Protein AF-0000000065817081 (afdb_homodimer)

Structure (mmCIF, N/CA/C/O backbone):
data_AF-0000000065817081-model_v1
#
loop_
_entity.id
_entity.type
_entity.pdbx_description
1 polymer 'CCA-adding enzyme'
#
loop_
_atom_site.group_PDB
_atom_site.id
_atom_site.type_symbol
_atom_site.label_atom_id
_atom_site.label_alt_id
_atom_site.label_comp_id
_atom_site.label_asym_id
_atom_site.label_entity_id
_atom_site.label_seq_id
_atom_site.pdbx_PDB_ins_code
_atom_site.Cartn_x
_atom_site.Cartn_y
_atom_site.Cartn_z
_atom_site.occupancy
_atom_site.B_iso_or_equiv
_atom_site.auth_seq_id
_atom_site.auth_comp_id
_atom_site.auth_asym_id
_atom_site.auth_atom_id
_atom_site.pdbx_PDB_model_num
ATOM 1 N N . MET A 1 1 ? -13.656 17.328 37.312 1 29.52 1 MET A N 1
ATOM 2 C CA . MET A 1 1 ? -14.055 18.719 37.156 1 29.52 1 MET A CA 1
ATOM 3 C C . MET A 1 1 ? -13.398 19.328 35.906 1 29.52 1 MET A C 1
ATOM 5 O O . MET A 1 1 ? -12.18 19.5 35.875 1 29.52 1 MET A O 1
ATOM 9 N N . TYR A 1 2 ? -13.781 18.969 34.781 1 42.59 2 TYR A N 1
ATOM 10 C CA . TYR A 1 2 ? -13.375 19.359 33.438 1 42.59 2 TYR A CA 1
ATOM 11 C C . TYR A 1 2 ? -13.453 20.875 33.25 1 42.59 2 TYR A C 1
ATOM 13 O O . TYR A 1 2 ? -14.523 21.469 33.406 1 42.59 2 TYR A O 1
ATOM 21 N N . PHE A 1 3 ? -12.508 21.75 33.844 1 54.16 3 PHE A N 1
ATOM 22 C CA . PHE A 1 3 ? -12.75 23.156 34.094 1 54.16 3 PHE A CA 1
ATOM 23 C C . PHE A 1 3 ? -12.477 23.984 32.844 1 54.16 3 PHE A C 1
ATOM 25 O O . PHE A 1 3 ? -11.531 23.688 32.094 1 54.16 3 PHE A O 1
ATOM 32 N N . LYS A 1 4 ? -13.555 24.672 32.406 1 67.38 4 LYS A N 1
ATOM 33 C CA . LYS A 1 4 ? -13.484 25.812 31.484 1 67.38 4 LYS A CA 1
ATOM 34 C C . LYS A 1 4 ? -12.32 26.734 31.844 1 67.38 4 LYS A C 1
ATOM 36 O O . LYS A 1 4 ? -12.156 27.094 33 1 67.38 4 LYS A O 1
ATOM 41 N N . PRO A 1 5 ? -11.375 26.797 30.922 1 73.94 5 PRO A N 1
ATOM 42 C CA . PRO A 1 5 ? -10.242 27.656 31.281 1 73.94 5 PRO A CA 1
ATOM 43 C C . PRO A 1 5 ? -10.68 29.047 31.719 1 73.94 5 PRO A C 1
ATOM 45 O O . PRO A 1 5 ? -11.664 29.594 31.203 1 73.94 5 PRO A O 1
ATOM 48 N N . ASN A 1 6 ? -10.195 29.531 32.844 1 81.94 6 ASN A N 1
ATOM 49 C CA . ASN A 1 6 ? -10.375 30.922 33.25 1 81.94 6 ASN A CA 1
ATOM 50 C C . ASN A 1 6 ? -9.469 31.844 32.438 1 81.94 6 ASN A C 1
ATOM 52 O O . ASN A 1 6 ? -8.273 31.953 32.75 1 81.94 6 ASN A O 1
ATOM 56 N N . PHE A 1 7 ? -10.086 32.5 31.438 1 88.5 7 PHE A N 1
ATOM 57 C CA . PHE A 1 7 ? -9.312 33.344 30.531 1 88.5 7 PHE A CA 1
ATOM 58 C C . PHE A 1 7 ? -8.719 34.531 31.25 1 88.5 7 PHE A C 1
ATOM 60 O O . PHE A 1 7 ? -7.711 35.094 30.812 1 88.5 7 PHE A O 1
ATOM 67 N N . GLU A 1 8 ? -9.289 34.938 32.375 1 88.81 8 GLU A N 1
ATOM 68 C CA . GLU A 1 8 ? -8.867 36.125 33.094 1 88.81 8 GLU A CA 1
ATOM 69 C C . GLU A 1 8 ? -7.43 35.969 33.594 1 88.81 8 GLU A C 1
ATOM 71 O O . GLU A 1 8 ? -6.703 36.969 33.719 1 88.81 8 GLU A O 1
ATOM 76 N N . GLN A 1 9 ? -7.125 34.75 33.812 1 89.56 9 GLN A N 1
ATOM 77 C CA . GLN A 1 9 ? -5.797 34.5 34.344 1 89.56 9 GLN A CA 1
ATOM 78 C C . GLN A 1 9 ? -4.711 34.781 33.312 1 89.56 9 GLN A C 1
ATOM 80 O O . GLN A 1 9 ? -3.545 34.969 33.656 1 89.56 9 GLN A O 1
ATOM 85 N N . PHE A 1 10 ? -5.098 34.844 32.094 1 90.56 10 PHE A N 1
ATOM 86 C CA . PHE A 1 10 ? -4.113 35 31.031 1 90.56 10 PHE A CA 1
ATOM 87 C C . PHE A 1 10 ? -4.055 36.438 30.562 1 90.56 10 PHE A C 1
ATOM 89 O O . PHE A 1 10 ? -3.217 36.812 29.734 1 90.56 10 PHE A O 1
ATOM 96 N N . LEU A 1 11 ? -4.883 37.281 31.078 1 93.75 11 LEU A N 1
ATOM 97 C CA . LEU A 1 11 ? -4.91 38.688 30.688 1 93.75 11 LEU A CA 1
ATOM 98 C C . LEU A 1 11 ? -3.738 39.469 31.312 1 93.75 11 LEU A C 1
ATOM 100 O O . LEU A 1 11 ? -3.291 39.125 32.406 1 93.75 11 LEU A O 1
ATOM 104 N N . PRO A 1 12 ? -3.17 40.469 30.531 1 94.44 12 PRO A N 1
ATOM 105 C CA . PRO A 1 12 ? -2.105 41.312 31.109 1 94.44 12 PRO A CA 1
ATOM 106 C C . PRO A 1 12 ? -2.545 42.031 32.375 1 94.44 12 PRO A C 1
ATOM 108 O O . PRO A 1 12 ? -3.686 42.469 32.469 1 94.44 12 PRO A O 1
ATOM 111 N N . LYS A 1 13 ? -1.651 42.062 33.281 1 94.5 13 LYS A N 1
ATOM 112 C CA . LYS A 1 13 ? -1.895 42.719 34.531 1 94.5 13 LYS A CA 1
ATOM 113 C C . LYS A 1 13 ? -1.396 44.156 34.531 1 94.5 13 LYS A C 1
ATOM 115 O O . LYS A 1 13 ? -0.795 44.625 33.531 1 94.5 13 LYS A O 1
ATOM 120 N N . LYS A 1 14 ? -1.694 44.844 35.562 1 94.38 14 LYS A N 1
ATOM 121 C CA . LYS A 1 14 ? -1.291 46.219 35.719 1 94.38 14 LYS A CA 1
ATOM 122 C C . LYS A 1 14 ? 0.221 46.375 35.562 1 94.38 14 LYS A C 1
ATOM 124 O O . LYS A 1 14 ? 0.697 47.344 34.938 1 94.38 14 LYS A O 1
ATOM 129 N N . GLU A 1 15 ? 0.91 45.5 36.094 1 94 15 GLU A N 1
ATOM 130 C CA . GLU A 1 15 ? 2.369 45.531 36.031 1 94 15 GLU A CA 1
ATOM 131 C C . GLU A 1 15 ? 2.871 45.406 34.625 1 94 15 GLU A C 1
ATOM 133 O O . GLU A 1 15 ? 3.881 46.031 34.25 1 94 15 GLU A O 1
ATOM 138 N N . ASP A 1 16 ? 2.166 44.656 33.844 1 94.75 16 ASP A N 1
ATOM 139 C CA . ASP A 1 16 ? 2.535 44.5 32.438 1 94.75 16 ASP A CA 1
ATOM 140 C C . ASP A 1 16 ? 2.396 45.812 31.703 1 94.75 16 ASP A C 1
ATOM 142 O O . ASP A 1 16 ? 3.268 46.188 30.906 1 94.75 16 ASP A O 1
ATOM 146 N N . TYR A 1 17 ? 1.39 46.531 31.953 1 94.75 17 TYR A N 1
ATOM 147 C CA . TYR A 1 17 ? 1.144 47.812 31.297 1 94.75 17 TYR A CA 1
ATOM 148 C C . TYR A 1 17 ? 2.141 48.844 31.766 1 94.75 17 TYR A C 1
ATOM 150 O O . TYR A 1 17 ? 2.555 49.719 30.984 1 94.75 17 TYR A O 1
ATOM 158 N N . GLU A 1 18 ? 2.488 48.781 32.969 1 95.44 18 GLU A N 1
ATOM 159 C CA . GLU A 1 18 ? 3.5 49.719 33.5 1 95.44 18 GLU A CA 1
ATOM 160 C C . GLU A 1 18 ? 4.844 49.5 32.812 1 95.44 18 GLU A C 1
ATOM 162 O O . GLU A 1 18 ? 5.523 50.438 32.438 1 95.44 18 GLU A O 1
ATOM 167 N N . LYS A 1 19 ? 5.137 48.25 32.688 1 95.12 19 LYS A N 1
ATOM 168 C CA . LYS A 1 19 ? 6.371 47.906 32 1 95.12 19 LYS A CA 1
ATOM 169 C C . LYS A 1 19 ? 6.332 48.406 30.547 1 95.12 19 LYS A C 1
ATOM 171 O O . LYS A 1 19 ? 7.328 48.906 30.047 1 95.12 19 LYS A O 1
ATOM 176 N N . ALA A 1 20 ? 5.219 48.219 29.953 1 96.12 20 ALA A N 1
ATOM 177 C CA . ALA A 1 20 ? 5.051 48.656 28.562 1 96.12 20 ALA A CA 1
ATOM 178 C C . ALA A 1 20 ? 5.203 50.156 28.453 1 96.12 20 ALA A C 1
ATOM 180 O O . ALA A 1 20 ? 5.859 50.656 27.547 1 96.12 20 ALA A O 1
ATOM 181 N N . LYS A 1 21 ? 4.633 50.875 29.359 1 95.88 21 LYS A N 1
ATOM 182 C CA . LYS A 1 21 ? 4.719 52.312 29.375 1 95.88 21 LYS A CA 1
ATOM 183 C C . LYS A 1 21 ? 6.164 52.781 29.547 1 95.88 21 LYS A C 1
ATOM 185 O O . LYS A 1 21 ? 6.617 53.688 28.844 1 95.88 21 LYS A O 1
ATOM 190 N N . LYS A 1 22 ? 6.828 52.156 30.406 1 96.56 22 LYS A N 1
ATOM 191 C CA . LYS A 1 22 ? 8.234 52.5 30.641 1 96.56 22 LYS A CA 1
ATOM 192 C C . LYS A 1 22 ? 9.062 52.25 29.375 1 96.56 22 LYS A C 1
ATOM 194 O O . LYS A 1 22 ? 9.938 53.031 29.031 1 96.56 22 LYS A O 1
ATOM 199 N N . ALA A 1 23 ? 8.812 51.156 28.797 1 96.44 23 ALA A N 1
ATOM 200 C CA . ALA A 1 23 ? 9.523 50.812 27.562 1 96.44 23 ALA A CA 1
ATOM 201 C C . ALA A 1 23 ? 9.273 51.844 26.484 1 96.44 23 ALA A C 1
ATOM 203 O O . ALA A 1 23 ? 10.195 52.281 25.797 1 96.44 23 ALA A O 1
ATOM 204 N N . LEU A 1 24 ? 8.039 52.25 26.344 1 97.19 24 LEU A N 1
ATOM 205 C CA . LEU A 1 24 ? 7.656 53.219 25.328 1 97.19 24 LEU A CA 1
ATOM 206 C C . LEU A 1 24 ? 8.266 54.594 25.641 1 97.19 24 LEU A C 1
ATOM 208 O O . LEU A 1 24 ? 8.742 55.281 24.75 1 97.19 24 LEU A O 1
ATOM 212 N N . ASP A 1 25 ? 8.273 54.969 26.891 1 96.56 25 ASP A N 1
ATOM 213 C CA . ASP A 1 25 ? 8.844 56.219 27.312 1 96.56 25 ASP A CA 1
ATOM 214 C C . ASP A 1 25 ? 10.344 56.281 27.031 1 96.56 25 ASP A C 1
ATOM 216 O O . ASP A 1 25 ? 10.906 57.344 26.828 1 96.56 25 ASP A O 1
ATOM 220 N N . TYR A 1 26 ? 10.883 55.125 26.984 1 96.19 26 TYR A N 1
ATOM 221 C CA . TYR A 1 26 ? 12.32 55.031 26.734 1 96.19 26 TYR A CA 1
ATOM 222 C C . TYR A 1 26 ? 12.625 55.125 25.234 1 96.19 26 TYR A C 1
ATOM 224 O O . TYR A 1 26 ? 13.461 55.906 24.812 1 96.19 26 TYR A O 1
ATOM 232 N N . ILE A 1 27 ? 11.898 54.375 24.469 1 97.56 27 ILE A N 1
ATOM 233 C CA . ILE A 1 27 ? 12.344 54.125 23.109 1 97.56 27 ILE A CA 1
ATOM 234 C C . ILE A 1 27 ? 11.758 55.156 22.172 1 97.56 27 ILE A C 1
ATOM 236 O O . ILE A 1 27 ? 12.383 55.531 21.172 1 97.56 27 ILE A O 1
ATOM 240 N N . ILE A 1 28 ? 10.602 55.719 22.422 1 98 28 ILE A N 1
ATOM 241 C CA . ILE A 1 28 ? 9.891 56.594 21.484 1 98 28 ILE A CA 1
ATOM 242 C C . ILE A 1 28 ? 10.68 57.875 21.297 1 98 28 ILE A C 1
ATOM 244 O O . ILE A 1 28 ? 10.914 58.312 20.172 1 98 28 ILE A O 1
ATOM 248 N N . PRO A 1 29 ? 11.195 58.531 22.359 1 97.69 29 PRO A N 1
ATOM 249 C CA . PRO A 1 29 ? 11.977 59.75 22.156 1 97.69 29 PRO A CA 1
ATOM 250 C C . PRO A 1 29 ? 13.219 59.531 21.312 1 97.69 29 PRO A C 1
ATOM 252 O O . PRO A 1 29 ? 13.633 60.438 20.578 1 97.69 29 PRO A O 1
ATOM 255 N N . ILE A 1 30 ? 13.75 58.375 21.422 1 98 30 ILE A N 1
ATOM 256 C CA . ILE A 1 30 ? 14.93 58.062 20.625 1 98 30 ILE A CA 1
ATOM 257 C C . ILE A 1 30 ? 14.539 57.906 19.156 1 98 30 ILE A C 1
ATOM 259 O O . ILE A 1 30 ? 15.188 58.5 18.281 1 98 30 ILE A O 1
ATOM 263 N N . LEU A 1 31 ? 13.461 57.219 18.891 1 98.44 31 LEU A N 1
ATOM 264 C CA . LEU A 1 31 ? 13.023 56.938 17.531 1 98.44 31 LEU A CA 1
ATOM 265 C C . LEU A 1 31 ? 12.547 58.219 16.859 1 98.44 31 LEU A C 1
ATOM 267 O O . LEU A 1 31 ? 12.664 58.375 15.641 1 98.44 31 LEU A O 1
ATOM 271 N N . GLU A 1 32 ? 12.023 59.156 17.625 1 98.06 32 GLU A N 1
ATOM 272 C CA . GLU A 1 32 ? 11.539 60.438 17.094 1 98.06 32 GLU A CA 1
ATOM 273 C C . GLU A 1 32 ? 12.688 61.281 16.547 1 98.06 32 GLU A C 1
ATOM 275 O O . GLU A 1 32 ? 12.469 62.188 15.766 1 98.06 32 GLU A O 1
ATOM 280 N N . LYS A 1 33 ? 13.891 60.906 16.891 1 97.81 33 LYS A N 1
ATOM 281 C CA . LYS A 1 33 ? 15.078 61.594 16.406 1 97.81 33 LYS A CA 1
ATOM 282 C C . LYS A 1 33 ? 15.555 61.031 15.078 1 97.81 33 LYS A C 1
ATOM 284 O O . LYS A 1 33 ? 16.484 61.562 14.477 1 97.81 33 LYS A O 1
ATOM 289 N N . THR A 1 34 ? 14.906 60.062 14.648 1 98.06 34 THR A N 1
ATOM 290 C CA . THR A 1 34 ? 15.273 59.5 13.359 1 98.06 34 THR A CA 1
ATOM 291 C C . THR A 1 34 ? 15.078 60.5 12.242 1 98.06 34 THR A C 1
ATOM 293 O O . THR A 1 34 ? 14.016 61.125 12.141 1 98.06 34 THR A O 1
ATOM 296 N N . PRO A 1 35 ? 16.031 60.594 11.383 1 97.38 35 PRO A N 1
ATOM 297 C CA . PRO A 1 35 ? 15.914 61.594 10.32 1 97.38 35 PRO A CA 1
ATOM 298 C C . PRO A 1 35 ? 14.805 61.281 9.32 1 97.38 35 PRO A C 1
ATOM 300 O O . PRO A 1 35 ? 14.578 60.094 9.008 1 97.38 35 PRO A O 1
ATOM 303 N N . HIS A 1 36 ? 14.07 62.344 8.875 1 96.81 36 HIS A N 1
ATOM 304 C CA . HIS A 1 36 ? 13.18 62.312 7.723 1 96.81 36 HIS A CA 1
ATOM 305 C C . HIS A 1 36 ? 11.836 61.688 8.078 1 96.81 36 HIS A C 1
ATOM 307 O O . HIS A 1 36 ? 10.992 61.469 7.203 1 96.81 36 HIS A O 1
ATOM 313 N N . ILE A 1 37 ? 11.695 61.344 9.336 1 97.06 37 ILE A N 1
ATOM 314 C CA . ILE A 1 37 ? 10.469 60.656 9.688 1 97.06 37 ILE A CA 1
ATOM 315 C C . ILE A 1 37 ? 9.305 61.625 9.734 1 97.06 37 ILE A C 1
ATOM 317 O O . ILE A 1 37 ? 9.508 62.844 9.867 1 97.06 37 ILE A O 1
ATOM 321 N N . TYR A 1 38 ? 8.125 61.156 9.492 1 96.94 38 TYR A N 1
ATOM 322 C CA . TYR A 1 38 ? 6.902 61.906 9.758 1 96.94 38 TYR A CA 1
ATOM 323 C C . TYR A 1 38 ? 6.547 61.844 11.242 1 96.94 38 TYR A C 1
ATOM 325 O O . TYR A 1 38 ? 6.414 62.875 11.898 1 96.94 38 TYR A O 1
ATOM 333 N N . ASP A 1 39 ? 6.418 60.625 11.781 1 96.81 39 ASP A N 1
ATOM 334 C CA . ASP A 1 39 ? 6.176 60.438 13.211 1 96.81 39 ASP A CA 1
ATOM 335 C C . ASP A 1 39 ? 6.434 59 13.633 1 96.81 39 ASP A C 1
ATOM 337 O O . ASP A 1 39 ? 6.867 58.156 12.828 1 96.81 39 ASP A O 1
ATOM 341 N N . VAL A 1 40 ? 6.395 58.781 14.914 1 97.31 40 VAL A N 1
ATOM 342 C CA . VAL A 1 40 ? 6.461 57.469 15.508 1 97.31 40 VAL A CA 1
ATOM 343 C C . VAL A 1 40 ? 5.086 57.062 16.047 1 97.31 40 VAL A C 1
ATOM 345 O O . VAL A 1 40 ? 4.453 57.844 16.766 1 97.31 40 VAL A O 1
ATOM 348 N N . PHE A 1 41 ? 4.66 55.906 15.523 1 92.06 41 PHE A N 1
ATOM 349 C CA . PHE A 1 41 ? 3.299 55.438 15.758 1 92.06 41 PHE A CA 1
ATOM 350 C C . PHE A 1 41 ? 3.303 54.094 16.484 1 92.06 41 PHE A C 1
ATOM 352 O O . PHE A 1 41 ? 3.842 53.125 15.969 1 92.06 41 PHE A O 1
ATOM 359 N N . VAL A 1 42 ? 2.783 54.125 17.812 1 94.38 42 VAL A N 1
ATOM 360 C CA . VAL A 1 42 ? 2.664 52.844 18.484 1 94.38 42 VAL A CA 1
ATOM 361 C C . VAL A 1 42 ? 1.535 52.031 17.859 1 94.38 42 VAL A C 1
ATOM 363 O O . VAL A 1 42 ? 0.398 52.5 17.781 1 94.38 42 VAL A O 1
ATOM 366 N N . GLY A 1 43 ? 1.836 50.844 17.359 1 94.38 43 GLY A N 1
ATOM 367 C CA . GLY A 1 43 ? 0.851 50.031 16.688 1 94.38 43 GLY A CA 1
ATOM 368 C C . GLY A 1 43 ? 0.647 48.688 17.344 1 94.38 43 GLY A C 1
ATOM 369 O O . GLY A 1 43 ? 0.81 48.531 18.547 1 94.38 43 GLY A O 1
ATOM 370 N N . GLY A 1 44 ? 0.068 47.75 16.609 1 92.44 44 GLY A N 1
ATOM 371 C CA . GLY A 1 44 ? -0.116 46.406 17.078 1 92.44 44 GLY A CA 1
ATOM 372 C C . GLY A 1 44 ? -1.266 46.25 18.062 1 92.44 44 GLY A C 1
ATOM 373 O O . GLY A 1 44 ? -2.139 47.125 18.125 1 92.44 44 GLY A O 1
ATOM 374 N N . SER A 1 45 ? -1.164 45.156 18.797 1 94.81 45 SER A N 1
ATOM 375 C CA . SER A 1 45 ? -2.252 44.812 19.703 1 94.81 45 SER A CA 1
ATOM 376 C C . SER A 1 45 ? -2.277 45.75 20.922 1 94.81 45 SER A C 1
ATOM 378 O O . SER A 1 45 ? -3.338 46 21.5 1 94.81 45 SER A O 1
ATOM 380 N N . TYR A 1 46 ? -1.147 46.281 21.234 1 94.94 46 TYR A N 1
ATOM 381 C CA . TYR A 1 46 ? -1.089 47.219 22.344 1 94.94 46 TYR A CA 1
ATOM 382 C C . TYR A 1 46 ? -1.949 48.438 22.062 1 94.94 46 TYR A C 1
ATOM 384 O O . TYR A 1 46 ? -2.771 48.844 22.891 1 94.94 46 TYR A O 1
ATOM 392 N N . ALA A 1 47 ? -1.756 49 20.906 1 94.12 47 ALA A N 1
ATOM 393 C CA . ALA A 1 47 ? -2.502 50.188 20.5 1 94.12 47 ALA A CA 1
ATOM 394 C C . ALA A 1 47 ? -3.99 49.906 20.359 1 94.12 47 ALA A C 1
ATOM 396 O O . ALA A 1 47 ? -4.836 50.75 20.609 1 94.12 47 ALA A O 1
ATOM 397 N N . LYS A 1 48 ? -4.316 48.719 20 1 95.25 48 LYS A N 1
ATOM 398 C CA . LYS A 1 48 ? -5.688 48.312 19.703 1 95.25 48 LYS A CA 1
ATOM 399 C C . LYS A 1 48 ? -6.438 47.938 20.969 1 95.25 48 LYS A C 1
ATOM 401 O O . LYS A 1 48 ? -7.656 47.75 20.953 1 95.25 48 LYS A O 1
ATOM 406 N N . GLY A 1 49 ? -5.73 47.75 22.016 1 94.31 49 GLY A N 1
ATOM 407 C CA . GLY A 1 49 ? -6.348 47.375 23.266 1 94.31 49 GLY A CA 1
ATOM 408 C C . GLY A 1 49 ? -6.543 45.875 23.391 1 94.31 49 GLY A C 1
ATOM 409 O O . GLY A 1 49 ? -7.293 45.406 24.25 1 94.31 49 GLY A O 1
ATOM 410 N N . THR A 1 50 ? -5.926 45.125 22.5 1 96.69 50 THR A N 1
ATOM 411 C CA . THR A 1 50 ? -6.109 43.688 22.5 1 96.69 50 THR A CA 1
ATOM 412 C C . THR A 1 50 ? -4.797 42.969 22.828 1 96.69 50 THR A C 1
ATOM 414 O O . THR A 1 50 ? -4.621 41.781 22.5 1 96.69 50 THR A O 1
ATOM 417 N N . TRP A 1 51 ? -3.885 43.656 23.469 1 95.75 51 TRP A N 1
ATOM 418 C CA . TRP A 1 51 ? -2.537 43.219 23.812 1 95.75 51 TRP A CA 1
ATOM 419 C C . TRP A 1 51 ? -2.57 42.156 24.906 1 95.75 51 TRP A C 1
ATOM 421 O O . TRP A 1 51 ? -3.34 42.25 25.859 1 95.75 51 TRP A O 1
ATOM 431 N N . LEU A 1 52 ? -1.772 41.094 24.672 1 94.44 52 LEU A N 1
ATOM 432 C CA . LEU A 1 52 ? -1.72 40 25.656 1 94.44 52 LEU A CA 1
ATOM 433 C C . LEU A 1 52 ? -0.398 40.031 26.422 1 94.44 52 LEU A C 1
ATOM 435 O O . LEU A 1 52 ? -0.033 39.031 27.062 1 94.44 52 LEU A O 1
ATOM 439 N N . GLY A 1 53 ? 0.366 41.031 26.312 1 88.81 53 GLY A N 1
ATOM 440 C CA . GLY A 1 53 ? 1.541 41.219 27.141 1 88.81 53 GLY A CA 1
ATOM 441 C C . GLY A 1 53 ? 2.811 40.688 26.516 1 88.81 53 GLY A C 1
ATOM 442 O O . GLY A 1 53 ? 3.795 40.438 27.219 1 88.81 53 GLY A O 1
ATOM 443 N N . ARG A 1 54 ? 2.895 40.406 25.25 1 82.06 54 ARG A N 1
ATOM 444 C CA . ARG A 1 54 ? 4.047 39.719 24.672 1 82.06 54 ARG A CA 1
ATOM 445 C C . ARG A 1 54 ? 5.004 40.719 24.016 1 82.06 54 ARG A C 1
ATOM 447 O O . ARG A 1 54 ? 6.211 40.688 24.25 1 82.06 54 ARG A O 1
ATOM 454 N N . ASP A 1 55 ? 4.555 41.438 23.156 1 92.06 55 ASP A N 1
ATOM 455 C CA . ASP A 1 55 ? 5.422 42.344 22.406 1 92.06 55 ASP A CA 1
ATOM 456 C C . ASP A 1 55 ? 4.688 43.625 22.047 1 92.06 55 ASP A C 1
ATOM 458 O O . ASP A 1 55 ? 3.465 43.719 22.188 1 92.06 55 ASP A O 1
ATOM 462 N N . ILE A 1 56 ? 5.539 44.594 21.734 1 95.75 56 ILE A N 1
ATOM 463 C CA . ILE A 1 56 ? 4.996 45.875 21.297 1 95.75 56 ILE A CA 1
ATOM 464 C C . ILE A 1 56 ? 5.527 46.219 19.891 1 95.75 56 ILE A C 1
ATOM 466 O O . ILE A 1 56 ? 6.719 46.062 19.625 1 95.75 56 ILE A O 1
ATOM 470 N N . ASP A 1 57 ? 4.629 46.625 19.062 1 95.5 57 ASP A N 1
ATOM 471 C CA . ASP A 1 57 ? 5.004 47.062 17.719 1 95.5 57 ASP A CA 1
ATOM 472 C C . ASP A 1 57 ? 5.051 48.594 17.641 1 95.5 57 ASP A C 1
ATOM 474 O O . ASP A 1 57 ? 4.086 49.281 18 1 95.5 57 ASP A O 1
ATOM 478 N N . ILE A 1 58 ? 6.152 49.062 17.156 1 97.62 58 ILE A N 1
ATOM 479 C CA . ILE A 1 58 ? 6.297 50.5 16.922 1 97.62 58 ILE A CA 1
ATOM 480 C C . ILE A 1 58 ? 6.547 50.75 15.43 1 97.62 58 ILE A C 1
ATOM 482 O O . ILE A 1 58 ? 7.5 50.219 14.859 1 97.62 58 ILE A O 1
ATOM 486 N N . PHE A 1 59 ? 5.711 51.562 14.852 1 97.25 59 PHE A N 1
ATOM 487 C CA . PHE A 1 59 ? 5.859 51.938 13.445 1 97.25 59 PHE A CA 1
ATOM 488 C C . PHE A 1 59 ? 6.512 53.312 13.305 1 97.25 59 PHE A C 1
ATOM 490 O O . PHE A 1 59 ? 5.992 54.312 13.82 1 97.25 59 PHE A O 1
ATOM 497 N N . VAL A 1 60 ? 7.609 53.344 12.68 1 98.12 60 VAL A N 1
ATOM 498 C CA . VAL A 1 60 ? 8.234 54.594 12.312 1 98.12 60 VAL A CA 1
ATOM 499 C C . VAL A 1 60 ? 7.797 55 10.906 1 98.12 60 VAL A C 1
ATOM 501 O O . VAL A 1 60 ? 8.203 54.375 9.914 1 98.12 60 VAL A O 1
ATOM 504 N N . ARG A 1 61 ? 7 56.094 10.82 1 97.56 61 ARG A N 1
ATOM 505 C CA . ARG A 1 61 ? 6.367 56.438 9.555 1 97.56 61 ARG A CA 1
ATOM 506 C C . ARG A 1 61 ? 7.168 57.531 8.828 1 97.56 61 ARG A C 1
ATOM 508 O O . ARG A 1 61 ? 7.43 58.594 9.391 1 97.56 61 ARG A O 1
ATOM 515 N N . PHE A 1 62 ? 7.523 57.156 7.641 1 98.12 62 PHE A N 1
ATOM 516 C CA . PHE A 1 62 ? 8.195 58.094 6.746 1 98.12 62 PHE A CA 1
ATOM 517 C C . PHE A 1 62 ? 7.211 58.688 5.738 1 98.12 62 PHE A C 1
ATOM 519 O O . PHE A 1 62 ? 6.242 58.031 5.359 1 98.12 62 PHE A O 1
ATOM 526 N N . PRO A 1 63 ? 7.453 59.938 5.324 1 96.75 63 PRO A N 1
ATOM 527 C CA . PRO A 1 63 ? 6.582 60.531 4.297 1 96.75 63 PRO A CA 1
ATOM 528 C C . PRO A 1 63 ? 6.57 59.688 3.012 1 96.75 63 PRO A C 1
ATOM 530 O O . PRO A 1 63 ? 7.559 59.031 2.689 1 96.75 63 PRO A O 1
ATOM 533 N N . LYS A 1 64 ? 5.52 59.781 2.297 1 94.19 64 LYS A N 1
ATOM 534 C CA . LYS A 1 64 ? 5.27 59 1.083 1 94.19 64 LYS A CA 1
ATOM 535 C C . LYS A 1 64 ? 6.379 59.219 0.058 1 94.19 64 LYS A C 1
ATOM 537 O O . LYS A 1 64 ? 6.676 58.312 -0.742 1 94.19 64 LYS A O 1
ATOM 542 N N . LYS A 1 65 ? 7.059 60.344 0.094 1 93.94 65 LYS A N 1
ATOM 543 C CA . LYS A 1 65 ? 8.094 60.688 -0.881 1 93.94 65 LYS A CA 1
ATOM 544 C C . LYS A 1 65 ? 9.297 59.75 -0.759 1 93.94 65 LYS A C 1
ATOM 546 O O . LYS A 1 65 ? 10.125 59.656 -1.67 1 93.94 65 LYS A O 1
ATOM 551 N N . TYR A 1 66 ? 9.344 58.969 0.286 1 95.5 66 TYR A N 1
ATOM 552 C CA . TYR A 1 66 ? 10.477 58.062 0.497 1 95.5 66 TYR A CA 1
ATOM 553 C C . TYR A 1 66 ? 10.195 56.688 -0.069 1 95.5 66 TYR A C 1
ATOM 555 O O . TYR A 1 66 ? 10.977 55.75 0.132 1 95.5 66 TYR A O 1
ATOM 563 N N . LYS A 1 67 ? 9.086 56.562 -0.708 1 93.44 67 LYS A N 1
ATOM 564 C CA . LYS A 1 67 ? 8.781 55.312 -1.392 1 93.44 67 LYS A CA 1
ATOM 565 C C . LYS A 1 67 ? 9.938 54.875 -2.285 1 93.44 67 LYS A C 1
ATOM 567 O O . LYS A 1 67 ? 10.508 55.688 -3.02 1 93.44 67 LYS A O 1
ATOM 572 N N . GLY A 1 68 ? 10.289 53.562 -2.211 1 92.94 68 GLY A N 1
ATOM 573 C CA . GLY A 1 68 ? 11.359 53.031 -3.033 1 92.94 68 GLY A CA 1
ATOM 574 C C . GLY A 1 68 ? 12.734 53.188 -2.408 1 92.94 68 GLY A C 1
ATOM 575 O O . GLY A 1 68 ? 13.719 52.656 -2.908 1 92.94 68 GLY A O 1
ATOM 576 N N . GLN A 1 69 ? 12.844 53.906 -1.314 1 93.56 69 GLN A N 1
ATOM 577 C CA . GLN A 1 69 ? 14.125 54.125 -0.65 1 93.56 69 GLN A CA 1
ATOM 578 C C . GLN A 1 69 ? 14.312 53.188 0.525 1 93.56 69 GLN A C 1
ATOM 580 O O . GLN A 1 69 ? 13.344 52.594 1.02 1 93.56 69 GLN A O 1
ATOM 585 N N . ASN A 1 70 ? 15.578 53.062 0.903 1 95.25 70 ASN A N 1
ATOM 586 C CA . ASN A 1 70 ? 15.875 52.25 2.074 1 95.25 70 ASN A CA 1
ATOM 587 C C . ASN A 1 70 ? 15.719 53.031 3.367 1 95.25 70 ASN A C 1
ATOM 589 O O . ASN A 1 70 ? 16.703 53.438 3.986 1 95.25 70 ASN A O 1
ATOM 593 N N . ILE A 1 71 ? 14.539 53.062 3.805 1 96.56 71 ILE A N 1
ATOM 594 C CA . ILE A 1 71 ? 14.234 53.906 4.949 1 96.56 71 ILE A CA 1
ATOM 595 C C . ILE A 1 71 ? 14.695 53.25 6.234 1 96.56 71 ILE A C 1
ATOM 597 O O . ILE A 1 71 ? 14.828 53.906 7.273 1 96.56 71 ILE A O 1
ATOM 601 N N . SER A 1 72 ? 14.953 51.969 6.219 1 97.31 72 SER A N 1
ATOM 602 C CA . SER A 1 72 ? 15.391 51.219 7.395 1 97.31 72 SER A CA 1
ATOM 603 C C . SER A 1 72 ? 16.75 51.75 7.898 1 97.31 72 SER A C 1
ATOM 605 O O . SER A 1 72 ? 17.016 51.688 9.094 1 97.31 72 SER A O 1
ATOM 607 N N . ILE A 1 73 ? 17.516 52.219 6.988 1 97.38 73 ILE A N 1
ATOM 608 C CA . ILE A 1 73 ? 18.875 52.656 7.312 1 97.38 73 ILE A CA 1
ATOM 609 C C . ILE A 1 73 ? 18.844 53.812 8.305 1 97.38 73 ILE A C 1
ATOM 611 O O . ILE A 1 73 ? 19.703 53.906 9.18 1 97.38 73 ILE A O 1
ATOM 615 N N . TYR A 1 74 ? 17.891 54.656 8.195 1 97.94 74 TYR A N 1
ATOM 616 C CA . TYR A 1 74 ? 17.781 55.812 9.07 1 97.94 74 TYR A CA 1
ATOM 617 C C . TYR A 1 74 ? 17.469 55.406 10.5 1 97.94 74 TYR A C 1
ATOM 619 O O . TYR A 1 74 ? 17.969 56 11.453 1 97.94 74 TYR A O 1
ATOM 627 N N . ILE A 1 75 ? 16.641 54.375 10.641 1 98.06 75 ILE A N 1
ATOM 628 C CA . ILE A 1 75 ? 16.297 53.875 11.961 1 98.06 75 ILE A CA 1
ATOM 629 C C . ILE A 1 75 ? 17.516 53.188 12.586 1 98.06 75 ILE A C 1
ATOM 631 O O . ILE A 1 75 ? 17.812 53.375 13.766 1 98.06 75 ILE A O 1
ATOM 635 N N . GLU A 1 76 ? 18.156 52.438 11.727 1 98 76 GLU A N 1
ATOM 636 C CA . GLU A 1 76 ? 19.344 51.719 12.211 1 98 76 GLU A CA 1
ATOM 637 C C . GLU A 1 76 ? 20.391 52.688 12.719 1 98 76 GLU A C 1
ATOM 639 O O . GLU A 1 76 ? 21.016 52.469 13.766 1 98 76 GLU A O 1
ATOM 644 N N . GLN A 1 77 ? 20.625 53.688 11.977 1 97.88 77 GLN A N 1
ATOM 645 C CA . GLN A 1 77 ? 21.594 54.719 12.359 1 97.88 77 GLN A CA 1
ATOM 646 C C . GLN A 1 77 ? 21.219 55.344 13.695 1 97.88 77 GLN A C 1
ATOM 648 O O . GLN A 1 77 ? 22.078 55.594 14.539 1 97.88 77 GLN A O 1
ATOM 653 N N . THR A 1 78 ? 19.984 55.656 13.828 1 98.19 78 THR A N 1
ATOM 654 C CA . THR A 1 78 ? 19.5 56.25 15.055 1 98.19 78 THR A CA 1
ATOM 655 C C . THR A 1 78 ? 19.703 55.312 16.25 1 98.19 78 THR A C 1
ATOM 657 O O . THR A 1 78 ? 20.141 55.75 17.312 1 98.19 78 THR A O 1
ATOM 660 N N . LEU A 1 79 ? 19.375 54.031 16.109 1 98 79 LEU A N 1
ATOM 661 C CA . LEU A 1 79 ? 19.562 53.062 17.172 1 98 79 LEU A CA 1
ATOM 662 C C . LEU A 1 79 ? 21.031 52.938 17.562 1 98 79 LEU A C 1
ATOM 664 O O . LEU A 1 79 ? 21.359 52.844 18.75 1 98 79 LEU A O 1
ATOM 668 N N . LYS A 1 80 ? 21.875 53.031 16.562 1 97.44 80 LYS A N 1
ATOM 669 C CA . LYS A 1 80 ? 23.312 52.969 16.812 1 97.44 80 LYS A CA 1
ATOM 670 C C . LYS A 1 80 ? 23.797 54.219 17.547 1 97.44 80 LYS A C 1
ATOM 672 O O . LYS A 1 80 ? 24.547 54.125 18.516 1 97.44 80 LYS A O 1
ATOM 677 N N . GLU A 1 81 ? 23.422 55.312 17.094 1 97.5 81 GLU A N 1
ATOM 678 C CA . GLU A 1 81 ? 23.844 56.594 17.641 1 97.5 81 GLU A CA 1
ATOM 679 C C . GLU A 1 81 ? 23.453 56.719 19.109 1 97.5 81 GLU A C 1
ATOM 681 O O . GLU A 1 81 ? 24.141 57.375 19.891 1 97.5 81 GLU A O 1
ATOM 686 N N . HIS A 1 82 ? 22.375 56.094 19.469 1 97.44 82 HIS A N 1
ATOM 687 C CA . HIS A 1 82 ? 21.875 56.219 20.828 1 97.44 82 HIS A CA 1
ATOM 688 C C . HIS A 1 82 ? 22.188 54.938 21.641 1 97.44 82 HIS A C 1
ATOM 690 O O . HIS A 1 82 ? 21.641 54.75 22.719 1 97.44 82 HIS A O 1
ATOM 696 N N . ASN A 1 83 ? 22.953 54.062 21.094 1 96.5 83 ASN A N 1
ATOM 697 C CA . ASN A 1 83 ? 23.453 52.844 21.75 1 96.5 83 ASN A CA 1
ATOM 698 C C . ASN A 1 83 ? 22.328 51.938 22.219 1 96.5 83 ASN A C 1
ATOM 700 O O . ASN A 1 83 ? 22.344 51.438 23.344 1 96.5 83 ASN A O 1
ATOM 704 N N . VAL A 1 84 ? 21.281 51.844 21.391 1 97 84 VAL A N 1
ATOM 705 C CA . VAL A 1 84 ? 20.188 50.906 21.656 1 97 84 VAL A CA 1
ATOM 706 C C . VAL A 1 84 ? 20.547 49.531 21.062 1 97 84 VAL A C 1
ATOM 708 O O . VAL A 1 84 ? 20.734 49.406 19.859 1 97 84 VAL A O 1
ATOM 711 N N . PRO A 1 85 ? 20.688 48.562 21.922 1 96.75 85 PRO A N 1
ATOM 712 C CA . PRO A 1 85 ? 20.906 47.219 21.359 1 96.75 85 PRO A CA 1
ATOM 713 C C . PRO A 1 85 ? 19.75 46.75 20.5 1 96.75 85 PRO A C 1
ATOM 715 O O . PRO A 1 85 ? 18.578 47 20.828 1 96.75 85 PRO A O 1
ATOM 718 N N . TYR A 1 86 ? 20.031 46.156 19.297 1 95.94 86 TYR A N 1
ATOM 719 C CA . TYR A 1 86 ? 18.969 45.688 18.422 1 95.94 86 TYR A CA 1
ATOM 720 C C . TYR A 1 86 ? 19.406 44.469 17.641 1 95.94 86 TYR A C 1
ATOM 722 O O . TYR A 1 86 ? 20.609 44.188 17.547 1 95.94 86 TYR A O 1
ATOM 730 N N . ILE A 1 87 ? 18.469 43.719 17.219 1 93.31 87 ILE A N 1
ATOM 731 C CA . ILE A 1 87 ? 18.625 42.625 16.25 1 93.31 87 ILE A CA 1
ATOM 732 C C . ILE A 1 87 ? 17.984 43.031 14.922 1 93.31 87 ILE A C 1
ATOM 734 O O . ILE A 1 87 ? 16.812 43.438 14.891 1 93.31 87 ILE A O 1
ATOM 738 N N . LYS A 1 88 ? 18.734 43 13.898 1 94.25 88 LYS A N 1
ATOM 739 C CA . LYS A 1 88 ? 18.219 43.312 12.57 1 94.25 88 LYS A CA 1
ATOM 740 C C . LYS A 1 88 ? 17.562 42.094 11.93 1 94.25 88 LYS A C 1
ATOM 742 O O . LYS A 1 88 ? 18.172 41 11.867 1 94.25 88 LYS A O 1
ATOM 747 N N . LEU A 1 89 ? 16.406 42.281 11.547 1 89.12 89 LEU A N 1
ATOM 748 C CA . LEU A 1 89 ? 15.672 41.219 10.883 1 89.12 89 LEU A CA 1
ATOM 749 C C . LEU A 1 89 ? 15.328 41.594 9.445 1 89.12 89 LEU A C 1
ATOM 751 O O . LEU A 1 89 ? 15.117 42.781 9.141 1 89.12 89 LEU A O 1
ATOM 755 N N . HIS A 1 90 ? 15.242 40.562 8.617 1 87.44 90 HIS A N 1
ATOM 756 C CA . HIS A 1 90 ? 15.031 40.844 7.199 1 87.44 90 HIS A CA 1
ATOM 757 C C . HIS A 1 90 ? 13.602 40.469 6.785 1 87.44 90 HIS A C 1
ATOM 759 O O . HIS A 1 90 ? 13.094 39.406 7.137 1 87.44 90 HIS A O 1
ATOM 765 N N . GLY A 1 91 ? 12.906 41.406 6.156 1 83.25 91 GLY A N 1
ATOM 766 C CA . GLY A 1 91 ? 11.633 41.219 5.469 1 83.25 91 GLY A CA 1
ATOM 767 C C . GLY A 1 91 ? 11.562 41.969 4.152 1 83.25 91 GLY A C 1
ATOM 768 O O . GLY A 1 91 ? 12.539 42 3.395 1 83.25 91 GLY A O 1
ATOM 769 N N . SER A 1 92 ? 10.328 42.438 3.828 1 84.81 92 SER A N 1
ATOM 770 C CA . SER A 1 92 ? 10.258 43.344 2.691 1 84.81 92 SER A CA 1
ATOM 771 C C . SER A 1 92 ? 11.117 44.594 2.926 1 84.81 92 SER A C 1
ATOM 773 O O . SER A 1 92 ? 11.719 45.125 1.991 1 84.81 92 SER A O 1
ATOM 775 N N . ARG A 1 93 ? 11.07 45.031 4.188 1 92.88 93 ARG A N 1
ATOM 776 C CA . ARG A 1 93 ? 12.031 46 4.727 1 92.88 93 ARG A CA 1
ATOM 777 C C . ARG A 1 93 ? 12.695 45.438 5.984 1 92.88 93 ARG A C 1
ATOM 779 O O . ARG A 1 93 ? 12.078 44.719 6.754 1 92.88 93 ARG A O 1
ATOM 786 N N . ASP A 1 94 ? 13.922 45.906 6.059 1 94.31 94 ASP A N 1
ATOM 787 C CA . ASP A 1 94 ? 14.586 45.562 7.309 1 94.31 94 ASP A CA 1
ATOM 788 C C . ASP A 1 94 ? 13.875 46.188 8.5 1 94.31 94 ASP A C 1
ATOM 790 O O . ASP A 1 94 ? 13.438 47.344 8.43 1 94.31 94 ASP A O 1
ATOM 794 N N . TYR A 1 95 ? 13.719 45.375 9.484 1 95.12 95 TYR A N 1
ATOM 795 C CA . TYR A 1 95 ? 13.141 45.906 10.719 1 95.12 95 TYR A CA 1
ATOM 796 C C . TYR A 1 95 ? 13.961 45.469 11.93 1 95.12 95 TYR A C 1
ATOM 798 O O . TYR A 1 95 ? 14.945 44.719 11.789 1 95.12 95 TYR A O 1
ATOM 806 N N . PHE A 1 96 ? 13.672 46.031 13.086 1 96.5 96 PHE A N 1
ATOM 807 C CA . PHE A 1 96 ? 14.586 45.875 14.219 1 96.5 96 PHE A CA 1
ATOM 808 C C . PHE A 1 96 ? 13.828 45.438 15.461 1 96.5 96 PHE A C 1
ATOM 810 O O . PHE A 1 96 ? 12.688 45.812 15.68 1 96.5 96 PHE A O 1
ATOM 817 N N . GLN A 1 97 ? 14.484 44.594 16.141 1 95.06 97 GLN A N 1
ATOM 818 C CA . GLN A 1 97 ? 13.969 44.125 17.422 1 95.06 97 GLN A CA 1
ATOM 819 C C . GLN A 1 97 ? 14.867 44.562 18.578 1 95.06 97 GLN A C 1
ATOM 821 O O . GLN A 1 97 ? 16.094 44.5 18.469 1 95.06 97 GLN A O 1
ATOM 826 N N . THR A 1 98 ? 14.273 45.094 19.547 1 96.06 98 THR A N 1
ATOM 827 C CA . THR A 1 98 ? 15 45.406 20.766 1 96.06 98 THR A CA 1
ATOM 828 C C . THR A 1 98 ? 14.219 44.969 22 1 96.06 98 THR A C 1
ATOM 830 O O . THR A 1 98 ? 13.102 44.469 21.891 1 96.06 98 THR A O 1
ATOM 833 N N . PHE A 1 99 ? 14.898 45.031 23.156 1 95 99 PHE A N 1
ATOM 834 C CA . PHE A 1 99 ? 14.281 44.562 24.391 1 95 99 PHE A CA 1
ATOM 835 C C . PHE A 1 99 ? 14.406 45.594 25.5 1 95 99 PHE A C 1
ATOM 837 O O . PHE A 1 99 ? 15.438 46.281 25.594 1 95 99 PHE A O 1
ATOM 844 N N . TYR A 1 100 ? 13.367 45.781 26.219 1 94.12 100 TYR A N 1
ATOM 845 C CA . TYR A 1 100 ? 13.359 46.594 27.438 1 94.12 100 TYR A CA 1
ATOM 846 C C . TYR A 1 100 ? 12.859 45.781 28.625 1 94.12 100 TYR A C 1
ATOM 848 O O . TYR A 1 100 ? 11.672 45.469 28.703 1 94.12 100 TYR A O 1
ATOM 856 N N . GLU A 1 101 ? 13.695 45.406 29.531 1 91.88 101 GLU A N 1
ATOM 857 C CA . GLU A 1 101 ? 13.383 44.594 30.703 1 91.88 101 GLU A CA 1
ATOM 858 C C . GLU A 1 101 ? 12.625 43.312 30.328 1 91.88 101 GLU A C 1
ATOM 860 O O . GLU A 1 101 ? 11.578 43.031 30.906 1 91.88 101 GLU A O 1
ATOM 865 N N . GLY A 1 102 ? 13.023 42.781 29.297 1 91.06 102 GLY A N 1
ATOM 866 C CA . GLY A 1 102 ? 12.469 41.5 28.891 1 91.06 102 GLY A CA 1
ATOM 867 C C . GLY A 1 102 ? 11.305 41.656 27.906 1 91.06 102 GLY A C 1
ATOM 868 O O . GLY A 1 102 ? 10.883 40.656 27.297 1 91.06 102 GLY A O 1
ATOM 869 N N . LEU A 1 103 ? 10.766 42.812 27.781 1 94 103 LEU A N 1
ATOM 870 C CA . LEU A 1 103 ? 9.688 43.062 26.828 1 94 103 LEU A CA 1
ATOM 871 C C . LEU A 1 103 ? 10.227 43.281 25.422 1 94 103 LEU A C 1
ATOM 873 O O . LEU A 1 103 ? 11.086 44.156 25.219 1 94 103 LEU A O 1
ATOM 877 N N . LYS A 1 104 ? 9.742 42.562 24.531 1 94.31 104 LYS A N 1
ATOM 878 C CA . LYS A 1 104 ? 10.172 42.656 23.141 1 94.31 104 LYS A CA 1
ATOM 879 C C . LYS A 1 104 ? 9.5 43.812 22.438 1 94.31 104 LYS A C 1
ATOM 881 O O . LYS A 1 104 ? 8.297 44.031 22.578 1 94.31 104 LYS A O 1
ATOM 886 N N . ILE A 1 105 ? 10.312 44.562 21.75 1 96.19 105 ILE A N 1
ATOM 887 C CA . ILE A 1 105 ? 9.828 45.688 20.953 1 96.19 105 ILE A CA 1
ATOM 888 C C . ILE A 1 105 ? 10.25 45.531 19.5 1 96.19 105 ILE A C 1
ATOM 890 O O . ILE A 1 105 ? 11.422 45.281 19.219 1 96.19 105 ILE A O 1
ATOM 894 N N . GLU A 1 106 ? 9.289 45.656 18.688 1 95.5 106 GLU A N 1
ATOM 895 C CA . GLU A 1 106 ? 9.586 45.594 17.25 1 95.5 106 GLU A CA 1
ATOM 896 C C . GLU A 1 106 ? 9.43 46.938 16.594 1 95.5 106 GLU A C 1
ATOM 898 O O . GLU A 1 106 ? 8.383 47.594 16.703 1 95.5 106 GLU A O 1
ATOM 903 N N . ILE A 1 107 ? 10.477 47.344 15.93 1 97.62 107 ILE A N 1
ATOM 904 C CA . ILE A 1 107 ? 10.508 48.656 15.258 1 97.62 107 ILE A CA 1
ATOM 905 C C . ILE A 1 107 ? 10.414 48.438 13.75 1 97.62 107 ILE A C 1
ATOM 907 O O . ILE A 1 107 ? 11.344 47.906 13.125 1 97.62 107 ILE A O 1
ATOM 911 N N . VAL A 1 108 ? 9.359 48.938 13.18 1 96.38 108 VAL A N 1
ATOM 912 C CA . VAL A 1 108 ? 9.062 48.625 11.781 1 96.38 108 VAL A CA 1
ATOM 913 C C . VAL A 1 108 ? 8.969 49.906 10.969 1 96.38 108 VAL A C 1
ATOM 915 O O . VAL A 1 108 ? 8.102 50.75 11.227 1 96.38 108 VAL A O 1
ATOM 918 N N . PRO A 1 109 ? 9.867 50.094 10 1 97.31 109 PRO A N 1
ATOM 919 C CA . PRO A 1 109 ? 9.75 51.25 9.109 1 97.31 109 PRO A CA 1
ATOM 920 C C . PRO A 1 109 ? 8.578 51.125 8.141 1 97.31 109 PRO A C 1
ATOM 922 O O . PRO A 1 109 ? 8.445 50.125 7.453 1 97.31 109 PRO A O 1
ATOM 925 N N . ILE A 1 110 ? 7.762 52.156 8.117 1 96.81 110 ILE A N 1
ATOM 926 C CA . ILE A 1 110 ? 6.664 52.125 7.156 1 96.81 110 ILE A CA 1
ATOM 927 C C . ILE A 1 110 ? 6.492 53.5 6.535 1 96.81 110 ILE A C 1
ATOM 929 O O . ILE A 1 110 ? 7.148 54.469 6.945 1 96.81 110 ILE A O 1
ATOM 933 N N . LEU A 1 111 ? 5.633 53.562 5.539 1 96.62 111 LEU A N 1
ATOM 934 C CA . LEU A 1 111 ? 5.285 54.812 4.906 1 96.62 111 LEU A CA 1
ATOM 935 C C . LEU A 1 111 ? 3.967 55.344 5.453 1 96.62 111 LEU A C 1
ATOM 937 O O . LEU A 1 111 ? 3.029 54.594 5.684 1 96.62 111 LEU A O 1
ATOM 941 N N . LYS A 1 112 ? 3.939 56.625 5.773 1 96.25 112 LYS A N 1
ATOM 942 C CA . LYS A 1 112 ? 2.668 57.281 6.078 1 96.25 112 LYS A CA 1
ATOM 943 C C . LYS A 1 112 ? 1.815 57.438 4.82 1 96.25 112 LYS A C 1
ATOM 945 O O . LYS A 1 112 ? 2.168 58.188 3.916 1 96.25 112 LYS A O 1
ATOM 950 N N . LEU A 1 113 ? 0.669 56.719 4.879 1 94.69 113 LEU A N 1
ATOM 951 C CA . LEU A 1 113 ? -0.156 56.688 3.674 1 94.69 113 LEU A CA 1
ATOM 952 C C . LEU A 1 113 ? -1.562 57.219 3.965 1 94.69 113 LEU A C 1
ATOM 954 O O . LEU A 1 113 ? -2.025 57.156 5.105 1 94.69 113 LEU A O 1
ATOM 958 N N . ASP A 1 114 ? -2.152 57.688 2.904 1 91.5 114 ASP A N 1
ATOM 959 C CA . ASP A 1 114 ? -3.531 58.156 3.037 1 91.5 114 ASP A CA 1
ATOM 960 C C . ASP A 1 114 ? -4.52 57.031 2.766 1 91.5 114 ASP A C 1
ATOM 962 O O . ASP A 1 114 ? -5.648 57.031 3.258 1 91.5 114 ASP A O 1
ATOM 966 N N . SER A 1 115 ? -4.023 56.094 2.033 1 91.19 115 SER A N 1
ATOM 967 C CA . SER A 1 115 ? -4.844 54.938 1.677 1 91.19 115 SER A CA 1
ATOM 968 C C . SER A 1 115 ? -4.016 53.656 1.636 1 91.19 115 SER A C 1
ATOM 970 O O . SER A 1 115 ? -2.846 53.688 1.241 1 91.19 115 SER A O 1
ATOM 972 N N . PRO A 1 116 ? -4.672 52.562 2.072 1 90.38 116 PRO A N 1
ATOM 973 C CA . PRO A 1 116 ? -3.949 51.281 2.033 1 90.38 116 PRO A CA 1
ATOM 974 C C . PRO A 1 116 ? -3.51 50.906 0.622 1 90.38 116 PRO A C 1
ATOM 976 O O . PRO A 1 116 ? -2.506 50.188 0.451 1 90.38 116 PRO A O 1
ATOM 979 N N . LEU A 1 117 ? -4.137 51.312 -0.352 1 86.12 117 LEU A N 1
ATOM 980 C CA . LEU A 1 117 ? -3.857 50.938 -1.739 1 86.12 117 LEU A CA 1
ATOM 981 C C . LEU A 1 117 ? -2.533 51.531 -2.199 1 86.12 117 LEU A C 1
ATOM 983 O O . LEU A 1 117 ? -1.965 51.094 -3.203 1 86.12 117 LEU A O 1
ATOM 987 N N . GLU A 1 118 ? -1.996 52.5 -1.482 1 90.12 118 GLU A N 1
ATOM 988 C CA . GLU A 1 118 ? -0.754 53.188 -1.838 1 90.12 118 GLU A CA 1
ATOM 989 C C . GLU A 1 118 ? 0.46 52.438 -1.291 1 90.12 118 GLU A C 1
ATOM 991 O O . GLU A 1 118 ? 1.598 52.875 -1.476 1 90.12 118 GLU A O 1
ATOM 996 N N . ARG A 1 119 ? 0.17 51.312 -0.755 1 88.31 119 ARG A N 1
ATOM 997 C CA . ARG A 1 119 ? 1.233 50.625 -0.039 1 88.31 119 ARG A CA 1
ATOM 998 C C . ARG A 1 119 ? 2.33 50.156 -0.995 1 88.31 119 ARG A C 1
ATOM 1000 O O . ARG A 1 119 ? 2.057 49.844 -2.152 1 88.31 119 ARG A O 1
ATOM 1007 N N . GLU A 1 120 ? 3.539 50.25 -0.491 1 90.06 120 GLU A N 1
ATOM 1008 C CA . GLU A 1 120 ? 4.664 49.625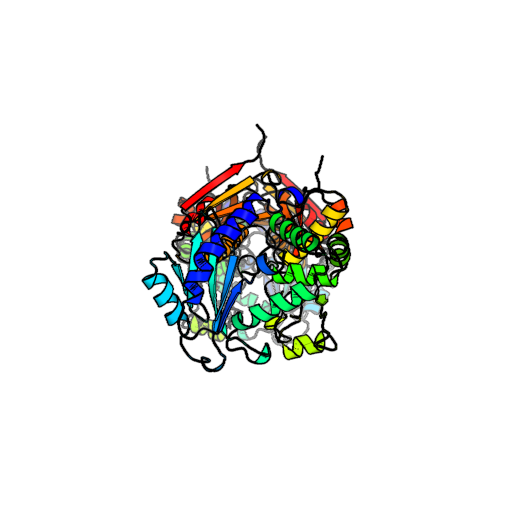 -1.179 1 90.06 120 GLU A CA 1
ATOM 1009 C C . GLU A 1 120 ? 4.82 48.188 -0.771 1 90.06 120 GLU A C 1
ATOM 1011 O O . GLU A 1 120 ? 5.039 47.312 -1.62 1 90.06 120 GLU A O 1
ATOM 1016 N N . PHE A 1 121 ? 4.66 48.031 0.527 1 89.12 121 PHE A N 1
ATOM 1017 C CA . PHE A 1 121 ? 4.723 46.688 1.085 1 89.12 121 PHE A CA 1
ATOM 1018 C C . PHE A 1 121 ? 3.539 46.438 2.01 1 89.12 121 PHE A C 1
ATOM 1020 O O . PHE A 1 121 ? 2.859 47.375 2.436 1 89.12 121 PHE A O 1
ATOM 1027 N N . VAL A 1 122 ? 3.291 45.188 2.379 1 84 122 VAL A N 1
ATOM 1028 C CA . VAL A 1 122 ? 2.166 44.781 3.205 1 84 122 VAL A CA 1
ATOM 1029 C C . VAL A 1 122 ? 2.275 45.406 4.59 1 84 122 VAL A C 1
ATOM 1031 O O . VAL A 1 122 ? 1.261 45.75 5.211 1 84 122 VAL A O 1
ATOM 1034 N N . THR A 1 123 ? 3.451 45.656 5.047 1 89.44 123 THR A N 1
ATOM 1035 C CA . THR A 1 123 ? 3.65 46.219 6.379 1 89.44 123 THR A CA 1
ATOM 1036 C C . THR A 1 123 ? 3.117 47.625 6.461 1 89.44 123 THR A C 1
ATOM 1038 O O . THR A 1 123 ? 2.75 48.094 7.539 1 89.44 123 THR A O 1
ATOM 1041 N N . ASP A 1 124 ? 3.023 48.281 5.328 1 93.25 124 ASP A N 1
ATOM 1042 C CA . ASP A 1 124 ? 2.553 49.656 5.293 1 93.25 124 ASP A CA 1
ATOM 1043 C C . ASP A 1 124 ? 1.08 49.75 5.688 1 93.25 124 ASP A C 1
ATOM 1045 O O . ASP A 1 124 ? 0.606 50.812 6.102 1 93.25 124 ASP A O 1
ATOM 1049 N N . ILE A 1 125 ? 0.428 48.656 5.582 1 93.19 125 ILE A N 1
ATOM 1050 C CA . ILE A 1 125 ? -1.017 48.625 5.781 1 93.19 125 ILE A CA 1
ATOM 1051 C C . ILE A 1 125 ? -1.331 48.531 7.27 1 93.19 125 ILE A C 1
ATOM 1053 O O . ILE A 1 125 ? -2.463 48.75 7.695 1 93.19 125 ILE A O 1
ATOM 1057 N N . SER A 1 126 ? -0.359 48.219 8.055 1 92.44 126 SER A N 1
ATOM 1058 C CA . SER A 1 126 ? -0.542 47.938 9.477 1 92.44 126 SER A CA 1
ATOM 1059 C C . SER A 1 126 ? -1.145 49.156 10.203 1 92.44 126 SER A C 1
ATOM 1061 O O . SER A 1 126 ? -1.922 49 11.148 1 92.44 126 SER A O 1
ATOM 1063 N N . GLN A 1 127 ? -0.783 50.344 9.766 1 93.88 127 GLN A N 1
ATOM 1064 C CA . GLN A 1 127 ? -1.32 51.562 10.391 1 93.88 127 GLN A CA 1
ATOM 1065 C C . GLN A 1 127 ? -2.836 51.625 10.227 1 93.88 127 GLN A C 1
ATOM 1067 O O . GLN A 1 127 ? -3.541 52.062 11.148 1 93.88 127 GLN A O 1
ATOM 1072 N N . PHE A 1 128 ? -3.359 51.125 9.141 1 95.88 128 PHE A N 1
ATOM 1073 C CA . PHE A 1 128 ? -4.793 51.156 8.875 1 95.88 128 PHE A CA 1
ATOM 1074 C C . PHE A 1 128 ? -5.512 50.062 9.641 1 95.88 128 PHE A C 1
ATOM 1076 O O . PHE A 1 128 ? -6.684 50.219 9.992 1 95.88 128 PHE A O 1
ATOM 1083 N N . HIS A 1 129 ? -4.824 48.969 9.898 1 96 129 HIS A N 1
ATOM 1084 C CA . HIS A 1 129 ? -5.391 47.938 10.734 1 96 129 HIS A CA 1
ATOM 1085 C C . HIS A 1 129 ? -5.707 48.438 12.133 1 96 129 HIS A C 1
ATOM 1087 O O . HIS A 1 129 ? -6.773 48.156 12.68 1 96 129 HIS A O 1
ATOM 1093 N N . VAL A 1 130 ? -4.754 49.156 12.672 1 95.88 130 VAL A N 1
ATOM 1094 C CA . VAL A 1 130 ? -4.922 49.719 14.008 1 95.88 130 VAL A CA 1
ATOM 1095 C C . VAL A 1 130 ? -6.145 50.625 14.039 1 95.88 130 VAL A C 1
ATOM 1097 O O . VAL A 1 130 ? -7.008 50.5 14.906 1 95.88 130 VAL A O 1
ATOM 1100 N N . GLU A 1 131 ? -6.191 51.5 13.039 1 95.56 131 GLU A N 1
ATOM 1101 C CA . GLU A 1 131 ? -7.289 52.438 12.969 1 95.56 131 GLU A CA 1
ATOM 1102 C C . GLU A 1 131 ? -8.633 51.75 12.844 1 95.56 131 GLU A C 1
ATOM 1104 O O . GLU A 1 131 ? -9.594 52.094 13.531 1 95.56 131 GLU A O 1
ATOM 1109 N N . TRP A 1 132 ? -8.664 50.781 11.992 1 97.38 132 TRP A N 1
ATOM 1110 C CA . TRP A 1 132 ? -9.914 50.062 11.75 1 97.38 132 TRP A CA 1
ATOM 1111 C C . TRP A 1 132 ? -10.391 49.344 13.008 1 97.38 132 TRP A C 1
ATOM 1113 O O . TRP A 1 132 ? -11.562 49.438 13.367 1 97.38 132 TRP A O 1
ATOM 1123 N N . VAL A 1 133 ? -9.516 48.688 13.703 1 98.06 133 VAL A N 1
ATOM 1124 C CA . VAL A 1 133 ? -9.883 47.906 14.883 1 98.06 133 VAL A CA 1
ATOM 1125 C C . VAL A 1 133 ? -10.336 48.844 15.992 1 98.06 133 VAL A C 1
ATOM 1127 O O . VAL A 1 133 ? -11.367 48.625 16.641 1 98.06 133 VAL A O 1
ATOM 1130 N N . LYS A 1 134 ? -9.609 49.906 16.188 1 96.62 134 LYS A N 1
ATOM 1131 C CA . LYS A 1 134 ? -9.977 50.875 17.234 1 96.62 134 LYS A CA 1
ATOM 1132 C C . LYS A 1 134 ? -11.375 51.438 16.984 1 96.62 134 LYS A C 1
ATOM 1134 O O . LYS A 1 134 ? -12.141 51.625 17.938 1 96.62 134 LYS A O 1
ATOM 1139 N N . LYS A 1 135 ? -11.672 51.688 15.789 1 96.94 135 LYS A N 1
ATOM 1140 C CA . LYS A 1 135 ? -12.953 52.281 15.414 1 96.94 135 LYS A CA 1
ATOM 1141 C C . LYS A 1 135 ? -14.102 51.281 15.625 1 96.94 135 LYS A C 1
ATOM 1143 O O . LYS A 1 135 ? -15.211 51.688 15.969 1 96.94 135 LYS A O 1
ATOM 1148 N N . ASN A 1 136 ? -13.812 50 15.508 1 97.56 136 ASN A N 1
ATOM 1149 C CA . ASN A 1 136 ? -14.914 49.031 15.398 1 97.56 136 ASN A CA 1
ATOM 1150 C C . ASN A 1 136 ? -14.984 48.125 16.609 1 97.56 136 ASN A C 1
ATOM 1152 O O . ASN A 1 136 ? -16 47.469 16.844 1 97.56 136 ASN A O 1
ATOM 1156 N N . ILE A 1 137 ? -13.938 47.938 17.359 1 96.38 137 ILE A N 1
ATOM 1157 C CA . ILE A 1 137 ? -13.891 46.969 18.453 1 96.38 137 ILE A CA 1
ATOM 1158 C C . ILE A 1 137 ? -14.859 47.375 19.562 1 96.38 137 ILE A C 1
ATOM 1160 O O . ILE A 1 137 ? -15.523 46.531 20.156 1 96.38 137 ILE A O 1
ATOM 1164 N N . LYS A 1 138 ? -15.188 48.656 19.781 1 87.75 138 LYS A N 1
ATOM 1165 C CA . LYS A 1 138 ? -16.234 49.312 20.578 1 87.75 138 LYS A CA 1
ATOM 1166 C C . LYS A 1 138 ? -16.547 48.5 21.828 1 87.75 138 LYS A C 1
ATOM 1168 O O . LYS A 1 138 ? -17.703 48.156 22.078 1 87.75 138 LYS A O 1
ATOM 1173 N N . GLY A 1 139 ? -15.586 48.219 22.75 1 94.88 139 GLY A N 1
ATOM 1174 C CA . GLY A 1 139 ? -15.859 47.562 24.016 1 94.88 139 GLY A CA 1
ATOM 1175 C C . GLY A 1 139 ? -15.641 46.062 23.969 1 94.88 139 GLY A C 1
ATOM 1176 O O . GLY A 1 139 ? -15.82 45.375 24.969 1 94.88 139 GLY A O 1
ATOM 1177 N N . LEU A 1 140 ? -15.25 45.562 22.859 1 97.5 140 LEU A N 1
ATOM 1178 C CA . LEU A 1 140 ? -15.062 44.125 22.688 1 97.5 140 LEU A CA 1
ATOM 1179 C C . LEU A 1 140 ? -13.586 43.75 22.844 1 97.5 140 LEU A C 1
ATOM 1181 O O . LEU A 1 140 ? -13.172 42.688 22.406 1 97.5 140 LEU A O 1
ATOM 1185 N N . GLU A 1 141 ? -12.766 44.625 23.406 1 97.31 141 GLU A N 1
ATOM 1186 C CA . GLU A 1 141 ? -11.328 44.375 23.516 1 97.31 141 GLU A CA 1
ATOM 1187 C C . GLU A 1 141 ? -11.023 43.094 24.266 1 97.31 141 GLU A C 1
ATOM 1189 O O . GLU A 1 141 ? -10.219 42.281 23.828 1 97.31 141 GLU A O 1
ATOM 1194 N N . ASN A 1 142 ? -11.719 42.906 25.344 1 96.25 142 ASN A N 1
ATOM 1195 C CA . ASN A 1 142 ? -11.492 41.719 26.141 1 96.25 142 ASN A CA 1
ATOM 1196 C C . ASN A 1 142 ? -11.992 40.469 25.438 1 96.25 142 ASN A C 1
ATOM 1198 O O . ASN A 1 142 ? -11.383 39.375 25.547 1 96.25 142 ASN A O 1
ATOM 1202 N N . ASP A 1 143 ? -13.102 40.625 24.734 1 97.38 143 ASP A N 1
ATOM 1203 C CA . ASP A 1 143 ? -13.602 39.5 23.969 1 97.38 143 ASP A CA 1
ATOM 1204 C C . ASP A 1 143 ? -12.57 39.031 22.938 1 97.38 143 ASP A C 1
ATOM 1206 O O . ASP A 1 143 ? -12.375 37.844 22.75 1 97.38 143 ASP A O 1
ATOM 1210 N N . ALA A 1 144 ? -11.945 39.969 22.281 1 97.94 144 ALA A N 1
ATOM 1211 C CA . ALA A 1 144 ? -10.891 39.625 21.328 1 97.94 144 ALA A CA 1
ATOM 1212 C C . ALA A 1 144 ? -9.719 38.938 22.016 1 97.94 144 ALA A C 1
ATOM 1214 O O . ALA A 1 144 ? -9.148 38 21.484 1 97.94 144 ALA A O 1
ATOM 1215 N N . LYS A 1 145 ? -9.367 39.406 23.219 1 97.44 145 LYS A N 1
ATOM 1216 C CA . LYS A 1 145 ? -8.297 38.781 23.984 1 97.44 145 LYS A CA 1
ATOM 1217 C C . LYS A 1 145 ? -8.664 37.344 24.359 1 97.44 145 LYS A C 1
ATOM 1219 O O . LYS A 1 145 ? -7.816 36.438 24.281 1 97.44 145 LYS A O 1
ATOM 1224 N N . TYR A 1 146 ? -9.883 37.188 24.719 1 97.06 146 TYR A N 1
ATOM 1225 C CA . TYR A 1 146 ? -10.336 35.844 25.062 1 97.06 146 TYR A CA 1
ATOM 1226 C C . TYR A 1 146 ? -10.172 34.875 23.891 1 97.06 146 TYR A C 1
ATOM 1228 O O . TYR A 1 146 ? -9.711 33.75 24.047 1 97.06 146 TYR A O 1
ATOM 1236 N N . PHE A 1 147 ? -10.531 35.312 22.734 1 97.5 147 PHE A N 1
ATOM 1237 C CA . PHE A 1 147 ? -10.43 34.438 21.562 1 97.5 147 PHE A CA 1
ATOM 1238 C C . PHE A 1 147 ? -8.977 34.156 21.219 1 97.5 147 PHE A C 1
ATOM 1240 O O . PHE A 1 147 ? -8.633 33.031 20.797 1 97.5 147 PHE A O 1
ATOM 1247 N N . LYS A 1 148 ? -8.125 35.188 21.359 1 96.88 148 LYS A N 1
ATOM 1248 C CA . LYS A 1 148 ? -6.691 34.938 21.188 1 96.88 148 LYS A CA 1
ATOM 1249 C C . LYS A 1 148 ? -6.188 33.875 22.156 1 96.88 148 LYS A C 1
ATOM 1251 O O . LYS A 1 148 ? -5.473 32.969 21.75 1 96.88 148 LYS A O 1
ATOM 1256 N N . ILE A 1 149 ? -6.566 34.031 23.422 1 94.62 149 ILE A N 1
ATOM 1257 C CA . ILE A 1 149 ? -6.148 33.062 24.453 1 94.62 149 ILE A CA 1
ATOM 1258 C C . ILE A 1 149 ? -6.695 31.688 24.125 1 94.62 149 ILE A C 1
ATOM 1260 O O . ILE A 1 149 ? -5.98 30.688 24.25 1 94.62 149 ILE A O 1
ATOM 1264 N N . PHE A 1 150 ? -7.961 31.656 23.766 1 94.44 150 PHE A N 1
ATOM 1265 C CA . PHE A 1 150 ? -8.594 30.406 23.359 1 94.44 150 PHE A CA 1
ATOM 1266 C C . PHE A 1 150 ? -7.766 29.703 22.297 1 94.44 150 PHE A C 1
ATOM 1268 O O . PHE A 1 150 ? -7.438 28.516 22.438 1 94.44 150 PHE A O 1
ATOM 1275 N N . ASN A 1 151 ? -7.367 30.375 21.219 1 95 151 ASN A N 1
ATOM 1276 C CA . ASN A 1 151 ? -6.578 29.812 20.141 1 95 151 ASN A CA 1
ATOM 1277 C C . ASN A 1 151 ? -5.184 29.406 20.609 1 95 151 ASN A C 1
ATOM 1279 O O . ASN A 1 151 ? -4.621 28.422 20.125 1 95 151 ASN A O 1
ATOM 1283 N N . LYS A 1 152 ? -4.621 30.141 21.516 1 91.5 152 LYS A N 1
ATOM 1284 C CA . LYS A 1 152 ? -3.326 29.781 22.078 1 91.5 152 LYS A CA 1
ATOM 1285 C C . LYS A 1 152 ? -3.41 28.453 22.844 1 91.5 152 LYS A C 1
ATOM 1287 O O . LYS A 1 152 ? -2.535 27.609 22.719 1 91.5 152 LYS A O 1
ATOM 1292 N N . LEU A 1 153 ? -4.449 28.312 23.578 1 88.06 153 LEU A N 1
ATOM 1293 C CA . LEU A 1 153 ? -4.617 27.141 24.422 1 88.06 153 LEU A CA 1
ATOM 1294 C C . LEU A 1 153 ? -4.801 25.875 23.578 1 88.06 153 LEU A C 1
ATOM 1296 O O . LEU A 1 153 ? -4.379 24.797 23.984 1 88.06 153 LEU A O 1
ATOM 1300 N N . ILE A 1 154 ? -5.359 26.094 22.484 1 88.06 154 ILE A N 1
ATOM 1301 C CA . ILE A 1 154 ? -5.625 24.906 21.672 1 88.06 154 ILE A CA 1
ATOM 1302 C C . ILE A 1 154 ? -4.602 24.828 20.531 1 88.06 154 ILE A C 1
ATOM 1304 O O . ILE A 1 154 ? -4.785 24.062 19.578 1 88.06 154 ILE A O 1
ATOM 1308 N N . ASN A 1 155 ? -3.596 25.734 20.562 1 87.19 155 ASN A N 1
ATOM 1309 C CA . ASN A 1 155 ? -2.447 25.734 19.672 1 87.19 155 ASN A CA 1
ATOM 1310 C C . ASN A 1 155 ? -2.859 26.047 18.234 1 87.19 155 ASN A C 1
ATOM 1312 O O . ASN A 1 155 ? -2.434 25.375 17.297 1 87.19 155 ASN A O 1
ATOM 1316 N N . THR A 1 156 ? -3.807 26.922 18.078 1 92.75 156 THR A N 1
ATOM 1317 C CA . THR A 1 156 ? -4.242 27.344 16.75 1 92.75 156 THR A CA 1
ATOM 1318 C C . THR A 1 156 ? -4.008 28.844 16.562 1 92.75 156 THR A C 1
ATOM 1320 O O . THR A 1 156 ? -4.633 29.469 15.695 1 92.75 156 THR A O 1
ATOM 1323 N N . TYR A 1 157 ? -3.121 29.391 17.391 1 94.31 157 TYR A N 1
ATOM 1324 C CA . TYR A 1 157 ? -2.793 30.797 17.281 1 94.31 157 TYR A CA 1
ATOM 1325 C C . TYR A 1 157 ? -1.515 31.016 16.484 1 94.31 157 TYR A C 1
ATOM 1327 O O . TYR A 1 157 ? -0.513 30.328 16.703 1 94.31 157 TYR A O 1
ATOM 1335 N N . GLY A 1 158 ? -1.6 31.922 15.57 1 92.5 158 GLY A N 1
ATOM 1336 C CA . GLY A 1 158 ? -0.418 32.25 14.797 1 92.5 158 GLY A CA 1
ATOM 1337 C C . GLY A 1 158 ? -0.594 32 13.305 1 92.5 158 GLY A C 1
ATOM 1338 O O . GLY A 1 158 ? -1.063 30.938 12.898 1 92.5 158 GLY A O 1
ATOM 1339 N N . ALA A 1 159 ? -0.19 32.969 12.547 1 90.5 159 ALA A N 1
ATOM 1340 C CA . ALA A 1 159 ? -0.404 32.875 11.102 1 90.5 159 ALA A CA 1
ATOM 1341 C C . ALA A 1 159 ? 0.844 32.375 10.391 1 90.5 159 ALA A C 1
ATOM 1343 O O . ALA A 1 159 ? 0.879 32.281 9.156 1 90.5 159 ALA A O 1
ATOM 1344 N N . GLU A 1 160 ? 1.822 31.984 11.156 1 86.81 160 GLU A N 1
ATOM 1345 C CA . GLU A 1 160 ? 3.008 31.406 10.531 1 86.81 160 GLU A CA 1
ATOM 1346 C C . GLU A 1 160 ? 2.676 30.094 9.836 1 86.81 160 GLU A C 1
ATOM 1348 O O . GLU A 1 160 ? 1.809 29.344 10.289 1 86.81 160 GLU A O 1
ATOM 1353 N N . SER A 1 161 ? 3.4 29.844 8.797 1 82.44 161 SER A N 1
ATOM 1354 C CA . SER A 1 161 ? 3.129 28.688 7.953 1 82.44 161 SER A CA 1
ATOM 1355 C C . SER A 1 161 ? 3.193 27.391 8.758 1 82.44 161 SER A C 1
ATOM 1357 O O . SER A 1 161 ? 2.416 26.469 8.508 1 82.44 161 SER A O 1
ATOM 1359 N N . TYR A 1 162 ? 4.062 27.391 9.734 1 86 162 TYR A N 1
ATOM 1360 C CA . TYR A 1 162 ? 4.25 26.156 10.477 1 86 162 TYR A CA 1
ATOM 1361 C C . TYR A 1 162 ? 3.162 25.969 11.531 1 86 162 TYR A C 1
ATOM 1363 O O . TYR A 1 162 ? 2.951 24.875 12.031 1 86 162 TYR A O 1
ATOM 1371 N N . LEU A 1 163 ? 2.447 27 11.812 1 87.25 163 LEU A N 1
ATOM 1372 C CA . LEU A 1 163 ? 1.4 26.938 12.828 1 87.25 163 LEU A CA 1
ATOM 1373 C C . LEU A 1 163 ? 0.035 26.719 12.18 1 87.25 163 LEU A C 1
ATOM 1375 O O . LEU A 1 163 ? -0.801 25.984 12.727 1 87.25 163 LEU A O 1
ATOM 1379 N N . GLY A 1 164 ? -0.191 27.422 11.039 1 91 164 GLY A N 1
ATOM 1380 C CA . GLY A 1 164 ? -1.442 27.266 10.312 1 91 164 GLY A CA 1
ATOM 1381 C C . GLY A 1 164 ? -2.648 27.75 11.094 1 91 164 GLY A C 1
ATOM 1382 O O . GLY A 1 164 ? -3.732 27.172 10.992 1 91 164 GLY A O 1
ATOM 1383 N N . GLY A 1 165 ? -2.438 28.703 11.961 1 95.5 165 GLY A N 1
ATOM 1384 C CA . GLY A 1 165 ? -3.506 29.172 12.828 1 95.5 165 GLY A CA 1
ATOM 1385 C C . GLY A 1 165 ? -4.012 30.547 12.461 1 95.5 165 GLY A C 1
ATOM 1386 O O . GLY A 1 165 ? -3.867 30.984 11.312 1 95.5 165 GLY A O 1
ATOM 1387 N N . LEU A 1 166 ? -4.715 31.156 13.375 1 97.69 166 LEU A N 1
ATOM 1388 C CA . LEU A 1 166 ? -5.266 32.5 13.203 1 97.69 166 LEU A CA 1
ATOM 1389 C C . LEU A 1 166 ? -4.332 33.531 13.797 1 97.69 166 LEU A C 1
ATOM 1391 O O . LEU A 1 166 ? -3.764 33.344 14.867 1 97.69 166 LEU A O 1
ATOM 1395 N N . SER A 1 167 ? -4.125 34.625 13.039 1 96.12 167 SER A N 1
ATOM 1396 C CA . SER A 1 167 ? -3.365 35.75 13.562 1 96.12 167 SER A CA 1
ATOM 1397 C C . SER A 1 167 ? -4.172 36.531 14.594 1 96.12 167 SER A C 1
ATOM 1399 O O . SER A 1 167 ? -5.383 36.344 14.719 1 96.12 167 SER A O 1
ATOM 1401 N N . GLY A 1 168 ? -3.459 37.375 15.297 1 96.31 168 GLY A N 1
ATOM 1402 C CA . GLY A 1 168 ? -4.16 38.281 16.203 1 96.31 168 GLY A CA 1
ATOM 1403 C C . GLY A 1 168 ? -5.184 39.156 15.516 1 96.31 168 GLY A C 1
ATOM 1404 O O . GLY A 1 168 ? -6.297 39.344 16.016 1 96.31 168 GLY A O 1
ATOM 1405 N N . TYR A 1 169 ? -4.781 39.656 14.383 1 96.56 169 TYR A N 1
ATOM 1406 C CA . TYR A 1 169 ? -5.668 40.531 13.609 1 96.56 169 TYR A CA 1
ATOM 1407 C C . TYR A 1 169 ? -6.918 39.781 13.172 1 96.56 169 TYR A C 1
ATOM 1409 O O . TYR A 1 169 ? -8.031 40.312 13.242 1 96.56 169 TYR A O 1
ATOM 1417 N N . ALA A 1 170 ? -6.75 38.5 12.789 1 98.19 170 ALA A N 1
ATOM 1418 C CA . ALA A 1 170 ? -7.898 37.656 12.43 1 98.19 170 ALA A CA 1
ATOM 1419 C C . ALA A 1 170 ? -8.844 37.5 13.609 1 98.19 170 ALA A C 1
ATOM 1421 O O . ALA A 1 170 ? -10.062 37.594 13.461 1 98.19 170 ALA A O 1
ATOM 1422 N N . CYS A 1 171 ? -8.281 37.25 14.727 1 98.56 171 CYS A N 1
ATOM 1423 C CA . CYS A 1 171 ? -9.078 37.062 15.938 1 98.56 171 CYS A CA 1
ATOM 1424 C C . CYS A 1 171 ? -9.891 38.344 16.234 1 98.56 171 CYS A C 1
ATOM 1426 O O . CYS A 1 171 ? -11.062 38.25 16.609 1 98.56 171 CYS A O 1
ATOM 1428 N N . GLU A 1 172 ? -9.289 39.469 16.078 1 98.5 172 GLU A N 1
ATOM 1429 C CA . GLU A 1 172 ? -9.961 40.75 16.312 1 98.5 172 GLU A CA 1
ATOM 1430 C C . GLU A 1 172 ? -11.109 40.938 15.328 1 98.5 172 GLU A C 1
ATOM 1432 O O . GLU A 1 172 ? -12.227 41.281 15.742 1 98.5 172 GLU A O 1
ATOM 1437 N N . ILE A 1 173 ? -10.836 40.719 14.055 1 98.56 173 ILE A N 1
ATOM 1438 C CA . ILE A 1 173 ? -11.852 40.906 13.023 1 98.56 173 ILE A CA 1
ATOM 1439 C C . ILE A 1 173 ? -13.039 39.969 13.297 1 98.56 173 ILE A C 1
ATOM 1441 O O . ILE A 1 173 ? -14.195 40.406 13.234 1 98.56 173 ILE A O 1
ATOM 1445 N N . LEU A 1 174 ? -12.766 38.75 13.617 1 98.75 174 LEU A N 1
ATOM 1446 C CA . LEU A 1 174 ? -13.82 37.75 13.859 1 98.75 174 LEU A CA 1
ATOM 1447 C C . LEU A 1 174 ? -14.648 38.156 15.078 1 98.75 174 LEU A C 1
ATOM 1449 O O . LEU A 1 174 ? -15.875 38.031 15.07 1 98.75 174 LEU A O 1
ATOM 1453 N N . THR A 1 175 ? -13.992 38.562 16.141 1 98.62 175 THR A N 1
ATOM 1454 C CA . THR A 1 175 ? -14.688 39 17.344 1 98.62 175 THR A CA 1
ATOM 1455 C C . THR A 1 175 ? -15.617 40.156 17.062 1 98.62 175 THR A C 1
ATOM 1457 O O . THR A 1 175 ? -16.75 40.219 17.531 1 98.62 175 THR A O 1
ATOM 1460 N N . ILE A 1 176 ? -15.109 41.125 16.281 1 98.62 176 ILE A N 1
ATOM 1461 C CA . ILE A 1 176 ? -15.906 42.281 15.906 1 98.62 176 ILE A CA 1
ATOM 1462 C C . ILE A 1 176 ? -17.094 41.844 15.055 1 98.62 176 ILE A C 1
ATOM 1464 O O . ILE A 1 176 ? -18.234 42.281 15.289 1 98.62 176 ILE A O 1
ATOM 1468 N N . HIS A 1 177 ? -16.891 40.969 14.133 1 98.38 177 HIS A N 1
ATOM 1469 C CA . HIS A 1 177 ? -17.922 40.5 13.219 1 98.38 177 HIS A CA 1
ATOM 1470 C C . HIS A 1 177 ? -19.062 39.812 13.984 1 98.38 177 HIS A C 1
ATOM 1472 O O . HIS A 1 177 ? -20.234 40.062 13.719 1 98.38 177 HIS A O 1
ATOM 1478 N N . TYR A 1 178 ? -18.734 38.969 14.93 1 98.31 178 TYR A N 1
ATOM 1479 C CA . TYR A 1 178 ? -19.734 38.188 15.641 1 98.31 178 TYR A CA 1
ATOM 1480 C C . TYR A 1 178 ? -20.203 38.906 16.906 1 98.31 178 TYR A C 1
ATOM 1482 O O . TYR A 1 178 ? -21.078 38.406 17.625 1 98.31 178 TYR A O 1
ATOM 1490 N N . LYS A 1 179 ? -19.625 40 17.219 1 97.81 179 LYS A N 1
ATOM 1491 C CA . LYS A 1 179 ? -20.062 40.906 18.297 1 97.81 179 LYS A CA 1
ATOM 1492 C C . LYS A 1 179 ? -19.859 40.25 19.672 1 97.81 179 LYS A C 1
ATOM 1494 O O . LYS A 1 179 ? -20.766 40.219 20.484 1 97.81 179 LYS A O 1
ATOM 1499 N N . GLY A 1 180 ? -18.656 39.656 19.75 1 98 180 GLY A N 1
ATOM 1500 C CA . GLY A 1 180 ? -18.328 39.125 21.047 1 98 180 GLY A CA 1
ATOM 1501 C C . GLY A 1 180 ? -17.781 37.719 21 1 98 180 GLY A C 1
ATOM 1502 O O . GLY A 1 180 ? -17.953 37 19.984 1 98 180 GLY A O 1
ATOM 1503 N N . PHE A 1 181 ? -17.219 37.281 22.125 1 97.69 181 PHE A N 1
ATOM 1504 C CA . PHE A 1 181 ? -16.531 36 22.219 1 97.69 181 PHE A CA 1
ATOM 1505 C C . PHE A 1 181 ? -17.516 34.844 22.188 1 97.69 181 PHE A C 1
ATOM 1507 O O . PHE A 1 181 ? -17.375 33.906 21.391 1 97.69 181 PHE A O 1
ATOM 1514 N N . THR A 1 182 ? -18.531 34.906 23 1 97.06 182 THR A N 1
ATOM 1515 C CA . THR A 1 182 ? -19.5 33.812 23.078 1 97.06 182 THR A CA 1
ATOM 1516 C C . THR A 1 182 ? -20.25 33.688 21.766 1 97.06 182 THR A C 1
ATOM 1518 O O . THR A 1 182 ? -20.453 32.562 21.281 1 97.06 182 THR A O 1
ATOM 1521 N N . ASN A 1 183 ? -20.641 34.781 21.188 1 98.12 183 ASN A N 1
ATOM 1522 C CA . ASN A 1 183 ? -21.328 34.75 19.906 1 98.12 183 ASN A CA 1
ATOM 1523 C C . ASN A 1 183 ? -20.422 34.188 18.797 1 98.12 183 ASN A C 1
ATOM 1525 O O . ASN A 1 183 ? -20.906 33.5 17.891 1 98.12 183 ASN A O 1
ATOM 1529 N N . LEU A 1 184 ? -19.188 34.531 18.922 1 98.56 184 LEU A N 1
ATOM 1530 C CA . LEU A 1 184 ? -18.219 34 17.953 1 98.56 184 LEU A CA 1
ATOM 1531 C C . LEU A 1 184 ? -18.141 32.5 18.016 1 98.56 184 LEU A C 1
ATOM 1533 O O . LEU A 1 184 ? -18.219 31.828 16.969 1 98.56 184 LEU A O 1
ATOM 1537 N N . LEU A 1 185 ? -18.047 31.953 19.219 1 97.44 185 LEU A N 1
ATOM 1538 C CA . LEU A 1 185 ? -17.984 30.516 19.359 1 97.44 185 LEU A CA 1
ATOM 1539 C C . LEU A 1 185 ? -19.25 29.844 18.812 1 97.44 185 LEU A C 1
ATOM 1541 O O . LEU A 1 185 ? -19.188 28.812 18.156 1 97.44 185 LEU A O 1
ATOM 1545 N N . LYS A 1 186 ? -20.375 30.453 19.156 1 97.81 186 LYS A N 1
ATOM 1546 C CA . LYS A 1 186 ? -21.625 29.938 18.625 1 97.81 186 LYS A CA 1
ATOM 1547 C C . LYS A 1 186 ? -21.656 29.984 17.109 1 97.81 186 LYS A C 1
ATOM 1549 O O . LYS A 1 186 ? -22.141 29.062 16.453 1 97.81 186 LYS A O 1
ATOM 1554 N N . GLY A 1 187 ? -21.188 31.062 16.547 1 97.81 187 GLY A N 1
ATOM 1555 C CA . GLY A 1 187 ? -21.094 31.188 15.102 1 97.81 187 GLY A CA 1
ATOM 1556 C C . GLY A 1 187 ? -20.188 30.156 14.461 1 97.81 187 GLY A C 1
ATOM 1557 O O . GLY A 1 187 ? -20.5 29.641 13.383 1 97.81 187 GLY A O 1
ATOM 1558 N N . ILE A 1 188 ? -19.078 29.859 15.102 1 97.94 188 ILE A N 1
ATOM 1559 C CA . ILE A 1 188 ? -18.078 28.906 14.617 1 97.94 188 ILE A CA 1
ATOM 1560 C C . ILE A 1 188 ? -18.719 27.531 14.461 1 97.94 188 ILE A C 1
ATOM 1562 O O . ILE A 1 188 ? -18.391 26.797 13.531 1 97.94 188 ILE A O 1
ATOM 1566 N N . LEU A 1 189 ? -19.609 27.188 15.32 1 96 189 LEU A N 1
ATOM 1567 C CA . LEU A 1 189 ? -20.25 25.875 15.266 1 96 189 LEU A CA 1
ATOM 1568 C C . LEU A 1 189 ? -21.031 25.703 13.969 1 96 189 LEU A C 1
ATOM 1570 O O . LEU A 1 189 ? -21.359 24.594 13.578 1 96 189 LEU A O 1
ATOM 1574 N N . LYS A 1 190 ? -21.312 26.797 13.258 1 96.25 190 LYS A N 1
ATOM 1575 C CA . LYS A 1 190 ? -22.062 26.75 12 1 96.25 190 LYS A CA 1
ATOM 1576 C C . LYS A 1 190 ? -21.109 26.781 10.805 1 96.25 190 LYS A C 1
ATOM 1578 O O . LYS A 1 190 ? -21.562 26.703 9.656 1 96.25 190 LYS A O 1
ATOM 1583 N N . TRP A 1 191 ? -19.875 26.859 11.039 1 96.88 191 TRP A N 1
ATOM 1584 C CA . TRP A 1 191 ? -18.875 26.984 9.977 1 96.88 191 TRP A CA 1
ATOM 1585 C C . TRP A 1 191 ? -18.859 25.719 9.117 1 96.88 191 TRP A C 1
ATOM 1587 O O . TRP A 1 191 ? -18.953 24.609 9.633 1 96.88 191 TRP A O 1
ATOM 1597 N N . LYS A 1 192 ? -18.828 25.859 7.914 1 95.19 192 LYS A N 1
ATOM 1598 C CA . LYS A 1 192 ? -18.547 24.859 6.883 1 95.19 192 LYS A CA 1
ATOM 1599 C C . LYS A 1 192 ? -17.625 25.406 5.805 1 95.19 192 LYS A C 1
ATOM 1601 O O . LYS A 1 192 ? -17.875 26.5 5.266 1 95.19 192 LYS A O 1
ATOM 1606 N N . PRO A 1 193 ? -16.531 24.656 5.547 1 94 193 PRO A N 1
ATOM 1607 C CA . PRO A 1 193 ? -15.633 25.203 4.535 1 94 193 PRO A CA 1
ATOM 1608 C C . PRO A 1 193 ? -16.281 25.297 3.156 1 94 193 PRO A C 1
ATOM 1610 O O . PRO A 1 193 ? -17.062 24.422 2.773 1 94 193 PRO A O 1
ATOM 1613 N N . LYS A 1 194 ? -16.141 26.406 2.477 1 94.56 194 LYS A N 1
ATOM 1614 C CA . LYS A 1 194 ? -15.414 27.625 2.807 1 94.56 194 LYS A CA 1
ATOM 1615 C C . LYS A 1 194 ? -16.328 28.641 3.467 1 94.56 194 LYS A C 1
ATOM 1617 O O . LYS A 1 194 ? -17.406 28.938 2.963 1 94.56 194 LYS A O 1
ATOM 1622 N N . VAL A 1 195 ? -15.906 29.094 4.531 1 97.69 195 VAL A N 1
ATOM 1623 C CA . VAL A 1 195 ? -16.594 30.188 5.199 1 97.69 195 VAL A CA 1
ATOM 1624 C C . VAL A 1 195 ? -16.141 31.516 4.598 1 97.69 195 VAL A C 1
ATOM 1626 O O . VAL A 1 195 ? -14.938 31.734 4.367 1 97.69 195 VAL A O 1
ATOM 1629 N N . PHE A 1 196 ? -17.078 32.312 4.23 1 98 196 PHE A N 1
ATOM 1630 C CA . PHE A 1 196 ? -16.766 33.594 3.619 1 98 196 PHE A CA 1
ATOM 1631 C C . PHE A 1 196 ? -17.266 34.75 4.5 1 98 196 PHE A C 1
ATOM 1633 O O . PHE A 1 196 ? -18.453 34.844 4.77 1 98 196 PHE A O 1
ATOM 1640 N N . ILE A 1 197 ? -16.375 35.594 5.008 1 98.44 197 ILE A N 1
ATOM 1641 C CA . ILE A 1 197 ? -16.703 36.75 5.844 1 98.44 197 ILE A CA 1
ATOM 1642 C C . ILE A 1 197 ? -16.062 38.031 5.254 1 98.44 197 ILE A C 1
ATOM 1644 O O . ILE A 1 197 ? -14.844 38.125 5.133 1 98.44 197 ILE A O 1
ATOM 1648 N N . ASP A 1 198 ? -16.844 38.938 4.895 1 98.31 198 ASP A N 1
ATOM 1649 C CA . ASP A 1 198 ? -16.453 40.219 4.359 1 98.31 198 ASP A CA 1
ATOM 1650 C C . ASP A 1 198 ? -17.219 41.344 5.031 1 98.31 198 ASP A C 1
ATOM 1652 O O . ASP A 1 198 ? -18.266 41.781 4.527 1 98.31 198 ASP A O 1
ATOM 1656 N N . ILE A 1 199 ? -16.688 41.875 6.082 1 97.31 199 ILE A N 1
ATOM 1657 C CA . ILE A 1 199 ? -17.391 42.812 6.953 1 97.31 199 ILE A CA 1
ATOM 1658 C C . ILE A 1 199 ? -17.672 44.125 6.195 1 97.31 199 ILE A C 1
ATOM 1660 O O . ILE A 1 199 ? -18.75 44.688 6.332 1 97.31 199 ILE A O 1
ATOM 1664 N N . GLU A 1 200 ? -16.734 44.531 5.371 1 97.25 200 GLU A N 1
ATOM 1665 C CA . GLU A 1 200 ? -16.844 45.812 4.676 1 97.25 200 GLU A CA 1
ATOM 1666 C C . GLU A 1 200 ? -17.5 45.656 3.305 1 97.25 200 GLU A C 1
ATOM 1668 O O . GLU A 1 200 ? -17.625 46.594 2.547 1 97.25 200 GLU A O 1
ATOM 1673 N N . LYS A 1 201 ? -17.828 44.406 2.969 1 96.81 201 LYS A N 1
ATOM 1674 C CA . LYS A 1 201 ? -18.547 44.094 1.737 1 96.81 201 LYS A CA 1
ATOM 1675 C C . LYS A 1 201 ? -17.781 44.562 0.511 1 96.81 201 LYS A C 1
ATOM 1677 O O . LYS A 1 201 ? -18.328 45.25 -0.353 1 96.81 201 LYS A O 1
ATOM 1682 N N . HIS A 1 202 ? -16.531 44.281 0.49 1 96.44 202 HIS A N 1
ATOM 1683 C CA . HIS A 1 202 ? -15.688 44.562 -0.663 1 96.44 202 HIS A CA 1
ATOM 1684 C C . HIS A 1 202 ? -16.125 43.781 -1.888 1 96.44 202 HIS A C 1
ATOM 1686 O O . HIS A 1 202 ? -15.945 44.219 -3.021 1 96.44 202 HIS A O 1
ATOM 1692 N N . TYR A 1 203 ? -16.641 42.625 -1.616 1 96.75 203 TYR A N 1
ATOM 1693 C CA . TYR A 1 203 ? -17.094 41.75 -2.682 1 96.75 203 TYR A CA 1
ATOM 1694 C C . TYR A 1 203 ? -18.578 41.438 -2.539 1 96.75 203 TYR A C 1
ATOM 1696 O O . TYR A 1 203 ? -19.094 41.375 -1.426 1 96.75 203 TYR A O 1
ATOM 1704 N N . SER A 1 204 ? -19.234 41.062 -3.635 1 94.69 204 SER A N 1
ATOM 1705 C CA . SER A 1 204 ? -20.656 40.75 -3.627 1 94.69 204 SER A CA 1
ATOM 1706 C C . SER A 1 204 ? -20.906 39.344 -3.121 1 94.69 204 SER A C 1
ATOM 1708 O O . SER A 1 204 ? -21.953 39.062 -2.514 1 94.69 204 SER A O 1
ATOM 1710 N N . ASN A 1 205 ? -19.984 38.531 -3.477 1 95.19 205 ASN A N 1
ATOM 1711 C CA . ASN A 1 205 ? -20.109 37.125 -3.045 1 95.19 205 ASN A CA 1
ATOM 1712 C C . ASN A 1 205 ? -18.75 36.438 -3.021 1 95.19 205 ASN A C 1
ATOM 1714 O O . ASN A 1 205 ? -17.734 37 -3.43 1 95.19 205 ASN A O 1
ATOM 1718 N N . ILE A 1 206 ? -18.75 35.219 -2.531 1 95.38 206 ILE A N 1
ATOM 1719 C CA . ILE A 1 206 ? -17.516 34.438 -2.355 1 95.38 206 ILE A CA 1
ATOM 1720 C C . ILE A 1 206 ? -16.891 34.156 -3.717 1 95.38 206 ILE A C 1
ATOM 1722 O O . ILE A 1 206 ? -15.656 34.156 -3.848 1 95.38 206 ILE A O 1
ATOM 1726 N N . LYS A 1 207 ? -17.672 33.875 -4.797 1 94.12 207 LYS A N 1
ATOM 1727 C CA . LYS A 1 207 ? -17.172 33.594 -6.133 1 94.12 207 LYS A CA 1
ATOM 1728 C C . LYS A 1 207 ? -16.328 34.719 -6.676 1 94.12 207 LYS A C 1
ATOM 1730 O O . LYS A 1 207 ? -15.258 34.5 -7.246 1 94.12 207 LYS A O 1
ATOM 1735 N N . GLU A 1 208 ? -16.812 35.906 -6.422 1 96.38 208 GLU A N 1
ATOM 1736 C CA . GLU A 1 208 ? -16.078 37.094 -6.848 1 96.38 208 GLU A CA 1
ATOM 1737 C C . GLU A 1 208 ? -14.758 37.219 -6.094 1 96.38 208 GLU A C 1
ATOM 1739 O O . GLU A 1 208 ? -13.719 37.531 -6.691 1 96.38 208 GLU A O 1
ATOM 1744 N N . ALA A 1 209 ? -14.781 37.031 -4.848 1 96.19 209 ALA A N 1
ATOM 1745 C CA . ALA A 1 209 ? -13.586 37.125 -4.02 1 96.19 209 ALA A CA 1
ATOM 1746 C C . ALA A 1 209 ? -12.531 36.125 -4.473 1 96.19 209 ALA A C 1
ATOM 1748 O O . ALA A 1 209 ? -11.359 36.469 -4.641 1 96.19 209 ALA A O 1
ATOM 1749 N N . ILE A 1 210 ? -12.945 34.875 -4.727 1 96 210 ILE A N 1
ATOM 1750 C CA . ILE A 1 210 ? -12.039 33.812 -5.133 1 96 210 ILE A CA 1
ATOM 1751 C C . ILE A 1 210 ? -11.422 34.156 -6.488 1 96 210 ILE A C 1
ATOM 1753 O O . ILE A 1 210 ? -10.219 33.969 -6.695 1 96 210 ILE A O 1
ATOM 1757 N N . ASN A 1 211 ? -12.281 34.688 -7.344 1 95.25 211 ASN A N 1
ATOM 1758 C CA . ASN A 1 211 ? -11.805 35.031 -8.672 1 95.25 211 ASN A CA 1
ATOM 1759 C C . ASN A 1 211 ? -10.75 36.156 -8.609 1 95.25 211 ASN A C 1
ATOM 1761 O O . ASN A 1 211 ? -9.773 36.125 -9.352 1 95.25 211 ASN A O 1
ATOM 1765 N N . GLU A 1 212 ? -10.961 37.031 -7.793 1 95 212 GLU A N 1
ATOM 1766 C CA . GLU A 1 212 ? -10.078 38.188 -7.707 1 95 212 GLU A CA 1
ATOM 1767 C C . GLU A 1 212 ? -8.812 37.844 -6.91 1 95 212 GLU A C 1
ATOM 1769 O O . GLU A 1 212 ? -7.715 38.281 -7.281 1 95 212 GLU A O 1
ATOM 1774 N N . LEU A 1 213 ? -8.906 37.188 -5.852 1 94.62 213 LEU A N 1
ATOM 1775 C CA . LEU A 1 213 ? -7.785 36.906 -4.969 1 94.62 213 LEU A CA 1
ATOM 1776 C C . LEU A 1 213 ? -6.941 35.75 -5.516 1 94.62 213 LEU A C 1
ATOM 1778 O O . LEU A 1 213 ? -5.738 35.688 -5.266 1 94.62 213 LEU A O 1
ATOM 1782 N N . GLY A 1 214 ? -7.633 34.812 -6.211 1 94.25 214 GLY A N 1
ATOM 1783 C CA . GLY A 1 214 ? -6.938 33.656 -6.73 1 94.25 214 GLY A CA 1
ATOM 1784 C C . GLY A 1 214 ? -7.062 32.438 -5.832 1 94.25 214 GLY A C 1
ATOM 1785 O O . GLY A 1 214 ? -7.352 32.562 -4.641 1 94.25 214 GLY A O 1
ATOM 1786 N N . LYS A 1 215 ? -6.762 31.266 -6.391 1 89.94 215 LYS A N 1
ATOM 1787 C CA . LYS A 1 215 ? -6.957 29.969 -5.75 1 89.94 215 LYS A CA 1
ATOM 1788 C C . LYS A 1 215 ? -5.992 29.781 -4.582 1 89.94 215 LYS A C 1
ATOM 1790 O O . LYS A 1 215 ? -6.352 29.188 -3.562 1 89.94 215 LYS A O 1
ATOM 1795 N N . ASP A 1 216 ? -4.844 30.391 -4.652 1 91.88 216 ASP A N 1
ATOM 1796 C CA . ASP A 1 216 ? -3.83 30.188 -3.621 1 91.88 216 ASP A CA 1
ATOM 1797 C C . ASP A 1 216 ? -4.199 30.938 -2.344 1 91.88 216 ASP A C 1
ATOM 1799 O O . ASP A 1 216 ? -4.117 30.391 -1.246 1 91.88 216 ASP A O 1
ATOM 1803 N N . LYS A 1 217 ? -4.695 32.156 -2.486 1 93.12 217 LYS A N 1
ATOM 1804 C CA . LYS A 1 217 ? -5.043 33 -1.343 1 93.12 217 LYS A CA 1
ATOM 1805 C C . LYS A 1 217 ? -6.363 32.562 -0.719 1 93.12 217 LYS A C 1
ATOM 1807 O O . LYS A 1 217 ? -6.691 32.969 0.399 1 93.12 217 LYS A O 1
ATOM 1812 N N . THR A 1 218 ? -7.062 31.734 -1.508 1 95.62 218 THR A N 1
ATOM 1813 C CA . THR A 1 218 ? -8.375 31.344 -1.01 1 95.62 218 THR A CA 1
ATOM 1814 C C . THR A 1 218 ? -8.422 29.828 -0.771 1 95.62 218 THR A C 1
ATOM 1816 O O . THR A 1 218 ? -9.508 29.234 -0.773 1 95.62 218 THR A O 1
ATOM 1819 N N . ALA A 1 219 ? -7.316 29.219 -0.595 1 94.38 219 ALA A N 1
ATOM 1820 C CA . ALA A 1 219 ? -7.246 27.781 -0.378 1 94.38 219 ALA A CA 1
ATOM 1821 C C . ALA A 1 219 ? -7.691 27.406 1.035 1 94.38 219 ALA A C 1
ATOM 1823 O O . ALA A 1 219 ? -8.133 26.281 1.282 1 94.38 219 ALA A O 1
ATOM 1824 N N . SER A 1 220 ? -7.578 28.359 1.956 1 96.06 220 SER A N 1
ATOM 1825 C CA . SER A 1 220 ? -7.926 28.125 3.354 1 96.06 220 SER A CA 1
ATOM 1826 C C . SER A 1 220 ? -9.43 27.906 3.523 1 96.06 220 SER A C 1
ATOM 1828 O O . SER A 1 220 ? -10.219 28.328 2.678 1 96.06 220 SER A O 1
ATOM 1830 N N . PRO A 1 221 ? -9.773 27.156 4.586 1 96.81 221 PRO A N 1
ATOM 1831 C CA . PRO A 1 221 ? -11.195 26.891 4.824 1 96.81 221 PRO A CA 1
ATOM 1832 C C . PRO A 1 221 ? -11.969 28.141 5.23 1 96.81 221 PRO A C 1
ATOM 1834 O O . PRO A 1 221 ? -13.203 28.141 5.203 1 96.81 221 PRO A O 1
ATOM 1837 N N . LEU A 1 222 ? -11.352 29.172 5.605 1 97.94 222 LEU A N 1
ATOM 1838 C CA . LEU A 1 222 ? -11.945 30.438 5.984 1 97.94 222 LEU A CA 1
ATOM 1839 C C . LEU A 1 222 ? -11.398 31.578 5.129 1 97.94 222 LEU A C 1
ATOM 1841 O O . LEU A 1 222 ? -10.188 31.812 5.105 1 97.94 222 LEU A O 1
ATOM 1845 N N . ILE A 1 223 ? -12.25 32.156 4.398 1 98.31 223 ILE A N 1
ATOM 1846 C CA . ILE A 1 223 ? -11.898 33.344 3.639 1 98.31 223 ILE A CA 1
ATOM 1847 C C . ILE A 1 223 ? -12.375 34.594 4.379 1 98.31 223 ILE A C 1
ATOM 1849 O O . ILE A 1 223 ? -13.57 34.906 4.355 1 98.31 223 ILE A O 1
ATOM 1853 N N . LEU A 1 224 ? -11.469 35.219 5.051 1 98.38 224 LEU A N 1
ATOM 1854 C CA . LEU A 1 224 ? -11.711 36.438 5.828 1 98.38 224 LEU A CA 1
ATOM 1855 C C . LEU A 1 224 ? -11.102 37.656 5.145 1 98.38 224 LEU A C 1
ATOM 1857 O O . LEU A 1 224 ? -9.906 37.906 5.273 1 98.38 224 LEU A O 1
ATOM 1861 N N . ILE A 1 225 ? -11.945 38.406 4.496 1 98.06 225 ILE A N 1
ATOM 1862 C CA . ILE A 1 225 ? -11.445 39.531 3.711 1 98.06 225 ILE A CA 1
ATOM 1863 C C . ILE A 1 225 ? -10.969 40.625 4.641 1 98.06 225 ILE A C 1
ATOM 1865 O O . ILE A 1 225 ? -11.688 41.031 5.57 1 98.06 225 ILE A O 1
ATOM 1869 N N . ASP A 1 226 ? -9.781 41.094 4.41 1 96.88 226 ASP A N 1
ATOM 1870 C CA . ASP A 1 226 ? -9.258 42.219 5.168 1 96.88 226 ASP A CA 1
ATOM 1871 C C . ASP A 1 226 ? -10.117 43.469 4.969 1 96.88 226 ASP A C 1
ATOM 1873 O O . ASP A 1 226 ? -10.305 43.938 3.838 1 96.88 226 ASP A O 1
ATOM 1877 N N . PRO A 1 227 ? -10.625 44 6.027 1 97.31 227 PRO A N 1
ATOM 1878 C CA . PRO A 1 227 ? -11.492 45.188 5.887 1 97.31 227 PRO A CA 1
ATOM 1879 C C . PRO A 1 227 ? -10.766 46.375 5.293 1 97.31 227 PRO A C 1
ATOM 1881 O O . PRO A 1 227 ? -11.398 47.25 4.699 1 97.31 227 PRO A O 1
ATOM 1884 N N . VAL A 1 228 ? -9.445 46.406 5.375 1 95.81 228 VAL A N 1
ATOM 1885 C CA . VAL A 1 228 ? -8.703 47.562 4.941 1 95.81 228 VAL A CA 1
ATOM 1886 C C . VAL A 1 228 ? -8.07 47.312 3.58 1 95.81 228 VAL A C 1
ATOM 1888 O O . VAL A 1 228 ? -7.684 48.25 2.877 1 95.81 228 VAL A O 1
ATOM 1891 N N . ASP A 1 229 ? -7.93 46.094 3.217 1 93.56 229 ASP A N 1
ATOM 1892 C CA . ASP A 1 229 ? -7.305 45.719 1.957 1 93.56 229 ASP A CA 1
ATOM 1893 C C . ASP A 1 229 ? -8.047 44.531 1.316 1 93.56 229 ASP A C 1
ATOM 1895 O O . ASP A 1 229 ? -7.758 43.375 1.615 1 93.56 229 ASP A O 1
ATOM 1899 N N . LYS A 1 230 ? -8.789 44.812 0.351 1 93.12 230 LYS A N 1
ATOM 1900 C CA . LYS A 1 230 ? -9.68 43.812 -0.24 1 93.12 230 LYS A CA 1
ATOM 1901 C C . LYS A 1 230 ? -8.883 42.719 -0.934 1 93.12 230 LYS A C 1
ATOM 1903 O O . LYS A 1 230 ? -9.43 41.656 -1.275 1 93.12 230 LYS A O 1
ATOM 1908 N N . THR A 1 231 ? -7.645 42.875 -1.133 1 92.12 231 THR A N 1
ATOM 1909 C CA . THR A 1 231 ? -6.852 41.875 -1.865 1 92.12 231 THR A CA 1
ATOM 1910 C C . THR A 1 231 ? -6.195 40.875 -0.907 1 92.12 231 THR A C 1
ATOM 1912 O O . THR A 1 231 ? -5.344 40.094 -1.313 1 92.12 231 THR A O 1
ATOM 1915 N N . ARG A 1 232 ? -6.59 41 0.32 1 93.19 232 ARG A N 1
ATOM 1916 C CA . ARG A 1 232 ? -5.938 40.156 1.315 1 93.19 232 ARG A CA 1
ATOM 1917 C C . ARG A 1 232 ? -6.949 39.281 2.045 1 93.19 232 ARG A C 1
ATOM 1919 O O . ARG A 1 232 ? -8.008 39.75 2.467 1 93.19 232 ARG A O 1
ATOM 1926 N N . ASN A 1 233 ? -6.629 38.031 2.076 1 96.5 233 ASN A N 1
ATOM 1927 C CA . ASN A 1 233 ? -7.301 37.094 2.971 1 96.5 233 ASN A CA 1
ATOM 1928 C C . ASN A 1 233 ? -6.555 36.969 4.293 1 96.5 233 ASN A C 1
ATOM 1930 O O . ASN A 1 233 ? -5.523 36.281 4.355 1 96.5 233 ASN A O 1
ATOM 1934 N N . VAL A 1 234 ? -7.113 37.5 5.328 1 96.62 234 VAL A N 1
ATOM 1935 C CA . VAL A 1 234 ? -6.445 37.562 6.625 1 96.62 234 VAL A CA 1
ATOM 1936 C C . VAL A 1 234 ? -6.273 36.125 7.184 1 96.62 234 VAL A C 1
ATOM 1938 O O . VAL A 1 234 ? -5.367 35.875 7.984 1 96.62 234 VAL A O 1
ATOM 1941 N N . ALA A 1 235 ? -7.121 35.188 6.762 1 97.44 235 ALA A N 1
ATOM 1942 C CA . ALA A 1 235 ? -7.09 33.812 7.281 1 97.44 235 ALA A CA 1
ATOM 1943 C C . ALA A 1 235 ? -6.484 32.844 6.262 1 97.44 235 ALA A C 1
ATOM 1945 O O . ALA A 1 235 ? -6.797 31.672 6.266 1 97.44 235 ALA A O 1
ATOM 1946 N N . ALA A 1 236 ? -5.629 33.312 5.375 1 95.56 236 ALA A N 1
ATOM 1947 C CA . ALA A 1 236 ? -5.055 32.469 4.309 1 95.56 236 ALA A CA 1
ATOM 1948 C C . ALA A 1 236 ? -4.203 31.359 4.883 1 95.56 236 ALA A C 1
ATOM 1950 O O . ALA A 1 236 ? -4.074 30.297 4.266 1 95.56 236 ALA A O 1
ATOM 1951 N N . SER A 1 237 ? -3.656 31.547 6.062 1 94.06 237 SER A N 1
ATOM 1952 C CA . SER A 1 237 ? -2.734 30.578 6.648 1 94.06 237 SER A CA 1
ATOM 1953 C C . SER A 1 237 ? -3.486 29.484 7.402 1 94.06 237 SER A C 1
ATOM 1955 O O . SER A 1 237 ? -2.904 28.469 7.762 1 94.06 237 SER A O 1
ATOM 1957 N N . LEU A 1 238 ? -4.734 29.641 7.637 1 96.38 238 LEU A N 1
ATOM 1958 C CA . LEU A 1 238 ? -5.48 28.703 8.477 1 96.38 238 LEU A CA 1
ATOM 1959 C C . LEU A 1 238 ? -5.598 27.344 7.801 1 96.38 238 LEU A C 1
ATOM 1961 O O . LEU A 1 238 ? -6.152 27.234 6.703 1 96.38 238 LEU A O 1
ATOM 1965 N N . SER A 1 239 ? -5.121 26.375 8.469 1 93.81 239 SER A N 1
ATOM 1966 C CA . SER A 1 239 ? -5.195 25.016 7.941 1 93.81 239 SER A CA 1
ATOM 1967 C C . SER A 1 239 ? -6.539 24.375 8.258 1 93.81 239 SER A C 1
ATOM 1969 O O . SER A 1 239 ? -7.254 24.828 9.156 1 93.81 239 SER A O 1
ATOM 1971 N N . TYR A 1 240 ? -6.848 23.312 7.531 1 94.12 240 TYR A N 1
ATOM 1972 C CA . TYR A 1 240 ? -8.07 22.562 7.789 1 94.12 240 TYR A CA 1
ATOM 1973 C C . TYR A 1 240 ? -8.023 21.891 9.156 1 94.12 240 TYR A C 1
ATOM 1975 O O . TYR A 1 240 ? -9.047 21.797 9.844 1 94.12 240 TYR A O 1
ATOM 1983 N N . LYS A 1 241 ? -6.859 21.531 9.555 1 90.56 241 LYS A N 1
ATOM 1984 C CA . LYS A 1 241 ? -6.699 20.922 10.875 1 90.56 241 LYS A CA 1
ATOM 1985 C C . LYS A 1 241 ? -7.059 21.906 11.977 1 90.56 241 LYS A C 1
ATOM 1987 O O . LYS A 1 241 ? -7.863 21.609 12.859 1 90.56 241 LYS A O 1
ATOM 1992 N N . ASN A 1 242 ? -6.461 23.031 11.82 1 94.38 242 ASN A N 1
ATOM 1993 C CA . ASN A 1 242 ? -6.715 24.047 12.836 1 94.38 242 ASN A CA 1
ATOM 1994 C C . ASN A 1 242 ? -8.148 24.562 12.773 1 94.38 242 ASN A C 1
ATOM 1996 O O . ASN A 1 242 ? -8.75 24.859 13.805 1 94.38 242 ASN A O 1
ATOM 2000 N N . PHE A 1 243 ? -8.664 24.625 11.586 1 96.44 243 PHE A N 1
ATOM 2001 C CA . PHE A 1 243 ? -10.07 24.969 11.391 1 96.44 243 PHE A CA 1
ATOM 2002 C C . PHE A 1 243 ? -10.969 23.984 12.148 1 96.44 243 PHE A C 1
ATOM 2004 O O . PHE A 1 243 ? -11.875 24.406 12.875 1 96.44 243 PHE A O 1
ATOM 2011 N N . ALA A 1 244 ? -10.68 22.766 12.047 1 93.81 244 ALA A N 1
ATOM 2012 C CA . ALA A 1 244 ? -11.438 21.719 12.719 1 93.81 244 ALA A CA 1
ATOM 2013 C C . ALA A 1 244 ? -11.25 21.781 14.234 1 93.81 244 ALA A C 1
ATOM 2015 O O . ALA A 1 244 ? -12.203 21.594 14.992 1 93.81 244 ALA A O 1
ATOM 2016 N N . LEU A 1 245 ? -10.047 22.047 14.633 1 92.25 245 LEU A N 1
ATOM 2017 C CA . LEU A 1 245 ? -9.742 22.141 16.062 1 92.25 245 LEU A CA 1
ATOM 2018 C C . LEU A 1 245 ? -10.531 23.281 16.703 1 92.25 245 LEU A C 1
ATOM 2020 O O . LEU A 1 245 ? -11.055 23.125 17.812 1 92.25 245 LEU A O 1
ATOM 2024 N N . ILE A 1 246 ? -10.57 24.375 16.016 1 96.12 246 ILE A N 1
ATOM 2025 C CA . ILE A 1 246 ? -11.289 25.531 16.516 1 96.12 246 ILE A CA 1
ATOM 2026 C C . ILE A 1 246 ? -12.773 25.203 16.656 1 96.12 246 ILE A C 1
ATOM 2028 O O . ILE A 1 246 ? -13.391 25.516 17.672 1 96.12 246 ILE A O 1
ATOM 2032 N N . ILE A 1 247 ? -13.328 24.516 15.664 1 95.5 247 ILE A N 1
ATOM 2033 C CA . ILE A 1 247 ? -14.734 24.125 15.703 1 95.5 247 ILE A CA 1
ATOM 2034 C C . ILE A 1 247 ? -14.969 23.156 16.859 1 95.5 247 ILE A C 1
ATOM 2036 O O . ILE A 1 247 ? -15.859 23.375 17.688 1 95.5 247 ILE A O 1
ATOM 2040 N N . ALA A 1 248 ? -14.195 22.141 16.969 1 92 248 ALA A N 1
ATOM 2041 C CA . ALA A 1 248 ? -14.352 21.125 18 1 92 248 ALA A CA 1
ATOM 2042 C C . ALA A 1 248 ? -14.258 21.734 19.391 1 92 248 ALA A C 1
ATOM 2044 O O . ALA A 1 248 ? -15.07 21.438 20.266 1 92 248 ALA A O 1
ATOM 2045 N N . ASN A 1 249 ? -13.25 22.578 19.562 1 92.75 249 ASN A N 1
ATOM 2046 C CA . ASN A 1 249 ? -13.047 23.141 20.891 1 92.75 249 ASN A CA 1
ATOM 2047 C C . ASN A 1 249 ? -14.086 24.203 21.219 1 92.75 249 ASN A C 1
ATOM 2049 O O . ASN A 1 249 ? -14.352 24.469 22.391 1 92.75 249 ASN A O 1
ATOM 2053 N N . SER A 1 250 ? -14.57 24.906 20.203 1 95.06 250 SER A N 1
ATOM 2054 C CA . SER A 1 250 ? -15.711 25.781 20.453 1 95.06 250 SER A CA 1
ATOM 2055 C C . SER A 1 250 ? -16.891 25.016 21.016 1 95.06 250 SER A C 1
ATOM 2057 O O . SER A 1 250 ? -17.531 25.453 21.969 1 95.06 250 SER A O 1
ATOM 2059 N N . TYR A 1 251 ? -17.156 23.844 20.422 1 92.31 251 TYR A N 1
ATOM 2060 C CA . TYR A 1 251 ? -18.219 22.969 20.906 1 92.31 251 TYR A CA 1
ATOM 2061 C C . TYR A 1 251 ? -17.938 22.547 22.344 1 92.31 251 TYR A C 1
ATOM 2063 O O . TYR A 1 251 ? -18.828 22.625 23.203 1 92.31 251 TYR A O 1
ATOM 2071 N N . LEU A 1 252 ? -16.75 22.109 22.562 1 89.75 252 LEU A N 1
ATOM 2072 C CA . LEU A 1 252 ? -16.375 21.656 23.906 1 89.75 252 LEU A CA 1
ATOM 2073 C C . LEU A 1 252 ? -16.531 22.766 24.938 1 89.75 252 LEU A C 1
ATOM 2075 O O . LEU A 1 252 ? -17.109 22.562 26 1 89.75 252 LEU A O 1
ATOM 2079 N N . TYR A 1 253 ? -16 23.953 24.609 1 91.88 253 TYR A N 1
ATOM 2080 C CA . TYR A 1 253 ? -16.062 25.094 25.516 1 91.88 253 TYR A CA 1
ATOM 2081 C C . TYR A 1 253 ? -17.5 25.453 25.844 1 91.88 253 TYR A C 1
ATOM 2083 O O . TYR A 1 253 ? -17.859 25.656 27 1 91.88 253 TYR A O 1
ATOM 2091 N N . LEU A 1 254 ? -18.328 25.516 24.844 1 93.5 254 LEU A N 1
ATOM 2092 C CA . LEU A 1 254 ? -19.719 25.922 25.016 1 93.5 254 LEU A CA 1
ATOM 2093 C C . LEU A 1 254 ? -20.484 24.891 25.828 1 93.5 254 LEU A C 1
ATOM 2095 O O . LEU A 1 254 ? -21.469 25.219 26.5 1 93.5 254 LEU A O 1
ATOM 2099 N N . ASN A 1 255 ? -20.031 23.688 25.812 1 89.38 255 ASN A N 1
ATOM 2100 C CA . ASN A 1 255 ? -20.688 22.625 26.578 1 89.38 255 ASN A CA 1
ATOM 2101 C C . ASN A 1 255 ? -19.969 22.359 27.906 1 89.38 255 ASN A C 1
ATOM 2103 O O . ASN A 1 255 ? -20.141 21.312 28.516 1 89.38 255 ASN A O 1
ATOM 2107 N N . ASN A 1 256 ? -19.062 23.25 28.281 1 87.12 256 ASN A N 1
ATOM 2108 C CA . ASN A 1 256 ? -18.359 23.234 29.562 1 87.12 256 ASN A CA 1
ATOM 2109 C C . ASN A 1 256 ? -17.453 22.016 29.688 1 87.12 256 ASN A C 1
ATOM 2111 O O . ASN A 1 256 ? -17.391 21.391 30.766 1 87.12 256 ASN A O 1
ATOM 2115 N N . ASN A 1 257 ? -16.984 21.625 28.578 1 82.62 257 ASN A N 1
ATOM 2116 C CA . ASN A 1 257 ? -16.016 20.531 28.562 1 82.62 257 ASN A CA 1
ATOM 2117 C C . ASN A 1 257 ? -14.586 21.062 28.547 1 82.62 257 ASN A C 1
ATOM 2119 O O . ASN A 1 257 ? -14.359 22.25 28.297 1 82.62 257 ASN A O 1
ATOM 2123 N N . ILE A 1 258 ? -13.688 20.188 28.859 1 79.62 258 ILE A N 1
ATOM 2124 C CA . ILE A 1 258 ? -12.273 20.516 28.781 1 79.62 258 ILE A CA 1
ATOM 2125 C C . ILE A 1 258 ? -11.844 20.609 27.312 1 79.62 258 ILE A C 1
ATOM 2127 O O . ILE A 1 258 ? -12.266 19.781 26.484 1 79.62 258 ILE A O 1
ATOM 2131 N N . LEU A 1 259 ? -11.141 21.625 27.078 1 81.19 259 LEU A N 1
ATOM 2132 C CA . LEU A 1 259 ? -10.633 21.766 25.703 1 81.19 259 LEU A CA 1
ATOM 2133 C C . LEU A 1 259 ? -9.781 20.562 25.312 1 81.19 259 LEU A C 1
ATOM 2135 O O . LEU A 1 259 ? -9.133 19.953 26.172 1 81.19 259 LEU A O 1
ATOM 2139 N N . TYR A 1 260 ? -10.008 20.219 24.062 1 74.56 260 TYR A N 1
ATOM 2140 C CA . TYR A 1 260 ? -9.266 19.078 23.516 1 74.56 260 TYR A CA 1
ATOM 2141 C C . TYR A 1 260 ? -7.777 19.406 23.422 1 74.56 260 TYR A C 1
ATOM 2143 O O . TYR A 1 260 ? -7.383 20.406 22.812 1 74.56 260 TYR A O 1
ATOM 2151 N N . LYS A 1 261 ? -7.059 18.781 24.375 1 64.19 261 LYS A N 1
ATOM 2152 C CA . LYS A 1 261 ? -5.605 18.734 24.234 1 64.19 261 LYS A CA 1
ATOM 2153 C C . LYS A 1 261 ? -5.109 17.297 24.172 1 64.19 261 LYS A C 1
ATOM 2155 O O . LYS A 1 261 ? -5.555 16.438 24.938 1 64.19 261 LYS A O 1
ATOM 2160 N N . ILE A 1 262 ? -4.523 17 23 1 60.53 262 ILE A N 1
ATOM 2161 C CA . ILE A 1 262 ? -3.984 15.648 22.984 1 60.53 262 ILE A CA 1
ATOM 2162 C C . ILE A 1 262 ? -3.15 15.406 24.25 1 60.53 262 ILE A C 1
ATOM 2164 O O . ILE A 1 262 ? -2.244 16.188 24.547 1 60.53 262 ILE A O 1
ATOM 2168 N N . ASN A 1 263 ? -3.82 14.766 25.219 1 57.75 263 ASN A N 1
ATOM 2169 C CA . ASN A 1 263 ? -3.102 14.492 26.453 1 57.75 263 ASN A CA 1
ATOM 2170 C C . ASN A 1 263 ? -2.117 13.336 26.281 1 57.75 263 ASN A C 1
ATOM 2172 O O . ASN A 1 263 ? -2.348 12.43 25.484 1 57.75 263 ASN A O 1
ATOM 2176 N N . LYS A 1 264 ? -0.896 13.586 26.812 1 57.31 264 LYS A N 1
ATOM 2177 C CA . LYS A 1 264 ? 0.132 12.555 26.844 1 57.31 264 LYS A CA 1
ATOM 2178 C C . LYS A 1 264 ? -0.456 11.203 27.266 1 57.31 264 LYS A C 1
ATOM 2180 O O . LYS A 1 264 ? -0.016 10.156 26.781 1 57.31 264 LYS A O 1
ATOM 2185 N N . SER A 1 265 ? -1.509 11.266 28.047 1 58.47 265 SER A N 1
ATOM 2186 C CA . SER A 1 265 ? -2.008 10.039 2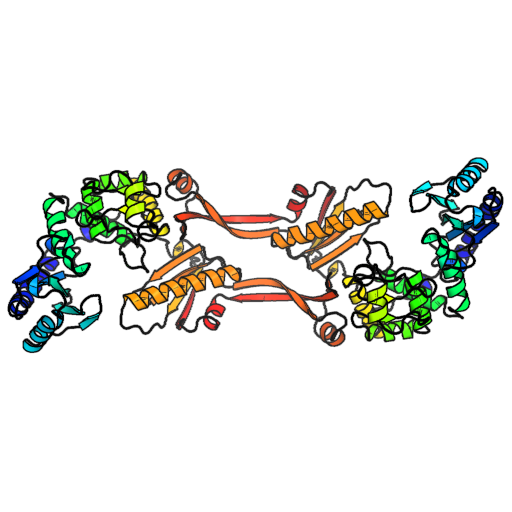8.672 1 58.47 265 SER A CA 1
ATOM 2187 C C . SER A 1 265 ? -3.057 9.367 27.781 1 58.47 265 SER A C 1
ATOM 2189 O O . SER A 1 265 ? -3.52 8.266 28.094 1 58.47 265 SER A O 1
ATOM 2191 N N . ASP A 1 266 ? -3.35 10.094 26.781 1 60.22 266 ASP A N 1
ATOM 2192 C CA . ASP A 1 266 ? -4.48 9.57 26.031 1 60.22 266 ASP A CA 1
ATOM 2193 C C . ASP A 1 266 ? -4.113 8.266 25.328 1 60.22 266 ASP A C 1
ATOM 2195 O O . ASP A 1 266 ? -4.973 7.41 25.094 1 60.22 266 ASP A O 1
ATOM 2199 N N . PHE A 1 267 ? -2.764 8.32 25.094 1 64.62 267 PHE A N 1
ATOM 2200 C CA . PHE A 1 267 ? -2.34 7.125 24.375 1 64.62 267 PHE A CA 1
ATOM 2201 C C . PHE A 1 267 ? -1.257 6.383 25.141 1 64.62 267 PHE A C 1
ATOM 2203 O O . PHE A 1 267 ? -0.561 6.973 25.969 1 64.62 267 PHE A O 1
ATOM 2210 N N . GLU A 1 268 ? -1.329 5.145 25.016 1 68.06 268 GLU A N 1
ATOM 2211 C CA . GLU A 1 268 ? -0.495 4.262 25.828 1 68.06 268 GLU A CA 1
ATOM 2212 C C . GLU A 1 268 ? 0.987 4.508 25.562 1 68.06 268 GLU A C 1
ATOM 2214 O O . GLU A 1 268 ? 1.808 4.434 26.484 1 68.06 268 GLU A O 1
ATOM 2219 N N . THR A 1 269 ? 1.299 4.914 24.469 1 81 269 THR A N 1
ATOM 2220 C CA . THR A 1 269 ? 2.705 5.035 24.094 1 81 269 THR A CA 1
ATOM 2221 C C . THR A 1 269 ? 2.967 6.355 23.375 1 81 269 THR A C 1
ATOM 2223 O O . THR A 1 269 ? 2.156 6.797 22.562 1 81 269 THR A O 1
ATOM 2226 N N . MET A 1 270 ? 4.043 7.086 23.938 1 86.38 270 MET A N 1
ATOM 2227 C CA . MET A 1 270 ? 4.422 8.367 23.344 1 86.38 270 MET A CA 1
ATOM 2228 C C . MET A 1 270 ? 5.906 8.391 23 1 86.38 270 MET A C 1
ATOM 2230 O O . MET A 1 270 ? 6.73 7.844 23.734 1 86.38 270 MET A O 1
ATOM 2234 N N . LEU A 1 271 ? 6.195 8.953 21.875 1 90.94 271 LEU A N 1
ATOM 2235 C CA . LEU A 1 271 ? 7.562 9.141 21.406 1 90.94 271 LEU A CA 1
ATOM 2236 C C . LEU A 1 271 ? 7.961 10.609 21.469 1 90.94 271 LEU A C 1
ATOM 2238 O O . LEU A 1 271 ? 7.273 11.469 20.906 1 90.94 271 LEU A O 1
ATOM 2242 N N . GLU A 1 272 ? 8.977 10.852 22.266 1 92.31 272 GLU A N 1
ATOM 2243 C CA . GLU A 1 272 ? 9.555 12.195 22.328 1 92.31 272 GLU A CA 1
ATOM 2244 C C . GLU A 1 272 ? 10.797 12.297 21.453 1 92.31 272 GLU A C 1
ATOM 2246 O O . GLU A 1 272 ? 11.742 11.523 21.609 1 92.31 272 GLU A O 1
ATOM 2251 N N . ILE A 1 273 ? 10.789 13.211 20.547 1 95 273 ILE A N 1
ATOM 2252 C CA . ILE A 1 273 ? 11.914 13.391 19.625 1 95 273 ILE A CA 1
ATOM 2253 C C . ILE A 1 273 ? 12.5 14.789 19.797 1 95 273 ILE A C 1
ATOM 2255 O O . ILE A 1 273 ? 11.781 15.789 19.719 1 95 273 ILE A O 1
ATOM 2259 N N . THR A 1 274 ? 13.75 14.875 20.062 1 96 274 THR A N 1
ATOM 2260 C CA . THR A 1 274 ? 14.453 16.156 20.156 1 96 274 THR A CA 1
ATOM 2261 C C . THR A 1 274 ? 15.266 16.406 18.891 1 96 274 THR A C 1
ATOM 2263 O O . THR A 1 274 ? 15.961 15.516 18.391 1 96 274 THR A O 1
ATOM 2266 N N . PHE A 1 275 ? 15.172 17.656 18.391 1 95.06 275 PHE A N 1
ATOM 2267 C CA . PHE A 1 275 ? 15.852 17.984 17.141 1 95.06 275 PHE A CA 1
ATOM 2268 C C . PHE A 1 275 ? 17.031 18.922 17.406 1 95.06 275 PHE A C 1
ATOM 2270 O O . PHE A 1 275 ? 17 19.734 18.328 1 95.06 275 PHE A O 1
ATOM 2277 N N . ARG A 1 276 ? 18.062 18.766 16.609 1 90.88 276 ARG A N 1
ATOM 2278 C CA . ARG A 1 276 ? 19.188 19.688 16.547 1 90.88 276 ARG A CA 1
ATOM 2279 C C . ARG A 1 276 ? 19.141 20.516 15.266 1 90.88 276 ARG A C 1
ATOM 2281 O O . ARG A 1 276 ? 19.562 20.078 14.203 1 90.88 276 ARG A O 1
ATOM 2288 N N . VAL A 1 277 ? 18.422 21.641 15.375 1 83.94 277 VAL A N 1
ATOM 2289 C CA . VAL A 1 277 ? 18.312 22.531 14.211 1 83.94 277 VAL A CA 1
ATOM 2290 C C . VAL A 1 277 ? 19 23.859 14.516 1 83.94 277 VAL A C 1
ATOM 2292 O O . VAL A 1 277 ? 18.672 24.516 15.508 1 83.94 277 VAL A O 1
ATOM 2295 N N . GLU A 1 278 ? 19.984 24.188 13.836 1 80.06 278 GLU A N 1
ATOM 2296 C CA . GLU A 1 278 ? 20.719 25.453 14 1 80.06 278 GLU A CA 1
ATOM 2297 C C . GLU A 1 278 ? 20.219 26.516 13.023 1 80.06 278 GLU A C 1
ATOM 2299 O O . GLU A 1 278 ? 20.578 26.484 11.844 1 80.06 278 GLU A O 1
ATOM 2304 N N . GLU A 1 279 ? 19.188 27.297 13.344 1 75.56 279 GLU A N 1
ATOM 2305 C CA . GLU A 1 279 ? 18.672 28.406 12.531 1 75.56 279 GLU A CA 1
ATOM 2306 C C . GLU A 1 279 ? 18.547 29.688 13.359 1 75.56 279 GLU A C 1
ATOM 2308 O O . GLU A 1 279 ? 18.203 29.625 14.539 1 75.56 279 GLU A O 1
ATOM 2313 N N . THR A 1 280 ? 18.953 30.75 12.781 1 66.88 280 THR A N 1
ATOM 2314 C CA . THR A 1 280 ? 18.906 32.031 13.461 1 66.88 280 THR A CA 1
ATOM 2315 C C . THR A 1 280 ? 17.469 32.531 13.57 1 66.88 280 THR A C 1
ATOM 2317 O O . THR A 1 280 ? 17.062 33.062 14.617 1 66.88 280 THR A O 1
ATOM 2320 N N . LYS A 1 281 ? 16.656 32.375 12.516 1 76.88 281 LYS A N 1
ATOM 2321 C CA . LYS A 1 281 ? 15.281 32.844 12.547 1 76.88 281 LYS A CA 1
ATOM 2322 C C . LYS A 1 281 ? 14.352 31.75 13.078 1 76.88 281 LYS A C 1
ATOM 2324 O O . LYS A 1 281 ? 14.344 30.625 12.57 1 76.88 281 LYS A O 1
ATOM 2329 N N . GLU A 1 282 ? 13.641 32.094 14.039 1 79.69 282 GLU A N 1
ATOM 2330 C CA . GLU A 1 282 ? 12.742 31.172 14.727 1 79.69 282 GLU A CA 1
ATOM 2331 C C . GLU A 1 282 ? 11.711 30.594 13.766 1 79.69 282 GLU A C 1
ATOM 2333 O O . GLU A 1 282 ? 11.406 29.391 13.828 1 79.69 282 GLU A O 1
ATOM 2338 N N . ASP A 1 283 ? 11.281 31.406 12.836 1 80.38 283 ASP A N 1
ATOM 2339 C CA . ASP A 1 283 ? 10.242 30.953 11.922 1 80.38 283 ASP A CA 1
ATOM 2340 C C . ASP A 1 283 ? 10.766 29.875 10.977 1 80.38 283 ASP A C 1
ATOM 2342 O O . ASP A 1 283 ? 10.055 28.906 10.672 1 80.38 283 ASP A O 1
ATOM 2346 N N . ILE A 1 284 ? 11.984 30.031 10.586 1 81.88 284 ILE A N 1
ATOM 2347 C CA . ILE A 1 284 ? 12.609 29.062 9.688 1 81.88 284 ILE A CA 1
ATOM 2348 C C . ILE A 1 284 ? 12.875 27.766 10.445 1 81.88 284 ILE A C 1
ATOM 2350 O O . ILE A 1 284 ? 12.602 26.672 9.93 1 81.88 284 ILE A O 1
ATOM 2354 N N . LYS A 1 285 ? 13.406 27.938 11.602 1 87.44 285 LYS A N 1
ATOM 2355 C CA . LYS A 1 285 ? 13.68 26.781 12.453 1 87.44 285 LYS A CA 1
ATOM 2356 C C . LYS A 1 285 ? 12.406 25.984 12.711 1 87.44 285 LYS A C 1
ATOM 2358 O O . LYS A 1 285 ? 12.391 24.766 12.531 1 87.44 285 LYS A O 1
ATOM 2363 N N . ASN A 1 286 ? 11.398 26.672 13.055 1 89.88 286 ASN A N 1
ATOM 2364 C CA . ASN A 1 286 ? 10.141 26.016 13.406 1 89.88 286 ASN A CA 1
ATOM 2365 C C . ASN A 1 286 ? 9.5 25.344 12.195 1 89.88 286 ASN A C 1
ATOM 2367 O O . ASN A 1 286 ? 8.945 24.25 12.312 1 89.88 286 ASN A O 1
ATOM 2371 N N . ALA A 1 287 ? 9.594 25.984 11.07 1 88.06 287 ALA A N 1
ATOM 2372 C CA . ALA A 1 287 ? 9.086 25.375 9.844 1 88.06 287 ALA A CA 1
ATOM 2373 C C . ALA A 1 287 ? 9.828 24.078 9.516 1 88.06 287 ALA A C 1
ATOM 2375 O O . ALA A 1 287 ? 9.211 23.094 9.094 1 88.06 287 ALA A O 1
ATOM 2376 N N . LYS A 1 288 ? 11.141 24.094 9.75 1 90.25 288 LYS A N 1
ATOM 2377 C CA . LYS A 1 288 ? 11.961 22.906 9.508 1 90.25 288 LYS A CA 1
ATOM 2378 C C . LYS A 1 288 ? 11.555 21.766 10.43 1 90.25 288 LYS A C 1
ATOM 2380 O O . LYS A 1 288 ? 11.414 20.625 9.977 1 90.25 288 LYS A O 1
ATOM 2385 N N . ILE A 1 289 ? 11.32 22.062 11.625 1 92.94 289 ILE A N 1
ATOM 2386 C CA . ILE A 1 289 ? 10.93 21.047 12.609 1 92.94 289 ILE A CA 1
ATOM 2387 C C . ILE A 1 289 ? 9.578 20.453 12.234 1 92.94 289 ILE A C 1
ATOM 2389 O O . ILE A 1 289 ? 9.375 19.25 12.32 1 92.94 289 ILE A O 1
ATOM 2393 N N . SER A 1 290 ? 8.719 21.328 11.828 1 90.88 290 SER A N 1
ATOM 2394 C CA . SER A 1 290 ? 7.391 20.891 11.43 1 90.88 290 SER A CA 1
ATOM 2395 C C . SER A 1 290 ? 7.465 19.938 10.234 1 90.88 290 SER A C 1
ATOM 2397 O O . SER A 1 290 ? 6.82 18.891 10.234 1 90.88 290 SER A O 1
ATOM 2399 N N . ARG A 1 291 ? 8.203 20.281 9.297 1 90.38 291 ARG A N 1
ATOM 2400 C CA . ARG A 1 291 ? 8.367 19.438 8.109 1 90.38 291 ARG A CA 1
ATOM 2401 C C . ARG A 1 291 ? 8.984 18.094 8.469 1 90.38 291 ARG A C 1
ATOM 2403 O O . ARG A 1 291 ? 8.539 17.047 7.992 1 90.38 291 ARG A O 1
ATOM 2410 N N . LEU A 1 292 ? 10.008 18.203 9.289 1 92.62 292 LEU A N 1
ATOM 2411 C CA . LEU A 1 292 ? 10.68 16.984 9.727 1 92.62 292 LEU A CA 1
ATOM 2412 C C . LEU A 1 292 ? 9.719 16.062 10.477 1 92.62 292 LEU A C 1
ATOM 2414 O O . LEU A 1 292 ? 9.727 14.844 10.273 1 92.62 292 LEU A O 1
ATOM 2418 N N . THR A 1 293 ? 8.93 16.625 11.273 1 93.75 293 THR A N 1
ATOM 2419 C CA . THR A 1 293 ? 7.965 15.859 12.047 1 93.75 293 THR A CA 1
ATOM 2420 C C . THR A 1 293 ? 6.988 15.133 11.125 1 93.75 293 THR A C 1
ATOM 2422 O O . THR A 1 293 ? 6.719 13.945 11.312 1 93.75 293 THR A O 1
ATOM 2425 N N . ARG A 1 294 ? 6.52 15.836 10.164 1 90.5 294 ARG A N 1
ATOM 2426 C CA . ARG A 1 294 ? 5.598 15.227 9.219 1 90.5 294 ARG A CA 1
ATOM 2427 C C . ARG A 1 294 ? 6.262 14.078 8.461 1 90.5 294 ARG A C 1
ATOM 2429 O O . ARG A 1 294 ? 5.648 13.031 8.242 1 90.5 294 ARG A O 1
ATOM 2436 N N . LYS A 1 295 ? 7.484 14.25 8.07 1 93.38 295 LYS A N 1
ATOM 2437 C CA . LYS A 1 295 ? 8.227 13.195 7.387 1 93.38 295 LYS A CA 1
ATOM 2438 C C . LYS A 1 295 ? 8.398 11.969 8.281 1 93.38 295 LYS A C 1
ATOM 2440 O O . LYS A 1 295 ? 8.273 10.836 7.816 1 93.38 295 LYS A O 1
ATOM 2445 N N . ILE A 1 296 ? 8.648 12.227 9.484 1 94.62 296 ILE A N 1
ATOM 2446 C CA . ILE A 1 296 ? 8.852 11.148 10.445 1 94.62 296 ILE A CA 1
ATOM 2447 C C . ILE A 1 296 ? 7.551 10.383 10.656 1 94.62 296 ILE A C 1
ATOM 2449 O O . ILE A 1 296 ? 7.547 9.156 10.688 1 94.62 296 ILE A O 1
ATOM 2453 N N . VAL A 1 297 ? 6.484 11.141 10.789 1 91.81 297 VAL A N 1
ATOM 2454 C CA . VAL A 1 297 ? 5.172 10.516 10.938 1 91.81 297 VAL A CA 1
ATOM 2455 C C . VAL A 1 297 ? 4.895 9.602 9.75 1 91.81 297 VAL A C 1
ATOM 2457 O O . VAL A 1 297 ? 4.531 8.438 9.93 1 91.81 297 VAL A O 1
ATOM 2460 N N . ASN A 1 298 ? 5.133 10.078 8.594 1 91 298 ASN A N 1
ATOM 2461 C CA . ASN A 1 298 ? 4.918 9.297 7.379 1 91 298 ASN A CA 1
ATOM 2462 C C . ASN A 1 298 ? 5.824 8.062 7.344 1 91 298 ASN A C 1
ATOM 2464 O O . ASN A 1 298 ? 5.387 6.98 6.957 1 91 298 ASN A O 1
ATOM 2468 N N . TYR A 1 299 ? 7.062 8.195 7.762 1 92.88 299 TYR A N 1
ATOM 2469 C CA . TYR A 1 299 ? 8.031 7.109 7.77 1 92.88 299 TYR A CA 1
ATOM 2470 C C . TYR A 1 299 ? 7.613 6.012 8.734 1 92.88 299 TYR A C 1
ATOM 2472 O O . TYR A 1 299 ? 7.699 4.824 8.414 1 92.88 299 TYR A O 1
ATOM 2480 N N . LEU A 1 300 ? 7.195 6.418 9.883 1 90.88 300 LEU A N 1
ATOM 2481 C CA . LEU A 1 300 ? 6.75 5.449 10.875 1 90.88 300 LEU A CA 1
ATOM 2482 C C . LEU A 1 300 ? 5.535 4.676 10.383 1 90.88 300 LEU A C 1
ATOM 2484 O O . LEU A 1 300 ? 5.496 3.447 10.469 1 90.88 300 LEU A O 1
ATOM 2488 N N . GLU A 1 301 ? 4.59 5.457 9.844 1 86.56 301 GLU A N 1
ATOM 2489 C CA . GLU A 1 301 ? 3.361 4.82 9.367 1 86.56 301 GLU A CA 1
ATOM 2490 C C . GLU A 1 301 ? 3.641 3.887 8.195 1 86.56 301 GLU A C 1
ATOM 2492 O O . GLU A 1 301 ? 3.066 2.799 8.109 1 86.56 301 GLU A O 1
ATOM 2497 N N . LYS A 1 302 ? 4.523 4.238 7.348 1 85.94 302 LYS A N 1
ATOM 2498 C CA . LYS A 1 302 ? 4.922 3.402 6.219 1 85.94 302 LYS A CA 1
ATOM 2499 C C . LYS A 1 302 ? 5.555 2.098 6.695 1 85.94 302 LYS A C 1
ATOM 2501 O O . LYS A 1 302 ? 5.449 1.069 6.023 1 85.94 302 LYS A O 1
ATOM 2506 N N . ASN A 1 303 ? 6.172 2.135 7.824 1 85.75 303 ASN A N 1
ATOM 2507 C CA . ASN A 1 303 ? 6.859 0.958 8.344 1 85.75 303 ASN A CA 1
ATOM 2508 C C . ASN A 1 303 ? 6.008 0.212 9.359 1 85.75 303 ASN A C 1
ATOM 2510 O O . ASN A 1 303 ? 6.512 -0.641 10.094 1 85.75 303 ASN A O 1
ATOM 2514 N N . GLY A 1 304 ? 4.723 0.588 9.461 1 79.06 304 GLY A N 1
ATOM 2515 C CA . GLY A 1 304 ? 3.775 -0.222 10.211 1 79.06 304 GLY A CA 1
ATOM 2516 C C . GLY A 1 304 ? 3.488 0.323 11.594 1 79.06 304 GLY A C 1
ATOM 2517 O O . GLY A 1 304 ? 2.637 -0.208 12.312 1 79.06 304 GLY A O 1
ATOM 2518 N N . ILE A 1 305 ? 4.266 1.353 12.023 1 85.56 305 ILE A N 1
ATOM 2519 C CA . ILE A 1 305 ? 3.986 1.951 13.32 1 85.56 305 ILE A CA 1
ATOM 2520 C C . ILE A 1 305 ? 2.971 3.08 13.164 1 85.56 305 ILE A C 1
ATOM 2522 O O . ILE A 1 305 ? 3.297 4.145 12.633 1 85.56 305 ILE A O 1
ATOM 2526 N N . GLU A 1 306 ? 1.794 2.848 13.594 1 82.38 306 GLU A N 1
ATOM 2527 C CA . GLU A 1 306 ? 0.721 3.83 13.469 1 82.38 306 GLU A CA 1
ATOM 2528 C C . GLU A 1 306 ? 0.946 5.012 14.406 1 82.38 306 GLU A C 1
ATOM 2530 O O . GLU A 1 306 ? 1.274 4.828 15.578 1 82.38 306 GLU A O 1
ATOM 2535 N N . VAL A 1 307 ? 0.857 6.23 13.812 1 86.44 307 VAL A N 1
ATOM 2536 C CA . VAL A 1 307 ? 0.917 7.465 14.594 1 86.44 307 VAL A CA 1
ATOM 2537 C C . VAL A 1 307 ? -0.483 8.062 14.727 1 86.44 307 VAL A C 1
ATOM 2539 O O . VAL A 1 307 ? -1.11 8.414 13.727 1 86.44 307 VAL A O 1
ATOM 2542 N N . TYR A 1 308 ? -0.915 8.148 15.969 1 78.75 308 TYR A N 1
ATOM 2543 C CA . TYR A 1 308 ? -2.275 8.617 16.219 1 78.75 308 TYR A CA 1
ATOM 2544 C C . TYR A 1 308 ? -2.352 10.133 16.172 1 78.75 308 TYR A C 1
ATOM 2546 O O . TYR A 1 308 ? -3.266 10.703 15.562 1 78.75 308 TYR A O 1
ATOM 2554 N N . ALA A 1 309 ? -1.424 10.719 16.797 1 79.94 309 ALA A N 1
ATOM 2555 C CA . ALA A 1 309 ? -1.363 12.172 16.891 1 79.94 309 ALA A CA 1
ATOM 2556 C C . ALA A 1 309 ? 0.059 12.641 17.172 1 79.94 309 ALA A C 1
ATOM 2558 O O . ALA A 1 309 ? 0.914 11.852 17.578 1 79.94 309 ALA A O 1
ATOM 2559 N N . TYR A 1 310 ? 0.27 13.891 16.797 1 85.06 310 TYR A N 1
ATOM 2560 C CA . TYR A 1 310 ? 1.555 14.469 17.188 1 85.06 310 TYR A CA 1
ATOM 2561 C C . TYR A 1 310 ? 1.413 15.953 17.5 1 85.06 310 TYR A C 1
ATOM 2563 O O . TYR A 1 310 ? 0.464 16.594 17.062 1 85.06 310 TYR A O 1
ATOM 2571 N N . THR A 1 311 ? 2.215 16.375 18.375 1 83.5 311 THR A N 1
ATOM 2572 C CA . THR A 1 311 ? 2.342 17.797 18.719 1 83.5 311 THR A CA 1
ATOM 2573 C C . THR A 1 311 ? 3.807 18.219 18.703 1 83.5 311 THR A C 1
ATOM 2575 O O . THR A 1 311 ? 4.707 17.391 18.812 1 83.5 311 THR A O 1
ATOM 2578 N N . ILE A 1 312 ? 3.982 19.531 18.484 1 88.31 312 ILE A N 1
ATOM 2579 C CA . ILE A 1 312 ? 5.348 20.047 18.406 1 88.31 312 ILE A CA 1
ATOM 2580 C C . ILE A 1 312 ? 5.539 21.141 19.469 1 88.31 312 ILE A C 1
ATOM 2582 O O . ILE A 1 312 ? 4.684 22.016 19.641 1 88.31 312 ILE A O 1
ATOM 2586 N N . ASP A 1 313 ? 6.547 20.938 20.25 1 88.25 313 ASP A N 1
ATOM 2587 C CA . ASP A 1 313 ? 7.02 22 21.141 1 88.25 313 ASP A CA 1
ATOM 2588 C C . ASP A 1 313 ? 8.195 22.75 20.516 1 88.25 313 ASP A C 1
ATOM 2590 O O . ASP A 1 313 ? 9.344 22.344 20.656 1 88.25 313 ASP A O 1
ATOM 2594 N N . PHE A 1 314 ? 7.887 23.875 19.922 1 87.62 314 PHE A N 1
ATOM 2595 C CA . PHE A 1 314 ? 8.891 24.609 19.156 1 87.62 314 PHE A CA 1
ATOM 2596 C C . PHE A 1 314 ? 9.938 25.219 20.078 1 87.62 314 PHE A C 1
ATOM 2598 O O . PHE A 1 314 ? 11.094 25.375 19.688 1 87.62 314 PHE A O 1
ATOM 2605 N N . ASP A 1 315 ? 9.539 25.594 21.281 1 85.38 315 ASP A N 1
ATOM 2606 C CA . ASP A 1 315 ? 10.469 26.203 22.219 1 85.38 315 ASP A CA 1
ATOM 2607 C C . ASP A 1 315 ? 11.578 25.234 22.609 1 85.38 315 ASP A C 1
ATOM 2609 O O . ASP A 1 315 ? 12.742 25.625 22.734 1 85.38 315 ASP A O 1
ATOM 2613 N N . LYS A 1 316 ? 11.242 23.984 22.688 1 89.06 316 LYS A N 1
ATOM 2614 C CA . LYS A 1 316 ? 12.203 22.969 23.125 1 89.06 316 LYS A CA 1
ATOM 2615 C C . LYS A 1 316 ? 12.75 22.188 21.938 1 89.06 316 LYS A C 1
ATOM 2617 O O . LYS A 1 316 ? 13.539 21.25 22.109 1 89.06 316 LYS A O 1
ATOM 2622 N N . ASN A 1 317 ? 12.312 22.531 20.766 1 92.75 317 ASN A N 1
ATOM 2623 C CA . ASN A 1 317 ? 12.68 21.797 19.562 1 92.75 317 ASN A CA 1
ATOM 2624 C C . ASN A 1 317 ? 12.352 20.312 19.688 1 92.75 317 ASN A C 1
ATOM 2626 O O . ASN A 1 317 ? 13.18 19.469 19.391 1 92.75 317 ASN A O 1
ATOM 2630 N N . LYS A 1 318 ? 11.148 20.062 20.156 1 93.12 318 LYS A N 1
ATOM 2631 C CA . LYS A 1 318 ? 10.734 18.688 20.391 1 93.12 318 LYS A CA 1
ATOM 2632 C C . LYS A 1 318 ? 9.406 18.375 19.703 1 93.12 318 LYS A C 1
ATOM 2634 O O . LYS A 1 318 ? 8.547 19.25 19.594 1 93.12 318 LYS A O 1
ATOM 2639 N N . SER A 1 319 ? 9.32 17.188 19.234 1 92 319 SER A N 1
ATOM 2640 C CA . SER A 1 319 ? 8.047 16.656 18.766 1 92 319 SER A CA 1
ATOM 2641 C C . SER A 1 319 ? 7.59 15.477 19.625 1 92 319 SER A C 1
ATOM 2643 O O . SER A 1 319 ? 8.414 14.688 20.109 1 92 319 SER A O 1
ATOM 2645 N N . TYR A 1 320 ? 6.32 15.406 19.875 1 87.81 320 TYR A N 1
ATOM 2646 C CA . TYR A 1 320 ? 5.695 14.297 20.594 1 87.81 320 TYR A CA 1
ATOM 2647 C C . TYR A 1 320 ? 4.738 13.531 19.688 1 87.81 320 TYR A C 1
ATOM 2649 O O . TYR A 1 320 ? 3.801 14.109 19.141 1 87.81 320 TYR A O 1
ATOM 2657 N N . LEU A 1 321 ? 4.98 12.281 19.531 1 89.56 321 LEU A N 1
ATOM 2658 C CA . LEU A 1 321 ? 4.152 11.43 18.688 1 89.56 321 LEU A CA 1
ATOM 2659 C C . LEU A 1 321 ? 3.498 10.32 19.5 1 89.56 321 LEU A C 1
ATOM 2661 O O . LEU A 1 321 ? 4.176 9.617 20.25 1 89.56 321 LEU A O 1
ATOM 2665 N N . TRP A 1 322 ? 2.258 10.211 19.453 1 84.62 322 TRP A N 1
ATOM 2666 C CA . TRP A 1 322 ? 1.559 9.078 20.031 1 84.62 322 TRP A CA 1
ATOM 2667 C C . TRP A 1 322 ? 1.473 7.918 19.047 1 84.62 322 TRP A C 1
ATOM 2669 O O . TRP A 1 322 ? 0.81 8.023 18.016 1 84.62 322 TRP A O 1
ATOM 2679 N N . VAL A 1 323 ? 2.16 6.867 19.438 1 85.06 323 VAL A N 1
ATOM 2680 C CA . VAL A 1 323 ? 2.326 5.754 18.5 1 85.06 323 VAL A CA 1
ATOM 2681 C C . VAL A 1 323 ? 1.748 4.48 19.109 1 85.06 323 VAL A C 1
ATOM 2683 O O . VAL A 1 323 ? 1.551 4.402 20.328 1 85.06 323 VAL A O 1
ATOM 2686 N N . CYS A 1 324 ? 1.428 3.568 18.344 1 78.31 324 CYS A N 1
ATOM 2687 C CA . CYS A 1 324 ? 0.809 2.324 18.781 1 78.31 324 CYS A CA 1
ATOM 2688 C C . CYS A 1 324 ? 1.812 1.451 19.531 1 78.31 324 CYS A C 1
ATOM 2690 O O . CYS A 1 324 ? 1.433 0.675 20.406 1 78.31 324 CYS A O 1
ATOM 2692 N N . CYS A 1 325 ? 3.094 1.487 19.141 1 79.38 325 CYS A N 1
ATOM 2693 C CA . CYS A 1 325 ? 4.07 0.587 19.734 1 79.38 325 CYS A CA 1
ATOM 2694 C C . CYS A 1 325 ? 5.492 1.074 19.484 1 79.38 325 CYS A C 1
ATOM 2696 O O . CYS A 1 325 ? 5.711 1.954 18.641 1 79.38 325 CYS A O 1
ATOM 2698 N N . GLU A 1 326 ? 6.367 0.6 20.391 1 84.19 326 GLU A N 1
ATOM 2699 C CA . GLU A 1 326 ? 7.781 0.936 20.266 1 84.19 326 GLU A CA 1
ATOM 2700 C C . GLU A 1 326 ? 8.414 0.207 19.078 1 84.19 326 GLU A C 1
ATOM 2702 O O . GLU A 1 326 ? 9.281 0.757 18.406 1 84.19 326 GLU A O 1
ATOM 2707 N N . LYS A 1 327 ? 8.039 -1.063 19.094 1 85.69 327 LYS A N 1
ATOM 2708 C CA . LYS A 1 327 ? 8.562 -1.936 18.047 1 85.69 327 LYS A CA 1
ATOM 2709 C C . LYS A 1 327 ? 7.449 -2.797 17.453 1 85.69 327 LYS A C 1
ATOM 2711 O O . LYS A 1 327 ? 6.469 -3.109 18.125 1 85.69 327 LYS A O 1
ATOM 2716 N N . ILE A 1 328 ? 7.602 -3.012 16.25 1 78.81 328 ILE A N 1
ATOM 2717 C CA . ILE A 1 328 ? 6.688 -3.932 15.578 1 78.81 328 ILE A CA 1
ATOM 2718 C C . ILE A 1 328 ? 7.48 -5.02 14.859 1 78.81 328 ILE A C 1
ATOM 2720 O O . ILE A 1 328 ? 8.508 -4.734 14.234 1 78.81 328 ILE A O 1
ATOM 2724 N N . THR A 1 329 ? 7.215 -6.289 15.281 1 76.81 329 THR A N 1
ATOM 2725 C CA . THR A 1 329 ? 7.805 -7.43 14.586 1 76.81 329 THR A CA 1
ATOM 2726 C C . THR A 1 329 ? 6.797 -8.055 13.625 1 76.81 329 THR A C 1
ATOM 2728 O O . THR A 1 329 ? 5.691 -8.422 14.031 1 76.81 329 THR A O 1
ATOM 2731 N N . ILE A 1 330 ? 7.184 -8.016 12.43 1 68.94 330 ILE A N 1
ATOM 2732 C CA . ILE A 1 330 ? 6.297 -8.594 11.422 1 68.94 330 ILE A CA 1
ATOM 2733 C C . ILE A 1 330 ? 6.984 -9.781 10.75 1 68.94 330 ILE A C 1
ATOM 2735 O O . ILE A 1 330 ? 8.156 -9.695 10.375 1 68.94 330 ILE A O 1
ATOM 2739 N N . LYS A 1 331 ? 6.375 -11.016 10.898 1 72.12 331 LYS A N 1
ATOM 2740 C CA . LYS A 1 331 ? 6.84 -12.141 10.086 1 72.12 331 LYS A CA 1
ATOM 2741 C C . LYS A 1 331 ? 6.637 -11.859 8.602 1 72.12 331 LYS A C 1
ATOM 2743 O O . LYS A 1 331 ? 5.516 -11.586 8.164 1 72.12 331 LYS A O 1
ATOM 2748 N N . THR A 1 332 ? 7.77 -11.773 8 1 73.25 332 THR A N 1
ATOM 2749 C CA . THR A 1 332 ? 7.652 -11.414 6.594 1 73.25 332 THR A CA 1
ATOM 2750 C C . THR A 1 332 ? 8.383 -12.43 5.715 1 73.25 332 THR A C 1
ATOM 2752 O O . THR A 1 332 ? 9.25 -13.164 6.195 1 73.25 332 THR A O 1
ATOM 2755 N N . LYS A 1 333 ? 7.973 -12.57 4.559 1 79.75 333 LYS A N 1
ATOM 2756 C CA . LYS A 1 333 ? 8.641 -13.375 3.547 1 79.75 333 LYS A CA 1
ATOM 2757 C C . LYS A 1 333 ? 9.961 -12.742 3.123 1 79.75 333 LYS A C 1
ATOM 2759 O O . LYS A 1 333 ? 10.023 -11.539 2.848 1 79.75 333 LYS A O 1
ATOM 2764 N N . HIS A 1 334 ? 10.945 -13.445 3.402 1 84.12 334 HIS A N 1
ATOM 2765 C CA . HIS A 1 334 ? 12.25 -13.023 2.908 1 84.12 334 HIS A CA 1
ATOM 2766 C C . HIS A 1 334 ? 12.5 -13.547 1.5 1 84.12 334 HIS A C 1
ATOM 2768 O O . HIS A 1 334 ? 12.469 -14.758 1.27 1 84.12 334 HIS A O 1
ATOM 2774 N N . LEU A 1 335 ? 12.664 -12.602 0.605 1 85.62 335 LEU A N 1
ATOM 2775 C CA . LEU A 1 335 ? 12.898 -12.938 -0.793 1 85.62 335 LEU A CA 1
ATOM 2776 C C . LEU A 1 335 ? 14.32 -13.469 -0.989 1 85.62 335 LEU A C 1
ATOM 2778 O O . LEU A 1 335 ? 15.289 -12.789 -0.642 1 85.62 335 LEU A O 1
ATOM 2782 N N . GLY A 1 336 ? 14.43 -14.727 -1.411 1 86.12 336 GLY A N 1
ATOM 2783 C CA . GLY A 1 336 ? 15.711 -15.312 -1.775 1 86.12 336 GLY A CA 1
ATOM 2784 C C . GLY A 1 336 ? 15.961 -15.32 -3.271 1 86.12 336 GLY A C 1
ATOM 2785 O O . GLY A 1 336 ? 15.219 -14.695 -4.031 1 86.12 336 GLY A O 1
ATOM 2786 N N . PRO A 1 337 ? 17.047 -15.859 -3.623 1 89 337 PRO A N 1
ATOM 2787 C CA . PRO A 1 337 ? 17.359 -15.977 -5.051 1 89 337 PRO A CA 1
ATOM 2788 C C . PRO A 1 337 ? 16.438 -16.953 -5.781 1 89 337 PRO A C 1
ATOM 2790 O O . PRO A 1 337 ? 15.727 -17.734 -5.141 1 89 337 PRO A O 1
ATOM 2793 N N . PRO A 1 338 ? 16.422 -16.766 -7.129 1 89.75 338 PRO A N 1
ATOM 2794 C CA . PRO A 1 338 ? 15.758 -17.859 -7.855 1 89.75 338 PRO A CA 1
ATOM 2795 C C . PRO A 1 338 ? 16.391 -19.219 -7.59 1 89.75 338 PRO A C 1
ATOM 2797 O O . PRO A 1 338 ? 17.562 -19.297 -7.215 1 89.75 338 PRO A O 1
ATOM 2800 N N . ALA A 1 339 ? 15.609 -20.281 -7.688 1 90.5 339 ALA A N 1
ATOM 2801 C CA . ALA A 1 339 ? 16.047 -21.625 -7.336 1 90.5 339 ALA A CA 1
ATOM 2802 C C . ALA A 1 339 ? 17.25 -22.047 -8.18 1 90.5 339 ALA A C 1
ATOM 2804 O O . ALA A 1 339 ? 17.984 -22.969 -7.809 1 90.5 339 ALA A O 1
ATOM 2805 N N . TRP A 1 340 ? 17.438 -21.375 -9.32 1 92.62 340 TRP A N 1
ATOM 2806 C CA . TRP A 1 340 ? 18.516 -21.766 -10.219 1 92.62 340 TRP A CA 1
ATOM 2807 C C . TRP A 1 340 ? 19.766 -20.922 -9.977 1 92.62 340 TRP A C 1
ATOM 2809 O O . TRP A 1 340 ? 20.75 -21.031 -10.711 1 92.62 340 TRP A O 1
ATOM 2819 N N . VAL A 1 341 ? 19.703 -19.969 -8.969 1 90.69 341 VAL A N 1
ATOM 2820 C CA . VAL A 1 341 ? 20.844 -19.141 -8.578 1 90.69 341 VAL A CA 1
ATOM 2821 C C . VAL A 1 341 ? 21.203 -19.406 -7.113 1 90.69 341 VAL A C 1
ATOM 2823 O O . VAL A 1 341 ? 20.422 -19.062 -6.211 1 90.69 341 VAL A O 1
ATOM 2826 N N . ASN A 1 342 ? 22.312 -20.094 -6.742 1 88 342 ASN A N 1
ATOM 2827 C CA . ASN A 1 342 ? 22.859 -20.281 -5.402 1 88 342 ASN A CA 1
ATOM 2828 C C . ASN A 1 342 ? 21.875 -21.031 -4.5 1 88 342 ASN A C 1
ATOM 2830 O O . ASN A 1 342 ? 21.641 -20.625 -3.363 1 88 342 ASN A O 1
ATOM 2834 N N . LEU A 1 343 ? 21.188 -22 -5.074 1 89.44 343 LEU A N 1
ATOM 2835 C CA . LEU A 1 343 ? 20.234 -22.812 -4.332 1 89.44 343 LEU A CA 1
ATOM 2836 C C . LEU A 1 343 ? 20.906 -23.438 -3.113 1 89.44 343 LEU A C 1
ATOM 2838 O O . LEU A 1 343 ? 20.344 -23.422 -2.016 1 89.44 343 LEU A O 1
ATOM 2842 N N . ASP A 1 344 ? 22.062 -23.938 -3.266 1 88.81 344 ASP A N 1
ATOM 2843 C CA . ASP A 1 344 ? 22.781 -24.656 -2.209 1 88.81 344 ASP A CA 1
ATOM 2844 C C . ASP A 1 344 ? 23.047 -23.734 -1.021 1 88.81 344 ASP A C 1
ATOM 2846 O O . ASP A 1 344 ? 22.781 -24.094 0.126 1 88.81 344 ASP A O 1
ATOM 2850 N N . LYS A 1 345 ? 23.516 -22.5 -1.283 1 90.19 345 LYS A N 1
ATOM 2851 C CA . LYS A 1 345 ? 23.812 -21.531 -0.232 1 90.19 345 LYS A CA 1
ATOM 2852 C C . LYS A 1 345 ? 22.562 -21.156 0.551 1 90.19 345 LYS A C 1
ATOM 2854 O O . LYS A 1 345 ? 22.609 -21.031 1.777 1 90.19 345 LYS A O 1
ATOM 2859 N N . PHE A 1 346 ? 21.516 -21.031 -0.142 1 90.19 346 PHE A N 1
ATOM 2860 C CA . PHE A 1 346 ? 20.266 -20.656 0.503 1 90.19 346 PHE A CA 1
ATOM 2861 C C . PHE A 1 346 ? 19.766 -21.766 1.404 1 90.19 346 PHE A C 1
ATOM 2863 O O . PHE A 1 346 ? 19.312 -21.516 2.527 1 90.19 346 PHE A O 1
ATOM 2870 N N . LEU A 1 347 ? 19.797 -23 0.859 1 86.12 347 LEU A N 1
ATOM 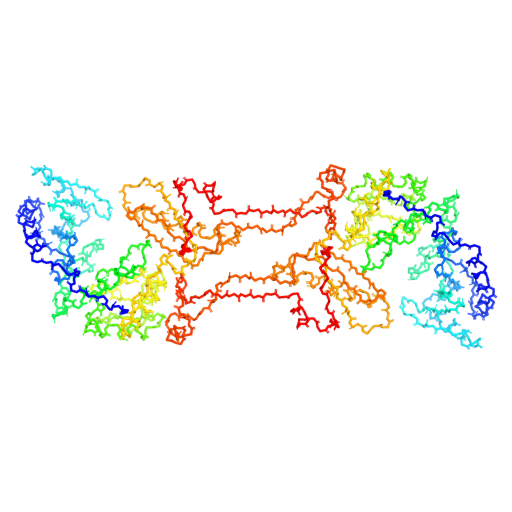2871 C CA . LEU A 1 347 ? 19.266 -24.141 1.606 1 86.12 347 LEU A CA 1
ATOM 2872 C C . LEU A 1 347 ? 20.156 -24.438 2.816 1 86.12 347 LEU A C 1
ATOM 2874 O O . LEU A 1 347 ? 19.656 -24.953 3.828 1 86.12 347 LEU A O 1
ATOM 2878 N N . GLU A 1 348 ? 21.406 -24.078 2.695 1 86.56 348 GLU A N 1
ATOM 2879 C CA . GLU A 1 348 ? 22.328 -24.234 3.826 1 86.56 348 GLU A CA 1
ATOM 2880 C C . GLU A 1 348 ? 22 -23.234 4.93 1 86.56 348 GLU A C 1
ATOM 2882 O O . GLU A 1 348 ? 22.094 -23.562 6.117 1 86.56 348 GLU A O 1
ATOM 2887 N N . LYS A 1 349 ? 21.672 -22.109 4.516 1 86.69 349 LYS A N 1
ATOM 2888 C CA . LYS A 1 349 ? 21.422 -21.016 5.457 1 86.69 349 LYS A CA 1
ATOM 2889 C C . LYS A 1 349 ? 20.047 -21.125 6.082 1 86.69 349 LYS A C 1
ATOM 2891 O O . LYS A 1 349 ? 19.844 -20.781 7.25 1 86.69 349 LYS A O 1
ATOM 2896 N N . HIS A 1 350 ? 19.156 -21.594 5.281 1 83 350 HIS A N 1
ATOM 2897 C CA . HIS A 1 350 ? 17.781 -21.625 5.734 1 83 350 HIS A CA 1
ATOM 2898 C C . HIS A 1 350 ? 17.219 -23.047 5.719 1 83 350 HIS A C 1
ATOM 2900 O O . HIS A 1 350 ? 17.203 -23.703 4.668 1 83 350 HIS A O 1
ATOM 2906 N N . ASN A 1 351 ? 16.812 -23.469 6.809 1 73.31 351 ASN A N 1
ATOM 2907 C CA . ASN A 1 351 ? 16.281 -24.812 6.926 1 73.31 351 ASN A CA 1
ATOM 2908 C C . ASN A 1 351 ? 14.852 -24.906 6.414 1 73.31 351 ASN A C 1
ATOM 2910 O O . ASN A 1 351 ? 14.391 -25.984 6.023 1 73.31 351 ASN A O 1
ATOM 2914 N N . LYS A 1 352 ? 14.203 -23.75 6.562 1 77.19 352 LYS A N 1
ATOM 2915 C CA . LYS A 1 352 ? 12.828 -23.703 6.086 1 77.19 352 LYS A CA 1
ATOM 2916 C C . LYS A 1 352 ? 12.68 -22.766 4.898 1 77.19 352 LYS A C 1
ATOM 2918 O O . LYS A 1 352 ? 13.219 -21.656 4.918 1 77.19 352 LYS A O 1
ATOM 2923 N N . PHE A 1 353 ? 12.141 -23.328 3.771 1 79.25 353 PHE A N 1
ATOM 2924 C CA . PHE A 1 353 ? 11.953 -22.484 2.6 1 79.25 353 PHE A CA 1
ATOM 2925 C C . PHE A 1 353 ? 10.695 -22.875 1.837 1 79.25 353 PHE A C 1
ATOM 2927 O O . PHE A 1 353 ? 10.117 -23.938 2.104 1 79.25 353 PHE A O 1
ATOM 2934 N N . PHE A 1 354 ? 10.234 -22.031 1.09 1 82 354 PHE A N 1
ATOM 2935 C CA . PHE A 1 354 ? 9.148 -22.328 0.157 1 82 354 PHE A CA 1
ATOM 2936 C C . PHE A 1 354 ? 9.367 -21.609 -1.168 1 82 354 PHE A C 1
ATOM 2938 O O . PHE A 1 354 ? 10.227 -20.734 -1.271 1 82 354 PHE A O 1
ATOM 2945 N N . ILE A 1 355 ? 8.719 -22.141 -2.18 1 85.06 355 ILE A N 1
ATOM 2946 C CA . ILE A 1 355 ? 8.867 -21.578 -3.516 1 85.06 355 ILE A CA 1
ATOM 2947 C C . ILE A 1 355 ? 7.535 -20.984 -3.973 1 85.06 355 ILE A C 1
ATOM 2949 O O . ILE A 1 355 ? 6.477 -21.578 -3.77 1 85.06 355 ILE A O 1
ATOM 2953 N N . ARG A 1 356 ? 7.578 -19.812 -4.543 1 84.5 356 ARG A N 1
ATOM 2954 C CA . ARG A 1 356 ? 6.363 -19.125 -4.988 1 84.5 356 ARG A CA 1
ATOM 2955 C C . ARG A 1 356 ? 6.293 -19.078 -6.508 1 84.5 356 ARG A C 1
ATOM 2957 O O . ARG A 1 356 ? 7.086 -19.719 -7.195 1 84.5 356 ARG A O 1
ATOM 2964 N N . GLU A 1 357 ? 5.281 -18.359 -7.016 1 85.69 357 GLU A N 1
ATOM 2965 C CA . GLU A 1 357 ? 4.941 -18.375 -8.438 1 85.69 357 GLU A CA 1
ATOM 2966 C C . GLU A 1 357 ? 6.09 -17.828 -9.281 1 85.69 357 GLU A C 1
ATOM 2968 O O . GLU A 1 357 ? 6.258 -18.234 -10.438 1 85.69 357 GLU A O 1
ATOM 2973 N N . ASP A 1 358 ? 6.941 -17.062 -8.648 1 86.25 358 ASP A N 1
ATOM 2974 C CA . ASP A 1 358 ? 8.031 -16.453 -9.406 1 86.25 358 ASP A CA 1
ATOM 2975 C C . ASP A 1 358 ? 9.25 -17.375 -9.445 1 86.25 358 ASP A C 1
ATOM 2977 O O . ASP A 1 358 ? 10.273 -17.031 -10.047 1 86.25 358 ASP A O 1
ATOM 2981 N N . GLY A 1 359 ? 9.195 -18.484 -8.805 1 89.5 359 GLY A N 1
ATOM 2982 C CA . GLY A 1 359 ? 10.273 -19.453 -8.836 1 89.5 359 GLY A CA 1
ATOM 2983 C C . GLY A 1 359 ? 11.398 -19.141 -7.871 1 89.5 359 GLY A C 1
ATOM 2984 O O . GLY A 1 359 ? 12.445 -19.781 -7.891 1 89.5 359 GLY A O 1
ATOM 2985 N N . ARG A 1 360 ? 11.18 -18.141 -7.066 1 89.75 360 ARG A N 1
ATOM 2986 C CA . ARG A 1 360 ? 12.203 -17.75 -6.105 1 89.75 360 ARG A CA 1
ATOM 2987 C C . ARG A 1 360 ? 12.031 -18.484 -4.781 1 89.75 360 ARG A C 1
ATOM 2989 O O . ARG A 1 360 ? 10.938 -18.969 -4.48 1 89.75 360 ARG A O 1
ATOM 2996 N N . LEU A 1 361 ? 13.141 -18.594 -4.188 1 88.88 361 LEU A N 1
ATOM 2997 C CA . LEU A 1 361 ? 13.141 -19.172 -2.846 1 88.88 361 LEU A CA 1
ATOM 2998 C C . LEU A 1 361 ? 12.727 -18.141 -1.809 1 88.88 361 LEU A C 1
ATOM 3000 O O . LEU A 1 361 ? 13.117 -16.969 -1.9 1 88.88 361 LEU A O 1
ATOM 3004 N N . TYR A 1 362 ? 11.852 -18.562 -0.937 1 85.44 362 TYR A N 1
ATOM 3005 C CA . TYR A 1 362 ? 11.43 -17.688 0.161 1 85.44 362 TYR A CA 1
ATOM 3006 C C . TYR A 1 362 ? 11.648 -18.375 1.506 1 85.44 362 TYR A C 1
ATOM 3008 O O . TYR A 1 362 ? 11.648 -19.609 1.591 1 85.44 362 TYR A O 1
ATOM 3016 N N . THR A 1 363 ? 11.938 -17.609 2.4 1 85.38 363 THR A N 1
ATOM 3017 C CA . THR A 1 363 ? 11.922 -18.047 3.791 1 85.38 363 THR A CA 1
ATOM 3018 C C . THR A 1 363 ? 11.211 -17.016 4.672 1 85.38 363 THR A C 1
ATOM 3020 O O . THR A 1 363 ? 10.797 -15.969 4.188 1 85.38 363 THR A O 1
ATOM 3023 N N . ILE A 1 364 ? 10.836 -17.422 5.812 1 78.81 364 ILE A N 1
ATOM 3024 C CA . ILE A 1 364 ? 10.172 -16.516 6.738 1 78.81 364 ILE A CA 1
ATOM 3025 C C . ILE A 1 364 ? 11.203 -15.938 7.715 1 78.81 364 ILE A C 1
ATOM 3027 O O . ILE A 1 364 ? 12 -16.688 8.297 1 78.81 364 ILE A O 1
ATOM 3031 N N . ILE A 1 365 ? 11.219 -14.648 7.688 1 79.88 365 ILE A N 1
ATOM 3032 C CA . ILE A 1 365 ? 12.094 -14 8.664 1 79.88 365 ILE A CA 1
ATOM 3033 C C . ILE A 1 365 ? 11.273 -13.062 9.547 1 79.88 365 ILE A C 1
ATOM 3035 O O . ILE A 1 365 ? 10.18 -12.633 9.156 1 79.88 365 ILE A O 1
ATOM 3039 N N . ASN A 1 366 ? 11.766 -12.836 10.688 1 78.81 366 ASN A N 1
ATOM 3040 C CA . ASN A 1 366 ? 11.211 -11.82 11.578 1 78.81 366 ASN A CA 1
ATOM 3041 C C . ASN A 1 366 ? 11.922 -10.477 11.406 1 78.81 366 ASN A C 1
ATOM 3043 O O . ASN A 1 366 ? 13.133 -10.383 11.602 1 78.81 366 ASN A O 1
ATOM 3047 N N . LYS A 1 367 ? 11.148 -9.586 10.734 1 77.75 367 LYS A N 1
ATOM 3048 C CA . LYS A 1 367 ? 11.68 -8.234 10.641 1 77.75 367 LYS A CA 1
ATOM 3049 C C . LYS A 1 367 ? 11.125 -7.344 11.75 1 77.75 367 LYS A C 1
ATOM 3051 O O . LYS A 1 367 ? 9.906 -7.262 11.93 1 77.75 367 LYS A O 1
ATOM 3056 N N . THR A 1 368 ? 12.023 -6.773 12.445 1 86 368 THR A N 1
ATOM 3057 C CA . THR A 1 368 ? 11.609 -5.898 13.531 1 86 368 THR A CA 1
ATOM 3058 C C . THR A 1 368 ? 11.953 -4.445 13.219 1 86 368 THR A C 1
ATOM 3060 O O . THR A 1 368 ? 13.062 -4.145 12.766 1 86 368 THR A O 1
ATOM 3063 N N . PHE A 1 369 ? 10.992 -3.621 13.219 1 87.12 369 PHE A N 1
ATOM 3064 C CA . PHE A 1 369 ? 11.172 -2.182 13.094 1 87.12 369 PHE A CA 1
ATOM 3065 C C . PHE A 1 369 ? 10.93 -1.486 14.43 1 87.12 369 PHE A C 1
ATOM 3067 O O . PHE A 1 369 ? 9.922 -1.734 15.086 1 87.12 369 PHE A O 1
ATOM 3074 N N . SER A 1 370 ? 11.938 -0.71 14.797 1 89.25 370 SER A N 1
ATOM 3075 C CA . SER A 1 370 ? 11.844 0.039 16.047 1 89.25 370 SER A CA 1
ATOM 3076 C C . SER A 1 370 ? 11.695 1.534 15.781 1 89.25 370 SER A C 1
ATOM 3078 O O . SER A 1 370 ? 12.148 2.037 14.75 1 89.25 370 SER A O 1
ATOM 3080 N N . VAL A 1 371 ? 11.047 2.242 16.688 1 89.94 371 VAL A N 1
ATOM 3081 C CA . VAL A 1 371 ? 10.898 3.691 16.578 1 89.94 371 VAL A CA 1
ATOM 3082 C C . VAL A 1 371 ? 12.273 4.352 16.562 1 89.94 371 VAL A C 1
ATOM 3084 O O . VAL A 1 371 ? 12.438 5.449 16.016 1 89.94 371 VAL A O 1
ATOM 3087 N N . TYR A 1 372 ? 13.289 3.701 17 1 91.19 372 TYR A N 1
ATOM 3088 C CA . TYR A 1 372 ? 14.641 4.254 17.078 1 91.19 372 TYR A CA 1
ATOM 3089 C C . TYR A 1 372 ? 15.32 4.23 15.711 1 91.19 372 TYR A C 1
ATOM 3091 O O . TYR A 1 372 ? 16.328 4.91 15.5 1 91.19 372 TYR A O 1
ATOM 3099 N N . ASP A 1 373 ? 14.773 3.484 14.812 1 92.12 373 ASP A N 1
ATOM 3100 C CA . ASP A 1 373 ? 15.359 3.363 13.484 1 92.12 373 ASP A CA 1
ATOM 3101 C C . ASP A 1 373 ? 15.234 4.672 12.703 1 92.12 373 ASP A C 1
ATOM 3103 O O . ASP A 1 373 ? 15.922 4.879 11.711 1 92.12 373 ASP A O 1
ATOM 3107 N N . ILE A 1 374 ? 14.359 5.598 13.18 1 92.88 374 ILE A N 1
ATOM 3108 C CA . ILE A 1 374 ? 14.156 6.863 12.484 1 92.88 374 ILE A CA 1
ATOM 3109 C C . ILE A 1 374 ? 15.43 7.703 12.562 1 92.88 374 ILE A C 1
ATOM 3111 O O . ILE A 1 374 ? 15.68 8.547 11.695 1 92.88 374 ILE A O 1
ATOM 3115 N N . LYS A 1 375 ? 16.25 7.535 13.594 1 93.06 375 LYS A N 1
ATOM 3116 C CA . LYS A 1 375 ? 17.484 8.297 13.766 1 93.06 375 LYS A CA 1
ATOM 3117 C C . LYS A 1 375 ? 18.453 8.031 12.617 1 93.06 375 LYS A C 1
ATOM 3119 O O . LYS A 1 375 ? 19.234 8.914 12.242 1 93.06 375 LYS A O 1
ATOM 3124 N N . LYS A 1 376 ? 18.422 6.848 12.023 1 91.88 376 LYS A N 1
ATOM 3125 C CA . LYS A 1 376 ? 19.281 6.484 10.906 1 91.88 376 LYS A CA 1
ATOM 3126 C C . LYS A 1 376 ? 18.891 7.238 9.633 1 91.88 376 LYS A C 1
ATOM 3128 O O . LYS A 1 376 ? 19.734 7.512 8.781 1 91.88 376 LYS A O 1
ATOM 3133 N N . VAL A 1 377 ? 17.688 7.656 9.516 1 92.56 377 VAL A N 1
ATOM 3134 C CA . VAL A 1 377 ? 17.141 8.266 8.305 1 92.56 377 VAL A CA 1
ATOM 3135 C C . VAL A 1 377 ? 17.188 9.789 8.43 1 92.56 377 VAL A C 1
ATOM 3137 O O . VAL A 1 377 ? 17.406 10.492 7.441 1 92.56 377 VAL A O 1
ATOM 3140 N N . TYR A 1 378 ? 16.969 10.312 9.664 1 94 378 TYR A N 1
ATOM 3141 C CA . TYR A 1 378 ? 16.891 11.75 9.891 1 94 378 TYR A CA 1
ATOM 3142 C C . TYR A 1 378 ? 17.984 12.203 10.852 1 94 378 TYR A C 1
ATOM 3144 O O . TYR A 1 378 ? 17.766 12.234 12.07 1 94 378 TYR A O 1
ATOM 3152 N N . PRO A 1 379 ? 19.078 12.633 10.297 1 91.5 379 PRO A N 1
ATOM 3153 C CA . PRO A 1 379 ? 20.234 13.008 11.141 1 91.5 379 PRO A CA 1
ATOM 3154 C C . PRO A 1 379 ? 19.938 14.211 12.023 1 91.5 379 PRO A C 1
ATOM 3156 O O . PRO A 1 379 ? 20.656 14.453 13 1 91.5 379 PRO A O 1
ATOM 3159 N N . GLU A 1 380 ? 18.922 15.016 11.812 1 93.12 380 GLU A N 1
ATOM 3160 C CA . GLU A 1 380 ? 18.562 16.188 12.594 1 93.12 380 GLU A CA 1
ATOM 3161 C C . GLU A 1 380 ? 18.031 15.797 13.969 1 93.12 380 GLU A C 1
ATOM 3163 O O . GLU A 1 380 ? 17.906 16.641 14.852 1 93.12 380 GLU A O 1
ATOM 3168 N N . ILE A 1 381 ? 17.781 14.477 14.109 1 94.5 381 ILE A N 1
ATOM 3169 C CA . ILE A 1 381 ? 17.281 14 15.398 1 94.5 381 ILE A CA 1
ATOM 3170 C C . ILE A 1 381 ? 18.438 13.898 16.391 1 94.5 381 ILE A C 1
ATOM 3172 O O . ILE A 1 381 ? 19.422 13.188 16.141 1 94.5 381 ILE A O 1
ATOM 3176 N N . GLU A 1 382 ? 18.344 14.531 17.469 1 94.19 382 GLU A N 1
ATOM 3177 C CA . GLU A 1 382 ? 19.344 14.484 18.531 1 94.19 382 GLU A CA 1
ATOM 3178 C C . GLU A 1 382 ? 19.094 13.297 19.453 1 94.19 382 GLU A C 1
ATOM 3180 O O . GLU A 1 382 ? 20.031 12.547 19.781 1 94.19 382 GLU A O 1
ATOM 3185 N N . SER A 1 383 ? 17.844 13.141 19.844 1 94.19 383 SER A N 1
ATOM 3186 C CA . SER A 1 383 ? 17.516 12.047 20.75 1 94.19 383 SER A CA 1
ATOM 3187 C C . SER A 1 383 ? 16.078 11.594 20.578 1 94.19 383 SER A C 1
ATOM 3189 O O . SER A 1 383 ? 15.234 12.352 20.094 1 94.19 383 SER A O 1
ATOM 3191 N N . ILE A 1 384 ? 15.82 10.391 20.906 1 94.06 384 ILE A N 1
ATOM 3192 C CA . ILE A 1 384 ? 14.5 9.773 20.891 1 94.06 384 ILE A CA 1
ATOM 3193 C C . ILE A 1 384 ? 14.227 9.109 22.25 1 94.06 384 ILE A C 1
ATOM 3195 O O . ILE A 1 384 ? 15.062 8.367 22.766 1 94.06 384 ILE A O 1
ATOM 3199 N N . LYS A 1 385 ? 13.133 9.438 22.875 1 91.62 385 LYS A N 1
ATOM 3200 C CA . LYS A 1 385 ? 12.703 8.812 24.125 1 91.62 385 LYS A CA 1
ATOM 3201 C C . LYS A 1 385 ? 11.312 8.211 23.969 1 91.62 385 LYS A C 1
ATOM 3203 O O . LYS A 1 385 ? 10.375 8.875 23.516 1 91.62 385 LYS A O 1
ATOM 3208 N N . PHE A 1 386 ? 11.195 6.965 24.281 1 88.25 386 PHE A N 1
ATOM 3209 C CA . PHE A 1 386 ? 9.922 6.27 24.266 1 88.25 386 PHE A CA 1
ATOM 3210 C C . PHE A 1 386 ? 9.312 6.227 25.672 1 88.25 386 PHE A C 1
ATOM 3212 O O . PHE A 1 386 ? 9.922 5.703 26.609 1 88.25 386 PHE A O 1
ATOM 3219 N N . LEU A 1 387 ? 8.188 6.859 25.781 1 80.5 387 LEU A N 1
ATOM 3220 C CA . LEU A 1 387 ? 7.523 6.957 27.078 1 80.5 387 LEU A CA 1
ATOM 3221 C C . LEU A 1 387 ? 6.27 6.09 27.109 1 80.5 387 LEU A C 1
ATOM 3223 O O . LEU A 1 387 ? 5.434 6.16 26.203 1 80.5 387 LEU A O 1
ATOM 3227 N N . ASN A 1 388 ? 6.191 4.961 27.922 1 73.69 388 ASN A N 1
ATOM 3228 C CA . ASN A 1 388 ? 5 4.152 28.141 1 73.69 388 ASN A CA 1
ATOM 3229 C C . ASN A 1 388 ? 4.141 4.711 29.266 1 73.69 388 ASN A C 1
ATOM 3231 O O . ASN A 1 388 ? 4.641 4.969 30.359 1 73.69 388 ASN A O 1
ATOM 3235 N N . ASN A 1 389 ? 3.117 5.406 29 1 57.81 389 ASN A N 1
ATOM 3236 C CA . ASN A 1 389 ? 2.248 5.93 30.047 1 57.81 389 ASN A CA 1
ATOM 3237 C C . ASN A 1 389 ? 1.559 4.805 30.812 1 57.81 389 ASN A C 1
ATOM 3239 O O . ASN A 1 389 ? 0.516 5.023 31.438 1 57.81 389 ASN A O 1
ATOM 3243 N N . ASN A 1 390 ? 1.858 3.496 30.812 1 47.66 390 ASN A N 1
ATOM 3244 C CA . ASN A 1 390 ? 1.205 2.621 31.781 1 47.66 390 ASN A CA 1
ATOM 3245 C C . ASN A 1 390 ? 1.419 3.107 33.219 1 47.66 390 ASN A C 1
ATOM 3247 O O . ASN A 1 390 ? 2.543 3.43 33.594 1 47.66 390 ASN A O 1
ATOM 3251 N N . PRO A 1 391 ? 0.345 3.592 34.031 1 37.12 391 PRO A N 1
ATOM 3252 C CA . PRO A 1 391 ? 0.58 3.57 35.469 1 37.12 391 PRO A CA 1
ATOM 3253 C C . PRO A 1 391 ? 1.226 2.27 35.938 1 37.12 391 PRO A C 1
ATOM 3255 O O . PRO A 1 391 ? 0.889 1.191 35.469 1 37.12 391 PRO A O 1
ATOM 3258 N N . THR A 1 392 ? 2.471 2.311 36.531 1 27.19 392 THR A N 1
ATOM 3259 C CA . THR A 1 392 ? 2.656 1.22 37.5 1 27.19 392 THR A CA 1
ATOM 3260 C C . THR A 1 392 ? 1.4 1.018 38.344 1 27.19 392 THR A C 1
ATOM 3262 O O . THR A 1 392 ? 0.798 1.986 38.812 1 27.19 392 THR A O 1
ATOM 3265 N N . MET B 1 1 ? 16.328 -39.906 9.602 1 30.42 1 MET B N 1
ATOM 3266 C CA . MET B 1 1 ? 16.625 -40.688 8.398 1 30.42 1 MET B CA 1
ATOM 3267 C C . MET B 1 1 ? 15.859 -40.125 7.199 1 30.42 1 MET B C 1
ATOM 3269 O O . MET B 1 1 ? 14.633 -40.219 7.145 1 30.42 1 MET B O 1
ATOM 3273 N N . TYR B 1 2 ? 16.203 -39.031 6.691 1 43.44 2 TYR B N 1
ATOM 3274 C CA . TYR B 1 2 ? 15.711 -38.25 5.559 1 43.44 2 TYR B CA 1
ATOM 3275 C C . TYR B 1 2 ? 15.648 -39.125 4.297 1 43.44 2 TYR B C 1
ATOM 3277 O O . TYR B 1 2 ? 16.672 -39.625 3.848 1 43.44 2 TYR B O 1
ATOM 3285 N N . PHE B 1 3 ? 14.648 -40.125 4.082 1 54.91 3 PHE B N 1
ATOM 3286 C CA . PHE B 1 3 ? 14.789 -41.219 3.148 1 54.91 3 PHE B CA 1
ATOM 3287 C C . PHE B 1 3 ? 14.406 -40.812 1.735 1 54.91 3 PHE B C 1
ATOM 3289 O O . PHE B 1 3 ? 13.461 -40.031 1.544 1 54.91 3 PHE B O 1
ATOM 3296 N N . LYS B 1 4 ? 15.43 -40.906 0.838 1 67.62 4 LYS B N 1
ATOM 3297 C CA . LYS B 1 4 ? 15.25 -40.938 -0.611 1 67.62 4 LYS B CA 1
ATOM 3298 C C . LYS B 1 4 ? 14.086 -41.844 -1 1 67.62 4 LYS B C 1
ATOM 3300 O O . LYS B 1 4 ? 13.984 -42.969 -0.516 1 67.62 4 LYS B O 1
ATOM 3305 N N . PRO B 1 5 ? 13.078 -41.219 -1.602 1 74.06 5 PRO B N 1
ATOM 3306 C CA . PRO B 1 5 ? 11.945 -42.094 -1.948 1 74.06 5 PRO B CA 1
ATOM 3307 C C . PRO B 1 5 ? 12.352 -43.312 -2.76 1 74.06 5 PRO B C 1
ATOM 3309 O O . PRO B 1 5 ? 13.281 -43.219 -3.568 1 74.06 5 PRO B O 1
ATOM 3312 N N . ASN B 1 6 ? 11.922 -44.5 -2.371 1 81.88 6 ASN B N 1
ATOM 3313 C CA . ASN B 1 6 ? 12.078 -45.688 -3.191 1 81.88 6 ASN B CA 1
ATOM 3314 C C . ASN B 1 6 ? 11.086 -45.719 -4.355 1 81.88 6 ASN B C 1
ATOM 3316 O O . ASN B 1 6 ? 9.914 -46.031 -4.172 1 81.88 6 ASN B O 1
ATOM 3320 N N . PHE B 1 7 ? 11.625 -45.344 -5.555 1 88.31 7 PHE B N 1
ATOM 3321 C CA . PHE B 1 7 ? 10.766 -45.219 -6.723 1 88.31 7 PHE B CA 1
ATOM 3322 C C . PHE B 1 7 ? 10.18 -46.562 -7.137 1 88.31 7 PHE B C 1
ATOM 3324 O O . PHE B 1 7 ? 9.125 -46.625 -7.777 1 88.31 7 PHE B O 1
ATOM 3331 N N . GLU B 1 8 ? 10.812 -47.656 -6.758 1 88.56 8 GLU B N 1
ATOM 3332 C CA . GLU B 1 8 ? 10.398 -49 -7.164 1 88.56 8 GLU B CA 1
ATOM 3333 C C . GLU B 1 8 ? 9 -49.312 -6.645 1 88.56 8 GLU B C 1
ATOM 3335 O O . GLU B 1 8 ? 8.258 -50.062 -7.285 1 88.56 8 GLU B O 1
ATOM 3340 N N . GLN B 1 9 ? 8.742 -48.688 -5.562 1 89.5 9 GLN B N 1
ATOM 3341 C CA . GLN B 1 9 ? 7.461 -49 -4.926 1 89.5 9 GLN B CA 1
ATOM 3342 C C . GLN B 1 9 ? 6.301 -48.406 -5.723 1 89.5 9 GLN B C 1
ATOM 3344 O O . GLN B 1 9 ? 5.152 -48.844 -5.566 1 89.5 9 GLN B O 1
ATOM 3349 N N . PHE B 1 10 ? 6.609 -47.5 -6.586 1 90.56 10 PHE B N 1
ATOM 3350 C CA . PHE B 1 10 ? 5.555 -46.812 -7.328 1 90.56 10 PHE B CA 1
ATOM 3351 C C . PHE B 1 10 ? 5.422 -47.406 -8.734 1 90.56 10 PHE B C 1
ATOM 3353 O O . PHE B 1 10 ? 4.523 -47 -9.484 1 90.56 10 PHE B O 1
ATOM 3360 N N . LEU B 1 11 ? 6.25 -48.312 -9.117 1 93.75 11 LEU B N 1
ATOM 3361 C CA . LEU B 1 11 ? 6.207 -48.938 -10.438 1 93.75 11 LEU B CA 1
ATOM 3362 C C . LEU B 1 11 ? 5.051 -49.906 -10.547 1 93.75 11 LEU B C 1
ATOM 3364 O O . LEU B 1 11 ? 4.684 -50.562 -9.555 1 93.75 11 LEU B O 1
ATOM 3368 N N . PRO B 1 12 ? 4.41 -50 -11.781 1 94.38 12 PRO B N 1
ATOM 3369 C CA . PRO B 1 12 ? 3.355 -51 -11.969 1 94.38 12 PRO B CA 1
ATOM 3370 C C . PRO B 1 12 ? 3.848 -52.438 -11.727 1 94.38 12 PRO B C 1
ATOM 3372 O O . PRO B 1 12 ? 4.98 -52.75 -12.086 1 94.38 12 PRO B O 1
ATOM 3375 N N . LYS B 1 13 ? 3.01 -53.188 -11.125 1 94.5 13 LYS B N 1
ATOM 3376 C CA . LYS B 1 13 ? 3.312 -54.562 -10.82 1 94.5 13 LYS B CA 1
ATOM 3377 C C . LYS B 1 13 ? 2.771 -55.5 -11.906 1 94.5 13 LYS B C 1
ATOM 3379 O O . LYS B 1 13 ? 2.09 -55.062 -12.828 1 94.5 13 LYS B O 1
ATOM 3384 N N . LYS B 1 14 ? 3.127 -56.719 -11.781 1 94.38 14 LYS B N 1
ATOM 3385 C CA . LYS B 1 14 ? 2.691 -57.719 -12.734 1 94.38 14 LYS B CA 1
ATOM 3386 C C . LYS B 1 14 ? 1.17 -57.75 -12.844 1 94.38 14 LYS B C 1
ATOM 3388 O O . LYS B 1 14 ? 0.625 -57.906 -13.945 1 94.38 14 LYS B O 1
ATOM 3393 N N . GLU B 1 15 ? 0.541 -57.625 -11.766 1 94.06 15 GLU B N 1
ATOM 3394 C CA . GLU B 1 15 ? -0.918 -57.625 -11.727 1 94.06 15 GLU B CA 1
ATOM 3395 C C . GLU B 1 15 ? -1.508 -56.5 -12.531 1 94.06 15 GLU B C 1
ATOM 3397 O O . GLU B 1 15 ? -2.551 -56.625 -13.172 1 94.06 15 GLU B O 1
ATOM 3402 N N . ASP B 1 16 ? -0.832 -55.375 -12.484 1 94.75 16 ASP B N 1
ATOM 3403 C CA . ASP B 1 16 ? -1.285 -54.219 -13.25 1 94.75 16 ASP B CA 1
ATOM 3404 C C . ASP B 1 16 ? -1.232 -54.5 -14.75 1 94.75 16 ASP B C 1
ATOM 3406 O O . ASP B 1 16 ? -2.166 -54.156 -15.484 1 94.75 16 ASP B O 1
ATOM 3410 N N . TYR B 1 17 ? -0.229 -55.125 -15.195 1 94.69 17 TYR B N 1
ATOM 3411 C CA . TYR B 1 17 ? -0.061 -55.438 -16.609 1 94.69 17 TYR B CA 1
ATOM 3412 C C . TYR B 1 17 ? -1.055 -56.5 -17.062 1 94.69 17 TYR B C 1
ATOM 3414 O O . TYR B 1 17 ? -1.545 -56.469 -18.188 1 94.69 17 TYR B O 1
ATOM 3422 N N . GLU B 1 18 ? -1.317 -57.406 -16.203 1 95.38 18 GLU B N 1
ATOM 3423 C CA . GLU B 1 18 ? -2.32 -58.438 -16.516 1 95.38 18 GLU B CA 1
ATOM 3424 C C . GLU B 1 18 ? -3.699 -57.781 -16.703 1 95.38 18 GLU B C 1
ATOM 3426 O O . GLU B 1 18 ? -4.422 -58.156 -17.641 1 95.38 18 GLU B O 1
ATOM 3431 N N . LYS B 1 19 ? -3.965 -56.938 -15.805 1 95.19 19 LYS B N 1
ATOM 3432 C CA . LYS B 1 19 ? -5.23 -56.219 -15.922 1 95.19 19 LYS B CA 1
ATOM 3433 C C . LYS B 1 19 ? -5.297 -55.406 -17.219 1 95.19 19 LYS B C 1
ATOM 3435 O O . LYS B 1 19 ? -6.332 -55.375 -17.891 1 95.19 19 LYS B O 1
ATOM 3440 N N . ALA B 1 20 ? -4.223 -54.781 -17.531 1 96.12 20 ALA B N 1
ATOM 3441 C CA . ALA B 1 20 ? -4.152 -54.031 -18.781 1 96.12 20 ALA B CA 1
ATOM 3442 C C . ALA B 1 20 ? -4.352 -54.906 -20 1 96.12 20 ALA B C 1
ATOM 3444 O O . ALA B 1 20 ? -5.086 -54.562 -20.922 1 96.12 20 ALA B O 1
ATOM 3445 N N . LYS B 1 21 ? -3.734 -56.031 -19.984 1 95.88 21 LYS B N 1
ATOM 3446 C CA . LYS B 1 21 ? -3.863 -57 -21.094 1 95.88 21 LYS B CA 1
ATOM 3447 C C . LYS B 1 21 ? -5.305 -57.469 -21.25 1 95.88 21 LYS B C 1
ATOM 3449 O O . LYS B 1 21 ? -5.828 -57.531 -22.359 1 95.88 21 LYS B O 1
ATOM 3454 N N . LYS B 1 22 ? -5.898 -57.75 -20.156 1 96.56 22 LYS B N 1
ATOM 3455 C CA . LYS B 1 22 ? -7.293 -58.156 -20.172 1 96.56 22 LYS B CA 1
ATOM 3456 C C . LYS B 1 22 ? -8.195 -57.062 -20.75 1 96.56 22 LYS B C 1
ATOM 3458 O O . LYS B 1 22 ? -9.102 -57.344 -21.531 1 96.56 22 LYS B O 1
ATOM 3463 N N . ALA B 1 23 ? -7.949 -55.906 -20.297 1 96.5 23 ALA B N 1
ATOM 3464 C CA . ALA B 1 23 ? -8.734 -54.781 -20.781 1 96.5 23 ALA B CA 1
ATOM 3465 C C . ALA B 1 23 ? -8.578 -54.625 -22.297 1 96.5 23 ALA B C 1
ATOM 3467 O O . ALA B 1 23 ? -9.562 -54.406 -23 1 96.5 23 ALA B O 1
ATOM 3468 N N . LEU B 1 24 ? -7.367 -54.719 -22.75 1 97.25 24 LEU B N 1
ATOM 3469 C CA . LEU B 1 24 ? -7.082 -54.562 -24.172 1 97.25 24 LEU B CA 1
ATOM 3470 C C . LEU B 1 24 ? -7.703 -55.719 -24.984 1 97.25 24 LEU B C 1
ATOM 3472 O O . LEU B 1 24 ? -8.266 -55.469 -26.047 1 97.25 24 LEU B O 1
ATOM 3476 N N . ASP B 1 25 ? -7.641 -56.906 -24.469 1 96.56 25 ASP B N 1
ATOM 3477 C CA . ASP B 1 25 ? -8.219 -58.062 -25.125 1 96.56 25 ASP B CA 1
ATOM 3478 C C . ASP B 1 25 ? -9.734 -57.938 -25.25 1 96.56 25 ASP B C 1
ATOM 3480 O O . ASP B 1 25 ? -10.336 -58.469 -26.172 1 96.56 25 ASP B O 1
ATOM 3484 N N . TYR B 1 26 ? -10.234 -57.188 -24.375 1 96.19 26 TYR B N 1
ATOM 3485 C CA . TYR B 1 26 ? -11.68 -56.969 -24.359 1 96.19 26 TYR B CA 1
ATOM 3486 C C . TYR B 1 26 ? -12.086 -55.875 -25.359 1 96.19 26 TYR B C 1
ATOM 3488 O O . TYR B 1 26 ? -12.969 -56.094 -26.188 1 96.19 26 TYR B O 1
ATOM 3496 N N . ILE B 1 27 ? -11.398 -54.812 -25.344 1 97.56 27 ILE B N 1
ATOM 3497 C CA . ILE B 1 27 ? -11.922 -53.594 -26 1 97.56 27 ILE B CA 1
ATOM 3498 C C . ILE B 1 27 ? -11.43 -53.562 -27.438 1 97.56 27 ILE B C 1
ATOM 3500 O O . ILE B 1 27 ? -12.125 -53.031 -28.312 1 97.56 27 ILE B O 1
ATOM 3504 N N . ILE B 1 28 ? -10.266 -54.062 -27.766 1 98 28 ILE B N 1
ATOM 3505 C CA . ILE B 1 28 ? -9.648 -53.875 -29.078 1 98 28 ILE B CA 1
ATOM 3506 C C . ILE B 1 28 ? -10.484 -54.594 -30.141 1 98 28 ILE B C 1
ATOM 3508 O O . ILE B 1 28 ? -10.805 -54.031 -31.188 1 98 28 ILE B O 1
ATOM 3512 N N . PRO B 1 29 ? -10.938 -55.844 -29.922 1 97.69 29 PRO B N 1
ATOM 3513 C CA . PRO B 1 29 ? -11.766 -56.5 -30.938 1 97.69 29 PRO B CA 1
ATOM 3514 C C . PRO B 1 29 ? -13.055 -55.75 -31.234 1 97.69 29 PRO B C 1
ATOM 3516 O O . PRO B 1 29 ? -13.547 -55.781 -32.375 1 97.69 29 PRO B O 1
ATOM 3519 N N . ILE B 1 30 ? -13.539 -55.125 -30.25 1 98 30 ILE B N 1
ATOM 3520 C CA . ILE B 1 30 ? -14.766 -54.344 -30.438 1 98 30 ILE B CA 1
ATOM 3521 C C . ILE B 1 30 ? -14.469 -53.125 -31.312 1 98 30 ILE B C 1
ATOM 3523 O O . ILE B 1 30 ? -15.18 -52.844 -32.281 1 98 30 ILE B O 1
ATOM 3527 N N . LEU B 1 31 ? -13.391 -52.438 -30.984 1 98.44 31 LEU B N 1
ATOM 3528 C CA . LEU B 1 31 ? -13.039 -51.188 -31.703 1 98.44 31 LEU B CA 1
ATOM 3529 C C . LEU B 1 31 ? -12.641 -51.5 -33.156 1 98.44 31 LEU B C 1
ATOM 3531 O O . LEU B 1 31 ? -12.844 -50.656 -34.031 1 98.44 31 LEU B O 1
ATOM 3535 N N . GLU B 1 32 ? -12.094 -52.656 -33.406 1 98.06 32 GLU B N 1
ATOM 3536 C CA . GLU B 1 32 ? -11.68 -53.062 -34.75 1 98.06 32 GLU B CA 1
ATOM 3537 C C . GLU B 1 32 ? -12.883 -53.219 -35.656 1 98.06 32 GLU B C 1
ATOM 3539 O O . GLU B 1 32 ? -12.742 -53.25 -36.875 1 98.06 32 GLU B O 1
ATOM 3544 N N . LYS B 1 33 ? -14.055 -53.281 -35.062 1 97.81 33 LYS B N 1
ATOM 3545 C CA . LYS B 1 33 ? -15.289 -53.406 -35.844 1 97.81 33 LYS B CA 1
ATOM 3546 C C . LYS B 1 33 ? -15.836 -52.062 -36.25 1 97.81 33 LYS B C 1
ATOM 3548 O O . LYS B 1 33 ? -16.828 -51.969 -36.969 1 97.81 33 LYS B O 1
ATOM 3553 N N . THR B 1 34 ? -15.195 -51.062 -35.812 1 98.06 34 THR B N 1
ATOM 3554 C CA . THR B 1 34 ? -15.625 -49.719 -36.188 1 98.06 34 THR B CA 1
ATOM 3555 C C . THR B 1 34 ? -15.531 -49.531 -37.688 1 98.06 34 THR B C 1
ATOM 3557 O O . THR B 1 34 ? -14.508 -49.812 -38.281 1 98.06 34 THR B O 1
ATOM 3560 N N . PRO B 1 35 ? -16.531 -48.969 -38.25 1 97.31 35 PRO B N 1
ATOM 3561 C CA . PRO B 1 35 ? -16.516 -48.781 -39.719 1 97.31 35 PRO B CA 1
ATOM 3562 C C . PRO B 1 35 ? -15.461 -47.781 -40.156 1 97.31 35 PRO B C 1
ATOM 3564 O O . PRO B 1 35 ? -15.219 -46.781 -39.5 1 97.31 35 PRO B O 1
ATOM 3567 N N . HIS B 1 36 ? -14.797 -48.094 -41.312 1 96.81 36 HIS B N 1
ATOM 3568 C CA . HIS B 1 36 ? -13.977 -47.188 -42.094 1 96.81 36 HIS B CA 1
ATOM 3569 C C . HIS B 1 36 ? -12.602 -47 -41.469 1 96.81 36 HIS B C 1
ATOM 3571 O O . HIS B 1 36 ? -11.812 -46.156 -41.906 1 96.81 36 HIS B O 1
ATOM 3577 N N . ILE B 1 37 ? -12.367 -47.75 -40.406 1 97.06 37 ILE B N 1
ATOM 3578 C CA . ILE B 1 37 ? -11.094 -47.531 -39.719 1 97.06 37 ILE B CA 1
ATOM 3579 C C . ILE B 1 37 ? -9.961 -48.156 -40.5 1 97.06 37 ILE B C 1
ATOM 3581 O O . ILE B 1 37 ? -10.188 -49.031 -41.344 1 97.06 37 ILE B O 1
ATOM 3585 N N . TYR B 1 38 ? -8.789 -47.625 -40.375 1 96.94 38 TYR B N 1
ATOM 3586 C CA . TYR B 1 38 ? -7.574 -48.281 -40.844 1 96.94 38 TYR B CA 1
ATOM 3587 C C . TYR B 1 38 ? -7.117 -49.344 -39.875 1 96.94 38 TYR B C 1
ATOM 3589 O O . TYR B 1 38 ? -6.992 -50.531 -40.25 1 96.94 38 TYR B O 1
ATOM 3597 N N . ASP B 1 39 ? -6.93 -48.969 -38.594 1 96.81 39 ASP B N 1
ATOM 3598 C CA . ASP B 1 39 ? -6.59 -49.938 -37.562 1 96.81 39 ASP B CA 1
ATOM 3599 C C . ASP B 1 39 ? -6.777 -49.344 -36.188 1 96.81 39 ASP B C 1
ATOM 3601 O O . ASP B 1 39 ? -7.234 -48.188 -36.031 1 96.81 39 ASP B O 1
ATOM 3605 N N . VAL B 1 40 ? -6.648 -50.188 -35.219 1 97.31 40 VAL B N 1
ATOM 3606 C CA . VAL B 1 40 ? -6.637 -49.781 -33.812 1 97.31 40 VAL B CA 1
ATOM 3607 C C . VAL B 1 40 ? -5.223 -49.906 -33.25 1 97.31 40 VAL B C 1
ATOM 3609 O O . VAL B 1 40 ? -4.566 -50.938 -33.406 1 97.31 40 VAL B O 1
ATOM 3612 N N . PHE B 1 41 ? -4.785 -48.75 -32.719 1 92.06 41 PHE B N 1
ATOM 3613 C CA . PHE B 1 41 ? -3.4 -48.562 -32.312 1 92.06 41 PHE B CA 1
ATOM 3614 C C . PHE B 1 41 ? -3.32 -48.25 -30.812 1 92.06 41 PHE B C 1
ATOM 3616 O O . PHE B 1 41 ? -3.867 -47.25 -30.359 1 92.06 41 PHE B O 1
ATOM 3623 N N . VAL B 1 42 ? -2.723 -49.281 -30 1 94.38 42 VAL B N 1
ATOM 3624 C CA . VAL B 1 42 ? -2.52 -48.969 -28.578 1 94.38 42 VAL B CA 1
ATOM 3625 C C . VAL B 1 42 ? -1.412 -47.906 -28.438 1 94.38 42 VAL B C 1
ATOM 3627 O O . VAL B 1 42 ? -0.303 -48.094 -28.938 1 94.38 42 VAL B O 1
ATOM 3630 N N . GLY B 1 43 ? -1.711 -46.812 -27.844 1 94.38 43 GLY B N 1
ATOM 3631 C CA . GLY B 1 43 ? -0.75 -45.719 -27.719 1 94.38 43 GLY B CA 1
ATOM 3632 C C . GLY B 1 43 ? -0.464 -45.344 -26.281 1 94.38 43 GLY B C 1
ATOM 3633 O O . GLY B 1 43 ? -0.531 -46.188 -25.375 1 94.38 43 GLY B O 1
ATOM 3634 N N . GLY B 1 44 ? 0.076 -44.156 -26.078 1 92.5 44 GLY B N 1
ATOM 3635 C CA . GLY B 1 44 ? 0.328 -43.625 -24.734 1 92.5 44 GLY B CA 1
ATOM 3636 C C . GLY B 1 44 ? 1.545 -44.25 -24.078 1 92.5 44 GLY B C 1
ATOM 3637 O O . GLY B 1 44 ? 2.395 -44.844 -24.75 1 92.5 44 GLY B O 1
ATOM 3638 N N . SER B 1 45 ? 1.534 -44.094 -22.75 1 94.88 45 SER B N 1
ATOM 3639 C CA . SER B 1 45 ? 2.691 -44.562 -21.984 1 94.88 45 SER B CA 1
ATOM 3640 C C . SER B 1 45 ? 2.766 -46.062 -21.922 1 94.88 45 SER B C 1
ATOM 3642 O O . SER B 1 45 ? 3.854 -46.656 -21.797 1 94.88 45 SER B O 1
ATOM 3644 N N . TYR B 1 46 ? 1.638 -46.688 -22.047 1 94.94 46 TYR B N 1
ATOM 3645 C CA . TYR B 1 46 ? 1.623 -48.156 -22.062 1 94.94 46 TYR B CA 1
ATOM 3646 C C . TYR B 1 46 ? 2.428 -48.688 -23.234 1 94.94 46 TYR B C 1
ATOM 3648 O O . TYR B 1 46 ? 3.295 -49.531 -23.062 1 94.94 46 TYR B O 1
ATOM 3656 N N . ALA B 1 47 ? 2.148 -48.188 -24.391 1 94.12 47 ALA B N 1
ATOM 3657 C CA . ALA B 1 47 ? 2.832 -48.625 -25.609 1 94.12 47 ALA B CA 1
ATOM 3658 C C . ALA B 1 47 ? 4.316 -48.281 -25.562 1 94.12 47 ALA B C 1
ATOM 3660 O O . ALA B 1 47 ? 5.152 -49 -26.094 1 94.12 47 ALA B O 1
ATOM 3661 N N . LYS B 1 48 ? 4.66 -47.219 -24.906 1 95.31 48 LYS B N 1
ATOM 3662 C CA . LYS B 1 48 ? 6.02 -46.688 -24.875 1 95.31 48 LYS B CA 1
ATOM 3663 C C . LYS B 1 48 ? 6.859 -47.406 -23.812 1 95.31 48 LYS B C 1
ATOM 3665 O O . LYS B 1 48 ? 8.078 -47.219 -23.75 1 95.31 48 LYS B O 1
ATOM 3670 N N . GLY B 1 49 ? 6.223 -48.125 -22.969 1 94.38 49 GLY B N 1
ATOM 3671 C CA . GLY B 1 49 ? 6.93 -48.812 -21.906 1 94.38 49 GLY B CA 1
ATOM 3672 C C . GLY B 1 49 ? 7.176 -47.938 -20.688 1 94.38 49 GLY B C 1
ATOM 3673 O O . GLY B 1 49 ? 7.996 -48.25 -19.828 1 94.38 49 GLY B O 1
ATOM 3674 N N . THR B 1 50 ? 6.512 -46.781 -20.656 1 96.75 50 THR B N 1
ATOM 3675 C CA . THR B 1 50 ? 6.738 -45.844 -19.562 1 96.75 50 THR B CA 1
ATOM 3676 C C . THR B 1 50 ? 5.473 -45.688 -18.719 1 96.75 50 THR B C 1
ATOM 3678 O O . THR B 1 50 ? 5.305 -44.656 -18.031 1 96.75 50 THR B O 1
ATOM 3681 N N . TRP B 1 51 ? 4.586 -46.625 -18.781 1 95.69 51 TRP B N 1
ATOM 3682 C CA . TRP B 1 51 ? 3.273 -46.656 -18.141 1 95.69 51 TRP B CA 1
ATOM 3683 C C . TRP B 1 51 ? 3.406 -46.781 -16.625 1 95.69 51 TRP B C 1
ATOM 3685 O O . TRP B 1 51 ? 4.227 -47.562 -16.125 1 95.69 51 TRP B O 1
ATOM 3695 N N . LEU B 1 52 ? 2.631 -45.969 -15.891 1 94.44 52 LEU B N 1
ATOM 3696 C CA . LEU B 1 52 ? 2.67 -46 -14.438 1 94.44 52 LEU B CA 1
ATOM 3697 C C . LEU B 1 52 ? 1.4 -46.656 -13.883 1 94.44 52 LEU B C 1
ATOM 3699 O O . LEU B 1 52 ? 1.099 -46.5 -12.695 1 94.44 52 LEU B O 1
ATOM 3703 N N . GLY B 1 53 ? 0.611 -47.25 -14.688 1 88.94 53 GLY B N 1
ATOM 3704 C CA . GLY B 1 53 ? -0.513 -48.031 -14.227 1 88.94 53 GLY B CA 1
ATOM 3705 C C . GLY B 1 53 ? -1.803 -47.25 -14.117 1 88.94 53 GLY B C 1
ATOM 3706 O O . GLY B 1 53 ? -2.732 -47.656 -13.422 1 88.94 53 GLY B O 1
ATOM 3707 N N . ARG B 1 54 ? -1.946 -46.125 -14.758 1 82.44 54 ARG B N 1
ATOM 3708 C CA . ARG B 1 54 ? -3.105 -45.281 -14.531 1 82.44 54 ARG B CA 1
ATOM 3709 C C . ARG B 1 54 ? -4.137 -45.438 -15.641 1 82.44 54 ARG B C 1
ATOM 3711 O O . ARG B 1 54 ? -5.324 -45.656 -15.367 1 82.44 54 ARG B O 1
ATOM 3718 N N . ASP B 1 55 ? -3.785 -45.219 -16.766 1 92.12 55 ASP B N 1
ATOM 3719 C CA . ASP B 1 55 ? -4.727 -45.25 -17.875 1 92.12 55 ASP B CA 1
ATOM 3720 C C . ASP B 1 55 ? -4.059 -45.781 -19.141 1 92.12 55 ASP B C 1
ATOM 3722 O O . ASP B 1 55 ? -2.832 -45.906 -19.203 1 92.12 55 ASP B O 1
ATOM 3726 N N . ILE B 1 56 ? -4.945 -46.219 -20.047 1 95.75 56 ILE B N 1
ATOM 3727 C CA . ILE B 1 56 ? -4.477 -46.688 -21.344 1 95.75 56 ILE B CA 1
ATOM 3728 C C . ILE B 1 56 ? -5.102 -45.844 -22.453 1 95.75 56 ILE B C 1
ATOM 3730 O O . ILE B 1 56 ? -6.301 -45.562 -22.422 1 95.75 56 ILE B O 1
ATOM 3734 N N . ASP B 1 57 ? -4.273 -45.438 -23.359 1 95.5 57 ASP B N 1
ATOM 3735 C CA . ASP B 1 57 ? -4.746 -44.719 -24.531 1 95.5 57 ASP B CA 1
ATOM 3736 C C . ASP B 1 57 ? -4.844 -45.656 -25.75 1 95.5 57 ASP B C 1
ATOM 3738 O O . ASP B 1 57 ? -3.875 -46.312 -26.094 1 95.5 57 ASP B O 1
ATOM 3742 N N . ILE B 1 58 ? -5.988 -45.625 -26.344 1 97.62 58 ILE B N 1
ATOM 3743 C CA . ILE B 1 58 ? -6.188 -46.375 -27.594 1 97.62 58 ILE B CA 1
ATOM 3744 C C . ILE B 1 58 ? -6.539 -45.406 -28.719 1 97.62 58 ILE B C 1
ATOM 3746 O O . ILE B 1 58 ? -7.512 -44.656 -28.625 1 97.62 58 ILE B O 1
ATOM 3750 N N . PHE B 1 59 ? -5.762 -45.469 -29.766 1 97.25 59 PHE B N 1
ATOM 3751 C CA . PHE B 1 59 ? -6.008 -44.625 -30.938 1 97.25 59 PHE B CA 1
ATOM 3752 C C . PHE B 1 59 ? -6.703 -45.438 -32.031 1 97.25 59 PHE B C 1
ATOM 3754 O O . PHE B 1 59 ? -6.184 -46.469 -32.5 1 97.25 59 PHE B O 1
ATOM 3761 N N . VAL B 1 60 ? -7.848 -45 -32.375 1 98.12 60 VAL B N 1
ATOM 3762 C CA . VAL B 1 60 ? -8.531 -45.562 -33.562 1 98.12 60 VAL B CA 1
ATOM 3763 C C . VAL B 1 60 ? -8.195 -44.719 -34.781 1 98.12 60 VAL B C 1
ATOM 3765 O O . VAL B 1 60 ? -8.641 -43.594 -34.906 1 98.12 60 VAL B O 1
ATOM 3768 N N . ARG B 1 61 ? -7.434 -45.344 -35.719 1 97.56 61 ARG B N 1
ATOM 3769 C CA . ARG B 1 61 ? -6.895 -44.594 -36.844 1 97.56 61 ARG B CA 1
ATOM 3770 C C . ARG B 1 61 ? -7.77 -44.75 -38.094 1 97.56 61 ARG B C 1
ATOM 3772 O O . ARG B 1 61 ? -8.023 -45.875 -38.531 1 97.56 61 ARG B O 1
ATOM 3779 N N . PHE B 1 62 ? -8.203 -43.625 -38.562 1 98.06 62 PHE B N 1
ATOM 3780 C CA . PHE B 1 62 ? -8.953 -43.562 -39.812 1 98.06 62 PHE B CA 1
ATOM 3781 C C . PHE B 1 62 ? -8.055 -43.156 -40.969 1 98.06 62 PHE B C 1
ATOM 3783 O O . PHE B 1 62 ? -7.086 -42.406 -40.75 1 98.06 62 PHE B O 1
ATOM 3790 N N . PRO B 1 63 ? -8.352 -43.656 -42.188 1 96.69 63 PRO B N 1
ATOM 3791 C CA . PRO B 1 63 ? -7.57 -43.219 -43.344 1 96.69 63 PRO B CA 1
ATOM 3792 C C . PRO B 1 63 ? -7.617 -41.688 -43.531 1 96.69 63 PRO B C 1
ATOM 3794 O O . PRO B 1 63 ? -8.602 -41.062 -43.156 1 96.69 63 PRO B O 1
ATOM 3797 N N . LYS B 1 64 ? -6.621 -41.156 -44.125 1 94.12 64 LYS B N 1
ATOM 3798 C CA . LYS B 1 64 ? -6.43 -39.75 -44.312 1 94.12 64 LYS B CA 1
ATOM 3799 C C . LYS B 1 64 ? -7.609 -39.125 -45.094 1 94.12 64 LYS B C 1
ATOM 3801 O O . LYS B 1 64 ? -7.93 -37.969 -44.906 1 94.12 64 LYS B O 1
ATOM 3806 N N . LYS B 1 65 ? -8.305 -39.906 -45.844 1 93.88 65 LYS B N 1
ATOM 3807 C CA . LYS B 1 65 ? -9.406 -39.406 -46.688 1 93.88 65 LYS B CA 1
ATOM 3808 C C . LYS B 1 65 ? -10.57 -38.938 -45.812 1 93.88 65 LYS B C 1
ATOM 3810 O O . LYS B 1 65 ? -11.461 -38.25 -46.312 1 93.88 65 LYS B O 1
ATOM 3815 N N . TYR B 1 66 ? -10.539 -39.25 -44.562 1 95.38 66 TYR B N 1
ATOM 3816 C CA . TYR B 1 66 ? -11.633 -38.875 -43.656 1 95.38 66 TYR B CA 1
ATOM 3817 C C . TYR B 1 66 ? -11.352 -37.531 -43 1 95.38 66 TYR B C 1
ATOM 3819 O O . TYR B 1 66 ? -12.094 -37.094 -42.094 1 95.38 66 TYR B O 1
ATOM 3827 N N . LYS B 1 67 ? -10.266 -36.906 -43.375 1 93.31 67 LYS B N 1
ATOM 3828 C CA . LYS B 1 67 ? -9.969 -35.594 -42.875 1 93.31 67 LYS B CA 1
ATOM 3829 C C . LYS B 1 67 ? -11.164 -34.656 -43.031 1 93.31 67 LYS B C 1
ATOM 3831 O O . LYS B 1 67 ? -11.797 -34.625 -44.094 1 93.31 67 LYS B O 1
ATOM 3836 N N . GLY B 1 68 ? -11.477 -33.875 -41.969 1 92.81 68 GLY B N 1
ATOM 3837 C CA . GLY B 1 68 ? -12.578 -32.938 -42.031 1 92.81 68 GLY B CA 1
ATOM 3838 C C . GLY B 1 68 ? -13.914 -33.562 -41.656 1 92.81 68 GLY B C 1
ATOM 3839 O O . GLY B 1 68 ? -14.914 -32.844 -41.5 1 92.81 68 GLY B O 1
ATOM 3840 N N . GLN B 1 69 ? -13.984 -34.844 -41.5 1 93.44 69 GLN B N 1
ATOM 3841 C CA . GLN B 1 69 ? -15.219 -35.531 -41.156 1 93.44 69 GLN B CA 1
ATOM 3842 C C . GLN B 1 69 ? -15.305 -35.812 -39.688 1 93.44 69 GLN B C 1
ATOM 3844 O O . GLN B 1 69 ? -14.297 -35.781 -38.969 1 93.44 69 GLN B O 1
ATOM 3849 N N . ASN B 1 70 ? -16.547 -36.094 -39.25 1 95.19 70 ASN B N 1
ATOM 3850 C CA . ASN B 1 70 ? -16.75 -36.469 -37.875 1 95.19 70 ASN B CA 1
ATOM 3851 C C . ASN B 1 70 ? -16.531 -37.969 -37.656 1 95.19 70 ASN B C 1
ATOM 3853 O O . ASN B 1 70 ? -17.5 -38.719 -37.5 1 95.19 70 ASN B O 1
ATOM 3857 N N . ILE B 1 71 ? -15.336 -38.281 -37.469 1 96.5 71 ILE B N 1
ATOM 3858 C CA . ILE B 1 71 ? -14.969 -39.688 -37.375 1 96.5 71 ILE B CA 1
ATOM 3859 C C . ILE B 1 71 ? -15.336 -40.25 -36.031 1 96.5 71 ILE B C 1
ATOM 3861 O O . ILE B 1 71 ? -15.422 -41.469 -35.844 1 96.5 71 ILE B O 1
ATOM 3865 N N . SER B 1 72 ? -15.555 -39.438 -35.062 1 97.25 72 SER B N 1
ATOM 3866 C CA . SER B 1 72 ? -15.898 -39.844 -33.688 1 97.25 72 SER B CA 1
ATOM 3867 C C . SER B 1 72 ? -17.219 -40.594 -33.688 1 97.25 72 SER B C 1
ATOM 3869 O O . SER B 1 72 ? -17.422 -41.5 -32.844 1 97.25 72 SER B O 1
ATOM 3871 N N . ILE B 1 73 ? -18.078 -40.25 -34.594 1 97.31 73 ILE B N 1
ATOM 3872 C CA . ILE B 1 73 ? -19.422 -40.812 -34.594 1 97.31 73 ILE B CA 1
ATOM 3873 C C . ILE B 1 73 ? -19.344 -42.312 -34.844 1 97.31 73 ILE B C 1
ATOM 3875 O O . ILE B 1 73 ? -20.156 -43.062 -34.312 1 97.31 73 ILE B O 1
ATOM 3879 N N . TYR B 1 74 ? -18.422 -42.75 -35.656 1 97.88 74 TYR B N 1
ATOM 3880 C CA . TYR B 1 74 ? -18.297 -44.156 -35.969 1 97.88 74 TYR B CA 1
ATOM 3881 C C . TYR B 1 74 ? -17.875 -44.969 -34.75 1 97.88 74 TYR B C 1
ATOM 3883 O O . TYR B 1 74 ? -18.328 -46.094 -34.562 1 97.88 74 TYR B O 1
ATOM 3891 N N . ILE B 1 75 ? -17.016 -44.406 -33.938 1 98.06 75 ILE B N 1
ATOM 3892 C CA . ILE B 1 75 ? -16.562 -45.062 -32.719 1 98.06 75 ILE B CA 1
ATOM 3893 C C . ILE B 1 75 ? -17.734 -45.125 -31.719 1 98.06 75 ILE B C 1
ATOM 3895 O O . ILE B 1 75 ? -17.953 -46.188 -31.094 1 98.06 75 ILE B O 1
ATOM 3899 N N . GLU B 1 76 ? -18.406 -44 -31.656 1 98 76 GLU B N 1
ATOM 3900 C CA . GLU B 1 76 ? -19.531 -43.969 -30.734 1 98 76 GLU B CA 1
ATOM 3901 C C . GLU B 1 76 ? -20.578 -45 -31.078 1 98 76 GLU B C 1
ATOM 3903 O O . GLU B 1 76 ? -21.109 -45.688 -30.203 1 98 76 GLU B O 1
ATOM 3908 N N . GLN B 1 77 ? -20.891 -45.094 -32.312 1 97.88 77 GLN B N 1
ATOM 3909 C CA . GLN B 1 77 ? -21.859 -46.094 -32.781 1 97.88 77 GLN B CA 1
ATOM 3910 C C . GLN B 1 77 ? -21.422 -47.5 -32.438 1 97.88 77 GLN B C 1
ATOM 3912 O O . GLN B 1 77 ? -22.234 -48.312 -32 1 97.88 77 GLN B O 1
ATOM 3917 N N . THR B 1 78 ? -20.188 -47.75 -32.656 1 98.19 78 THR B N 1
ATOM 3918 C CA . THR B 1 78 ? -19.641 -49.062 -32.344 1 98.19 78 THR B CA 1
ATOM 3919 C C . THR B 1 78 ? -19.75 -49.375 -30.859 1 98.19 78 THR B C 1
ATOM 3921 O O . THR B 1 78 ? -20.125 -50.5 -30.484 1 98.19 78 THR B O 1
ATOM 3924 N N . LEU B 1 79 ? -19.375 -48.438 -29.984 1 98 79 LEU B N 1
ATOM 3925 C CA . LEU B 1 79 ? -19.469 -48.625 -28.547 1 98 79 LEU B CA 1
ATOM 3926 C C . LEU B 1 79 ? -20.906 -48.906 -28.109 1 98 79 LEU B C 1
ATOM 3928 O O . LEU B 1 79 ? -21.156 -49.75 -27.266 1 98 79 LEU B O 1
ATOM 3932 N N . LYS B 1 80 ? -21.828 -48.188 -28.781 1 97.44 80 LYS B N 1
ATOM 3933 C CA . LYS B 1 80 ? -23.234 -48.406 -28.484 1 97.44 80 LYS B CA 1
ATOM 3934 C C . LYS B 1 80 ? -23.703 -49.781 -28.922 1 97.44 80 LYS B C 1
ATOM 3936 O O . LYS B 1 80 ? -24.391 -50.469 -28.172 1 97.44 80 LYS B O 1
ATOM 3941 N N . GLU B 1 81 ? -23.391 -50.125 -30.078 1 97.5 81 GLU B N 1
ATOM 3942 C CA . GLU B 1 81 ? -23.812 -51.375 -30.656 1 97.5 81 GLU B CA 1
ATOM 3943 C C . GLU B 1 81 ? -23.328 -52.562 -29.828 1 97.5 81 GLU B C 1
ATOM 3945 O O . GLU B 1 81 ? -23.984 -53.625 -29.797 1 97.5 81 GLU B O 1
ATOM 3950 N N . HIS B 1 82 ? -22.219 -52.406 -29.203 1 97.44 82 HIS B N 1
ATOM 3951 C CA . HIS B 1 82 ? -21.641 -53.5 -28.453 1 97.44 82 HIS B CA 1
ATOM 3952 C C . HIS B 1 82 ? -21.859 -53.312 -26.953 1 97.44 82 HIS B C 1
ATOM 3954 O O . HIS B 1 82 ? -21.234 -54 -26.141 1 97.44 82 HIS B O 1
ATOM 3960 N N . ASN B 1 83 ? -22.625 -52.344 -26.562 1 96.5 83 ASN B N 1
ATOM 3961 C CA . ASN B 1 83 ? -23.062 -52.094 -25.188 1 96.5 83 ASN B CA 1
ATOM 3962 C C . ASN B 1 83 ? -21.875 -51.812 -24.266 1 96.5 83 ASN B C 1
ATOM 3964 O O . ASN B 1 83 ? -21.812 -52.344 -23.172 1 96.5 83 ASN B O 1
ATOM 3968 N N . VAL B 1 84 ? -20.875 -51.125 -24.812 1 97 84 VAL B N 1
ATOM 3969 C CA . VAL B 1 84 ? -19.75 -50.656 -23.984 1 97 84 VAL B CA 1
ATOM 3970 C C . VAL B 1 84 ? -20.094 -49.344 -23.297 1 97 84 VAL B C 1
ATOM 3972 O O . VAL B 1 84 ? -20.359 -48.344 -23.969 1 97 84 VAL B O 1
ATOM 3975 N N . PRO B 1 85 ? -20.172 -49.375 -21.984 1 96.75 85 PRO B N 1
ATOM 3976 C CA . PRO B 1 85 ? -20.391 -48.094 -21.312 1 96.75 85 PRO B CA 1
ATOM 3977 C C . PRO B 1 85 ? -19.266 -47.094 -21.578 1 96.75 85 PRO B C 1
ATOM 3979 O O . PRO B 1 85 ? -18.094 -47.469 -21.641 1 96.75 85 PRO B O 1
ATOM 3982 N N . TYR B 1 86 ? -19.609 -45.812 -21.891 1 95.94 86 TYR B N 1
ATOM 3983 C CA . TYR B 1 86 ? -18.594 -44.812 -22.172 1 95.94 86 TYR B CA 1
ATOM 3984 C C . TYR B 1 86 ? -19.062 -43.438 -21.703 1 95.94 86 TYR B C 1
ATOM 3986 O O . TYR B 1 86 ? -20.25 -43.219 -21.469 1 95.94 86 TYR B O 1
ATOM 3994 N N . ILE B 1 87 ? -18.109 -42.594 -21.438 1 93.31 87 ILE B N 1
ATOM 3995 C CA . ILE B 1 87 ? -18.297 -41.156 -21.25 1 93.31 87 ILE B CA 1
ATOM 3996 C C . ILE B 1 87 ? -17.75 -40.406 -22.438 1 93.31 87 ILE B C 1
ATOM 3998 O O . ILE B 1 87 ? -16.609 -40.594 -22.844 1 93.31 87 ILE B O 1
ATOM 4002 N N . LYS B 1 88 ? -18.578 -39.594 -23.016 1 94.19 88 LYS B N 1
ATOM 4003 C CA . LYS B 1 88 ? -18.156 -38.781 -24.156 1 94.19 88 LYS B CA 1
ATOM 4004 C C . LYS B 1 88 ? -17.516 -37.469 -23.672 1 94.19 88 LYS B C 1
ATOM 4006 O O . LYS B 1 88 ? -18.094 -36.75 -22.859 1 94.19 88 LYS B O 1
ATOM 4011 N N . LEU B 1 89 ? -16.375 -37.281 -24.141 1 88.94 89 LEU B N 1
ATOM 4012 C CA . LEU B 1 89 ? -15.656 -36.062 -23.797 1 88.94 89 LEU B CA 1
ATOM 4013 C C . LEU B 1 89 ? -15.422 -35.188 -25.031 1 88.94 89 LEU B C 1
ATOM 4015 O O . LEU B 1 89 ? -15.258 -35.719 -26.141 1 88.94 89 LEU B O 1
ATOM 4019 N N . HIS B 1 90 ? -15.359 -33.906 -24.781 1 87.31 90 HIS B N 1
ATOM 4020 C CA . HIS B 1 90 ? -15.242 -32.969 -25.906 1 87.31 90 HIS B CA 1
ATOM 4021 C C . HIS B 1 90 ? -13.844 -32.375 -26 1 87.31 90 HIS B C 1
ATOM 4023 O O . HIS B 1 90 ? -13.281 -31.953 -24.984 1 87.31 90 HIS B O 1
ATOM 4029 N N . GLY B 1 91 ? -13.211 -32.469 -27.141 1 82.62 91 GLY B N 1
ATOM 4030 C CA . GLY B 1 91 ? -11.984 -31.797 -27.547 1 82.62 91 GLY B CA 1
ATOM 4031 C C . GLY B 1 91 ? -12.016 -31.281 -28.969 1 82.62 91 GLY B C 1
ATOM 4032 O O . GLY B 1 91 ? -13.031 -30.75 -29.406 1 82.62 91 GLY B O 1
ATOM 4033 N N . SER B 1 92 ? -10.82 -31.297 -29.594 1 84.44 92 SER B N 1
ATOM 4034 C CA . SER B 1 92 ? -10.852 -31.016 -31.031 1 84.44 92 SER B CA 1
ATOM 4035 C C . SER B 1 92 ? -11.727 -32.031 -31.766 1 84.44 92 SER B C 1
ATOM 4037 O O . SER B 1 92 ? -12.414 -31.672 -32.719 1 84.44 92 SER B O 1
ATOM 4039 N N . ARG B 1 93 ? -11.609 -33.281 -31.312 1 92.75 93 ARG B N 1
ATOM 4040 C CA . ARG B 1 93 ? -12.555 -34.344 -31.641 1 92.75 93 ARG B CA 1
ATOM 4041 C C . ARG B 1 93 ? -13.125 -34.969 -30.375 1 92.75 93 ARG B C 1
ATOM 4043 O O . ARG B 1 93 ? -12.438 -35.062 -29.359 1 92.75 93 ARG B O 1
ATOM 4050 N N . ASP B 1 94 ? -14.367 -35.375 -30.594 1 94.31 94 ASP B N 1
ATOM 4051 C CA . ASP B 1 94 ? -14.938 -36.094 -29.469 1 94.31 94 ASP B CA 1
ATOM 4052 C C . ASP B 1 94 ? -14.172 -37.406 -29.234 1 94.31 94 ASP B C 1
ATOM 4054 O O . ASP B 1 94 ? -13.773 -38.094 -30.188 1 94.31 94 ASP B O 1
ATOM 4058 N N . TYR B 1 95 ? -13.914 -37.625 -28 1 95.12 95 TYR B N 1
ATOM 4059 C CA . TYR B 1 95 ? -13.281 -38.875 -27.641 1 95.12 95 TYR B CA 1
ATOM 4060 C C . TYR B 1 95 ? -14.008 -39.562 -26.469 1 95.12 95 TYR B C 1
ATOM 4062 O O . TYR B 1 95 ? -14.977 -39 -25.938 1 95.12 95 TYR B O 1
ATOM 4070 N N . PHE B 1 96 ? -13.664 -40.781 -26.188 1 96.5 96 PHE B N 1
ATOM 4071 C CA . PHE B 1 96 ? -14.492 -41.562 -25.281 1 96.5 96 PHE B CA 1
ATOM 4072 C C . PHE B 1 96 ? -13.648 -42.219 -24.188 1 96.5 96 PHE B C 1
ATOM 4074 O O . PHE B 1 96 ? -12.508 -42.594 -24.422 1 96.5 96 PHE B O 1
ATOM 4081 N N . GLN B 1 97 ? -14.242 -42.219 -23.094 1 95.06 97 GLN B N 1
ATOM 4082 C CA . GLN B 1 97 ? -13.625 -42.875 -21.938 1 95.06 97 GLN B CA 1
ATOM 4083 C C . GLN B 1 97 ? -14.461 -44.062 -21.453 1 95.06 97 GLN B C 1
ATOM 4085 O O . GLN B 1 97 ? -15.688 -43.969 -21.406 1 95.06 97 GLN B O 1
ATOM 4090 N N . THR B 1 98 ? -13.82 -45.125 -21.266 1 96 98 THR B N 1
ATOM 4091 C CA . THR B 1 98 ? -14.477 -46.281 -20.688 1 96 98 THR B CA 1
ATOM 4092 C C . THR B 1 98 ? -13.609 -46.938 -19.609 1 96 98 THR B C 1
ATOM 4094 O O . THR B 1 98 ? -12.492 -46.469 -19.359 1 96 98 THR B O 1
ATOM 4097 N N . PHE B 1 99 ? -14.211 -47.875 -18.875 1 95 99 PHE B N 1
ATOM 4098 C CA . PHE B 1 99 ? -13.508 -48.5 -17.766 1 95 99 PHE B CA 1
ATOM 4099 C C . PHE B 1 99 ? -13.594 -50 -17.844 1 95 99 PHE B C 1
ATOM 4101 O O . PHE B 1 99 ? -14.625 -50.562 -18.234 1 95 99 PHE B O 1
ATOM 4108 N N . TYR B 1 100 ? -12.516 -50.656 -17.578 1 94.25 100 TYR B N 1
ATOM 4109 C CA . TYR B 1 100 ? -12.453 -52.094 -17.406 1 94.25 100 TYR B CA 1
ATOM 4110 C C . TYR B 1 100 ? -11.852 -52.469 -16.062 1 94.25 100 TYR B C 1
ATOM 4112 O O . TYR B 1 100 ? -10.656 -52.281 -15.836 1 94.25 100 TYR B O 1
ATOM 4120 N N . GLU B 1 101 ? -12.625 -52.938 -15.133 1 91.88 101 GLU B N 1
ATOM 4121 C CA . GLU B 1 101 ? -12.219 -53.312 -13.781 1 91.88 101 GLU B CA 1
ATOM 4122 C C . GLU B 1 101 ? -11.445 -52.156 -13.102 1 91.88 101 GLU B C 1
ATOM 4124 O O . GLU B 1 101 ? -10.359 -52.375 -12.562 1 91.88 101 GLU B O 1
ATOM 4129 N N . GLY B 1 102 ? -11.883 -51.031 -13.32 1 91.06 102 GLY B N 1
ATOM 4130 C CA . GLY B 1 102 ? -11.32 -49.875 -12.648 1 91.06 102 GLY B CA 1
ATOM 4131 C C . GLY B 1 102 ? -10.234 -49.188 -13.445 1 91.06 102 GLY B C 1
ATOM 4132 O O . GLY B 1 102 ? -9.812 -48.094 -13.109 1 91.06 102 GLY B O 1
ATOM 4133 N N . LEU B 1 103 ? -9.742 -49.844 -14.469 1 94 103 LEU B N 1
ATOM 4134 C CA . LEU B 1 103 ? -8.727 -49.219 -15.328 1 94 103 LEU B CA 1
ATOM 4135 C C . LEU B 1 103 ? -9.367 -48.312 -16.375 1 94 103 LEU B C 1
ATOM 4137 O O . LEU B 1 103 ? -10.258 -48.75 -17.109 1 94 103 LEU B O 1
ATOM 4141 N N . LYS B 1 104 ? -8.906 -47.156 -16.406 1 94.31 104 LYS B N 1
ATOM 4142 C CA . LYS B 1 104 ? -9.43 -46.156 -17.344 1 94.31 104 LYS B CA 1
ATOM 4143 C C . LYS B 1 104 ? -8.836 -46.375 -18.734 1 94.31 104 LYS B C 1
ATOM 4145 O O . LYS B 1 104 ? -7.629 -46.562 -18.875 1 94.31 104 LYS B O 1
ATOM 4150 N N . ILE B 1 105 ? -9.711 -46.344 -19.703 1 96.19 105 ILE B N 1
ATOM 4151 C CA . ILE B 1 105 ? -9.312 -46.438 -21.109 1 96.19 105 ILE B CA 1
ATOM 4152 C C . ILE B 1 105 ? -9.82 -45.25 -21.875 1 96.19 105 ILE B C 1
ATOM 4154 O O . ILE B 1 105 ? -11.008 -44.906 -21.797 1 96.19 105 ILE B O 1
ATOM 4158 N N . GLU B 1 106 ? -8.93 -44.656 -22.562 1 95.5 106 GLU B N 1
ATOM 4159 C CA . GLU B 1 106 ? -9.305 -43.531 -23.406 1 95.5 106 GLU B CA 1
ATOM 4160 C C . GLU B 1 106 ? -9.234 -43.906 -24.891 1 95.5 106 GLU B C 1
ATOM 4162 O O . GLU B 1 106 ? -8.203 -44.375 -25.375 1 95.5 106 GLU B O 1
ATOM 4167 N N . ILE B 1 107 ? -10.328 -43.719 -25.547 1 97.62 107 ILE B N 1
ATOM 4168 C CA . ILE B 1 107 ? -10.438 -44.031 -26.969 1 97.62 107 ILE B CA 1
ATOM 4169 C C . ILE B 1 107 ? -10.43 -42.75 -27.781 1 97.62 107 ILE B C 1
ATOM 4171 O O . ILE B 1 107 ? -11.375 -41.938 -27.734 1 97.62 107 ILE B O 1
ATOM 4175 N N . VAL B 1 108 ? -9.445 -42.594 -28.594 1 96.31 108 VAL B N 1
ATOM 4176 C CA . VAL B 1 108 ? -9.227 -41.312 -29.281 1 96.31 108 VAL B CA 1
ATOM 4177 C C . VAL B 1 108 ? -9.227 -41.531 -30.781 1 96.31 108 VAL B C 1
ATOM 4179 O O . VAL B 1 108 ? -8.367 -42.25 -31.312 1 96.31 108 VAL B O 1
ATOM 4182 N N . PRO B 1 109 ? -10.18 -40.938 -31.484 1 97.25 109 PRO B N 1
ATOM 4183 C CA . PRO B 1 109 ? -10.156 -41 -32.938 1 97.25 109 PRO B CA 1
ATOM 4184 C C . PRO B 1 109 ? -9.047 -40.156 -33.562 1 97.25 109 PRO B C 1
ATOM 4186 O O . PRO B 1 109 ? -8.93 -38.969 -33.25 1 97.25 109 PRO B O 1
ATOM 4189 N N . ILE B 1 110 ? -8.266 -40.75 -34.406 1 96.75 110 ILE B N 1
ATOM 4190 C CA . ILE B 1 110 ? -7.227 -39.969 -35.094 1 96.75 110 ILE B CA 1
ATOM 4191 C C . ILE B 1 110 ? -7.133 -40.406 -36.562 1 96.75 110 ILE B C 1
ATOM 4193 O O . ILE B 1 110 ? -7.789 -41.344 -36.969 1 96.75 110 ILE B O 1
ATOM 4197 N N . LEU B 1 111 ? -6.336 -39.625 -37.281 1 96.62 111 LEU B N 1
ATOM 4198 C CA . LEU B 1 111 ? -6.066 -39.969 -38.688 1 96.62 111 LEU B CA 1
ATOM 4199 C C . LEU B 1 111 ? -4.73 -40.688 -38.812 1 96.62 111 LEU B C 1
ATOM 4201 O O . LEU B 1 111 ? -3.756 -40.312 -38.156 1 96.62 111 LEU B O 1
ATOM 4205 N N . LYS B 1 112 ? -4.73 -41.75 -39.562 1 96.19 112 LYS B N 1
ATOM 4206 C CA . LYS B 1 112 ? -3.457 -42.344 -39.969 1 96.19 112 LYS B CA 1
ATOM 4207 C C . LYS B 1 112 ? -2.695 -41.469 -40.938 1 96.19 112 LYS B C 1
ATOM 4209 O O . LYS B 1 112 ? -3.131 -41.281 -42.062 1 96.19 112 LYS B O 1
ATOM 4214 N N . LEU B 1 113 ? -1.526 -41 -40.438 1 94.69 113 LEU B N 1
ATOM 4215 C CA . LEU B 1 113 ? -0.781 -40.031 -41.25 1 94.69 113 LEU B CA 1
ATOM 4216 C C . LEU B 1 113 ? 0.625 -40.562 -41.531 1 94.69 113 LEU B C 1
ATOM 4218 O O . LEU B 1 113 ? 1.166 -41.375 -40.781 1 94.69 113 LEU B O 1
ATOM 4222 N N . ASP B 1 114 ? 1.133 -40.031 -42.625 1 91.56 114 ASP B N 1
ATOM 4223 C CA . ASP B 1 114 ? 2.502 -40.406 -42.969 1 91.56 114 ASP B CA 1
ATOM 4224 C C . ASP B 1 114 ? 3.504 -39.438 -42.344 1 91.56 114 ASP B C 1
ATOM 4226 O O . ASP B 1 114 ? 4.664 -39.781 -42.125 1 91.56 114 ASP B O 1
ATOM 4230 N N . SER B 1 115 ? 2.996 -38.281 -42.094 1 91.12 115 SER B N 1
ATOM 4231 C CA . SER B 1 115 ? 3.826 -37.25 -41.469 1 91.12 115 SER B CA 1
ATOM 4232 C C . SER B 1 115 ? 3.033 -36.438 -40.469 1 91.12 115 SER B C 1
ATOM 4234 O O . SER B 1 115 ? 1.842 -36.188 -40.688 1 91.12 115 SER B O 1
ATOM 4236 N N . PRO B 1 116 ? 3.744 -36.031 -39.406 1 90.38 116 PRO B N 1
ATOM 4237 C CA . PRO B 1 116 ? 3.059 -35.188 -38.406 1 90.38 116 PRO B CA 1
ATOM 4238 C C . PRO B 1 116 ? 2.539 -33.875 -39 1 90.38 116 PRO B C 1
ATOM 4240 O O . PRO B 1 116 ? 1.546 -33.344 -38.5 1 90.38 116 PRO B O 1
ATOM 4243 N N . LEU B 1 117 ? 3.096 -33.375 -39.969 1 86.06 117 LEU B N 1
ATOM 4244 C CA . LEU B 1 117 ? 2.738 -32.094 -40.562 1 86.06 117 LEU B CA 1
ATOM 4245 C C . LEU B 1 117 ? 1.373 -32.156 -41.219 1 86.06 117 LEU B C 1
ATOM 4247 O O . LEU B 1 117 ? 0.754 -31.141 -41.5 1 86.06 117 LEU B O 1
ATOM 4251 N N . GLU B 1 118 ? 0.85 -33.344 -41.469 1 90.06 118 GLU B N 1
ATOM 4252 C CA . GLU B 1 118 ? -0.429 -33.562 -42.156 1 90.06 118 GLU B CA 1
ATOM 4253 C C . GLU B 1 118 ? -1.587 -33.531 -41.156 1 90.06 118 GLU B C 1
ATOM 4255 O O . GLU B 1 118 ? -2.746 -33.688 -41.531 1 90.06 118 GLU B O 1
ATOM 4260 N N . ARG B 1 119 ? -1.226 -33.219 -39.969 1 88 119 ARG B N 1
ATOM 4261 C CA . ARG B 1 119 ? -2.221 -33.344 -38.906 1 88 119 ARG B CA 1
ATOM 4262 C C . ARG B 1 119 ? -3.363 -32.344 -39.125 1 88 119 ARG B C 1
ATOM 4264 O O . ARG B 1 119 ? -3.156 -31.25 -39.625 1 88 119 ARG B O 1
ATOM 4271 N N . GLU B 1 120 ? -4.535 -32.844 -38.781 1 89.88 120 GLU B N 1
ATOM 4272 C CA . GLU B 1 120 ? -5.684 -31.938 -38.656 1 89.88 120 GLU B CA 1
ATOM 4273 C C . GLU B 1 120 ? -5.77 -31.312 -37.281 1 89.88 120 GLU B C 1
ATOM 4275 O O . GLU B 1 120 ? -6.016 -30.109 -37.156 1 89.88 120 GLU B O 1
ATOM 4280 N N . PHE B 1 121 ? -5.527 -32.219 -36.344 1 88.69 121 PHE B N 1
ATOM 4281 C CA . PHE B 1 121 ? -5.516 -31.781 -34.969 1 88.69 121 PHE B CA 1
ATOM 4282 C C . PHE B 1 121 ? -4.266 -32.281 -34.25 1 88.69 121 PHE B C 1
ATOM 4284 O O . PHE B 1 121 ? -3.588 -33.188 -34.719 1 88.69 121 PHE B O 1
ATOM 4291 N N . VAL B 1 122 ? -3.961 -31.766 -33.062 1 83.62 122 VAL B N 1
ATOM 4292 C CA . VAL B 1 122 ? -2.773 -32.094 -32.281 1 83.62 122 VAL B CA 1
ATOM 4293 C C . VAL B 1 122 ? -2.811 -33.562 -31.875 1 83.62 122 VAL B C 1
ATOM 4295 O O . VAL B 1 122 ? -1.769 -34.219 -31.797 1 83.62 122 VAL B O 1
ATOM 4298 N N . THR B 1 123 ? -3.959 -34.094 -31.703 1 89.12 123 THR B N 1
ATOM 4299 C CA . THR B 1 123 ? -4.09 -35.469 -31.25 1 89.12 123 THR B CA 1
ATOM 4300 C C . THR B 1 123 ? -3.598 -36.438 -32.344 1 89.12 123 THR B C 1
ATOM 4302 O O . THR B 1 123 ? -3.176 -37.562 -32.031 1 89.12 123 THR B O 1
ATOM 4305 N N . ASP B 1 124 ? -3.594 -36 -33.562 1 93.06 124 ASP B N 1
ATOM 4306 C CA . ASP B 1 124 ? -3.166 -36.844 -34.656 1 93.06 124 ASP B CA 1
ATOM 4307 C C . ASP B 1 124 ? -1.675 -37.156 -34.562 1 93.06 124 ASP B C 1
ATOM 4309 O O . ASP B 1 124 ? -1.205 -38.125 -35.156 1 93.06 124 ASP B O 1
ATOM 4313 N N . ILE B 1 125 ? -0.998 -36.344 -33.812 1 93.12 125 ILE B N 1
ATOM 4314 C CA . ILE B 1 125 ? 0.457 -36.438 -33.781 1 93.12 125 ILE B CA 1
ATOM 4315 C C . ILE B 1 125 ? 0.866 -37.5 -32.75 1 93.12 125 ILE B C 1
ATOM 4317 O O . ILE B 1 125 ? 2.018 -37.938 -32.719 1 93.12 125 ILE B O 1
ATOM 4321 N N . SER B 1 126 ? -0.05 -37.938 -31.969 1 92.38 126 SER B N 1
ATOM 4322 C CA . SER B 1 126 ? 0.23 -38.844 -30.844 1 92.38 126 SER B CA 1
ATOM 4323 C C . SER B 1 126 ? 0.846 -40.156 -31.344 1 92.38 126 SER B C 1
ATOM 4325 O O . SER B 1 126 ? 1.691 -40.719 -30.656 1 92.38 126 SER B O 1
ATOM 4327 N N . GLN B 1 127 ? 0.419 -40.594 -32.5 1 93.94 127 GLN B N 1
ATOM 4328 C CA . GLN B 1 127 ? 0.963 -41.844 -33.062 1 93.94 127 GLN B CA 1
ATOM 4329 C C . GLN B 1 127 ? 2.463 -41.719 -33.312 1 93.94 127 GLN B C 1
ATOM 4331 O O . GLN B 1 127 ? 3.215 -42.656 -33.094 1 93.94 127 GLN B O 1
ATOM 4336 N N . PHE B 1 128 ? 2.928 -40.562 -33.688 1 95.81 128 PHE B N 1
ATOM 4337 C CA . PHE B 1 128 ? 4.34 -40.312 -33.969 1 95.81 128 PHE B CA 1
ATOM 4338 C C . PHE B 1 128 ? 5.133 -40.156 -32.688 1 95.81 128 PHE B C 1
ATOM 4340 O O . PHE B 1 128 ? 6.324 -40.5 -32.625 1 95.81 128 PHE B O 1
ATOM 4347 N N . HIS B 1 129 ? 4.492 -39.688 -31.641 1 96 129 HIS B N 1
ATOM 4348 C CA . HIS B 1 129 ? 5.141 -39.625 -30.328 1 96 129 HIS B CA 1
ATOM 4349 C C . HIS B 1 129 ? 5.531 -41.031 -29.859 1 96 129 HIS B C 1
ATOM 4351 O O . HIS B 1 129 ? 6.637 -41.219 -29.359 1 96 129 HIS B O 1
ATOM 4357 N N . VAL B 1 130 ? 4.59 -41.906 -29.984 1 95.94 130 VAL B N 1
ATOM 4358 C CA . VAL B 1 130 ? 4.828 -43.281 -29.562 1 95.94 130 VAL B CA 1
ATOM 4359 C C . VAL B 1 130 ? 6.023 -43.875 -30.328 1 95.94 130 VAL B C 1
ATOM 4361 O O . VAL B 1 130 ? 6.941 -44.438 -29.719 1 95.94 130 VAL B O 1
ATOM 4364 N N . GLU B 1 131 ? 5.977 -43.656 -31.625 1 95.5 131 GLU B N 1
ATOM 4365 C CA . GLU B 1 131 ? 7.039 -44.188 -32.469 1 95.5 131 GLU B CA 1
ATOM 4366 C C . GLU B 1 131 ? 8.398 -43.594 -32.094 1 95.5 131 GLU B C 1
ATOM 4368 O O . GLU B 1 131 ? 9.383 -44.344 -31.984 1 95.5 131 GLU B O 1
ATOM 4373 N N . TRP B 1 132 ? 8.406 -42.344 -31.922 1 97.38 132 TRP B N 1
ATOM 4374 C CA . TRP B 1 132 ? 9.664 -41.656 -31.625 1 97.38 132 TRP B CA 1
ATOM 4375 C C . TRP B 1 132 ? 10.234 -42.156 -30.297 1 97.38 132 TRP B C 1
ATOM 4377 O O . TRP B 1 132 ? 11.43 -42.438 -30.203 1 97.38 132 TRP B O 1
ATOM 4387 N N . VAL B 1 133 ? 9.43 -42.281 -29.281 1 98.12 133 VAL B N 1
ATOM 4388 C CA . VAL B 1 133 ? 9.891 -42.656 -27.953 1 98.12 133 VAL B CA 1
ATOM 4389 C C . VAL B 1 133 ? 10.383 -44.125 -27.984 1 98.12 133 VAL B C 1
ATOM 4391 O O . VAL B 1 133 ? 11.461 -44.406 -27.469 1 98.12 133 VAL B O 1
ATOM 4394 N N . LYS B 1 134 ? 9.641 -44.938 -28.609 1 96.62 134 LYS B N 1
ATOM 4395 C CA . LYS B 1 134 ? 10.047 -46.344 -28.703 1 96.62 134 LYS B CA 1
ATOM 4396 C C . LYS B 1 134 ? 11.406 -46.5 -29.375 1 96.62 134 LYS B C 1
ATOM 4398 O O . LYS B 1 134 ? 12.227 -47.312 -28.953 1 96.62 134 LYS B O 1
ATOM 4403 N N . LYS B 1 135 ? 11.625 -45.719 -30.359 1 96.94 135 LYS B N 1
ATOM 4404 C CA . LYS B 1 135 ? 12.859 -45.781 -31.125 1 96.94 135 LYS B CA 1
ATOM 4405 C C . LYS B 1 135 ? 14.047 -45.281 -30.312 1 96.94 135 LYS B C 1
ATOM 4407 O O . LYS B 1 135 ? 15.164 -45.781 -30.469 1 96.94 135 LYS B O 1
ATOM 4412 N N . ASN B 1 136 ? 13.797 -44.375 -29.391 1 97.56 136 ASN B N 1
ATOM 4413 C CA . ASN B 1 136 ? 14.914 -43.625 -28.812 1 97.56 136 ASN B CA 1
ATOM 4414 C C . ASN B 1 136 ? 15.094 -43.969 -27.328 1 97.56 136 ASN B C 1
ATOM 4416 O O . ASN B 1 136 ? 16.141 -43.688 -26.75 1 97.56 136 ASN B O 1
ATOM 4420 N N . ILE B 1 137 ? 14.094 -44.469 -26.641 1 96.31 137 ILE B N 1
ATOM 4421 C CA . ILE B 1 137 ? 14.148 -44.656 -25.188 1 96.31 137 ILE B CA 1
ATOM 4422 C C . ILE B 1 137 ? 15.18 -45.75 -24.859 1 96.31 137 ILE B C 1
ATOM 4424 O O . ILE B 1 137 ? 15.914 -45.625 -23.875 1 96.31 137 ILE B O 1
ATOM 4428 N N . LYS B 1 138 ? 15.492 -46.719 -25.719 1 87.62 138 LYS B N 1
ATOM 4429 C CA . LYS B 1 138 ? 16.562 -47.719 -25.766 1 87.62 138 LYS B CA 1
ATOM 4430 C C . LYS B 1 138 ? 16.984 -48.125 -24.359 1 87.62 138 LYS B C 1
ATOM 4432 O O . LYS B 1 138 ? 18.156 -48.062 -23.984 1 87.62 138 LYS B O 1
ATOM 4437 N N . GLY B 1 139 ? 16.078 -48.688 -23.5 1 94.88 139 GLY B N 1
ATOM 4438 C CA . GLY B 1 139 ? 16.453 -49.25 -22.203 1 94.88 139 GLY B CA 1
ATOM 4439 C C . GLY B 1 139 ? 16.266 -48.25 -21.062 1 94.88 139 GLY B C 1
ATOM 4440 O O . GLY B 1 139 ? 16.547 -48.562 -19.906 1 94.88 139 GLY B O 1
ATOM 4441 N N . LEU B 1 140 ? 15.82 -47.062 -21.375 1 97.5 140 LEU B N 1
ATOM 4442 C CA . LEU B 1 140 ? 15.672 -46.031 -20.375 1 97.5 140 LEU B CA 1
ATOM 4443 C C . LEU B 1 140 ? 14.227 -45.938 -19.891 1 97.5 140 LEU B C 1
ATOM 4445 O O . LEU B 1 140 ? 13.812 -44.906 -19.328 1 97.5 140 LEU B O 1
ATOM 4449 N N . GLU B 1 141 ? 13.406 -46.969 -20.141 1 97.31 141 GLU B N 1
ATOM 4450 C CA . GLU B 1 141 ? 11.984 -46.938 -19.797 1 97.31 141 GLU B CA 1
ATOM 4451 C C . GLU B 1 141 ? 11.781 -46.688 -18.312 1 97.31 141 GLU B C 1
ATOM 4453 O O . GLU B 1 141 ? 10.969 -45.844 -17.922 1 97.31 141 GLU B O 1
ATOM 4458 N N . ASN B 1 142 ? 12.547 -47.375 -17.516 1 96.25 142 ASN B N 1
ATOM 4459 C CA . ASN B 1 142 ? 12.406 -47.219 -16.078 1 96.25 142 ASN B CA 1
ATOM 4460 C C . ASN B 1 142 ? 12.898 -45.844 -15.609 1 96.25 142 ASN B C 1
ATOM 4462 O O . ASN B 1 142 ? 12.328 -45.25 -14.695 1 96.25 142 ASN B O 1
ATOM 4466 N N . ASP B 1 143 ? 13.961 -45.375 -16.25 1 97.38 143 ASP B N 1
ATOM 4467 C CA . ASP B 1 143 ? 14.445 -44.062 -15.922 1 97.38 143 ASP B CA 1
ATOM 4468 C C . ASP B 1 143 ? 13.359 -43 -16.156 1 97.38 143 ASP B C 1
ATOM 4470 O O . ASP B 1 143 ? 13.188 -42.094 -15.352 1 97.38 143 ASP B O 1
ATOM 4474 N N . ALA B 1 144 ? 12.672 -43.125 -17.234 1 97.88 144 ALA B N 1
ATOM 4475 C CA . ALA B 1 144 ? 11.57 -42.219 -17.547 1 97.88 144 ALA B CA 1
ATOM 4476 C C . ALA B 1 144 ? 10.461 -42.312 -16.5 1 97.88 144 ALA B C 1
ATOM 4478 O O . ALA B 1 144 ? 9.891 -41.312 -16.078 1 97.88 144 ALA B O 1
ATOM 4479 N N . LYS B 1 145 ? 10.172 -43.531 -16.062 1 97.44 145 LYS B N 1
ATOM 4480 C CA . LYS B 1 145 ? 9.172 -43.75 -15.016 1 97.44 145 LYS B CA 1
ATOM 4481 C C . LYS B 1 145 ? 9.602 -43.094 -13.703 1 97.44 145 LYS B C 1
ATOM 4483 O O . LYS B 1 145 ? 8.789 -42.469 -13.016 1 97.44 145 LYS B O 1
ATOM 4488 N N . TYR B 1 146 ? 10.844 -43.219 -13.422 1 97.12 146 TYR B N 1
ATOM 4489 C CA . TYR B 1 146 ? 11.367 -42.625 -12.203 1 97.12 146 TYR B CA 1
ATOM 4490 C C . TYR B 1 146 ? 11.148 -41.094 -12.219 1 97.12 146 TYR B C 1
ATOM 4492 O O . TYR B 1 146 ? 10.742 -40.531 -11.219 1 97.12 146 TYR B O 1
ATOM 4500 N N . PHE B 1 147 ? 11.422 -40.5 -13.32 1 97.5 147 PHE B N 1
ATOM 4501 C CA . PHE B 1 147 ? 11.281 -39.031 -13.398 1 97.5 147 PHE B CA 1
ATOM 4502 C C . PHE B 1 147 ? 9.812 -38.656 -13.305 1 97.5 147 PHE B C 1
ATOM 4504 O O . PHE B 1 147 ? 9.484 -37.625 -12.703 1 97.5 147 PHE B O 1
ATOM 4511 N N . LYS B 1 148 ? 8.938 -39.438 -13.938 1 96.88 148 LYS B N 1
ATOM 4512 C CA . LYS B 1 148 ? 7.508 -39.219 -13.781 1 96.88 148 LYS B CA 1
ATOM 4513 C C . LYS B 1 148 ? 7.102 -39.25 -12.312 1 96.88 148 LYS B C 1
ATOM 4515 O O . LYS B 1 148 ? 6.395 -38.375 -11.82 1 96.88 148 LYS B O 1
ATOM 4520 N N . ILE B 1 149 ? 7.555 -40.312 -11.625 1 94.62 149 ILE B N 1
ATOM 4521 C CA . ILE B 1 149 ? 7.238 -40.5 -10.219 1 94.62 149 ILE B CA 1
ATOM 4522 C C . ILE B 1 149 ? 7.801 -39.344 -9.398 1 94.62 149 ILE B C 1
ATOM 4524 O O . ILE B 1 149 ? 7.125 -38.812 -8.516 1 94.62 149 ILE B O 1
ATOM 4528 N N . PHE B 1 150 ? 9.047 -39 -9.688 1 94.5 150 PHE B N 1
ATOM 4529 C CA . PHE B 1 150 ? 9.695 -37.875 -9.047 1 94.5 150 PHE B CA 1
ATOM 4530 C C . PHE B 1 150 ? 8.812 -36.625 -9.133 1 94.5 150 PHE B C 1
ATOM 4532 O O . PHE B 1 150 ? 8.531 -35.969 -8.125 1 94.5 150 PHE B O 1
ATOM 4539 N N . ASN B 1 151 ? 8.328 -36.25 -10.32 1 94.94 151 ASN B N 1
ATOM 4540 C CA . ASN B 1 151 ? 7.488 -35.094 -10.531 1 94.94 151 ASN B CA 1
ATOM 4541 C C . ASN B 1 151 ? 6.145 -35.219 -9.828 1 94.94 151 ASN B C 1
ATOM 4543 O O . ASN B 1 151 ? 5.582 -34.25 -9.352 1 94.94 151 ASN B O 1
ATOM 4547 N N . LYS B 1 152 ? 5.613 -36.406 -9.766 1 91.44 152 LYS B N 1
ATOM 4548 C CA . LYS B 1 152 ? 4.371 -36.625 -9.039 1 91.44 152 LYS B CA 1
ATOM 4549 C C . LYS B 1 152 ? 4.547 -36.375 -7.547 1 91.44 152 LYS B C 1
ATOM 4551 O O . LYS B 1 152 ? 3.693 -35.719 -6.918 1 91.44 152 LYS B O 1
ATOM 4556 N N . LEU B 1 153 ? 5.629 -36.781 -7.035 1 88.06 153 LEU B N 1
ATOM 4557 C CA . LEU B 1 153 ? 5.887 -36.688 -5.602 1 88.06 153 LEU B CA 1
ATOM 4558 C C . LEU B 1 153 ? 6.055 -35.219 -5.195 1 88.06 153 LEU B C 1
ATOM 4560 O O . LEU B 1 153 ? 5.695 -34.844 -4.082 1 88.06 153 LEU B O 1
ATOM 4564 N N . ILE B 1 154 ? 6.535 -34.5 -6.094 1 88.06 154 ILE B N 1
ATOM 4565 C CA . ILE B 1 154 ? 6.785 -33.094 -5.738 1 88.06 154 ILE B CA 1
ATOM 4566 C C . ILE B 1 154 ? 5.699 -32.219 -6.34 1 88.06 154 ILE B C 1
ATOM 4568 O O . ILE B 1 154 ? 5.84 -30.984 -6.383 1 88.06 154 ILE B O 1
ATOM 4572 N N . ASN B 1 155 ? 4.672 -32.844 -6.945 1 87.19 155 ASN B N 1
ATOM 4573 C CA . ASN B 1 155 ? 3.471 -32.188 -7.449 1 87.19 155 ASN B CA 1
ATOM 4574 C C . ASN B 1 155 ? 3.781 -31.297 -8.641 1 87.19 155 ASN B C 1
ATOM 4576 O O . ASN B 1 155 ? 3.312 -30.156 -8.703 1 87.19 155 ASN B O 1
ATOM 4580 N N . THR B 1 156 ? 4.691 -31.719 -9.477 1 92.75 156 THR B N 1
ATOM 4581 C CA . THR B 1 156 ? 5.027 -30.969 -10.68 1 92.75 156 THR B CA 1
ATOM 4582 C C . THR B 1 156 ? 4.738 -31.797 -11.93 1 92.75 156 THR B C 1
ATOM 4584 O O . THR B 1 156 ? 5.289 -31.531 -13 1 92.75 156 THR B O 1
ATOM 4587 N N . TYR B 1 157 ? 3.877 -32.812 -11.742 1 94.25 157 TYR B N 1
ATOM 4588 C CA . TYR B 1 157 ? 3.498 -33.656 -12.875 1 94.25 157 TYR B CA 1
ATOM 4589 C C . TYR B 1 157 ? 2.166 -33.188 -13.461 1 94.25 157 TYR B C 1
ATOM 4591 O O . TYR B 1 157 ? 1.203 -32.969 -12.727 1 94.25 157 TYR B O 1
ATOM 4599 N N . GLY B 1 158 ? 2.172 -33.094 -14.742 1 92.38 158 GLY B N 1
ATOM 4600 C CA . GLY B 1 158 ? 0.931 -32.75 -15.422 1 92.38 158 GLY B CA 1
ATOM 4601 C C . GLY B 1 158 ? 1.02 -31.453 -16.203 1 92.38 158 GLY B C 1
ATOM 4602 O O . GLY B 1 158 ? 1.492 -30.438 -15.688 1 92.38 158 GLY B O 1
ATOM 4603 N N . ALA B 1 159 ? 0.536 -31.5 -17.406 1 90.5 159 ALA B N 1
ATOM 4604 C CA . ALA B 1 159 ? 0.66 -30.344 -18.281 1 90.5 159 ALA B CA 1
ATOM 4605 C C . ALA B 1 159 ? -0.616 -29.5 -18.266 1 90.5 159 ALA B C 1
ATOM 4607 O O . ALA B 1 159 ? -0.73 -28.531 -19 1 90.5 159 ALA B O 1
ATOM 4608 N N . GLU B 1 160 ? -1.525 -29.875 -17.406 1 86.94 160 GLU B N 1
ATOM 4609 C CA . GLU B 1 160 ? -2.73 -29.062 -17.297 1 86.94 160 GLU B CA 1
ATOM 4610 C C . GLU B 1 160 ? -2.404 -27.672 -16.766 1 86.94 160 GLU B C 1
ATOM 4612 O O . GLU B 1 160 ? -1.485 -27.5 -15.961 1 86.94 160 GLU B O 1
ATOM 4617 N N . SER B 1 161 ? -3.189 -26.75 -17.203 1 82.62 161 SER B N 1
ATOM 4618 C CA . SER B 1 161 ? -2.938 -25.344 -16.875 1 82.62 161 SER B CA 1
ATOM 4619 C C . SER B 1 161 ? -2.912 -25.109 -15.367 1 82.62 161 SER B C 1
ATOM 4621 O O . SER B 1 161 ? -2.125 -24.312 -14.875 1 82.62 161 SER B O 1
ATOM 4623 N N . TYR B 1 162 ? -3.713 -25.891 -14.688 1 86.19 162 TYR B N 1
ATOM 4624 C CA . TYR B 1 162 ? -3.816 -25.656 -13.25 1 86.19 162 TYR B CA 1
ATOM 4625 C C . TYR B 1 162 ? -2.66 -26.312 -12.508 1 86.19 162 TYR B C 1
ATOM 4627 O O . TYR B 1 162 ? -2.383 -25.969 -11.352 1 86.19 162 TYR B O 1
ATOM 4635 N N . LEU B 1 163 ? -1.955 -27.172 -13.148 1 87.31 163 LEU B N 1
ATOM 4636 C CA . LEU B 1 163 ? -0.845 -27.875 -12.516 1 87.31 163 LEU B CA 1
ATOM 4637 C C . LEU B 1 163 ? 0.484 -27.203 -12.844 1 87.31 163 LEU B C 1
ATOM 4639 O O . LEU B 1 163 ? 1.375 -27.125 -12 1 87.31 163 LEU B O 1
ATOM 4643 N N . GLY B 1 164 ? 0.613 -26.766 -14.125 1 91 164 GLY B N 1
ATOM 4644 C CA . GLY B 1 164 ? 1.821 -26.094 -14.562 1 91 164 GLY B CA 1
ATOM 4645 C C . GLY B 1 164 ? 3.057 -26.969 -14.508 1 91 164 GLY B C 1
ATOM 4646 O O . GLY B 1 164 ? 4.152 -26.484 -14.211 1 91 164 GLY B O 1
ATOM 4647 N N . GLY B 1 165 ? 2.867 -28.25 -14.664 1 95.5 165 GLY B N 1
ATOM 4648 C CA . GLY B 1 165 ? 3.973 -29.172 -14.539 1 95.5 165 GLY B CA 1
ATOM 4649 C C . GLY B 1 165 ? 4.414 -29.766 -15.867 1 95.5 165 GLY B C 1
ATOM 4650 O O . GLY B 1 165 ? 4.176 -29.172 -16.922 1 95.5 165 GLY B O 1
ATOM 4651 N N . LEU B 1 166 ? 5.156 -30.844 -15.773 1 97.62 166 LEU B N 1
ATOM 4652 C CA . LEU B 1 166 ? 5.652 -31.562 -16.953 1 97.62 166 LEU B CA 1
ATOM 4653 C C . LEU B 1 166 ? 4.727 -32.719 -17.312 1 97.62 166 LEU B C 1
ATOM 4655 O O . LEU B 1 166 ? 4.238 -33.438 -16.422 1 97.62 166 LEU B O 1
ATOM 4659 N N . SER B 1 167 ? 4.438 -32.844 -18.609 1 96.06 167 SER B N 1
ATOM 4660 C CA . SER B 1 167 ? 3.68 -34 -19.094 1 96.06 167 SER B CA 1
ATOM 4661 C C . SER B 1 167 ? 4.527 -35.25 -19.078 1 96.06 167 SER B C 1
ATOM 4663 O O . SER B 1 167 ? 5.75 -35.188 -18.922 1 96.06 167 SER B O 1
ATOM 4665 N N . GLY B 1 168 ? 3.836 -36.375 -19.219 1 96.25 168 GLY B N 1
ATOM 4666 C CA . GLY B 1 168 ? 4.566 -37.625 -19.344 1 96.25 168 GLY B CA 1
ATOM 4667 C C . GLY B 1 168 ? 5.516 -37.625 -20.531 1 96.25 168 GLY B C 1
ATOM 4668 O O . GLY B 1 168 ? 6.648 -38.094 -20.422 1 96.25 168 GLY B O 1
ATOM 4669 N N . TYR B 1 169 ? 5.031 -37.094 -21.625 1 96.5 169 TYR B N 1
ATOM 4670 C CA . TYR B 1 169 ? 5.836 -37.031 -22.844 1 96.5 169 TYR B CA 1
ATOM 4671 C C . TYR B 1 169 ? 7.078 -36.188 -22.625 1 96.5 169 TYR B C 1
ATOM 4673 O O . TYR B 1 169 ? 8.172 -36.562 -23.047 1 96.5 169 TYR B O 1
ATOM 4681 N N . ALA B 1 170 ? 6.93 -35.094 -21.891 1 98.19 170 ALA B N 1
ATOM 4682 C CA . ALA B 1 170 ? 8.078 -34.219 -21.562 1 98.19 170 ALA B CA 1
ATOM 4683 C C . ALA B 1 170 ? 9.102 -35 -20.719 1 98.19 170 ALA B C 1
ATOM 4685 O O . ALA B 1 170 ? 10.305 -34.906 -20.969 1 98.19 170 ALA B O 1
ATOM 4686 N N . CYS B 1 171 ? 8.617 -35.688 -19.781 1 98.5 171 CYS B N 1
ATOM 4687 C CA . CYS B 1 171 ? 9.492 -36.5 -18.938 1 98.5 171 CYS B CA 1
ATOM 4688 C C . CYS B 1 171 ? 10.281 -37.5 -19.75 1 98.5 171 CYS B C 1
ATOM 4690 O O . CYS B 1 171 ? 11.477 -37.719 -19.516 1 98.5 171 CYS B O 1
ATOM 4692 N N . GLU B 1 172 ? 9.641 -38.125 -20.688 1 98.5 172 GLU B N 1
ATOM 4693 C CA . GLU B 1 172 ? 10.281 -39.125 -21.547 1 98.5 172 GLU B CA 1
ATOM 4694 C C . GLU B 1 172 ? 11.367 -38.469 -22.406 1 98.5 172 GLU B C 1
ATOM 4696 O O . GLU B 1 172 ? 12.492 -38.969 -22.484 1 98.5 172 GLU B O 1
ATOM 4701 N N . ILE B 1 173 ? 11.016 -37.375 -23.031 1 98.5 173 ILE B N 1
ATOM 4702 C CA . ILE B 1 173 ? 11.953 -36.656 -23.906 1 98.5 173 ILE B CA 1
ATOM 4703 C C . ILE B 1 173 ? 13.18 -36.25 -23.109 1 98.5 173 ILE B C 1
ATOM 4705 O O . ILE B 1 173 ? 14.32 -36.438 -23.547 1 98.5 173 ILE B O 1
ATOM 4709 N N . LEU B 1 174 ? 12.977 -35.688 -21.938 1 98.69 174 LEU B N 1
ATOM 4710 C CA . LEU B 1 174 ? 14.07 -35.219 -21.109 1 98.69 174 LEU B CA 1
ATOM 4711 C C . LEU B 1 174 ? 14.961 -36.375 -20.672 1 98.69 174 LEU B C 1
ATOM 4713 O O . LEU B 1 174 ? 16.188 -36.25 -20.656 1 98.69 174 LEU B O 1
ATOM 4717 N N . THR B 1 175 ? 14.367 -37.469 -20.281 1 98.62 175 THR B N 1
ATOM 4718 C CA . THR B 1 175 ? 15.125 -38.656 -19.859 1 98.62 175 THR B CA 1
ATOM 4719 C C . THR B 1 175 ? 16 -39.156 -21.016 1 98.62 175 THR B C 1
ATOM 4721 O O . THR B 1 175 ? 17.156 -39.5 -20.797 1 98.62 175 THR B O 1
ATOM 4724 N N . ILE B 1 176 ? 15.414 -39.188 -22.188 1 98.62 176 ILE B N 1
ATOM 4725 C CA . ILE B 1 176 ? 16.141 -39.625 -23.375 1 98.62 176 ILE B CA 1
ATOM 4726 C C . ILE B 1 176 ? 17.297 -38.656 -23.672 1 98.62 176 ILE B C 1
ATOM 4728 O O . ILE B 1 176 ? 18.422 -39.094 -23.922 1 98.62 176 ILE B O 1
ATOM 4732 N N . HIS B 1 177 ? 17.062 -37.406 -23.578 1 98.38 177 HIS B N 1
ATOM 4733 C CA . HIS B 1 177 ? 18.047 -36.375 -23.859 1 98.38 177 HIS B CA 1
ATOM 4734 C C . HIS B 1 177 ? 19.25 -36.5 -22.922 1 98.38 177 HIS B C 1
ATOM 4736 O O . HIS B 1 177 ? 20.391 -36.406 -23.375 1 98.38 177 HIS B O 1
ATOM 4742 N N . TYR B 1 178 ? 19.016 -36.688 -21.656 1 98.31 178 TYR B N 1
ATOM 4743 C CA . TYR B 1 178 ? 20.078 -36.688 -20.656 1 98.31 178 TYR B CA 1
ATOM 4744 C C . TYR B 1 178 ? 20.609 -38.094 -20.438 1 98.31 178 TYR B C 1
ATOM 4746 O O . TYR B 1 178 ? 21.531 -38.281 -19.641 1 98.31 178 TYR B O 1
ATOM 4754 N N . LYS B 1 179 ? 20.016 -39.062 -21.031 1 97.75 179 LYS B N 1
ATOM 4755 C CA . LYS B 1 179 ? 20.484 -40.438 -21.047 1 97.75 179 LYS B CA 1
ATOM 4756 C C . LYS B 1 179 ? 20.391 -41.062 -19.656 1 97.75 179 LYS B C 1
ATOM 4758 O O . LYS B 1 179 ? 21.344 -41.688 -19.172 1 97.75 179 LYS B O 1
ATOM 4763 N N . GLY B 1 180 ? 19.219 -40.781 -19.094 1 97.94 180 GLY B N 1
ATOM 4764 C CA . GLY B 1 180 ? 18.984 -41.469 -17.812 1 97.94 180 GLY B CA 1
ATOM 4765 C C . GLY B 1 180 ? 18.469 -40.5 -16.734 1 97.94 180 GLY B C 1
ATOM 4766 O O . GLY B 1 180 ? 18.609 -39.281 -16.859 1 97.94 180 GLY B O 1
ATOM 4767 N N . PHE B 1 181 ? 18.016 -41.125 -15.641 1 97.75 181 PHE B N 1
ATOM 4768 C CA . PHE B 1 181 ? 17.359 -40.375 -14.57 1 97.75 181 PHE B CA 1
ATOM 4769 C C . PHE B 1 181 ? 18.375 -39.594 -13.766 1 97.75 181 PHE B C 1
ATOM 4771 O O . PHE B 1 181 ? 18.219 -38.375 -13.555 1 97.75 181 PHE B O 1
ATOM 4778 N N . THR B 1 182 ? 19.438 -40.219 -13.344 1 97.12 182 THR B N 1
ATOM 4779 C CA . THR B 1 182 ? 20.453 -39.562 -12.531 1 97.12 182 THR B CA 1
ATOM 4780 C C . THR B 1 182 ? 21.125 -38.438 -13.312 1 97.12 182 THR B C 1
ATOM 4782 O O . THR B 1 182 ? 21.312 -37.312 -12.797 1 97.12 182 THR B O 1
ATOM 4785 N N . ASN B 1 183 ? 21.422 -38.688 -14.547 1 98.12 183 ASN B N 1
ATOM 4786 C CA . ASN B 1 183 ? 22.031 -37.656 -15.406 1 98.12 183 ASN B CA 1
ATOM 4787 C C . ASN B 1 183 ? 21.078 -36.5 -15.625 1 98.12 183 ASN B C 1
ATOM 4789 O O . ASN B 1 183 ? 21.516 -35.344 -15.719 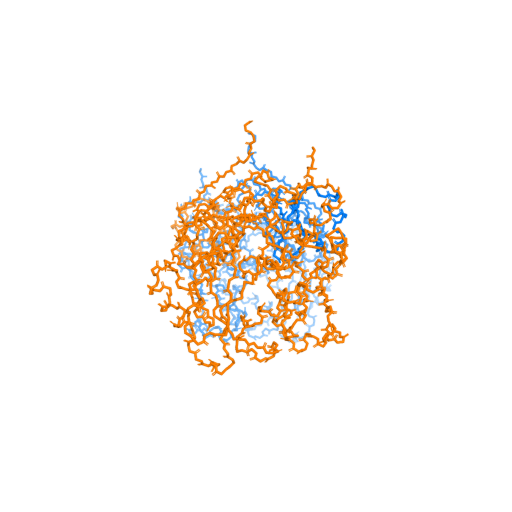1 98.12 183 ASN B O 1
ATOM 4793 N N . LEU B 1 184 ? 19.844 -36.844 -15.719 1 98.56 184 LEU B N 1
ATOM 4794 C CA . LEU B 1 184 ? 18.828 -35.812 -15.891 1 98.56 184 LEU B CA 1
ATOM 4795 C C . LEU B 1 184 ? 18.812 -34.844 -14.695 1 98.56 184 LEU B C 1
ATOM 4797 O O . LEU B 1 184 ? 18.844 -33.625 -14.859 1 98.56 184 LEU B O 1
ATOM 4801 N N . LEU B 1 185 ? 18.812 -35.438 -13.5 1 97.5 185 LEU B N 1
ATOM 4802 C CA . LEU B 1 185 ? 18.797 -34.594 -12.297 1 97.5 185 LEU B CA 1
ATOM 4803 C C . LEU B 1 185 ? 20.047 -33.75 -12.227 1 97.5 185 LEU B C 1
ATOM 4805 O O . LEU B 1 185 ? 19.969 -32.562 -11.859 1 97.5 185 LEU B O 1
ATOM 4809 N N . LYS B 1 186 ? 21.172 -34.344 -12.539 1 97.81 186 LYS B N 1
ATOM 4810 C CA . LYS B 1 186 ? 22.406 -33.594 -12.562 1 97.81 186 LYS B CA 1
ATOM 4811 C C . LYS B 1 186 ? 22.328 -32.469 -13.578 1 97.81 186 LYS B C 1
ATOM 4813 O O . LYS B 1 186 ? 22.812 -31.344 -13.32 1 97.81 186 LYS B O 1
ATOM 4818 N N . GLY B 1 187 ? 21.797 -32.719 -14.727 1 97.81 187 GLY B N 1
ATOM 4819 C CA . GLY B 1 187 ? 21.609 -31.703 -15.75 1 97.81 187 GLY B CA 1
ATOM 4820 C C . GLY B 1 187 ? 20.703 -30.578 -15.312 1 97.81 187 GLY B C 1
ATOM 4821 O O . GLY B 1 187 ? 20.953 -29.406 -15.625 1 97.81 187 GLY B O 1
ATOM 4822 N N . ILE B 1 188 ? 19.641 -30.922 -14.609 1 97.94 188 ILE B N 1
ATOM 4823 C CA . ILE B 1 188 ? 18.641 -29.969 -14.133 1 97.94 188 ILE B CA 1
ATOM 4824 C C . ILE B 1 188 ? 19.312 -28.938 -13.219 1 97.94 188 ILE B C 1
ATOM 4826 O O . ILE B 1 188 ? 18.953 -27.766 -13.234 1 97.94 188 ILE B O 1
ATOM 4830 N N . LEU B 1 189 ? 20.25 -29.344 -12.461 1 96.06 189 LEU B N 1
ATOM 4831 C CA . LEU B 1 189 ? 20.938 -28.438 -11.539 1 96.06 189 LEU B CA 1
ATOM 4832 C C . LEU B 1 189 ? 21.641 -27.312 -12.289 1 96.06 189 LEU B C 1
ATOM 4834 O O . LEU B 1 189 ? 21.984 -26.281 -11.703 1 96.06 189 LEU B O 1
ATOM 4838 N N . LYS B 1 190 ? 21.844 -27.453 -13.602 1 96.19 190 LYS B N 1
ATOM 4839 C CA . LYS B 1 190 ? 22.516 -26.438 -14.414 1 96.19 190 LYS B CA 1
ATOM 4840 C C . LYS B 1 190 ? 21.484 -25.578 -15.148 1 96.19 190 LYS B C 1
ATOM 4842 O O . LYS B 1 190 ? 21.859 -24.641 -15.859 1 96.19 190 LYS B O 1
ATOM 4847 N N . TRP B 1 191 ? 20.266 -25.859 -14.977 1 96.81 191 TRP B N 1
ATOM 4848 C CA . TRP B 1 191 ? 19.203 -25.141 -15.68 1 96.81 191 TRP B CA 1
ATOM 4849 C C . TRP B 1 191 ? 19.156 -23.672 -15.266 1 96.81 191 TRP B C 1
ATOM 4851 O O . TRP B 1 191 ? 19.312 -23.344 -14.094 1 96.81 191 TRP B O 1
ATOM 4861 N N . LYS B 1 192 ? 19.047 -22.828 -16.141 1 95.12 192 LYS B N 1
ATOM 4862 C CA . LYS B 1 192 ? 18.75 -21.406 -16.031 1 95.12 192 LYS B CA 1
ATOM 4863 C C . LYS B 1 192 ? 17.734 -20.969 -17.078 1 95.12 192 LYS B C 1
ATOM 4865 O O . LYS B 1 192 ? 17.922 -21.25 -18.266 1 95.12 192 LYS B O 1
ATOM 4870 N N . PRO B 1 193 ? 16.656 -20.328 -16.609 1 94 193 PRO B N 1
ATOM 4871 C CA . PRO B 1 193 ? 15.68 -19.938 -17.609 1 94 193 PRO B CA 1
ATOM 4872 C C . PRO B 1 193 ? 16.234 -18.922 -18.625 1 94 193 PRO B C 1
ATOM 4874 O O . PRO B 1 193 ? 17.016 -18.047 -18.25 1 94 193 PRO B O 1
ATOM 4877 N N . LYS B 1 194 ? 16 -19.125 -19.891 1 94.5 194 LYS B N 1
ATOM 4878 C CA . LYS B 1 194 ? 15.258 -20.188 -20.562 1 94.5 194 LYS B CA 1
ATOM 4879 C C . LYS B 1 194 ? 16.172 -21.328 -20.984 1 94.5 194 LYS B C 1
ATOM 4881 O O . LYS B 1 194 ? 17.219 -21.094 -21.609 1 94.5 194 LYS B O 1
ATOM 4886 N N . VAL B 1 195 ? 15.82 -22.438 -20.609 1 97.69 195 VAL B N 1
ATOM 4887 C CA . VAL B 1 195 ? 16.5 -23.641 -21.062 1 97.69 195 VAL B CA 1
ATOM 4888 C C . VAL B 1 195 ? 15.969 -24.047 -22.438 1 97.69 195 VAL B C 1
ATOM 4890 O O . VAL B 1 195 ? 14.758 -24.031 -22.672 1 97.69 195 VAL B O 1
ATOM 4893 N N . PHE B 1 196 ? 16.875 -24.25 -23.344 1 98 196 PHE B N 1
ATOM 4894 C CA . PHE B 1 196 ? 16.5 -24.625 -24.703 1 98 196 PHE B CA 1
ATOM 4895 C C . PHE B 1 196 ? 17 -26.016 -25.031 1 98 196 PHE B C 1
ATOM 4897 O O . PHE B 1 196 ? 18.219 -26.266 -25.031 1 98 196 PHE B O 1
ATOM 4904 N N . ILE B 1 197 ? 16.125 -26.984 -25.312 1 98.44 197 ILE B N 1
ATOM 4905 C CA . ILE B 1 197 ? 16.469 -28.359 -25.672 1 98.44 197 ILE B CA 1
ATOM 4906 C C . ILE B 1 197 ? 15.766 -28.75 -26.969 1 98.44 197 ILE B C 1
ATOM 4908 O O . ILE B 1 197 ? 14.531 -28.75 -27.047 1 98.44 197 ILE B O 1
ATOM 4912 N N . ASP B 1 198 ? 16.484 -29.031 -27.953 1 98.31 198 ASP B N 1
ATOM 4913 C CA . ASP B 1 198 ? 16.016 -29.469 -29.266 1 98.31 198 ASP B CA 1
ATOM 4914 C C . ASP B 1 198 ? 16.797 -30.688 -29.734 1 98.31 198 ASP B C 1
ATOM 4916 O O . ASP B 1 198 ? 17.797 -30.562 -30.438 1 98.31 198 ASP B O 1
ATOM 4920 N N . ILE B 1 199 ? 16.297 -31.844 -29.438 1 97.25 199 ILE B N 1
ATOM 4921 C CA . ILE B 1 199 ? 17.031 -33.094 -29.641 1 97.25 199 ILE B CA 1
ATOM 4922 C C . ILE B 1 199 ? 17.219 -33.344 -31.141 1 97.25 199 ILE B C 1
ATOM 4924 O O . ILE B 1 199 ? 18.281 -33.781 -31.562 1 97.25 199 ILE B O 1
ATOM 4928 N N . GLU B 1 200 ? 16.234 -33 -31.922 1 97.19 200 GLU B N 1
ATOM 4929 C CA . GLU B 1 200 ? 16.25 -33.312 -33.344 1 97.19 200 GLU B CA 1
ATOM 4930 C C . GLU B 1 200 ? 16.812 -32.125 -34.156 1 97.19 200 GLU B C 1
ATOM 4932 O O . GLU B 1 200 ? 16.859 -32.156 -35.375 1 97.19 200 GLU B O 1
ATOM 4937 N N . LYS B 1 201 ? 17.172 -31.062 -33.438 1 96.81 201 LYS B N 1
ATOM 4938 C CA . LYS B 1 201 ? 17.812 -29.906 -34.031 1 96.81 201 LYS B CA 1
ATOM 4939 C C . LYS B 1 201 ? 16.953 -29.297 -35.125 1 96.81 201 LYS B C 1
ATOM 4941 O O . LYS B 1 201 ? 17.422 -29.047 -36.25 1 96.81 201 LYS B O 1
ATOM 4946 N N . HIS B 1 202 ? 15.719 -29.125 -34.844 1 96.44 202 HIS B N 1
ATOM 4947 C CA . HIS B 1 202 ? 14.797 -28.453 -35.75 1 96.44 202 HIS B CA 1
ATOM 4948 C C . HIS B 1 202 ? 15.18 -27 -35.969 1 96.44 202 HIS B C 1
ATOM 4950 O O . HIS B 1 202 ? 14.898 -26.422 -37 1 96.44 202 HIS B O 1
ATOM 4956 N N . TYR B 1 203 ? 15.75 -26.469 -34.938 1 96.69 203 TYR B N 1
ATOM 4957 C CA . TYR B 1 203 ? 16.156 -25.062 -34.969 1 96.69 203 TYR B CA 1
ATOM 4958 C C . TYR B 1 203 ? 17.656 -24.922 -34.75 1 96.69 203 TYR B C 1
ATOM 4960 O O . TYR B 1 203 ? 18.25 -25.719 -34.031 1 96.69 203 TYR B O 1
ATOM 4968 N N . SER B 1 204 ? 18.25 -23.828 -35.219 1 94.69 204 SER B N 1
ATOM 4969 C CA . SER B 1 204 ? 19.688 -23.578 -35.062 1 94.69 204 SER B CA 1
ATOM 4970 C C . SER B 1 204 ? 20 -23.047 -33.656 1 94.69 204 SER B C 1
ATOM 4972 O O . SER B 1 204 ? 21.078 -23.312 -33.125 1 94.69 204 SER B O 1
ATOM 4974 N N . ASN B 1 205 ? 19.094 -22.281 -33.219 1 95.12 205 ASN B N 1
ATOM 4975 C CA . ASN B 1 205 ? 19.281 -21.719 -31.891 1 95.12 205 ASN B CA 1
ATOM 4976 C C . ASN B 1 205 ? 17.953 -21.328 -31.25 1 95.12 205 ASN B C 1
ATOM 4978 O O . ASN B 1 205 ? 16.906 -21.422 -31.891 1 95.12 205 ASN B O 1
ATOM 4982 N N . ILE B 1 206 ? 18.016 -20.922 -30.016 1 95.31 206 ILE B N 1
ATOM 4983 C CA . ILE B 1 206 ? 16.828 -20.594 -29.234 1 95.31 206 ILE B CA 1
ATOM 4984 C C . ILE B 1 206 ? 16.109 -19.391 -29.859 1 95.31 206 ILE B C 1
ATOM 4986 O O . ILE B 1 206 ? 14.883 -19.312 -29.844 1 95.31 206 ILE B O 1
ATOM 4990 N N . LYS B 1 207 ? 16.844 -18.359 -30.375 1 94.25 207 LYS B N 1
ATOM 4991 C CA . LYS B 1 207 ? 16.25 -17.156 -30.969 1 94.25 207 LYS B CA 1
ATOM 4992 C C . LYS B 1 207 ? 15.336 -17.5 -32.125 1 94.25 207 LYS B C 1
ATOM 4994 O O . LYS B 1 207 ? 14.234 -16.953 -32.25 1 94.25 207 LYS B O 1
ATOM 4999 N N . GLU B 1 208 ? 15.812 -18.453 -32.906 1 96.38 208 GLU B N 1
ATOM 5000 C CA . GLU B 1 208 ? 15.016 -18.906 -34.031 1 96.38 208 GLU B CA 1
ATOM 5001 C C . GLU B 1 208 ? 13.742 -19.609 -33.562 1 96.38 208 GLU B C 1
ATOM 5003 O O . GLU B 1 208 ? 12.664 -19.375 -34.125 1 96.38 208 GLU B O 1
ATOM 5008 N N . ALA B 1 209 ? 13.867 -20.438 -32.625 1 96.19 209 ALA B N 1
ATOM 5009 C CA . ALA B 1 209 ? 12.719 -21.156 -32.094 1 96.19 209 ALA B CA 1
ATOM 5010 C C . ALA B 1 209 ? 11.664 -20.203 -31.531 1 96.19 209 ALA B C 1
ATOM 5012 O O . ALA B 1 209 ? 10.477 -20.328 -31.828 1 96.19 209 ALA B O 1
ATOM 5013 N N . ILE B 1 210 ? 12.102 -19.188 -30.781 1 96 210 ILE B N 1
ATOM 5014 C CA . ILE B 1 210 ? 11.203 -18.219 -30.172 1 96 210 ILE B CA 1
ATOM 5015 C C . ILE B 1 210 ? 10.492 -17.422 -31.266 1 96 210 ILE B C 1
ATOM 5017 O O . ILE B 1 210 ? 9.289 -17.172 -31.172 1 96 210 ILE B O 1
ATOM 5021 N N . ASN B 1 211 ? 11.273 -17.078 -32.25 1 95.19 211 ASN B N 1
ATOM 5022 C CA . ASN B 1 211 ? 10.703 -16.312 -33.375 1 95.19 211 ASN B CA 1
ATOM 5023 C C . ASN B 1 211 ? 9.625 -17.109 -34.094 1 95.19 211 ASN B C 1
ATOM 5025 O O . ASN B 1 211 ? 8.594 -16.547 -34.469 1 95.19 211 ASN B O 1
ATOM 5029 N N . GLU B 1 212 ? 9.867 -18.297 -34.25 1 95 212 GLU B N 1
ATOM 5030 C CA . GLU B 1 212 ? 8.953 -19.125 -35.031 1 95 212 GLU B CA 1
ATOM 5031 C C . GLU B 1 212 ? 7.754 -19.562 -34.188 1 95 212 GLU B C 1
ATOM 5033 O O . GLU B 1 212 ? 6.621 -19.578 -34.688 1 95 212 GLU B O 1
ATOM 5038 N N . LEU B 1 213 ? 7.938 -19.938 -33 1 94.62 213 LEU B N 1
ATOM 5039 C CA . LEU B 1 213 ? 6.883 -20.469 -32.125 1 94.62 213 LEU B CA 1
ATOM 5040 C C . LEU B 1 213 ? 6.039 -19.328 -31.562 1 94.62 213 LEU B C 1
ATOM 5042 O O . LEU B 1 213 ? 4.855 -19.516 -31.281 1 94.62 213 LEU B O 1
ATOM 5046 N N . GLY B 1 214 ? 6.715 -18.156 -31.328 1 94.31 214 GLY B N 1
ATOM 5047 C CA . GLY B 1 214 ? 6.023 -17.031 -30.734 1 94.31 214 GLY B CA 1
ATOM 5048 C C . GLY B 1 214 ? 6.242 -16.922 -29.234 1 94.31 214 GLY B C 1
ATOM 5049 O O . GLY B 1 214 ? 6.594 -17.906 -28.578 1 94.31 214 GLY B O 1
ATOM 5050 N N . LYS B 1 215 ? 5.93 -15.758 -28.688 1 90.38 215 LYS B N 1
ATOM 5051 C CA . LYS B 1 215 ? 6.203 -15.406 -27.297 1 90.38 215 LYS B CA 1
ATOM 5052 C C . LYS B 1 215 ? 5.324 -16.203 -26.344 1 90.38 215 LYS B C 1
ATOM 5054 O O . LYS B 1 215 ? 5.77 -16.594 -25.25 1 90.38 215 LYS B O 1
ATOM 5059 N N . ASP B 1 216 ? 4.168 -16.578 -26.781 1 91.88 216 ASP B N 1
ATOM 5060 C CA . ASP B 1 216 ? 3.23 -17.266 -25.906 1 91.88 216 ASP B CA 1
ATOM 5061 C C . ASP B 1 216 ? 3.658 -18.719 -25.672 1 91.88 216 ASP B C 1
ATOM 5063 O O . ASP B 1 216 ? 3.678 -19.203 -24.547 1 91.88 216 ASP B O 1
ATOM 5067 N N . LYS B 1 217 ? 4.098 -19.391 -26.719 1 93.06 217 LYS B N 1
ATOM 5068 C CA . LYS B 1 217 ? 4.492 -20.797 -26.656 1 93.06 217 LYS B CA 1
ATOM 5069 C C . LYS B 1 217 ? 5.863 -20.938 -26 1 93.06 217 LYS B C 1
ATOM 5071 O O . LYS B 1 217 ? 6.25 -22.047 -25.609 1 93.06 217 LYS B O 1
ATOM 5076 N N . THR B 1 218 ? 6.539 -19.797 -25.938 1 95.56 218 THR B N 1
ATOM 5077 C CA . THR B 1 218 ? 7.891 -19.875 -25.391 1 95.56 218 THR B CA 1
ATOM 5078 C C . THR B 1 218 ? 8 -19.094 -24.094 1 95.56 218 THR B C 1
ATOM 5080 O O . THR B 1 218 ? 9.094 -18.672 -23.703 1 95.56 218 THR B O 1
ATOM 5083 N N . ALA B 1 219 ? 6.93 -18.844 -23.438 1 94.44 219 ALA B N 1
ATOM 5084 C CA . ALA B 1 219 ? 6.918 -18.094 -22.203 1 94.44 219 ALA B CA 1
ATOM 5085 C C . ALA B 1 219 ? 7.461 -18.922 -21.047 1 94.44 219 ALA B C 1
ATOM 5087 O O . ALA B 1 219 ? 7.953 -18.375 -20.047 1 94.44 219 ALA B O 1
ATOM 5088 N N . SER B 1 220 ? 7.383 -20.234 -21.156 1 96.06 220 SER B N 1
ATOM 5089 C CA . SER B 1 220 ? 7.824 -21.141 -20.109 1 96.06 220 SER B CA 1
ATOM 5090 C C . SER B 1 220 ? 9.336 -21.078 -19.922 1 96.06 220 SER B C 1
ATOM 5092 O O . SER B 1 220 ? 10.062 -20.688 -20.844 1 96.06 220 SER B O 1
ATOM 5094 N N . PRO B 1 221 ? 9.773 -21.406 -18.703 1 96.81 221 PRO B N 1
ATOM 5095 C CA . PRO B 1 221 ? 11.219 -21.375 -18.438 1 96.81 221 PRO B CA 1
ATOM 5096 C C . PRO B 1 221 ? 11.977 -22.469 -19.172 1 96.81 221 PRO B C 1
ATOM 5098 O O . PRO B 1 221 ? 13.203 -22.422 -19.281 1 96.81 221 PRO B O 1
ATOM 5101 N N . LEU B 1 222 ? 11.344 -23.438 -19.688 1 97.94 222 LEU B N 1
ATOM 5102 C CA . LEU B 1 222 ? 11.93 -24.531 -20.453 1 97.94 222 LEU B CA 1
ATOM 5103 C C . LEU B 1 222 ? 11.289 -24.625 -21.828 1 97.94 222 LEU B C 1
ATOM 5105 O O . LEU B 1 222 ? 10.07 -24.797 -21.953 1 97.94 222 LEU B O 1
ATOM 5109 N N . ILE B 1 223 ? 12.086 -24.422 -22.781 1 98.31 223 ILE B N 1
ATOM 5110 C CA . ILE B 1 223 ? 11.648 -24.625 -24.172 1 98.31 223 ILE B CA 1
ATOM 5111 C C . ILE B 1 223 ? 12.141 -25.969 -24.672 1 98.31 223 ILE B C 1
ATOM 5113 O O . ILE B 1 223 ? 13.312 -26.141 -25 1 98.31 223 ILE B O 1
ATOM 5117 N N . LEU B 1 224 ? 11.242 -26.938 -24.688 1 98.38 224 LEU B N 1
ATOM 5118 C CA . LEU B 1 224 ? 11.5 -28.297 -25.125 1 98.38 224 LEU B CA 1
ATOM 5119 C C . LEU B 1 224 ? 10.812 -28.578 -26.453 1 98.38 224 LEU B C 1
ATOM 5121 O O . LEU B 1 224 ? 9.609 -28.875 -26.484 1 98.38 224 LEU B O 1
ATOM 5125 N N . ILE B 1 225 ? 11.594 -28.531 -27.484 1 98 225 ILE B N 1
ATOM 5126 C CA . ILE B 1 225 ? 11.008 -28.672 -28.812 1 98 225 ILE B CA 1
ATOM 5127 C C . ILE B 1 225 ? 10.562 -30.109 -29.047 1 98 225 ILE B C 1
ATOM 5129 O O . ILE B 1 225 ? 11.32 -31.047 -28.797 1 98 225 ILE B O 1
ATOM 5133 N N . ASP B 1 226 ? 9.336 -30.281 -29.453 1 96.88 226 ASP B N 1
ATOM 5134 C CA . ASP B 1 226 ? 8.828 -31.594 -29.797 1 96.88 226 ASP B CA 1
ATOM 5135 C C . ASP B 1 226 ? 9.633 -32.219 -30.938 1 96.88 226 ASP B C 1
ATOM 5137 O O . ASP B 1 226 ? 9.734 -31.656 -32.031 1 96.88 226 ASP B O 1
ATOM 5141 N N . PRO B 1 227 ? 10.203 -33.375 -30.688 1 97.25 227 PRO B N 1
ATOM 5142 C CA . PRO B 1 227 ? 11.023 -33.969 -31.734 1 97.25 227 PRO B CA 1
ATOM 5143 C C . PRO B 1 227 ? 10.227 -34.344 -33 1 97.25 227 PRO B C 1
ATOM 5145 O O . PRO B 1 227 ? 10.789 -34.406 -34.094 1 97.25 227 PRO B O 1
ATOM 5148 N N . VAL B 1 228 ? 8.906 -34.438 -32.875 1 95.75 228 VAL B N 1
ATOM 5149 C CA . VAL B 1 228 ? 8.102 -34.875 -34 1 95.75 228 VAL B CA 1
ATOM 5150 C C . VAL B 1 228 ? 7.383 -33.688 -34.625 1 95.75 228 VAL B C 1
ATOM 5152 O O . VAL B 1 228 ? 6.898 -33.781 -35.75 1 95.75 228 VAL B O 1
ATOM 5155 N N . ASP B 1 229 ? 7.27 -32.625 -33.938 1 93.56 229 ASP B N 1
ATOM 5156 C CA . ASP B 1 229 ? 6.574 -31.438 -34.406 1 93.56 229 ASP B CA 1
ATOM 5157 C C . ASP B 1 229 ? 7.305 -30.172 -33.969 1 93.56 229 ASP B C 1
ATOM 5159 O O . ASP B 1 229 ? 7.078 -29.656 -32.875 1 93.56 229 ASP B O 1
ATOM 5163 N N . LYS B 1 230 ? 7.973 -29.578 -34.844 1 93.19 230 LYS B N 1
ATOM 5164 C CA . LYS B 1 230 ? 8.852 -28.453 -34.531 1 93.19 230 LYS B CA 1
ATOM 5165 C C . LYS B 1 230 ? 8.047 -27.25 -34.062 1 93.19 230 LYS B C 1
ATOM 5167 O O . LYS B 1 230 ? 8.609 -26.281 -33.562 1 93.19 230 LYS B O 1
ATOM 5172 N N . THR B 1 231 ? 6.785 -27.234 -34.219 1 92.06 231 THR B N 1
ATOM 5173 C CA . THR B 1 231 ? 5.977 -26.062 -33.906 1 92.06 231 THR B CA 1
ATOM 5174 C C . THR B 1 231 ? 5.418 -26.188 -32.469 1 92.06 231 THR B C 1
ATOM 5176 O O . THR B 1 231 ? 4.566 -25.391 -32.062 1 92.06 231 THR B O 1
ATOM 5179 N N . ARG B 1 232 ? 5.898 -27.172 -31.797 1 93.12 232 ARG B N 1
ATOM 5180 C CA . ARG B 1 232 ? 5.336 -27.406 -30.469 1 93.12 232 ARG B CA 1
ATOM 5181 C C . ARG B 1 232 ? 6.422 -27.375 -29.406 1 93.12 232 ARG B C 1
ATOM 5183 O O . ARG B 1 232 ? 7.48 -27.984 -29.562 1 93.12 232 ARG B O 1
ATOM 5190 N N . ASN B 1 233 ? 6.137 -26.609 -28.422 1 96.44 233 ASN B N 1
ATOM 5191 C CA . ASN B 1 233 ? 6.895 -26.672 -27.172 1 96.44 233 ASN B CA 1
ATOM 5192 C C . ASN B 1 233 ? 6.238 -27.609 -26.156 1 96.44 233 ASN B C 1
ATOM 5194 O O . ASN B 1 233 ? 5.223 -27.25 -25.562 1 96.44 233 ASN B O 1
ATOM 5198 N N . VAL B 1 234 ? 6.848 -28.719 -25.938 1 96.56 234 VAL B N 1
ATOM 5199 C CA . VAL B 1 234 ? 6.262 -29.766 -25.109 1 96.56 234 VAL B CA 1
ATOM 5200 C C . VAL B 1 234 ? 6.168 -29.281 -23.656 1 96.56 234 VAL B C 1
ATOM 5202 O O . VAL B 1 234 ? 5.324 -29.75 -22.891 1 96.56 234 VAL B O 1
ATOM 5205 N N . ALA B 1 235 ? 7.02 -28.328 -23.25 1 97.44 235 ALA B N 1
ATOM 5206 C CA . ALA B 1 235 ? 7.066 -27.844 -21.875 1 97.44 235 ALA B CA 1
ATOM 5207 C C . ALA B 1 235 ? 6.426 -26.469 -21.766 1 97.44 235 ALA B C 1
ATOM 5209 O O . ALA B 1 235 ? 6.773 -25.688 -20.859 1 97.44 235 ALA B O 1
ATOM 5210 N N . ALA B 1 236 ? 5.5 -26.094 -22.609 1 95.56 236 ALA B N 1
ATOM 5211 C CA . ALA B 1 236 ? 4.887 -24.766 -22.641 1 95.56 236 ALA B CA 1
ATOM 5212 C C . ALA B 1 236 ? 4.109 -24.5 -21.359 1 95.56 236 ALA B C 1
ATOM 5214 O O . ALA B 1 236 ? 3.973 -23.344 -20.938 1 95.56 236 ALA B O 1
ATOM 5215 N N . SER B 1 237 ? 3.633 -25.547 -20.703 1 94.12 237 SER B N 1
ATOM 5216 C CA . SER B 1 237 ? 2.781 -25.391 -19.531 1 94.12 237 SER B CA 1
ATOM 5217 C C . SER B 1 237 ? 3.611 -25.25 -18.266 1 94.12 237 SER B C 1
ATOM 5219 O O . SER B 1 237 ? 3.086 -24.875 -17.219 1 94.12 237 SER B O 1
ATOM 5221 N N . LEU B 1 238 ? 4.867 -25.484 -18.312 1 96.38 238 LEU B N 1
ATOM 5222 C CA . LEU B 1 238 ? 5.695 -25.5 -17.109 1 96.38 238 LEU B CA 1
ATOM 5223 C C . LEU B 1 238 ? 5.812 -24.109 -16.5 1 96.38 238 LEU B C 1
ATOM 5225 O O . LEU B 1 238 ? 6.293 -23.188 -17.172 1 96.38 238 LEU B O 1
ATOM 5229 N N . SER B 1 239 ? 5.41 -24.016 -15.312 1 93.81 239 SER B N 1
ATOM 5230 C CA . SER B 1 239 ? 5.492 -22.734 -14.617 1 93.81 239 SER B CA 1
ATOM 5231 C C . SER B 1 239 ? 6.871 -22.516 -14.008 1 93.81 239 SER B C 1
ATOM 5233 O O . SER B 1 239 ? 7.625 -23.469 -13.805 1 93.81 239 SER B O 1
ATOM 5235 N N . TYR B 1 240 ? 7.16 -21.266 -13.688 1 94.06 240 TYR B N 1
ATOM 5236 C CA . TYR B 1 240 ? 8.422 -20.938 -13.023 1 94.06 240 TYR B CA 1
ATOM 5237 C C . TYR B 1 240 ? 8.484 -21.562 -11.633 1 94.06 240 TYR B C 1
ATOM 5239 O O . TYR B 1 240 ? 9.547 -22 -11.188 1 94.06 240 TYR B O 1
ATOM 5247 N N . LYS B 1 241 ? 7.359 -21.641 -11.023 1 90.56 241 LYS B N 1
ATOM 5248 C CA . LYS B 1 241 ? 7.301 -22.266 -9.703 1 90.56 241 LYS B CA 1
ATOM 5249 C C . LYS B 1 241 ? 7.695 -23.75 -9.773 1 90.56 241 LYS B C 1
ATOM 5251 O O . LYS B 1 241 ? 8.562 -24.203 -9.023 1 90.56 241 LYS B O 1
ATOM 5256 N N . ASN B 1 242 ? 7.059 -24.359 -10.688 1 94.44 242 ASN B N 1
ATOM 5257 C CA . ASN B 1 242 ? 7.344 -25.781 -10.82 1 94.44 242 ASN B CA 1
ATOM 5258 C C . ASN B 1 242 ? 8.758 -26.031 -11.344 1 94.44 242 ASN B C 1
ATOM 5260 O O . ASN B 1 242 ? 9.414 -27 -10.953 1 94.44 242 ASN B O 1
ATOM 5264 N N . PHE B 1 243 ? 9.188 -25.156 -12.203 1 96.44 243 PHE B N 1
ATOM 5265 C CA . PHE B 1 243 ? 10.57 -25.188 -12.672 1 96.44 243 PHE B CA 1
ATOM 5266 C C . PHE B 1 243 ? 11.539 -25.109 -11.492 1 96.44 243 PHE B C 1
ATOM 5268 O O . PHE B 1 243 ? 12.477 -25.906 -11.398 1 96.44 243 PHE B O 1
ATOM 5275 N N . ALA B 1 244 ? 11.281 -24.25 -10.609 1 93.88 244 ALA B N 1
ATOM 5276 C CA . ALA B 1 244 ? 12.109 -24.047 -9.422 1 93.88 244 ALA B CA 1
ATOM 5277 C C . ALA B 1 244 ? 12.016 -25.25 -8.492 1 93.88 244 ALA B C 1
ATOM 5279 O O . ALA B 1 244 ? 13.023 -25.688 -7.93 1 93.88 244 ALA B O 1
ATOM 5280 N N . LEU B 1 245 ? 10.836 -25.766 -8.359 1 92.31 245 LEU B N 1
ATOM 5281 C CA . LEU B 1 245 ? 10.617 -26.938 -7.5 1 92.31 245 LEU B CA 1
ATOM 5282 C C . LEU B 1 245 ? 11.414 -28.141 -8 1 92.31 245 LEU B C 1
ATOM 5284 O O . LEU B 1 245 ? 12.016 -28.859 -7.211 1 92.31 245 LEU B O 1
ATOM 5288 N N . ILE B 1 246 ? 11.375 -28.312 -9.281 1 96.19 246 ILE B N 1
ATOM 5289 C CA . ILE B 1 246 ? 12.086 -29.422 -9.891 1 96.19 246 ILE B CA 1
ATOM 5290 C C . ILE B 1 246 ? 13.586 -29.266 -9.641 1 96.19 246 ILE B C 1
ATOM 5292 O O . ILE B 1 246 ? 14.266 -30.234 -9.266 1 96.19 246 ILE B O 1
ATOM 5296 N N . ILE B 1 247 ? 14.094 -28.047 -9.781 1 95.56 247 ILE B N 1
ATOM 5297 C CA . ILE B 1 247 ? 15.508 -27.781 -9.547 1 95.56 247 ILE B CA 1
ATOM 5298 C C . ILE B 1 247 ? 15.852 -28.047 -8.086 1 95.56 247 ILE B C 1
ATOM 5300 O O . ILE B 1 247 ? 16.797 -28.781 -7.781 1 95.56 247 ILE B O 1
ATOM 5304 N N . ALA B 1 248 ? 15.117 -27.5 -7.199 1 92.12 248 ALA B N 1
ATOM 5305 C CA . ALA B 1 248 ? 15.375 -27.609 -5.766 1 92.12 248 ALA B CA 1
ATOM 5306 C C . ALA B 1 248 ? 15.344 -29.078 -5.328 1 92.12 248 ALA B C 1
ATOM 5308 O O . ALA B 1 248 ? 16.234 -29.531 -4.598 1 92.12 248 ALA B O 1
ATOM 5309 N N . ASN B 1 249 ? 14.328 -29.781 -5.809 1 92.88 249 ASN B N 1
ATOM 5310 C CA . ASN B 1 249 ? 14.188 -31.156 -5.363 1 92.88 249 ASN B CA 1
ATOM 5311 C C . ASN B 1 249 ? 15.219 -32.062 -6.031 1 92.88 249 ASN B C 1
ATOM 5313 O O . ASN B 1 249 ? 15.555 -33.125 -5.5 1 92.88 249 ASN B O 1
ATOM 5317 N N . SER B 1 250 ? 15.625 -31.734 -7.25 1 95.12 250 SER B N 1
ATOM 5318 C CA . SER B 1 250 ? 16.75 -32.469 -7.84 1 95.12 250 SER B CA 1
ATOM 5319 C C . SER B 1 250 ? 17.984 -32.344 -6.965 1 95.12 250 SER B C 1
ATOM 5321 O O . SER B 1 250 ? 18.672 -33.344 -6.738 1 95.12 250 SER B O 1
ATOM 5323 N N . TYR B 1 251 ? 18.25 -31.141 -6.48 1 92.44 251 TYR B N 1
ATOM 5324 C CA . TYR B 1 251 ? 19.359 -30.922 -5.566 1 92.44 251 TYR B CA 1
ATOM 5325 C C . TYR B 1 251 ? 19.203 -31.75 -4.293 1 92.44 251 TYR B C 1
ATOM 5327 O O . TYR B 1 251 ? 20.125 -32.438 -3.869 1 92.44 251 TYR B O 1
ATOM 5335 N N . LEU B 1 252 ? 18.031 -31.688 -3.742 1 89.94 252 LEU B N 1
ATOM 5336 C CA . LEU B 1 252 ? 17.766 -32.406 -2.506 1 89.94 252 LEU B CA 1
ATOM 5337 C C . LEU B 1 252 ? 17.938 -33.906 -2.709 1 89.94 252 LEU B C 1
ATOM 5339 O O . LEU B 1 252 ? 18.594 -34.562 -1.903 1 89.94 252 LEU B O 1
ATOM 5343 N N . TYR B 1 253 ? 17.359 -34.438 -3.803 1 92.06 253 TYR B N 1
ATOM 5344 C CA . TYR B 1 253 ? 17.438 -35.875 -4.09 1 92.06 253 TYR B CA 1
ATOM 5345 C C . TYR B 1 253 ? 18.891 -36.312 -4.254 1 92.06 253 TYR B C 1
ATOM 5347 O O . TYR B 1 253 ? 19.297 -37.344 -3.686 1 92.06 253 TYR B O 1
ATOM 5355 N N . LEU B 1 254 ? 19.641 -35.562 -4.996 1 93.62 254 LEU B N 1
ATOM 5356 C CA . LEU B 1 254 ? 21.031 -35.906 -5.281 1 93.62 254 LEU B CA 1
ATOM 5357 C C . LEU B 1 254 ? 21.875 -35.844 -4.02 1 93.62 254 LEU B C 1
ATOM 5359 O O . LEU B 1 254 ? 22.891 -36.562 -3.908 1 93.62 254 LEU B O 1
ATOM 5363 N N . ASN B 1 255 ? 21.469 -35.062 -3.072 1 89.44 255 ASN B N 1
ATOM 5364 C CA . ASN B 1 255 ? 22.203 -34.938 -1.812 1 89.44 255 ASN B CA 1
ATOM 5365 C C . ASN B 1 255 ? 21.578 -35.812 -0.719 1 89.44 255 ASN B C 1
ATOM 5367 O O . ASN B 1 255 ? 21.828 -35.594 0.468 1 89.44 255 ASN B O 1
ATOM 5371 N N . ASN B 1 256 ? 20.672 -36.688 -1.087 1 87.19 256 ASN B N 1
ATOM 5372 C CA . ASN B 1 256 ? 20.047 -37.688 -0.206 1 87.19 256 ASN B CA 1
ATOM 5373 C C . ASN B 1 256 ? 19.188 -37.031 0.865 1 87.19 256 ASN B C 1
ATOM 5375 O O . ASN B 1 256 ? 19.203 -37.438 2.023 1 87.19 256 ASN B O 1
ATOM 5379 N N . ASN B 1 257 ? 18.672 -35.938 0.467 1 83 257 ASN B N 1
ATOM 5380 C CA . ASN B 1 257 ? 17.734 -35.25 1.352 1 83 257 ASN B CA 1
ATOM 5381 C C . ASN B 1 257 ? 16.281 -35.625 1.033 1 83 257 ASN B C 1
ATOM 5383 O O . ASN B 1 257 ? 16 -36.188 -0.019 1 83 257 ASN B O 1
ATOM 5387 N N . ILE B 1 258 ? 15.438 -35.344 1.97 1 80 258 ILE B N 1
ATOM 5388 C CA . ILE B 1 258 ? 14.008 -35.531 1.745 1 80 258 ILE B CA 1
ATOM 5389 C C . ILE B 1 258 ? 13.492 -34.469 0.769 1 80 258 ILE B C 1
ATOM 5391 O O . ILE B 1 258 ? 13.883 -33.312 0.84 1 80 258 ILE B O 1
ATOM 5395 N N . LEU B 1 259 ? 12.734 -34.969 -0.118 1 81.44 259 LEU B N 1
ATOM 5396 C CA . LEU B 1 259 ? 12.141 -34.031 -1.068 1 81.44 259 LEU B CA 1
ATOM 5397 C C . LEU B 1 259 ? 11.297 -33 -0.347 1 81.44 259 LEU B C 1
ATOM 5399 O O . LEU B 1 259 ? 10.711 -33.281 0.702 1 81.44 259 LEU B O 1
ATOM 5403 N N . TYR B 1 260 ? 11.461 -31.781 -0.869 1 75 260 TYR B N 1
ATOM 5404 C CA . TYR B 1 260 ? 10.711 -30.656 -0.323 1 75 260 TYR B CA 1
ATOM 5405 C C . TYR B 1 260 ? 9.219 -30.828 -0.572 1 75 260 TYR B C 1
ATOM 5407 O O . TYR B 1 260 ? 8.789 -31 -1.715 1 75 260 TYR B O 1
ATOM 5415 N N . LYS B 1 261 ? 8.531 -31.172 0.548 1 64.81 261 LYS B N 1
ATOM 5416 C CA . LYS B 1 261 ? 7.078 -31.062 0.543 1 64.81 261 LYS B CA 1
ATOM 5417 C C . LYS B 1 261 ? 6.594 -30.125 1.641 1 64.81 261 LYS B C 1
ATOM 5419 O O . LYS B 1 261 ? 7.078 -30.188 2.773 1 64.81 261 LYS B O 1
ATOM 5424 N N . ILE B 1 262 ? 5.98 -29.047 1.147 1 61.03 262 ILE B N 1
ATOM 5425 C CA . ILE B 1 262 ? 5.449 -28.203 2.205 1 61.03 262 ILE B CA 1
ATOM 5426 C C . ILE B 1 262 ? 4.652 -29.031 3.197 1 61.03 262 ILE B C 1
ATOM 5428 O O . ILE B 1 262 ? 3.752 -29.781 2.805 1 61.03 262 ILE B O 1
ATOM 5432 N N . ASN B 1 263 ? 5.352 -29.359 4.285 1 58.22 263 ASN B N 1
ATOM 5433 C CA . ASN B 1 263 ? 4.668 -30.172 5.293 1 58.22 263 ASN B CA 1
ATOM 5434 C C . ASN B 1 263 ? 3.719 -29.312 6.133 1 58.22 263 ASN B C 1
ATOM 5436 O O . ASN B 1 263 ? 3.945 -28.125 6.312 1 58.22 263 ASN B O 1
ATOM 5440 N N . LYS B 1 264 ? 2.527 -29.922 6.363 1 57.72 264 LYS B N 1
ATOM 5441 C CA . LYS B 1 264 ? 1.533 -29.297 7.238 1 57.72 264 LYS B CA 1
ATOM 5442 C C . LYS B 1 264 ? 2.182 -28.75 8.508 1 57.72 264 LYS B C 1
ATOM 5444 O O . LYS B 1 264 ? 1.757 -27.719 9.031 1 57.72 264 LYS B O 1
ATOM 5449 N N . SER B 1 265 ? 3.283 -29.359 8.906 1 58.66 265 SER B N 1
ATOM 5450 C CA . SER B 1 265 ? 3.846 -29.047 10.211 1 58.66 265 SER B CA 1
ATOM 5451 C C . SER B 1 265 ? 4.887 -27.938 10.117 1 58.66 265 SER B C 1
ATOM 5453 O O . SER B 1 265 ? 5.406 -27.484 11.133 1 58.66 265 SER B O 1
ATOM 5455 N N . ASP B 1 266 ? 5.121 -27.625 8.914 1 60.31 266 ASP B N 1
ATOM 5456 C CA . ASP B 1 266 ? 6.25 -26.719 8.766 1 60.31 266 ASP B CA 1
ATOM 5457 C C . ASP B 1 266 ? 5.934 -25.344 9.375 1 60.31 266 ASP B C 1
ATOM 5459 O O . ASP B 1 266 ? 6.832 -24.656 9.852 1 60.31 266 ASP B O 1
ATOM 5463 N N . PHE B 1 267 ? 4.574 -25.188 9.25 1 65.25 267 PHE B N 1
ATOM 5464 C CA . PHE B 1 267 ? 4.203 -23.859 9.75 1 65.25 267 PHE B CA 1
ATOM 5465 C C . PHE B 1 267 ? 3.197 -23.984 10.891 1 65.25 267 PHE B C 1
ATOM 5467 O O . PHE B 1 267 ? 2.521 -25 11.023 1 65.25 267 PHE B O 1
ATOM 5474 N N . GLU B 1 268 ? 3.301 -23.094 11.758 1 68.38 268 GLU B N 1
ATOM 5475 C CA . GLU B 1 268 ? 2.553 -23.156 13.008 1 68.38 268 GLU B CA 1
ATOM 5476 C C . GLU B 1 268 ? 1.048 -23.125 12.758 1 68.38 268 GLU B C 1
ATOM 5478 O O . GLU B 1 268 ? 0.281 -23.781 13.453 1 68.38 268 GLU B O 1
ATOM 5483 N N . THR B 1 269 ? 0.66 -22.531 11.758 1 81.38 269 THR B N 1
ATOM 5484 C CA . THR B 1 269 ? -0.768 -22.344 11.523 1 81.38 269 THR B CA 1
ATOM 5485 C C . THR B 1 269 ? -1.12 -22.656 10.07 1 81.38 269 THR B C 1
ATOM 5487 O O . THR B 1 269 ? -0.381 -22.297 9.156 1 81.38 269 THR B O 1
ATOM 5490 N N . MET B 1 270 ? -2.191 -23.578 9.93 1 86.5 270 MET B N 1
ATOM 5491 C CA . MET B 1 270 ? -2.646 -23.984 8.602 1 86.5 270 MET B CA 1
ATOM 5492 C C . MET B 1 270 ? -4.148 -23.766 8.453 1 86.5 270 MET B C 1
ATOM 5494 O O . MET B 1 270 ? -4.906 -24 9.398 1 86.5 270 MET B O 1
ATOM 5498 N N . LEU B 1 271 ? -4.535 -23.281 7.324 1 91.06 271 LEU B N 1
ATOM 5499 C CA . LEU B 1 271 ? -5.934 -23.094 6.961 1 91.06 271 LEU B CA 1
ATOM 5500 C C . LEU B 1 271 ? -6.367 -24.094 5.91 1 91.06 271 LEU B C 1
ATOM 5502 O O . LEU B 1 271 ? -5.746 -24.203 4.852 1 91.06 271 LEU B O 1
ATOM 5506 N N . GLU B 1 272 ? -7.348 -24.906 6.309 1 92.38 272 GLU B N 1
ATOM 5507 C CA . GLU B 1 272 ? -7.961 -25.828 5.363 1 92.38 272 GLU B CA 1
ATOM 5508 C C . GLU B 1 272 ? -9.258 -25.266 4.797 1 92.38 272 GLU B C 1
ATOM 5510 O O . GLU B 1 272 ? -10.172 -24.922 5.551 1 92.38 272 GLU B O 1
ATOM 5515 N N . ILE B 1 273 ? -9.328 -25.172 3.521 1 95 273 ILE B N 1
ATOM 5516 C CA . ILE B 1 273 ? -10.508 -24.625 2.863 1 95 273 ILE B CA 1
ATOM 5517 C C . ILE B 1 273 ? -11.125 -25.672 1.947 1 95 273 ILE B C 1
ATOM 5519 O O . ILE B 1 273 ? -10.445 -26.234 1.092 1 95 273 ILE B O 1
ATOM 5523 N N . THR B 1 274 ? -12.352 -25.984 2.125 1 95.94 274 THR B N 1
ATOM 5524 C CA . THR B 1 274 ? -13.094 -26.891 1.258 1 95.94 274 THR B CA 1
ATOM 5525 C C . THR B 1 274 ? -13.992 -26.109 0.298 1 95.94 274 THR B C 1
ATOM 5527 O O . THR B 1 274 ? -14.68 -25.172 0.705 1 95.94 274 THR B O 1
ATOM 5530 N N . PHE B 1 275 ? -13.969 -26.516 -0.98 1 95.06 275 PHE B N 1
ATOM 5531 C CA . PHE B 1 275 ? -14.742 -25.812 -1.989 1 95.06 275 PHE B CA 1
ATOM 5532 C C . PHE B 1 275 ? -15.93 -26.641 -2.453 1 95.06 275 PHE B C 1
ATOM 5534 O O . PHE B 1 275 ? -15.859 -27.875 -2.484 1 95.06 275 PHE B O 1
ATOM 5541 N N . ARG B 1 276 ? -17 -25.984 -2.785 1 91.06 276 ARG B N 1
ATOM 5542 C CA . ARG B 1 276 ? -18.156 -26.547 -3.461 1 91.06 276 ARG B CA 1
ATOM 5543 C C . ARG B 1 276 ? -18.203 -26.109 -4.922 1 91.06 276 ARG B C 1
ATOM 5545 O O . ARG B 1 276 ? -18.672 -25.016 -5.23 1 91.06 276 ARG B O 1
ATOM 5552 N N . VAL B 1 277 ? -17.516 -26.906 -5.77 1 84.06 277 VAL B N 1
ATOM 5553 C CA . VAL B 1 277 ? -17.516 -26.578 -7.191 1 84.06 277 VAL B CA 1
ATOM 5554 C C . VAL B 1 277 ? -18.219 -27.688 -7.977 1 84.06 277 VAL B C 1
ATOM 5556 O O . VAL B 1 277 ? -17.859 -28.859 -7.859 1 84.06 277 VAL B O 1
ATOM 5559 N N . GLU B 1 278 ? -19.266 -27.406 -8.602 1 80.12 278 GLU B N 1
ATOM 5560 C CA . GLU B 1 278 ? -20.016 -28.359 -9.414 1 80.12 278 GLU B CA 1
ATOM 5561 C C . GLU B 1 278 ? -19.609 -28.281 -10.883 1 80.12 278 GLU B C 1
ATOM 5563 O O . GLU B 1 278 ? -20.016 -27.359 -11.594 1 80.12 278 GLU B O 1
ATOM 5568 N N . GLU B 1 279 ? -18.594 -29.016 -11.367 1 75.62 279 GLU B N 1
ATOM 5569 C CA . GLU B 1 279 ? -18.172 -29.094 -12.766 1 75.62 279 GLU B CA 1
ATOM 5570 C C . GLU B 1 279 ? -18.047 -30.531 -13.219 1 75.62 279 GLU B C 1
ATOM 5572 O O . GLU B 1 279 ? -17.625 -31.406 -12.445 1 75.62 279 GLU B O 1
ATOM 5577 N N . THR B 1 280 ? -18.5 -30.781 -14.375 1 67 280 THR B N 1
ATOM 5578 C CA . THR B 1 280 ? -18.453 -32.125 -14.938 1 67 280 THR B CA 1
ATOM 5579 C C . THR B 1 280 ? -17.031 -32.5 -15.328 1 67 280 THR B C 1
ATOM 5581 O O . THR B 1 280 ? -16.594 -33.625 -15.086 1 67 280 THR B O 1
ATOM 5584 N N . LYS B 1 281 ? -16.266 -31.562 -15.914 1 76.62 281 LYS B N 1
ATOM 5585 C CA . LYS B 1 281 ? -14.898 -31.859 -16.328 1 76.62 281 LYS B CA 1
ATOM 5586 C C . LYS B 1 281 ? -13.914 -31.547 -15.211 1 76.62 281 LYS B C 1
ATOM 5588 O O . LYS B 1 281 ? -13.906 -30.438 -14.672 1 76.62 281 LYS B O 1
ATOM 5593 N N . GLU B 1 282 ? -13.156 -32.469 -14.914 1 79.62 282 GLU B N 1
ATOM 5594 C CA . GLU B 1 282 ? -12.188 -32.375 -13.82 1 79.62 282 GLU B CA 1
ATOM 5595 C C . GLU B 1 282 ? -11.203 -31.25 -14.055 1 79.62 282 GLU B C 1
ATOM 5597 O O . GLU B 1 282 ? -10.859 -30.516 -13.125 1 79.62 282 GLU B O 1
ATOM 5602 N N . ASP B 1 283 ? -10.859 -31.047 -15.297 1 80.31 283 ASP B N 1
ATOM 5603 C CA . ASP B 1 283 ? -9.867 -30.031 -15.609 1 80.31 283 ASP B CA 1
ATOM 5604 C C . ASP B 1 283 ? -10.414 -28.625 -15.352 1 80.31 283 ASP B C 1
ATOM 5606 O O . ASP B 1 283 ? -9.695 -27.75 -14.859 1 80.31 283 ASP B O 1
ATOM 5610 N N . ILE B 1 284 ? -11.648 -28.469 -15.641 1 82 284 ILE B N 1
ATOM 5611 C CA . ILE B 1 284 ? -12.297 -27.172 -15.445 1 82 284 ILE B CA 1
ATOM 5612 C C . ILE B 1 284 ? -12.477 -26.922 -13.945 1 82 284 ILE B C 1
ATOM 5614 O O . ILE B 1 284 ? -12.211 -25.812 -13.469 1 82 284 ILE B O 1
ATOM 5618 N N . LYS B 1 285 ? -12.938 -27.922 -13.305 1 87.38 285 LYS B N 1
ATOM 5619 C CA . LYS B 1 285 ? -13.125 -27.828 -11.859 1 87.38 285 LYS B CA 1
ATOM 5620 C C . LYS B 1 285 ? -11.812 -27.469 -11.164 1 87.38 285 LYS B C 1
ATOM 5622 O O . LYS B 1 285 ? -11.773 -26.547 -10.344 1 87.38 285 LYS B O 1
ATOM 5627 N N . ASN B 1 286 ? -10.797 -28.156 -11.531 1 89.88 286 ASN B N 1
ATOM 5628 C CA . ASN B 1 286 ? -9.508 -27.969 -10.891 1 89.88 286 ASN B CA 1
ATOM 5629 C C . ASN B 1 286 ? -8.922 -26.594 -11.195 1 89.88 286 ASN B C 1
ATOM 5631 O O . ASN B 1 286 ? -8.328 -25.953 -10.32 1 89.88 286 ASN B O 1
ATOM 5635 N N . ALA B 1 287 ? -9.109 -26.141 -12.391 1 88.31 287 ALA B N 1
ATOM 5636 C CA . ALA B 1 287 ? -8.664 -24.797 -12.75 1 88.31 287 ALA B CA 1
ATOM 5637 C C . ALA B 1 287 ? -9.383 -23.734 -11.922 1 88.31 287 ALA B C 1
ATOM 5639 O O . ALA B 1 287 ? -8.773 -22.75 -11.484 1 88.31 287 ALA B O 1
ATOM 5640 N N . LYS B 1 288 ? -10.68 -23.953 -11.703 1 9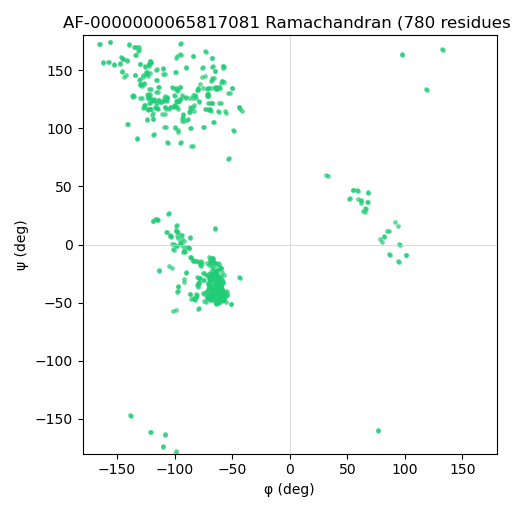0.31 288 LYS B N 1
ATOM 5641 C CA . LYS B 1 288 ? -11.484 -23.031 -10.906 1 90.31 288 LYS B CA 1
ATOM 5642 C C . LYS B 1 288 ? -10.984 -22.984 -9.461 1 90.31 288 LYS B C 1
ATOM 5644 O O . LYS B 1 288 ? -10.836 -21.906 -8.891 1 90.31 288 LYS B O 1
ATOM 5649 N N . ILE B 1 289 ? -10.672 -24.094 -8.938 1 92.94 289 ILE B N 1
ATOM 5650 C CA . ILE B 1 289 ? -10.195 -24.172 -7.559 1 92.94 289 ILE B CA 1
ATOM 5651 C C . ILE B 1 289 ? -8.852 -23.469 -7.434 1 92.94 289 ILE B C 1
ATOM 5653 O O . ILE B 1 289 ? -8.609 -22.75 -6.461 1 92.94 289 ILE B O 1
ATOM 5657 N N . SER B 1 290 ? -8.047 -23.703 -8.414 1 90.94 290 SER B N 1
ATOM 5658 C CA . SER B 1 290 ? -6.734 -23.062 -8.414 1 90.94 290 SER B CA 1
ATOM 5659 C C . SER B 1 290 ? -6.855 -21.547 -8.453 1 90.94 290 SER B C 1
ATOM 5661 O O . SER B 1 290 ? -6.191 -20.844 -7.68 1 90.94 290 SER B O 1
ATOM 5663 N N . ARG B 1 291 ? -7.664 -21.062 -9.266 1 90.44 291 ARG B N 1
ATOM 5664 C CA . ARG B 1 291 ? -7.875 -19.625 -9.375 1 90.44 291 ARG B CA 1
ATOM 5665 C C . ARG B 1 291 ? -8.438 -19.062 -8.078 1 90.44 291 ARG B C 1
ATOM 5667 O O . ARG B 1 291 ? -7.992 -18 -7.617 1 90.44 291 ARG B O 1
ATOM 5674 N N . LEU B 1 292 ? -9.406 -19.781 -7.566 1 92.62 292 LEU B N 1
ATOM 5675 C CA . LEU B 1 292 ? -10.016 -19.344 -6.316 1 92.62 292 LEU B CA 1
ATOM 5676 C C . LEU B 1 292 ? -8.977 -19.297 -5.195 1 92.62 292 LEU B C 1
ATOM 5678 O O . LEU B 1 292 ? -8.961 -18.344 -4.402 1 92.62 292 LEU B O 1
ATOM 5682 N N . THR B 1 293 ? -8.156 -20.25 -5.172 1 93.69 293 THR B N 1
ATOM 5683 C CA . THR B 1 293 ? -7.117 -20.312 -4.148 1 93.69 293 THR B CA 1
ATOM 5684 C C . THR B 1 293 ? -6.18 -19.109 -4.25 1 93.69 293 THR B C 1
ATOM 5686 O O . THR B 1 293 ? -5.863 -18.469 -3.244 1 93.69 293 THR B O 1
ATOM 5689 N N . ARG B 1 294 ? -5.793 -18.812 -5.438 1 90.5 294 ARG B N 1
ATOM 5690 C CA . ARG B 1 294 ? -4.914 -17.672 -5.645 1 90.5 294 ARG B CA 1
ATOM 5691 C C . ARG B 1 294 ? -5.598 -16.375 -5.211 1 90.5 294 ARG B C 1
ATOM 5693 O O . ARG B 1 294 ? -4.969 -15.508 -4.59 1 90.5 294 ARG B O 1
ATOM 5700 N N . LYS B 1 295 ? -6.84 -16.219 -5.5 1 93.38 295 LYS B N 1
ATOM 5701 C CA . LYS B 1 295 ? -7.598 -15.039 -5.09 1 93.38 295 LYS B CA 1
ATOM 5702 C C . LYS B 1 295 ? -7.672 -14.938 -3.57 1 93.38 295 LYS B C 1
ATOM 5704 O O . LYS B 1 295 ? -7.539 -13.844 -3.012 1 93.38 295 LYS B O 1
ATOM 5709 N N . ILE B 1 296 ? -7.848 -16.031 -2.992 1 94.62 296 ILE B N 1
ATOM 5710 C CA . ILE B 1 296 ? -7.965 -16.078 -1.539 1 94.62 296 ILE B CA 1
ATOM 5711 C C . ILE B 1 296 ? -6.625 -15.711 -0.904 1 94.62 296 ILE B C 1
ATOM 5713 O O . ILE B 1 296 ? -6.582 -14.938 0.061 1 94.62 296 ILE B O 1
ATOM 5717 N N . VAL B 1 297 ? -5.57 -16.25 -1.456 1 91.88 297 VAL B N 1
ATOM 5718 C CA . VAL B 1 297 ? -4.234 -15.93 -0.968 1 91.88 297 VAL B CA 1
ATOM 5719 C C . VAL B 1 297 ? -4.008 -14.422 -1.051 1 91.88 297 VAL B C 1
ATOM 5721 O O . VAL B 1 297 ? -3.596 -13.797 -0.071 1 91.88 297 VAL B O 1
ATOM 5724 N N . ASN B 1 298 ? -4.34 -13.852 -2.145 1 91.06 298 ASN B N 1
ATOM 5725 C CA . ASN B 1 298 ? -4.18 -12.414 -2.336 1 91.06 298 ASN B CA 1
ATOM 5726 C C . ASN B 1 298 ? -5.047 -11.617 -1.363 1 91.06 298 ASN B C 1
ATOM 5728 O O . ASN B 1 298 ? -4.605 -10.609 -0.809 1 91.06 298 ASN B O 1
ATOM 5732 N N . TYR B 1 299 ? -6.254 -12.062 -1.122 1 92.88 299 TYR B N 1
ATOM 5733 C CA . TYR B 1 299 ? -7.191 -11.398 -0.225 1 92.88 299 TYR B CA 1
ATOM 5734 C C . TYR B 1 299 ? -6.68 -11.414 1.21 1 92.88 299 TYR B C 1
ATOM 5736 O O . TYR B 1 299 ? -6.742 -10.398 1.911 1 92.88 299 TYR B O 1
ATOM 5744 N N . LEU B 1 300 ? -6.195 -12.547 1.599 1 91 300 LEU B N 1
ATOM 5745 C CA . LEU B 1 300 ? -5.66 -12.672 2.949 1 91 300 LEU B CA 1
ATOM 5746 C C . LEU B 1 300 ? -4.457 -11.75 3.143 1 91 300 LEU B C 1
ATOM 5748 O O . LEU B 1 300 ? -4.379 -11.023 4.133 1 91 300 LEU B O 1
ATOM 5752 N N . GLU B 1 301 ? -3.578 -11.812 2.148 1 86.44 301 GLU B N 1
ATOM 5753 C CA . GLU B 1 301 ? -2.365 -11.008 2.252 1 86.44 301 GLU B CA 1
ATOM 5754 C C . GLU B 1 301 ? -2.691 -9.516 2.227 1 86.44 301 GLU B C 1
ATOM 5756 O O . GLU B 1 301 ? -2.09 -8.727 2.963 1 86.44 301 GLU B O 1
ATOM 5761 N N . LYS B 1 302 ? -3.627 -9.109 1.477 1 86.06 302 LYS B N 1
ATOM 5762 C CA . LYS B 1 302 ? -4.07 -7.719 1.414 1 86.06 302 LYS B CA 1
ATOM 5763 C C . LYS B 1 302 ? -4.633 -7.262 2.756 1 86.06 302 LYS B C 1
ATOM 5765 O O . LYS B 1 302 ? -4.539 -6.082 3.104 1 86.06 302 LYS B O 1
ATOM 5770 N N . ASN B 1 303 ? -5.188 -8.164 3.486 1 85.75 303 ASN B N 1
ATOM 5771 C CA . ASN B 1 303 ? -5.809 -7.82 4.762 1 85.75 303 ASN B CA 1
ATOM 5772 C C . ASN B 1 303 ? -4.871 -8.086 5.934 1 85.75 303 ASN B C 1
ATOM 5774 O O . ASN B 1 303 ? -5.305 -8.109 7.086 1 85.75 303 ASN B O 1
ATOM 5778 N N . GLY B 1 304 ? -3.588 -8.367 5.633 1 79.12 304 GLY B N 1
ATOM 5779 C CA . GLY B 1 304 ? -2.57 -8.383 6.672 1 79.12 304 GLY B CA 1
ATOM 5780 C C . GLY B 1 304 ? -2.211 -9.781 7.133 1 79.12 304 GLY B C 1
ATOM 5781 O O . GLY B 1 304 ? -1.303 -9.961 7.945 1 79.12 304 GLY B O 1
ATOM 5782 N N . ILE B 1 305 ? -2.996 -10.805 6.676 1 85.5 305 ILE B N 1
ATOM 5783 C CA . ILE B 1 305 ? -2.648 -12.172 7.039 1 85.5 305 ILE B CA 1
ATOM 5784 C C . ILE B 1 305 ? -1.681 -12.75 6.008 1 85.5 305 ILE B C 1
ATOM 5786 O O . ILE B 1 305 ? -2.072 -13.047 4.879 1 85.5 305 ILE B O 1
ATOM 5790 N N . GLU B 1 306 ? -0.472 -12.891 6.391 1 82.25 306 GLU B N 1
ATOM 5791 C CA . GLU B 1 306 ? 0.561 -13.398 5.492 1 82.25 306 GLU B CA 1
ATOM 5792 C C . GLU B 1 306 ? 0.36 -14.891 5.207 1 82.25 306 GLU B C 1
ATOM 5794 O O . GLU B 1 306 ? 0.111 -15.672 6.125 1 82.25 306 GLU B O 1
ATOM 5799 N N . VAL B 1 307 ? 0.369 -15.219 3.885 1 86.56 307 VAL B N 1
ATOM 5800 C CA . VAL B 1 307 ? 0.322 -16.609 3.449 1 86.56 307 VAL B CA 1
ATOM 5801 C C . VAL B 1 307 ? 1.71 -17.062 2.994 1 86.56 307 VAL B C 1
ATOM 5803 O O . VAL B 1 307 ? 2.266 -16.5 2.043 1 86.56 307 VAL B O 1
ATOM 5806 N N . TYR B 1 308 ? 2.213 -18.062 3.697 1 78.81 308 TYR B N 1
ATOM 5807 C CA . TYR B 1 308 ? 3.572 -18.516 3.424 1 78.81 308 TYR B CA 1
ATOM 5808 C C . TYR B 1 308 ? 3.604 -19.453 2.227 1 78.81 308 TYR B C 1
ATOM 5810 O O . TYR B 1 308 ? 4.461 -19.328 1.351 1 78.81 308 TYR B O 1
ATOM 5818 N N . ALA B 1 309 ? 2.695 -20.328 2.234 1 80.12 309 ALA B N 1
ATOM 5819 C CA . ALA B 1 309 ? 2.6 -21.344 1.192 1 80.12 309 ALA B CA 1
ATOM 5820 C C . ALA B 1 309 ? 1.185 -21.906 1.104 1 80.12 309 ALA B C 1
ATOM 5822 O O . ALA B 1 309 ? 0.376 -21.719 2.016 1 80.12 309 ALA B O 1
ATOM 5823 N N . TYR B 1 310 ? 0.916 -22.438 -0.078 1 85.25 310 TYR B N 1
ATOM 5824 C CA . TYR B 1 310 ? -0.36 -23.125 -0.194 1 85.25 310 TYR B CA 1
ATOM 5825 C C . TYR B 1 310 ? -0.243 -24.328 -1.126 1 85.25 310 TYR B C 1
ATOM 5827 O O . TYR B 1 310 ? 0.656 -24.391 -1.968 1 85.25 310 TYR B O 1
ATOM 5835 N N . THR B 1 311 ? -1.004 -25.312 -0.837 1 83.44 311 THR B N 1
ATOM 5836 C CA . THR B 1 311 ? -1.15 -26.484 -1.685 1 83.44 311 THR B CA 1
ATOM 5837 C C . THR B 1 311 ? -2.625 -26.797 -1.931 1 83.44 311 THR B C 1
ATOM 5839 O O . THR B 1 311 ? -3.49 -26.359 -1.17 1 83.44 311 THR B O 1
ATOM 5842 N N . ILE B 1 312 ? -2.854 -27.484 -3.078 1 88.25 312 ILE B N 1
ATOM 5843 C CA . ILE B 1 312 ? -4.23 -27.797 -3.43 1 88.25 312 ILE B CA 1
ATOM 5844 C C . ILE B 1 312 ? -4.391 -29.312 -3.564 1 88.25 312 ILE B C 1
ATOM 5846 O O . ILE B 1 312 ? -3.555 -29.984 -4.18 1 88.25 312 ILE B O 1
ATOM 5850 N N . ASP B 1 313 ? -5.348 -29.812 -2.861 1 87.94 313 ASP B N 1
ATOM 5851 C CA . ASP B 1 313 ? -5.793 -31.188 -3.059 1 87.94 313 ASP B CA 1
ATOM 5852 C C . ASP B 1 313 ? -7.023 -31.25 -3.961 1 87.94 313 ASP B C 1
ATOM 5854 O O . ASP B 1 313 ? -8.156 -31.109 -3.488 1 87.94 313 ASP B O 1
ATOM 5858 N N . PHE B 1 314 ? -6.789 -31.5 -5.227 1 87.5 314 PHE B N 1
ATOM 5859 C CA . PHE B 1 314 ? -7.855 -31.422 -6.219 1 87.5 314 PHE B CA 1
ATOM 5860 C C . PHE B 1 314 ? -8.859 -32.562 -6.027 1 87.5 314 PHE B C 1
ATOM 5862 O O . PHE B 1 314 ? -10.047 -32.406 -6.324 1 87.5 314 PHE B O 1
ATOM 5869 N N . ASP B 1 315 ? -8.398 -33.688 -5.551 1 85.12 315 ASP B N 1
ATOM 5870 C CA . ASP B 1 315 ? -9.289 -34.844 -5.352 1 85.12 315 ASP B CA 1
ATOM 5871 C C . ASP B 1 315 ? -10.344 -34.531 -4.289 1 85.12 315 ASP B C 1
ATOM 5873 O O . ASP B 1 315 ? -11.5 -34.906 -4.43 1 85.12 315 ASP B O 1
ATOM 5877 N N . LYS B 1 316 ? -9.953 -33.781 -3.303 1 88.69 316 LYS B N 1
ATOM 5878 C CA . LYS B 1 316 ? -10.852 -33.469 -2.186 1 88.69 316 LYS B CA 1
ATOM 5879 C C . LYS B 1 316 ? -11.453 -32.094 -2.312 1 88.69 316 LYS B C 1
ATOM 5881 O O . LYS B 1 316 ? -12.211 -31.641 -1.441 1 88.69 316 LYS B O 1
ATOM 5886 N N . ASN B 1 317 ? -11.109 -31.406 -3.363 1 92.75 317 ASN B N 1
ATOM 5887 C CA . ASN B 1 317 ? -11.531 -30.031 -3.551 1 92.75 317 ASN B CA 1
ATOM 5888 C C . ASN B 1 317 ? -11.148 -29.156 -2.359 1 92.75 317 ASN B C 1
ATOM 5890 O O . ASN B 1 317 ? -11.977 -28.391 -1.848 1 92.75 317 ASN B O 1
ATOM 5894 N N . LYS B 1 318 ? -9.906 -29.312 -1.941 1 92.81 318 LYS B N 1
ATOM 5895 C CA . LYS B 1 318 ? -9.438 -28.578 -0.764 1 92.81 318 LYS B CA 1
ATOM 5896 C C . LYS B 1 318 ? -8.148 -27.812 -1.061 1 92.81 318 LYS B C 1
ATOM 5898 O O . LYS B 1 318 ? -7.32 -28.281 -1.848 1 92.81 318 LYS B O 1
ATOM 5903 N N . SER B 1 319 ? -8.055 -26.703 -0.446 1 91.81 319 SER B N 1
ATOM 5904 C CA . SER B 1 319 ? -6.805 -25.953 -0.424 1 91.81 319 SER B CA 1
ATOM 5905 C C . SER B 1 319 ? -6.254 -25.844 0.994 1 91.81 319 SER B C 1
ATOM 5907 O O . SER B 1 319 ? -7.02 -25.703 1.952 1 91.81 319 SER B O 1
ATOM 5909 N N . TYR B 1 320 ? -4.977 -25.938 1.12 1 87.69 320 TYR B N 1
ATOM 5910 C CA . TYR B 1 320 ? -4.277 -25.75 2.387 1 87.69 320 TYR B CA 1
ATOM 5911 C C . TYR B 1 320 ? -3.355 -24.547 2.33 1 87.69 320 TYR B C 1
ATOM 5913 O O . TYR B 1 320 ? -2.477 -24.469 1.469 1 87.69 320 TYR B O 1
ATOM 5921 N N . LEU B 1 321 ? -3.57 -23.625 3.211 1 89.62 321 LEU B N 1
ATOM 5922 C CA . LEU B 1 321 ? -2.771 -22.406 3.264 1 89.62 321 LEU B CA 1
ATOM 5923 C C . LEU B 1 321 ? -2.033 -22.297 4.594 1 89.62 321 LEU B C 1
ATOM 5925 O O . LEU B 1 321 ? -2.643 -22.422 5.66 1 89.62 321 LEU B O 1
ATOM 5929 N N . TRP B 1 322 ? -0.793 -22.141 4.562 1 84.5 322 TRP B N 1
ATOM 5930 C CA . TRP B 1 322 ? -0.023 -21.828 5.762 1 84.5 322 TRP B CA 1
ATOM 5931 C C . TRP B 1 322 ? 0.039 -20.328 6 1 84.5 322 TRP B C 1
ATOM 5933 O O . TRP B 1 322 ? 0.633 -19.594 5.207 1 84.5 322 TRP B O 1
ATOM 5943 N N . VAL B 1 323 ? -0.592 -19.953 7.102 1 85.06 323 VAL B N 1
ATOM 5944 C CA . VAL B 1 323 ? -0.783 -18.531 7.363 1 85.06 323 VAL B CA 1
ATOM 5945 C C . VAL B 1 323 ? -0.133 -18.156 8.695 1 85.06 323 VAL B C 1
ATOM 5947 O O . VAL B 1 323 ? 0.141 -19.031 9.523 1 85.06 323 VAL B O 1
ATOM 5950 N N . CYS B 1 324 ? 0.163 -16.969 8.867 1 78.19 324 CYS B N 1
ATOM 5951 C CA . CYS B 1 324 ? 0.843 -16.484 10.062 1 78.19 324 CYS B CA 1
ATOM 5952 C C . CYS B 1 324 ? -0.085 -16.516 11.273 1 78.19 324 CYS B C 1
ATOM 5954 O O . CYS B 1 324 ? 0.369 -16.688 12.406 1 78.19 324 CYS B O 1
ATOM 5956 N N . CYS B 1 325 ? -1.396 -16.281 11.078 1 79.56 325 CYS B N 1
ATOM 5957 C CA . CYS B 1 325 ? -2.305 -16.188 12.211 1 79.56 325 CYS B CA 1
ATOM 5958 C C . CYS B 1 325 ? -3.754 -16.359 11.766 1 79.56 325 CYS B C 1
ATOM 5960 O O . CYS B 1 325 ? -4.051 -16.281 10.57 1 79.56 325 CYS B O 1
ATOM 5962 N N . GLU B 1 326 ? -4.551 -16.766 12.766 1 84.44 326 GLU B N 1
ATOM 5963 C CA . GLU B 1 326 ? -5.98 -16.938 12.516 1 84.44 326 GLU B CA 1
ATOM 5964 C C . GLU B 1 326 ? -6.668 -15.578 12.352 1 84.44 326 GLU B C 1
ATOM 5966 O O . GLU B 1 326 ? -7.594 -15.438 11.555 1 84.44 326 GLU B O 1
ATOM 5971 N N . LYS B 1 327 ? -6.258 -14.75 13.297 1 85.94 327 LYS B N 1
ATOM 5972 C CA . LYS B 1 327 ? -6.816 -13.398 13.32 1 85.94 327 LYS B CA 1
ATOM 5973 C C . LYS B 1 327 ? -5.723 -12.359 13.523 1 85.94 327 LYS B C 1
ATOM 5975 O O . LYS B 1 327 ? -4.691 -12.641 14.141 1 85.94 327 LYS B O 1
ATOM 5980 N N . ILE B 1 328 ? -5.945 -11.305 12.93 1 79.25 328 ILE B N 1
ATOM 5981 C CA . ILE B 1 328 ? -5.047 -10.172 13.141 1 79.25 328 ILE B CA 1
ATOM 5982 C C . ILE B 1 328 ? -5.852 -8.945 13.555 1 79.25 328 ILE B C 1
ATOM 5984 O O . ILE B 1 328 ? -6.926 -8.68 13 1 79.25 328 ILE B O 1
ATOM 5988 N N . THR B 1 329 ? -5.516 -8.438 14.781 1 76.75 329 THR B N 1
ATOM 5989 C CA . THR B 1 329 ? -6.117 -7.188 15.234 1 76.75 329 THR B CA 1
ATOM 5990 C C . THR B 1 329 ? -5.156 -6.02 15.039 1 76.75 329 THR B C 1
ATOM 5992 O O . THR B 1 329 ? -4.016 -6.059 15.508 1 76.75 329 THR B O 1
ATOM 5995 N N . ILE B 1 330 ? -5.602 -5.145 14.258 1 68.94 330 ILE B N 1
ATOM 5996 C CA . ILE B 1 330 ? -4.766 -3.979 13.992 1 68.94 330 ILE B CA 1
ATOM 5997 C C . ILE B 1 330 ? -5.461 -2.719 14.5 1 68.94 330 ILE B C 1
ATOM 5999 O O . ILE B 1 330 ? -6.66 -2.531 14.273 1 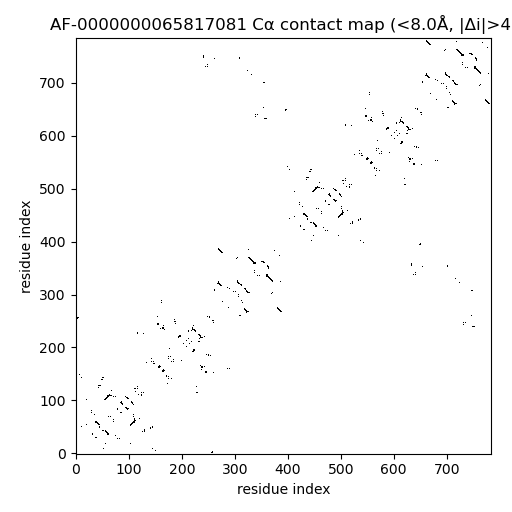68.94 330 ILE B O 1
ATOM 6003 N N . LYS B 1 331 ? -4.832 -2.021 15.5 1 72.31 331 LYS B N 1
ATOM 6004 C CA . LYS B 1 331 ? -5.316 -0.694 15.867 1 72.31 331 LYS B CA 1
ATOM 6005 C C . LYS B 1 331 ? -5.215 0.27 14.688 1 72.31 331 LYS B C 1
ATOM 6007 O O . LYS B 1 331 ? -4.133 0.465 14.133 1 72.31 331 LYS B O 1
ATOM 6012 N N . THR B 1 332 ? -6.363 0.646 14.289 1 73.44 332 THR B N 1
ATOM 6013 C CA . THR B 1 332 ? -6.344 1.497 13.109 1 73.44 332 THR B CA 1
ATOM 6014 C C . THR B 1 332 ? -7.098 2.799 13.367 1 73.44 332 THR B C 1
ATOM 6016 O O . THR B 1 332 ? -7.902 2.883 14.297 1 73.44 332 THR B O 1
ATOM 6019 N N . LYS B 1 333 ? -6.773 3.781 12.703 1 79.94 333 LYS B N 1
ATOM 6020 C CA . LYS B 1 333 ? -7.484 5.055 12.719 1 79.94 333 LYS B CA 1
ATOM 6021 C C . LYS B 1 333 ? -8.844 4.934 12.047 1 79.94 333 LYS B C 1
ATOM 6023 O O . LYS B 1 333 ? -8.961 4.379 10.953 1 79.94 333 LYS B O 1
ATOM 6028 N N . HIS B 1 334 ? -9.781 5.133 12.812 1 84.25 334 HIS B N 1
ATOM 6029 C CA . HIS B 1 334 ? -11.125 5.199 12.258 1 84.25 334 HIS B CA 1
ATOM 6030 C C . HIS B 1 334 ? -11.453 6.605 11.766 1 84.25 334 HIS B C 1
ATOM 6032 O O . HIS B 1 334 ? -11.398 7.562 12.547 1 84.25 334 HIS B O 1
ATOM 6038 N N . LEU B 1 335 ? -11.68 6.68 10.492 1 85.69 335 LEU B N 1
ATOM 6039 C CA . LEU B 1 335 ? -11.992 7.961 9.859 1 85.69 335 LEU B CA 1
ATOM 6040 C C . LEU B 1 335 ? -13.406 8.414 10.227 1 85.69 335 LEU B C 1
ATOM 6042 O O . LEU B 1 335 ? -14.375 7.684 9.984 1 85.69 335 LEU B O 1
ATOM 6046 N N . GLY B 1 336 ? -13.516 9.523 10.914 1 86.44 336 GLY B N 1
ATOM 6047 C CA . GLY B 1 336 ? -14.797 10.148 11.211 1 86.44 336 GLY B CA 1
ATOM 6048 C C . GLY B 1 336 ? -15.133 11.289 10.273 1 86.44 336 GLY B C 1
ATOM 6049 O O . GLY B 1 336 ? -14.453 11.492 9.258 1 86.44 336 GLY B O 1
ATOM 6050 N N . PRO B 1 337 ? -16.234 11.867 10.516 1 89.12 337 PRO B N 1
ATOM 6051 C CA . PRO B 1 337 ? -16.625 13.016 9.703 1 89.12 337 PRO B CA 1
ATOM 6052 C C . PRO B 1 337 ? -15.727 14.234 9.922 1 89.12 337 PRO B C 1
ATOM 6054 O O . PRO B 1 337 ? -14.953 14.266 10.891 1 89.12 337 PRO B O 1
ATOM 6057 N N . PRO B 1 338 ? -15.797 15.133 8.922 1 89.94 338 PRO B N 1
ATOM 6058 C CA . PRO B 1 338 ? -15.141 16.406 9.234 1 89.94 338 PRO B CA 1
ATOM 6059 C C . PRO B 1 338 ? -15.711 17.062 10.492 1 89.94 338 PRO B C 1
ATOM 6061 O O . PRO B 1 338 ? -16.859 16.797 10.867 1 89.94 338 PRO B O 1
ATOM 6064 N N . ALA B 1 339 ? -14.914 17.859 11.18 1 90.56 339 ALA B N 1
ATOM 6065 C CA . ALA B 1 339 ? -15.297 18.438 12.461 1 90.56 339 ALA B CA 1
ATOM 6066 C C . ALA B 1 339 ? -16.531 19.312 12.32 1 90.56 339 ALA B C 1
ATOM 6068 O O . ALA B 1 339 ? -17.219 19.609 13.305 1 90.56 339 ALA B O 1
ATOM 6069 N N . TRP B 1 340 ? -16.828 19.766 11.086 1 92.62 340 TRP B N 1
ATOM 6070 C CA . TRP B 1 340 ? -17.953 20.672 10.883 1 92.62 340 TRP B CA 1
ATOM 6071 C C . TRP B 1 340 ? -19.203 19.891 10.469 1 92.62 340 TRP B C 1
ATOM 6073 O O . TRP B 1 340 ? -20.234 20.5 10.148 1 92.62 340 TRP B O 1
ATOM 6083 N N . VAL B 1 341 ? -19.109 18.516 10.391 1 90.69 341 VAL B N 1
ATOM 6084 C CA . VAL B 1 341 ? -20.234 17.656 10.086 1 90.69 341 VAL B CA 1
ATOM 6085 C C . VAL B 1 341 ? -20.484 16.703 11.25 1 90.69 341 VAL B C 1
ATOM 6087 O O . VAL B 1 341 ? -19.672 15.812 11.523 1 90.69 341 VAL B O 1
ATOM 6090 N N . ASN B 1 342 ? -21.562 16.828 12.086 1 88.12 342 ASN B N 1
ATOM 6091 C CA . ASN B 1 342 ? -22.016 15.906 13.125 1 88.12 342 ASN B CA 1
ATOM 6092 C C . ASN B 1 342 ? -20.969 15.727 14.211 1 88.12 342 ASN B C 1
ATOM 6094 O O . ASN B 1 342 ? -20.656 14.602 14.602 1 88.12 342 ASN B O 1
ATOM 6098 N N . LEU B 1 343 ? -20.281 16.797 14.531 1 89.44 343 LEU B N 1
ATOM 6099 C CA . LEU B 1 343 ? -19.25 16.781 15.57 1 89.44 343 LEU B CA 1
ATOM 6100 C C . LEU B 1 343 ? -19.812 16.25 16.875 1 89.44 343 LEU B C 1
ATOM 6102 O O . LEU B 1 343 ? -19.188 15.398 17.531 1 89.44 343 LEU B O 1
ATOM 6106 N N . ASP B 1 344 ? -20.969 16.656 17.25 1 88.62 344 ASP B N 1
ATOM 6107 C CA . ASP B 1 344 ? -21.594 16.281 18.5 1 88.62 344 ASP B CA 1
ATOM 6108 C C . ASP B 1 344 ? -21.828 14.773 18.578 1 88.62 344 ASP B C 1
ATOM 6110 O O . ASP B 1 344 ? -21.469 14.141 19.578 1 88.62 344 ASP B O 1
ATOM 6114 N N . LYS B 1 345 ? -22.328 14.164 17.5 1 90.19 345 LYS B N 1
ATOM 6115 C CA . LYS B 1 345 ? -22.609 12.727 17.469 1 90.19 345 LYS B CA 1
ATOM 6116 C C . LYS B 1 345 ? -21.312 11.922 17.594 1 90.19 345 LYS B C 1
ATOM 6118 O O . LYS B 1 345 ? -21.281 10.906 18.297 1 90.19 345 LYS B O 1
ATOM 6123 N N . PHE B 1 346 ? -20.312 12.406 16.984 1 90.19 346 PHE B N 1
ATOM 6124 C CA . PHE B 1 346 ? -19.031 11.703 17.031 1 90.19 346 PHE B CA 1
ATOM 6125 C C . PHE B 1 346 ? -18.438 11.75 18.438 1 90.19 346 PHE B C 1
ATOM 6127 O O . PHE B 1 346 ? -17.938 10.742 18.922 1 90.19 346 PHE B O 1
ATOM 6134 N N . LEU B 1 347 ? -18.469 12.953 19.016 1 86.06 347 LEU B N 1
ATOM 6135 C CA . LEU B 1 347 ? -17.875 13.133 20.328 1 86.06 347 LEU B CA 1
ATOM 6136 C C . LEU B 1 347 ? -18.656 12.375 21.391 1 86.06 347 LEU B C 1
ATOM 6138 O O . LEU B 1 347 ? -18.094 11.945 22.406 1 86.06 347 LEU B O 1
ATOM 6142 N N . GLU B 1 348 ? -19.938 12.203 21.125 1 86.5 348 GLU B N 1
ATOM 6143 C CA . GLU B 1 348 ? -20.766 11.414 22.031 1 86.5 348 GLU B CA 1
ATOM 6144 C C . GLU B 1 348 ? -20.422 9.93 21.953 1 86.5 348 GLU B C 1
ATOM 6146 O O . GLU B 1 348 ? -20.422 9.234 22.969 1 86.5 348 GLU B O 1
ATOM 6151 N N . LYS B 1 349 ? -20.156 9.523 20.812 1 86.69 349 LYS B N 1
ATOM 6152 C CA . LYS B 1 349 ? -19.875 8.109 20.578 1 86.69 349 LYS B CA 1
ATOM 6153 C C . LYS B 1 349 ? -18.453 7.754 20.969 1 86.69 349 LYS B C 1
ATOM 6155 O O . LYS B 1 349 ? -18.188 6.641 21.438 1 86.69 349 LYS B O 1
ATOM 6160 N N . HIS B 1 350 ? -17.625 8.703 20.766 1 83.06 350 HIS B N 1
ATOM 6161 C CA . HIS B 1 350 ? -16.203 8.43 21 1 83.06 350 HIS B CA 1
ATOM 6162 C C . HIS B 1 350 ? -15.617 9.383 22.031 1 83.06 350 HIS B C 1
ATOM 6164 O O . HIS B 1 350 ? -15.648 10.602 21.844 1 83.06 350 HIS B O 1
ATOM 6170 N N . ASN B 1 351 ? -15.117 8.836 23.016 1 73.38 351 ASN B N 1
ATOM 6171 C CA . ASN B 1 351 ? -14.547 9.648 24.078 1 73.38 351 ASN B CA 1
ATOM 6172 C C . ASN B 1 351 ? -13.148 10.133 23.734 1 73.38 351 ASN B C 1
ATOM 6174 O O . ASN B 1 351 ? -12.68 11.141 24.266 1 73.38 351 ASN B O 1
ATOM 6178 N N . LYS B 1 352 ? -12.523 9.289 22.906 1 77.06 352 LYS B N 1
ATOM 6179 C CA . LYS B 1 352 ? -11.18 9.664 22.484 1 77.06 352 LYS B CA 1
ATOM 6180 C C . LYS B 1 352 ? -11.133 9.953 20.984 1 77.06 352 LYS B C 1
ATOM 6182 O O . LYS B 1 352 ? -11.703 9.211 20.188 1 77.06 352 LYS B O 1
ATOM 6187 N N . PHE B 1 353 ? -10.648 11.195 20.672 1 79.25 353 PHE B N 1
ATOM 6188 C CA . PHE B 1 353 ? -10.555 11.547 19.25 1 79.25 353 PHE B CA 1
ATOM 6189 C C . PHE B 1 353 ? -9.336 12.422 19 1 79.25 353 PHE B C 1
ATOM 6191 O O . PHE B 1 353 ? -8.703 12.914 19.938 1 79.25 353 PHE B O 1
ATOM 6198 N N . PHE B 1 354 ? -8.945 12.453 17.828 1 82.06 354 PHE B N 1
ATOM 6199 C CA . PHE B 1 354 ? -7.918 13.391 17.391 1 82.06 354 PHE B CA 1
ATOM 6200 C C . PHE B 1 354 ? -8.242 13.93 15.992 1 82.06 354 PHE B C 1
ATOM 6202 O O . PHE B 1 354 ? -9.133 13.414 15.312 1 82.06 354 PHE B O 1
ATOM 6209 N N . ILE B 1 355 ? -7.656 15.07 15.719 1 85.12 355 ILE B N 1
ATOM 6210 C CA . ILE B 1 355 ? -7.902 15.719 14.43 1 85.12 355 ILE B CA 1
ATOM 6211 C C . ILE B 1 355 ? -6.621 15.719 13.602 1 85.12 355 ILE B C 1
ATOM 6213 O O . ILE B 1 355 ? -5.539 15.992 14.125 1 85.12 355 ILE B O 1
ATOM 6217 N N . ARG B 1 356 ? -6.719 15.391 12.328 1 84.62 356 ARG B N 1
ATOM 6218 C CA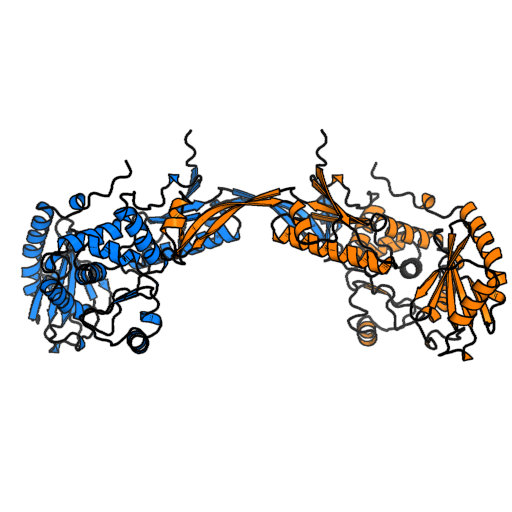 . ARG B 1 356 ? -5.555 15.328 11.453 1 84.62 356 ARG B CA 1
ATOM 6219 C C . ARG B 1 356 ? -5.582 16.453 10.43 1 84.62 356 ARG B C 1
ATOM 6221 O O . ARG B 1 356 ? -6.398 17.375 10.531 1 84.62 356 ARG B O 1
ATOM 6228 N N . GLU B 1 357 ? -4.633 16.406 9.492 1 85.81 357 GLU B N 1
ATOM 6229 C CA . GLU B 1 357 ? -4.383 17.516 8.57 1 85.81 357 GLU B CA 1
ATOM 6230 C C . GLU B 1 357 ? -5.598 17.781 7.688 1 85.81 357 GLU B C 1
ATOM 6232 O O . GLU B 1 357 ? -5.824 18.906 7.262 1 85.81 357 GLU B O 1
ATOM 6237 N N . ASP B 1 358 ? -6.422 16.781 7.559 1 86.44 358 ASP B N 1
ATOM 6238 C CA . ASP B 1 358 ? -7.574 16.938 6.672 1 86.44 358 ASP B CA 1
ATOM 6239 C C . ASP B 1 358 ? -8.773 17.516 7.422 1 86.44 358 ASP B C 1
ATOM 6241 O O . ASP B 1 358 ? -9.836 17.734 6.836 1 86.44 358 ASP B O 1
ATOM 6245 N N . GLY B 1 359 ? -8.641 17.734 8.68 1 89.56 359 GLY B N 1
ATOM 6246 C CA . GLY B 1 359 ? -9.688 18.359 9.477 1 89.56 359 GLY B CA 1
ATOM 6247 C C . GLY B 1 359 ? -10.758 17.391 9.922 1 89.56 359 GLY B C 1
ATOM 6248 O O . GLY B 1 359 ? -11.781 17.781 10.477 1 89.56 359 GLY B O 1
ATOM 6249 N N . ARG B 1 360 ? -10.531 16.141 9.664 1 89.88 360 ARG B N 1
ATOM 6250 C CA . ARG B 1 360 ? -11.5 15.117 10.039 1 89.88 360 ARG B CA 1
ATOM 6251 C C . ARG B 1 360 ? -11.219 14.586 11.445 1 89.88 360 ARG B C 1
ATOM 6253 O O . ARG B 1 360 ? -10.102 14.711 11.945 1 89.88 360 ARG B O 1
ATOM 6260 N N . LEU B 1 361 ? -12.297 14.172 11.992 1 88.88 361 LEU B N 1
ATOM 6261 C CA . LEU B 1 361 ? -12.188 13.523 13.297 1 88.88 361 LEU B CA 1
ATOM 6262 C C . LEU B 1 361 ? -11.742 12.07 13.141 1 88.88 361 LEU B C 1
ATOM 6264 O O . LEU B 1 361 ? -12.172 11.375 12.219 1 88.88 361 LEU B O 1
ATOM 6268 N N . TYR B 1 362 ? -10.797 11.719 13.969 1 85.31 362 TYR B N 1
ATOM 6269 C CA . TYR B 1 362 ? -10.328 10.336 13.992 1 85.31 362 TYR B CA 1
ATOM 6270 C C . TYR B 1 362 ? -10.438 9.75 15.391 1 85.31 362 TYR B C 1
ATOM 6272 O O . TYR B 1 362 ? -10.398 10.477 16.391 1 85.31 362 TYR B O 1
ATOM 6280 N N . THR B 1 363 ? -10.695 8.562 15.398 1 85.56 363 THR B N 1
ATOM 6281 C CA . THR B 1 363 ? -10.578 7.785 16.625 1 85.56 363 THR B CA 1
ATOM 6282 C C . THR B 1 363 ? -9.852 6.469 16.359 1 85.56 363 THR B C 1
ATOM 6284 O O . THR B 1 363 ? -9.492 6.172 15.219 1 85.56 363 THR B O 1
ATOM 6287 N N . ILE B 1 364 ? -9.398 5.875 17.375 1 78.69 364 ILE B N 1
ATOM 6288 C CA . ILE B 1 364 ? -8.711 4.598 17.234 1 78.69 364 ILE B CA 1
ATOM 6289 C C . ILE B 1 364 ? -9.688 3.451 17.484 1 78.69 364 ILE B C 1
ATOM 6291 O O . ILE B 1 364 ? -10.43 3.467 18.484 1 78.69 364 ILE B O 1
ATOM 6295 N N . ILE B 1 365 ? -9.75 2.633 16.5 1 79.88 365 ILE B N 1
ATOM 6296 C CA . ILE B 1 365 ? -10.578 1.445 16.688 1 79.88 365 ILE B CA 1
ATOM 6297 C C . ILE B 1 365 ? -9.734 0.19 16.484 1 79.88 365 ILE B C 1
ATOM 6299 O O . ILE B 1 365 ? -8.688 0.238 15.836 1 79.88 365 ILE B O 1
ATOM 6303 N N . ASN B 1 366 ? -10.141 -0.829 17.094 1 78.88 366 ASN B N 1
ATOM 6304 C CA . ASN B 1 366 ? -9.562 -2.146 16.859 1 78.88 366 ASN B CA 1
ATOM 6305 C C . ASN B 1 366 ? -10.328 -2.904 15.773 1 78.88 366 ASN B C 1
ATOM 6307 O O . ASN B 1 366 ? -11.523 -3.152 15.906 1 78.88 366 ASN B O 1
ATOM 6311 N N . LYS B 1 367 ? -9.602 -2.936 14.625 1 78 367 LYS B N 1
ATOM 6312 C CA . LYS B 1 367 ? -10.188 -3.756 13.57 1 78 367 LYS B CA 1
ATOM 6313 C C . LYS B 1 367 ? -9.594 -5.16 13.562 1 78 367 LYS B C 1
ATOM 6315 O O . LYS B 1 367 ? -8.367 -5.316 13.547 1 78 367 LYS B O 1
ATOM 6320 N N . THR B 1 368 ? -10.477 -6.086 13.633 1 85.94 368 THR B N 1
ATOM 6321 C CA . THR B 1 368 ? -10.023 -7.473 13.648 1 85.94 368 THR B CA 1
ATOM 6322 C C . THR B 1 368 ? -10.43 -8.18 12.359 1 85.94 368 THR B C 1
ATOM 6324 O O . THR B 1 368 ? -11.57 -8.062 11.906 1 85.94 368 THR B O 1
ATOM 6327 N N . PHE B 1 369 ? -9.5 -8.695 11.664 1 87 369 PHE B N 1
ATOM 6328 C CA . PHE B 1 369 ? -9.734 -9.539 10.5 1 87 369 PHE B CA 1
ATOM 6329 C C . PHE B 1 369 ? -9.422 -11 10.812 1 87 369 PHE B C 1
ATOM 6331 O O . PHE B 1 369 ? -8.359 -11.312 11.359 1 87 369 PHE B O 1
ATOM 6338 N N . SER B 1 370 ? -10.43 -11.812 10.516 1 89.31 370 SER B N 1
ATOM 6339 C CA . SER B 1 370 ? -10.281 -13.25 10.742 1 89.31 370 SER B CA 1
ATOM 6340 C C . SER B 1 370 ? -10.195 -14.008 9.422 1 89.31 370 SER B C 1
ATOM 6342 O O . SER B 1 370 ? -10.727 -13.562 8.406 1 89.31 370 SER B O 1
ATOM 6344 N N . VAL B 1 371 ? -9.5 -15.148 9.43 1 90.06 371 VAL B N 1
ATOM 6345 C CA . VAL B 1 371 ? -9.406 -15.992 8.242 1 90.06 371 VAL B CA 1
ATOM 6346 C C . VAL B 1 371 ? -10.797 -16.438 7.812 1 90.06 371 VAL B C 1
ATOM 6348 O O . VAL B 1 371 ? -11.023 -16.734 6.637 1 90.06 371 VAL B O 1
ATOM 6351 N N . TYR B 1 372 ? -11.758 -16.406 8.656 1 91.12 372 TYR B N 1
ATOM 6352 C CA . TYR B 1 372 ? -13.117 -16.859 8.367 1 91.12 372 TYR B CA 1
ATOM 6353 C C . TYR B 1 372 ? -13.883 -15.82 7.555 1 91.12 372 TYR B C 1
ATOM 6355 O O . TYR B 1 372 ? -14.914 -16.125 6.961 1 91.12 372 TYR B O 1
ATOM 6363 N N . ASP B 1 373 ? -13.383 -14.641 7.516 1 92.12 373 ASP B N 1
ATOM 6364 C CA . ASP B 1 373 ? -14.047 -13.57 6.785 1 92.12 373 ASP B CA 1
ATOM 6365 C C . ASP B 1 373 ? -14 -13.812 5.281 1 92.12 373 ASP B C 1
ATOM 6367 O O . ASP B 1 373 ? -14.758 -13.211 4.523 1 92.12 373 ASP B O 1
ATOM 6371 N N . ILE B 1 374 ? -13.125 -14.734 4.824 1 92.94 374 ILE B N 1
ATOM 6372 C CA . ILE B 1 374 ? -13 -15.016 3.398 1 92.94 374 ILE B CA 1
ATOM 6373 C C . ILE B 1 374 ? -14.289 -15.648 2.883 1 92.94 374 ILE B C 1
ATOM 6375 O O . ILE B 1 374 ? -14.617 -15.539 1.697 1 92.94 374 ILE B O 1
ATOM 6379 N N . LYS B 1 375 ? -15.047 -16.359 3.727 1 93.06 375 LYS B N 1
ATOM 6380 C CA . LYS B 1 375 ? -16.281 -17.016 3.332 1 93.06 375 LYS B CA 1
ATOM 6381 C C . LYS B 1 375 ? -17.328 -15.992 2.859 1 93.06 375 LYS B C 1
ATOM 6383 O O . LYS B 1 375 ? -18.141 -16.297 1.995 1 93.06 375 LYS B O 1
ATOM 6388 N N . LYS B 1 376 ? -17.281 -14.781 3.383 1 92.25 376 LYS B N 1
ATOM 6389 C CA . LYS B 1 376 ? -18.203 -13.711 2.998 1 92.25 376 LYS B CA 1
ATOM 6390 C C . LYS B 1 376 ? -17.906 -13.227 1.58 1 92.25 376 LYS B C 1
ATOM 6392 O O . LYS B 1 376 ? -18.812 -12.773 0.88 1 92.25 376 LYS B O 1
ATOM 6397 N N . VAL B 1 377 ? -16.734 -13.367 1.098 1 92.62 377 VAL B N 1
ATOM 6398 C CA . VAL B 1 377 ? -16.281 -12.82 -0.181 1 92.62 377 VAL B CA 1
ATOM 6399 C C . VAL B 1 377 ? -16.375 -13.906 -1.257 1 92.62 377 VAL B C 1
ATOM 6401 O O . VAL B 1 377 ? -16.672 -13.609 -2.416 1 92.62 377 VAL B O 1
ATOM 6404 N N . TYR B 1 378 ? -16.078 -15.172 -0.872 1 94.06 378 TYR B N 1
ATOM 6405 C CA . TYR B 1 378 ? -16.047 -16.281 -1.826 1 94.06 378 TYR B CA 1
ATOM 6406 C C . TYR B 1 378 ? -17.078 -17.328 -1.479 1 94.06 378 TYR B C 1
ATOM 6408 O O . TYR B 1 378 ? -16.797 -18.281 -0.735 1 94.06 378 TYR B O 1
ATOM 6416 N N . PRO B 1 379 ? -18.219 -17.234 -2.1 1 91.44 379 PRO B N 1
ATOM 6417 C CA . PRO B 1 379 ? -19.328 -18.141 -1.771 1 91.44 379 PRO B CA 1
ATOM 6418 C C . PRO B 1 379 ? -19.016 -19.594 -2.139 1 91.44 379 PRO B C 1
ATOM 6420 O O . PRO B 1 379 ? -19.672 -20.516 -1.646 1 91.44 379 PRO B O 1
ATOM 6423 N N . GLU B 1 380 ? -18.047 -19.906 -2.943 1 93.19 380 GLU B N 1
ATOM 6424 C CA . GLU B 1 380 ? -17.656 -21.25 -3.363 1 93.19 380 GLU B CA 1
ATOM 6425 C C . GLU B 1 380 ? -17.047 -22.047 -2.209 1 93.19 380 GLU B C 1
ATOM 6427 O O . GLU B 1 380 ? -16.875 -23.266 -2.299 1 93.19 380 GLU B O 1
ATOM 6432 N N . ILE B 1 381 ? -16.75 -21.297 -1.123 1 94.5 381 ILE B N 1
ATOM 6433 C CA . ILE B 1 381 ? -16.156 -21.953 0.034 1 94.5 381 ILE B CA 1
ATOM 6434 C C . ILE B 1 381 ? -17.234 -22.672 0.831 1 94.5 381 ILE B C 1
ATOM 6436 O O . ILE B 1 381 ? -18.203 -22.062 1.272 1 94.5 381 ILE B O 1
ATOM 6440 N N . GLU B 1 382 ? -17.109 -23.891 1.019 1 94.19 382 GLU B N 1
ATOM 6441 C CA . GLU B 1 382 ? -18.031 -24.703 1.809 1 94.19 382 GLU B CA 1
ATOM 6442 C C . GLU B 1 382 ? -17.688 -24.641 3.295 1 94.19 382 GLU B C 1
ATOM 6444 O O . GLU B 1 382 ? -18.578 -24.422 4.129 1 94.19 382 GLU B O 1
ATOM 6449 N N . SER B 1 383 ? -16.406 -24.797 3.584 1 94.25 383 SER B N 1
ATOM 6450 C CA . SER B 1 383 ? -15.984 -24.766 4.984 1 94.25 383 SER B CA 1
ATOM 6451 C C . SER B 1 383 ? -14.539 -24.297 5.121 1 94.25 383 SER B C 1
ATOM 6453 O O . SER B 1 383 ? -13.766 -24.391 4.172 1 94.25 383 SER B O 1
ATOM 6455 N N . ILE B 1 384 ? -14.227 -23.781 6.25 1 94.12 384 ILE B N 1
ATOM 6456 C CA . ILE B 1 384 ? -12.891 -23.328 6.625 1 94.12 384 ILE B CA 1
ATOM 6457 C C . ILE B 1 384 ? -12.508 -23.922 7.977 1 94.12 384 ILE B C 1
ATOM 6459 O O . ILE B 1 384 ? -13.289 -23.859 8.938 1 94.12 384 ILE B O 1
ATOM 6463 N N . LYS B 1 385 ? -11.383 -24.578 8.047 1 91.5 385 LYS B N 1
ATOM 6464 C CA . LYS B 1 385 ? -10.852 -25.109 9.297 1 91.5 385 LYS B CA 1
ATOM 6465 C C . LYS B 1 385 ? -9.453 -24.562 9.578 1 91.5 385 LYS B C 1
ATOM 6467 O O . LYS B 1 385 ? -8.578 -24.609 8.719 1 91.5 385 LYS B O 1
ATOM 6472 N N . PHE B 1 386 ? -9.289 -24 10.727 1 88.44 386 PHE B N 1
ATOM 6473 C CA . PHE B 1 386 ? -7.996 -23.5 11.164 1 88.44 386 PHE B CA 1
ATOM 6474 C C . PHE B 1 386 ? -7.297 -24.516 12.062 1 88.44 386 PHE B C 1
ATOM 6476 O O . PHE B 1 386 ? -7.832 -24.906 13.102 1 88.44 386 PHE B O 1
ATOM 6483 N N . LEU B 1 387 ? -6.176 -24.953 11.594 1 80.81 387 LEU B N 1
ATOM 6484 C CA . LEU B 1 387 ? -5.434 -25.984 12.312 1 80.81 387 LEU B CA 1
ATOM 6485 C C . LEU B 1 387 ? -4.152 -25.422 12.906 1 80.81 387 LEU B C 1
ATOM 6487 O O . LEU B 1 387 ? -3.387 -24.734 12.211 1 80.81 387 LEU B O 1
ATOM 6491 N N . ASN B 1 388 ? -3.979 -25.312 14.281 1 74.12 388 ASN B N 1
ATOM 6492 C CA . ASN B 1 388 ? -2.744 -24.938 14.953 1 74.12 388 ASN B CA 1
ATOM 6493 C C . ASN B 1 388 ? -1.839 -26.141 15.188 1 74.12 388 ASN B C 1
ATOM 6495 O O . ASN B 1 388 ? -2.273 -27.156 15.75 1 74.12 388 ASN B O 1
ATOM 6499 N N . ASN B 1 389 ? -0.874 -26.344 14.406 1 58.34 389 ASN B N 1
ATOM 6500 C CA . ASN B 1 389 ? 0.032 -27.469 14.602 1 58.34 389 ASN B CA 1
ATOM 6501 C C . ASN B 1 389 ? 0.825 -27.344 15.898 1 58.34 389 ASN B C 1
ATOM 6503 O O . ASN B 1 389 ? 1.874 -27.969 16.062 1 58.34 389 ASN B O 1
ATOM 6507 N N . ASN B 1 390 ? 0.582 -26.484 16.938 1 48 390 ASN B N 1
ATOM 6508 C CA . ASN B 1 390 ? 1.333 -26.641 18.172 1 48 390 ASN B CA 1
ATOM 6509 C C . ASN B 1 390 ? 1.181 -28.047 18.734 1 48 390 ASN B C 1
ATOM 6511 O O . ASN B 1 390 ? 0.07 -28.578 18.797 1 48 390 ASN B O 1
ATOM 6515 N N . PRO B 1 391 ? 2.289 -28.969 18.844 1 37.72 391 PRO B N 1
ATOM 6516 C CA . PRO B 1 391 ? 2.135 -30.062 19.797 1 37.72 391 PRO B CA 1
ATOM 6517 C C . PRO B 1 391 ? 1.54 -29.609 21.125 1 37.72 391 PRO B C 1
ATOM 6519 O O . PRO B 1 391 ? 1.863 -28.516 21.609 1 37.72 391 PRO B O 1
ATOM 6522 N N . THR B 1 392 ? 0.319 -30.125 21.547 1 27.3 392 THR B N 1
ATOM 6523 C CA . THR B 1 392 ? 0.212 -30.156 23 1 27.3 392 THR B CA 1
ATOM 6524 C C . THR B 1 392 ? 1.521 -30.625 23.625 1 27.3 392 THR B C 1
ATOM 6526 O O . THR B 1 392 ? 2.127 -31.594 23.156 1 27.3 392 THR B O 1
#

pLDDT: mean 90.33, std 9.95, range [27.19, 98.75]

Nearest PDB structures (foldseek):
  3ovs-assembly1_A  TM=7.069E-01  e=8.574E-26  Archaeoglobus fulgidus
  3ova-assembly1_A-2  TM=6.979E-01  e=4.558E-25  Archaeoglobus fulgidus
  4x4v-assembly3_C  TM=6.844E-01  e=9.082E-26  Archaeoglobus fulgidus DSM 4304
  3ovb-assembly1_A  TM=6.940E-01  e=4.829E-25  Archaeoglobus fulgidus
  3ov7-assembly1_A  TM=6.793E-01  e=6.822E-25  Archaeoglobus fulgidus

Radius of gyration: 41.98 Å; Cα contacts (8 Å, |Δi|>4): 1405; chains: 2; bounding box: 48×121×84 Å

Secondary structure (DSSP, 8-state):
------GGGGSPPHHHHHHHHHHHHHHHHHHTTSTT-SEEEEEHHHHHT---SSEEEEEEEEPGGGTTS-THHHHHHHHHHTT---EEE-SSS-EEEEEETTEEEEEEEEE--SSGGG-SSGGGGHHHHHHHHHHHHTT-HHHHHHHHHHHHHTT-B--STTT--B-HHHHHHHHHHHTSHHHHHHHHTT--SSEEE-TT--SSSHHHHHHHH-TTTT-SSEEEB-SS-TT-BTTTT--HHHHHHHHHHHHHHHTTPPP----GGGSSEEEEEEE----SSHHHHHHHHHHHHHHHHHHHHHTT--EEEEEEETTTTEEEEEES-SEEEEEEEEEEEETTSSHHHHHHH-S--EE-TT-EEEEEEEEEE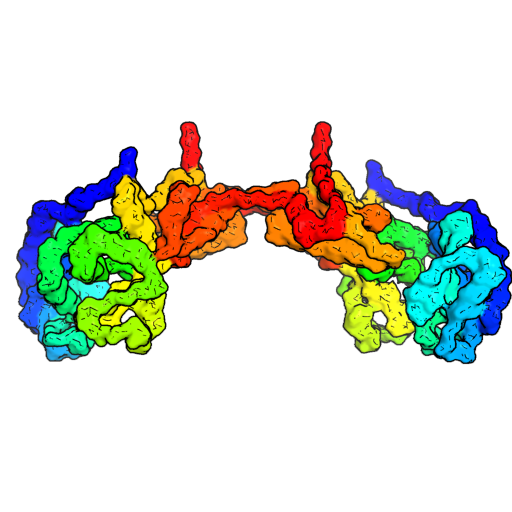EGGGHHHH-TTEEEEEEEE----/------GGGGSPPHHHHHHHHHHHHHHHHHHTTSTT--EEEEEHHHHHT---SSEEEEEEEEPGGGTTS-THHHHHHHHHHTT---EEE-SSS-EEEEEETTEEEEEEEEE--SSGGG-SSGGGGHHHHHHHHHHHHTT-HHHHHHHHHHHHHTT-B--STTT--B-HHHHHHHHHHHTSHHHHHHHHTT--SSEEE-TT--SSSHHHHHHHH-TTTT-SSEEEB-SS-TT-BTTTT--HHHHHHHHHHHHHHHTTPPP----GGGSSEEEEEEE----SSHHHHHHHHHHHHHHHHHHHHHTT--EEEEEEETTTTEEEEEES-SEEEEEEEEEEEETTSSHHHHHHH-S--EE-TT-EEEEEEEEEEEGGGHHHH-TTEEEEEEEE----

Organism: Nanoarchaeum equitans (strain Kin4-M) (NCBI:txid228908)

InterPro domains:
  IPR002934 Polymerase, nucleotidyl transferase domain [PF01909] (31-95)
  IPR006116 2-5OAS/ClassI-CCAase, nucleotidyltransferase domain [cd05400] (16-142)
  IPR008229 tRNA nucleotidyltransferase, archaea [MF_01264] (1-392)
  IPR008229 tRNA nucleotidyltransferase, archaea [PIRSF005335] (9-370)
  IPR008229 tRNA nucleotidyltransferase, archaea [PTHR39643] (17-368)
  IPR008229 tRNA nucleotidyltransferase, archaea [TIGR03671] (5-372)
  IPR011068 Nucleotidyltransferase, class I-like, C-terminal [SSF55003] (267-387)
  IPR015329 tRNA nucleotidyltransferase, substrate binding [PF09249] (142-257)
  IPR042090 tRNA nucleotidyltransferase, domain 2 [G3DSA:1.10.1410.30] (8-256)
  IPR043519 Nucleotidyltransferase superfamily [G3DSA:3.30.460.10] (12-139)
  IPR043519 Nucleotidyltransferase superfamily [SSF81301] (2-137)
  IPR048833 CCA-adding enzyme, C-terminal domain [PF21133] (269-367)

Foldseek 3Di:
DQFQDDLVVQADDPVLVVQVVVVCVPVQVLQQPQPQWPHKDWFDLVLLLQDRRAATEIETAHELVCPPHQSVVSSVVSCVVVVFDWDWDDDPHIWIWGDDPRHIYIYHYEYDDPAPVSGPDPVNCRVVLSVVLNVQCVPQSVQLNSQQVVCVVLQQEDLFLLSQHAYSSRSSLLCSQLVGNLSSLVVLLVQDFQAEDDPQCPDVDPVRLCVQLDCQQRVARYQHADNRHRNHRNSSSHHPVSSVLSNVQSVQSVVRGRRDDPDPLVAQKKKKWAFADDDPDLSVQSNVLSVVVVVLQVVCVVVPWHWDDKDADSVRRMIMTRTNDQKDKDWDKDWAAACVPPVVVVVVVDVDWDADPVRTIIDIDIDMDGSVCVCVVDVRTPDMDMDRPPDD/DQFQDDLVVQADDPVLVVQVVVVCVPVQVLQQPQPQWPHKDWFDLVLLLQDRSAATEIETAHELVCPPHQSVVSSVVSCVVVVFDWDWDDDPHIWIWGDDPRHIYTYHYEYDDPAPVSGPDPVNCRVVLSVVLNVQCVPQSVQLNSVQVVCVVLQQEDLFLLSQHAYSSRSSLLCSVLVGNLSSLVVLLVQDFQAEDAPQCPDVDPVRLCVQLDCQQRVARYFHADNRHRNHRNSSSHHPVSSVLSNVQSVQSVVRGHRDDPDPLVAQKKKKWAFADDDPDLSVQSNVLSVLVVVLQVVCVVVPWHWDDKDADSVRRMIMTRTPDQKDKDWDKDWAAACVPPVVVVVVVDVDWDADPVRTIIDIDIDMDGSVCVCVVDVRTPDMDMDRSPDD

Sequence (784 aa):
MYFKPNFEQFLPKKEDYEKAKKALDYIIPILEKTPHIYDVFVGGSYAKGTWLGRDIDIFVRFPKKYKGQNISIYIEQTLKEHNVPYIKLHGSRDYFQTFYEGLKIEIVPILKLDSPLEREFVTDISQFHVEWVKKNIKGLENDAKYFKIFNKLINTYGAESYLGGLSGYACEILTIHYKGFTNLLKGILKWKPKVFIDIEKHYSNIKEAINELGKDKTASPLILIDPVDKTRNVAASLSYKNFALIIANSYLYLNNNILYKINKSDFETMLEITFRVEETKEDIKNAKISRLTRKIVNYLEKNGIEVYAYTIDFDKNKSYLWVCCEKITIKTKHLGPPAWVNLDKFLEKHNKFFIREDGRLYTIINKTFSVYDIKKVYPEIESIKFLNNNPTMYFKPNFEQFLPKKEDYEKAKKALDYIIPILEKTPHIYDVFVGGSYAKGTWLGRDIDIFVRFPKKYKGQNISIYIEQTLKEHNVPYIKLHGSRDYFQTFYEGLKIEIVPILKLDSPLEREFVTDISQFHVEWVKKNIKGLENDAKYFKIFNKLINTYGAESYLGGLSGYACEILTIHYKGFTNLLKGILKWKPKVFIDIEKHYSNIKEAINELGKDKTASPLILIDPVDKTRNVAASLSYKNFALIIANSYLYLNNNILYKINKSDFETMLEITFRVEETKEDIKNAKISRLTRKIVNYLEKNGIEVYAYTIDFDKNKSYLWVCCEKITIKTKHLGPPAWVNLDKFLEKHNKFFIREDGRLYTIINKTFSVYDIKKVYPEIESIKFLNNNPT

Solvent-accessible surface area (backbone atoms only — not comparable to full-atom values): 42518 Å² total; per-residue (Å²): 130,55,63,59,79,68,61,72,78,64,51,57,50,72,67,50,53,51,50,51,50,52,42,48,68,58,49,48,66,55,60,62,64,24,71,80,50,70,50,71,41,75,31,52,43,56,63,44,54,43,45,66,71,64,64,41,37,33,34,40,23,24,47,57,88,50,66,95,53,77,63,40,56,41,51,50,49,40,34,55,77,69,69,49,72,66,46,84,41,87,62,100,56,50,30,36,36,34,70,49,96,83,39,39,35,37,42,38,66,32,49,50,68,95,46,57,87,71,47,90,48,79,72,35,38,51,66,56,51,37,52,51,45,54,72,57,38,78,85,34,33,63,31,23,36,43,48,45,50,52,26,49,75,60,65,26,47,31,48,47,80,67,54,14,8,43,30,71,66,41,36,41,52,48,22,47,73,43,69,24,44,70,47,29,40,58,50,43,65,68,42,49,80,67,35,75,47,52,90,67,53,81,51,94,45,65,70,55,45,38,66,71,53,29,68,77,50,50,64,18,41,39,38,32,42,31,77,75,40,78,80,37,42,59,29,39,39,25,32,42,27,40,53,22,48,52,32,48,32,32,53,27,48,76,68,54,29,47,64,73,57,94,50,78,72,75,35,63,26,33,37,38,37,32,50,61,76,92,55,90,50,64,68,58,40,42,36,50,51,47,52,50,49,52,51,48,50,52,51,37,40,75,68,70,37,46,64,75,47,69,50,73,41,70,92,73,37,28,38,40,34,29,30,78,55,65,59,48,74,44,80,35,79,36,84,49,51,42,34,66,48,65,43,67,62,48,53,70,74,34,90,59,69,44,71,43,75,82,13,26,33,28,30,80,39,79,46,71,47,48,68,70,56,52,50,80,77,39,75,48,47,68,45,78,45,80,45,67,57,67,78,128,132,56,61,58,81,68,61,72,77,64,49,58,50,71,68,51,53,52,52,51,51,52,41,46,68,57,49,49,68,56,58,62,64,24,72,79,50,69,49,71,42,74,31,53,43,54,62,44,55,43,46,64,71,65,63,41,38,35,33,39,22,24,48,57,87,52,67,95,55,76,64,40,56,41,51,52,50,40,33,56,75,66,70,49,73,66,46,82,41,86,62,100,57,50,29,36,34,34,68,50,94,83,40,40,34,38,42,37,65,32,48,51,69,94,47,56,87,71,46,90,50,78,71,35,37,50,65,53,50,36,52,51,44,54,70,57,39,79,86,35,33,64,30,23,34,45,48,46,51,52,27,49,75,61,63,27,46,31,49,48,82,68,53,14,8,42,27,70,68,41,35,40,52,48,21,48,73,43,69,26,44,68,46,29,39,60,53,42,64,69,43,48,80,67,34,75,47,52,89,68,53,82,50,93,44,63,71,55,44,40,66,70,54,28,69,76,50,50,64,19,41,40,39,32,43,31,76,75,40,76,80,35,43,60,29,39,40,25,34,43,28,39,52,21,48,52,31,47,33,33,52,27,49,77,67,52,28,46,63,74,57,94,48,78,72,76,36,63,24,34,37,40,36,33,50,60,79,92,54,91,49,64,68,60,40,42,36,50,49,47,52,51,50,53,52,48,49,51,52,37,40,74,67,69,37,45,63,75,46,71,50,72,41,68,92,74,37,30,38,39,34,29,30,77,55,65,59,48,75,43,79,36,78,36,82,49,52,42,33,66,47,67,42,66,63,49,53,70,74,34,89,59,69,44,72,42,76,83,13,26,33,27,31,79,39,79,46,71,47,48,68,69,58,51,51,80,78,38,76,50,47,69,46,78,46,81,43,67,54,65,78,129